Protein 8KET (pdb70)

Solvent-accessible surface area: 68985 Å² total; per-residue (Å²): 124,86,83,70,63,64,63,51,62,63,28,66,68,55,35,40,66,28,61,62,73,22,66,86,106,18,113,58,88,80,46,16,65,62,44,39,88,91,38,89,83,23,49,63,28,61,63,61,28,63,63,40,64,58,69,62,63,44,71,65,60,36,73,88,52,52,83,87,84,72,95,68,34,54,64,62,32,64,64,44,58,70,67,36,69,43,38,44,59,20,43,75,52,43,48,91,70,92,116,65,93,95,66,66,72,64,47,54,64,58,48,63,58,57,38,54,42,46,54,50,55,36,53,41,63,52,65,80,91,54,116,96,96,63,87,80,65,65,64,34,58,64,65,44,58,70,64,50,26,66,64,14,61,65,52,31,64,65,14,62,62,44,40,94,94,96,40,105,71,53,33,52,69,57,17,46,59,14,52,53,36,41,45,53,36,65,36,38,58,51,53,53,65,44,44,68,74,35,87,92,62,117,79,108,52,100,73,39,76,66,53,60,44,67,39,50,47,66,39,11,67,50,36,54,65,47,37,64,64,45,62,62,62,29,88,95,52,120,54,89,63,62,53,62,76,72,66,51,65,67,33,59,65,64,28,66,64,26,61,63,56,40,76,90,102,124,126,85,90,65,58,71,63,50,69,71,13,61,72,42,16,42,64,20,68,47,84,0,133,168,108,37,124,43,95,16,26,10,19,20,54,13,40,113,31,80,107,6,41,50,36,48,86,105,45,52,119,36,64,51,74,58,54,41,78,66,70,41,63,89,52,51,81,89,73,83,99,65,23,62,71,57,35,63,72,54,53,66,64,44,68,38,36,43,62,24,38,54,62,43,48,89,49,77,111,40,68,86,38,49,68,63,42,40,62,58,45,69,61,48,56,67,34,48,47,40,49,41,58,21,73,49,53,82,92,51,115,97,84,66,91,80,61,64,64,23,60,65,64,37,34,69,68,34,35,70,62,15,62,64,48,32,64,66,18,65,64,38,46,96,89,94,32,109,67,44,45,53,66,60,12,43,62,24,46,57,42,32,44,51,11,63,40,25,39,47,49,44,65,48,24,60,70,37,80,93,57,114,78,108,49,100,74,42,75,68,56,64,38,62,41,46,48,68,40,12,68,50,35,59,63,45,37,66,65,44,57,66,69,23,86,97,53,122,47,84,54,67,42,52,71,71,66,46,62,66,36,60,66,62,27,64,64,18,65,62,56,42,64,77,89,95,124,95,106,108,135,58,27,19,90,19,6,14,110,27,56,49,56,0,57,97,40,98,56,53,114,90,83,29,56,49,114,128,108,50,101,18,81,0,4,13,51,116,140,17,84,0,48,0,10,2,6,96,50,63,38,55,104,100,103,93,94,82,94,65,111,68,79,74,14,52,55,36,27,59,65,24,43,89,66,86,94,28,23,144,74,138,49,106,122,56,25,39,2,2,20,18,39,129,63,5,69,13,38,62,100,68,91,55,110,87,83,47,103,55,48,51,121,94,74,0,0,43,34,126,156,104,85,46,59,76,59,29,27,66,36,62,128,34,19,32,67,57,56,56,15,24,70,15,21,89,2,108,115,68,158,123,157,67,13,42,1,42,17,25,23,10,16,26,84,111,27,92,28,50,12,86,38,16,15,18,48,8,5,24,41,15,24,2,6,0,39,8,48,86,13,45,106,45,82,115,16,29,87,96,92,53,68,33,2,31,0,30,0,28,4,60,119,84,26,52,134,64,2,56,53,18,100,94,26,83,128,98,16,117,102,78,82,119,117,41,156,132,156,128,89,45,69,72,58,6,49,63,28,12,63,54,0,53,72,40,45,97,74,39,106,57,86,74,31,10,102,94,0,24,88,113,6,55,121,0,9,92,105,84,50,61,111,1,1,8,132,0,0,26,4,14,0,8,10,30,95,2,88,46,69,14,122,42,0,63,97,27,0,54,81,0,8,132,72,5,7,36,70,0,1,1,3,0,0,0,0,26,2,2,15,4,65,22,150,38,41,26,8,44,0,1,0,10,0,15,3,0,4,18,24,48,15,41,18,0,11,0,0,2,0,4,4,48,44,41,18,9,4,7,84,114,38,26,45,39,0,1,12,17,0,18,67,0,0,59,53,0,11,85,70,17,30,140,128,32,34,16,120,22,92,73,37,68,2,8,55,38,87,91,70,90,120,117,86,80,55,60,63,46,26,90,93,62,45,27,87,27,6,36,44,36,7,64,38,14,72,70,17,32,94,81,45,86,72,38,64,73,58,7,46,70,25,21,59,68,2,40,99,69,62,28,61,68,4,37,10,51,37,7,57,50,31,46,90,25,66,115,68,27,80,70,53,65,80,72,5,27,65,44,11,57,67,10,36,84,100,67,9,38,62,0,12,20,32,22,4,54,18,22,61,88,31,33,66,56,89,85,38,58,86,57,11,57,70,34,12,56,58,0,46,90,73,60,22,47,56,0,14,20,50,36,5,54,34,12,63,84,37,66,62,53,85,82,45,40,92,58,2,21,63,21,12,54,64,3,11,99,58,59,37,27,48,1,34,39,64,16,0,54,24,19,3,45,28,83,57,51,151,75,13,30,112,66,0,0,98,25,0,21,49,0,0,18,71,0,111,18,0,80,34,1,42,34,0,32,80,18,29,115,118,48,60,72,51,0,0,0,0,0,0,2,4,0,0,6,0,0,2,29,8,0,0,0,0,0,0,21,0,1,14,78,110,51,6,82,55,8,38,139,145,62,4,45,28,24,0,30,12,2,0,61,15,0,4,80,47,65,15,30,31,0,30,11,49,3,0,10,1,27,27,107,24,74,24,37,123,85,52,84,100,26,0,21,31,11,1,43,22,0,6,72,119,54,116,30,10,32,0,10,11,17,0,0,78,0,0,12,87,29,41,32,29,130,98,14,36,52,0,0,99,97,17,4,46,69,0,24,152,49,22,115,57,0,94,56,0,9,136,92,8,49,64,97,13,34,96,51,83,133,92,39,131,115,160,148

Organism: Homo sapiens (NCBI:txid9606)

B-factor: mean 23.19, std 9.63, range [0.01, 55.11]

Secondary structure (DSSP, 8-state):
-HHHHHHHHHHHHHHHHHHHHHHHH--SHHHHHHHHHH-HHHHHHHHHHHHHHHHHHHHHHHHHHSSS--SSHHHHHHHHHHHHHHHHHHHHHHHT----HHHHHHHHHHHHHHHHHHHHHHHHHHHHH-S---HHHHHHHHHHHHHHHHHHHHHHHHHHHHHHHT-SSHHHHHHHHHHHHHHHHHHHHHHHHHHHHHHTSSS--HHHHHHHHHHHHHHHHHHHHHHHHHHHHHHHSSS---S--HHHHHHHHHHHHHHHHHHHH-/-HHHHHHHHHHHHHHHHHHHHHHHHS-SSHHHHHHHTTSHHHHHHHHHHHHHHHHHHHHHHHHHH-SS--SSHHHHHHHHHHHHHHHHHHHHHHTT--S-HHHHHHHHHHHHHHHHHHHHHHHHHHHHH-S---HHHHHHHHHHHHHHHHHHHHHHHHHHHHHHHT-SSHHHHHHHHHHHHHHHHHHHHHHHHHHHHHHHSSS--THHHHHHHHHHHHHHHHHHHHHHHHHHHHHTSSS---TTSHHHHHHHHHHHHHHHHHHHHH-/-HHHHHHHHHHHHHHHHHHH---HHHHHHHHHHHHHHHHTT-HHHHHHHHHHHHHTSSS---HHHHHHHHHHHHHHT-HHHHHHHHHHHHHTSSS---HHHHHHHHHHHHHTT-SSHHHHHHHHHHHTSSS---HHHHHHHHHHHHHHHHHHSSSSS--------HHHHHHS---HHHHHHHHTT-HHHHHHHHHHHHT-BTTB---HHHHHHHHHHHHHHT-HHHHHHHHHHHHH--SSS---HHHHHHHHHHHHHHT-HHHHHHHHHHHHHTSSS---HHHHHHHHHHHHHHT-HHHHHHHHHHHHTTSSS---HHHHHHHHHHHHHTT-HHHHHHHHHHHHHTSSS---HHHHHHHHHHHHTTSTTTTHHHHHHHHHHTT-SHHHHHHHHHHHHHT-SHHHHHHHHHHHTT---SS-TTTHHHHHHHHHHHHHTTT-SHHHHHHHHHHHHTSSS---HHHHHHHHHHHHHTS--HHHHHHHHHHHHHTSSS---HHHHHHHHHHHHHH-GGGHHHHHHHHHHHHHHHHHHHHH-/--SSSSS---EEEE---SS----SSSSEEEEEEEEEEE-TTS-EEEEEEEE----S--S-----S--HHHHHHHHHHH--------SS-EEEEETTTEEEEE-B---SS----B--EEEEE----S--EEEETTEEEE-EEEEE---SEETTTTTEEPEEEEEEEE-TT--SEEEEEEESSTTEEEEEEEESGGGGSTTTS---PPPEEEEEEEPBTB-SS-HHHHHHHHHHHHHHTT-/---

GO terms:
  GO:0061630 ubiquitin protein ligase activity (F, IDA)
  GO:0036503 ERAD pathway (P, IDA)
  GO:0005783 endoplasmic reticulum (C, IDA)
  GO:0005790 smooth endoplasmic reticulum (C, IDA)
  GO:0036513 Derlin-1 retrotranslocation complex (C, IDA)
  GO:0016567 protein ubiquitination (P, IDA)
  GO:1902236 negative regulation of endoplasmic reticulum stress-induced intrinsic apoptotic signaling pathway (P, IDA)
  GO:0006511 ubiquitin-dependent protein catabolic process (P, IDA)
  GO:0070936 protein K48-linked ubiquitination (P, IDA)
  GO:0061630 ubiquitin protein ligase activity (F, TAS)
  GO:0044322 endoplasmic reticulum quality control compartment (C, TAS)
  GO:0036503 ERAD pathway (P, TAS)
  GO:0005783 endoplasmic reticulum (C, TAS)
  GO:0000836 Hrd1p ubiquitin ligase complex (C, TAS)
  GO:0016567 protein ubiquitination (P, TAS)
  GO:1902236 negative regulation of endoplasmic reticulum stress-induced intrinsic apoptotic signaling pathway (P, TAS)
  GO:0006511 ubiquitin-dependent protein catabolic process (P, TAS)
  GO:0050821 protein stabilization (P, IMP)
  GO:0030970 retrograde protein transport, ER to cytosol (P, IMP)
  GO:0051087 protein-folding chaperone binding (F, IPI)

Structure (mmCIF, N/CA/C/O backbone):
data_8KET
#
_entry.id   8KET
#
_cell.length_a   1.00
_cell.length_b   1.00
_cell.length_c   1.00
_cell.angle_alpha   90.00
_cell.angle_beta   90.00
_cell.angle_gamma   90.00
#
_symmetry.space_group_name_H-M   'P 1'
#
loop_
_entity.id
_entity.type
_entity.pdbx_description
1 polymer 'E3 ubiquitin-protein ligase synoviolin'
2 polymer 'Endoplasmic reticulum lectin 1'
3 polymer ANA
4 polymer 'Protein sel-1 homolog 1'
5 branched beta-D-mannopyranose-(1-3)-[alpha-D-mannopyranose-(1-6)]alpha-D-mannopyranose-(1-6)-[beta-D-mannopyranose-(1-4)]alpha-D-mannopyranose-(1-4)-2-acetamido-2-deoxy-beta-D-glucopyranose-(1-3)-2-acetamido-2-deoxy-beta-D-glucopyranose
6 non-polymer 2-acetamido-2-deoxy-beta-D-glucopyranose
#
loop_
_atom_site.group_PDB
_atom_site.id
_atom_site.type_symbol
_atom_site.label_atom_id
_atom_site.label_alt_id
_atom_site.label_comp_id
_atom_site.label_asym_id
_atom_site.label_entity_id
_atom_site.label_seq_id
_atom_site.pdbx_PDB_ins_code
_atom_site.Cartn_x
_atom_site.Cartn_y
_atom_site.Cartn_z
_atom_site.occupancy
_atom_site.B_iso_or_equiv
_atom_site.auth_seq_id
_atom_site.auth_comp_id
_atom_site.auth_asym_id
_atom_site.auth_atom_id
_atom_site.pdbx_PDB_model_num
ATOM 1 N N . MET A 1 1 ? 133.528 158.103 94.495 1.00 29.91 1 MET A N 1
ATOM 2 C CA . MET A 1 1 ? 133.088 159.333 95.145 1.00 31.50 1 MET A CA 1
ATOM 3 C C . MET A 1 1 ? 131.566 159.424 95.169 1.00 31.81 1 MET A C 1
ATOM 4 O O . MET A 1 1 ? 130.986 160.015 96.080 1.00 23.85 1 MET A O 1
ATOM 6 N N . PHE A 1 2 ? 130.927 158.842 94.150 1.00 33.85 2 PHE A N 1
ATOM 7 C CA . PHE A 1 2 ? 129.469 158.837 94.092 1.00 35.87 2 PHE A CA 1
ATOM 8 C C . PHE A 1 2 ? 128.872 157.975 95.199 1.00 35.23 2 PHE A C 1
ATOM 9 O O . PHE A 1 2 ? 127.842 158.333 95.783 1.00 25.81 2 PHE A O 1
ATOM 11 N N . ARG A 1 3 ? 129.501 156.833 95.492 1.00 36.39 3 ARG A N 1
ATOM 12 C CA . ARG A 1 3 ? 129.015 155.964 96.561 1.00 32.44 3 ARG A CA 1
ATOM 13 C C . ARG A 1 3 ? 129.138 156.637 97.922 1.00 30.84 3 ARG A C 1
ATOM 14 O O . ARG A 1 3 ? 128.237 156.524 98.762 1.00 25.29 3 ARG A O 1
ATOM 16 N N . THR A 1 4 ? 130.249 157.343 98.157 1.00 32.52 4 THR A N 1
ATOM 17 C CA . THR A 1 4 ? 130.424 158.063 99.415 1.00 37.94 4 THR A CA 1
ATOM 18 C C . THR A 1 4 ? 129.401 159.182 99.559 1.00 40.12 4 THR A C 1
ATOM 19 O O . THR A 1 4 ? 128.854 159.396 100.648 1.00 37.91 4 THR A O 1
ATOM 21 N N . ALA A 1 5 ? 129.126 159.904 98.468 1.00 37.79 5 ALA A N 1
ATOM 22 C CA . ALA A 1 5 ? 128.120 160.961 98.507 1.00 38.26 5 ALA A CA 1
ATOM 23 C C . ALA A 1 5 ? 126.727 160.394 98.756 1.00 36.02 5 ALA A C 1
ATOM 24 O O . ALA A 1 5 ? 125.937 160.979 99.508 1.00 28.59 5 ALA A O 1
ATOM 26 N N . VAL A 1 6 ? 126.411 159.251 98.140 1.00 36.15 6 VAL A N 1
ATOM 27 C CA . VAL A 1 6 ? 125.111 158.617 98.350 1.00 33.15 6 VAL A CA 1
ATOM 28 C C . VAL A 1 6 ? 124.972 158.140 99.791 1.00 32.33 6 VAL A C 1
ATOM 29 O O . VAL A 1 6 ? 123.908 158.286 100.408 1.00 31.29 6 VAL A O 1
ATOM 31 N N . MET A 1 7 ? 126.041 157.562 100.349 1.00 31.84 7 MET A N 1
ATOM 32 C CA . MET A 1 7 ? 126.010 157.119 101.740 1.00 34.92 7 MET A CA 1
ATOM 33 C C . MET A 1 7 ? 125.863 158.296 102.696 1.00 35.91 7 MET A C 1
ATOM 34 O O . MET A 1 7 ? 125.130 158.210 103.689 1.00 29.31 7 MET A O 1
ATOM 36 N N . MET A 1 8 ? 126.554 159.406 102.413 1.00 31.41 8 MET A N 1
ATOM 37 C CA . MET A 1 8 ? 126.423 160.598 103.245 1.00 32.88 8 MET A CA 1
ATOM 38 C C . MET A 1 8 ? 125.016 161.179 103.165 1.00 29.61 8 MET A C 1
ATOM 39 O O . MET A 1 8 ? 124.465 161.626 104.177 1.00 23.17 8 MET A O 1
ATOM 41 N N . ALA A 1 9 ? 124.419 161.177 101.969 1.00 32.26 9 ALA A N 1
ATOM 42 C CA . ALA A 1 9 ? 123.048 161.657 101.819 1.00 31.34 9 ALA A CA 1
ATOM 43 C C . ALA A 1 9 ? 122.062 160.766 102.567 1.00 31.53 9 ALA A C 1
ATOM 44 O O . ALA A 1 9 ? 121.120 161.263 103.195 1.00 30.17 9 ALA A O 1
ATOM 46 N N . ALA A 1 10 ? 122.264 159.445 102.510 1.00 31.76 10 ALA A N 1
ATOM 47 C CA . ALA A 1 10 ? 121.399 158.526 103.245 1.00 30.90 10 ALA A CA 1
ATOM 48 C C . ALA A 1 10 ? 121.539 158.716 104.752 1.00 33.75 10 ALA A C 1
ATOM 49 O O . ALA A 1 10 ? 120.542 158.684 105.484 1.00 28.90 10 ALA A O 1
ATOM 51 N N . SER A 1 11 ? 122.771 158.917 105.231 1.00 30.65 11 SER A N 1
ATOM 52 C CA . SER A 1 11 ? 122.987 159.169 106.652 1.00 33.96 11 SER A CA 1
ATOM 53 C C . SER A 1 11 ? 122.349 160.483 107.086 1.00 37.06 11 SER A C 1
ATOM 54 O O . SER A 1 11 ? 121.764 160.568 108.173 1.00 34.70 11 SER A O 1
ATOM 56 N N . LEU A 1 12 ? 122.449 161.519 106.247 1.00 31.12 12 LEU A N 1
ATOM 57 C CA . LEU A 1 12 ? 121.818 162.798 106.559 1.00 28.45 12 LEU A CA 1
ATOM 58 C C . LEU A 1 12 ? 120.299 162.676 106.585 1.00 25.80 12 LEU A C 1
ATOM 59 O O . LEU A 1 12 ? 119.638 163.274 107.440 1.00 25.91 12 LEU A O 1
ATOM 61 N N . ALA A 1 13 ? 119.730 161.905 105.654 1.00 23.12 13 ALA A N 1
ATOM 62 C CA . ALA A 1 13 ? 118.285 161.689 105.645 1.00 30.01 13 ALA A CA 1
ATOM 63 C C . ALA A 1 13 ? 117.830 160.923 106.882 1.00 33.24 13 ALA A C 1
ATOM 64 O O . ALA A 1 13 ? 116.790 161.244 107.472 1.00 30.39 13 ALA A O 1
ATOM 66 N N . LEU A 1 14 ? 118.597 159.906 107.290 1.00 30.12 14 LEU A N 1
ATOM 67 C CA . LEU A 1 14 ? 118.262 159.160 108.500 1.00 29.47 14 LEU A CA 1
ATOM 68 C C . LEU A 1 14 ? 118.361 160.041 109.741 1.00 31.32 14 LEU A C 1
ATOM 69 O O . LEU A 1 14 ? 117.510 159.963 110.637 1.00 25.60 14 LEU A O 1
ATOM 71 N N . THR A 1 15 ? 119.391 160.891 109.807 1.00 30.67 15 THR A N 1
ATOM 72 C CA . THR A 1 15 ? 119.532 161.807 110.934 1.00 29.67 15 THR A CA 1
ATOM 73 C C . THR A 1 15 ? 118.399 162.826 110.966 1.00 27.60 15 THR A C 1
ATOM 74 O O . THR A 1 15 ? 117.899 163.174 112.041 1.00 27.33 15 THR A O 1
ATOM 76 N N . GLY A 1 16 ? 117.977 163.311 109.796 1.00 26.47 16 GLY A N 1
ATOM 77 C CA . GLY A 1 16 ? 116.850 164.228 109.746 1.00 30.33 16 GLY A CA 1
ATOM 78 C C . GLY A 1 16 ? 115.545 163.575 110.160 1.00 31.80 16 GLY A C 1
ATOM 79 O O . GLY A 1 16 ? 114.721 164.193 110.840 1.00 30.52 16 GLY A O 1
ATOM 80 N N . ALA A 1 17 ? 115.340 162.317 109.759 1.00 31.31 17 ALA A N 1
ATOM 81 C CA . ALA A 1 17 ? 114.155 161.582 110.195 1.00 34.86 17 ALA A CA 1
ATOM 82 C C . ALA A 1 17 ? 114.168 161.357 111.702 1.00 35.25 17 ALA A C 1
ATOM 83 O O . ALA A 1 17 ? 113.128 161.471 112.364 1.00 31.19 17 ALA A O 1
ATOM 85 N N . VAL A 1 18 ? 115.341 161.047 112.263 1.00 29.49 18 VAL A N 1
ATOM 86 C CA . VAL A 1 18 ? 115.457 160.868 113.710 1.00 31.49 18 VAL A CA 1
ATOM 87 C C . VAL A 1 18 ? 115.198 162.182 114.437 1.00 29.74 18 VAL A C 1
ATOM 88 O O . VAL A 1 18 ? 114.559 162.207 115.496 1.00 27.09 18 VAL A O 1
ATOM 90 N N . VAL A 1 19 ? 115.684 163.294 113.879 1.00 27.78 19 VAL A N 1
ATOM 91 C CA . VAL A 1 19 ? 115.464 164.602 114.491 1.00 30.90 19 VAL A CA 1
ATOM 92 C C . VAL A 1 19 ? 113.989 164.983 114.435 1.00 35.65 19 VAL A C 1
ATOM 93 O O . VAL A 1 19 ? 113.454 16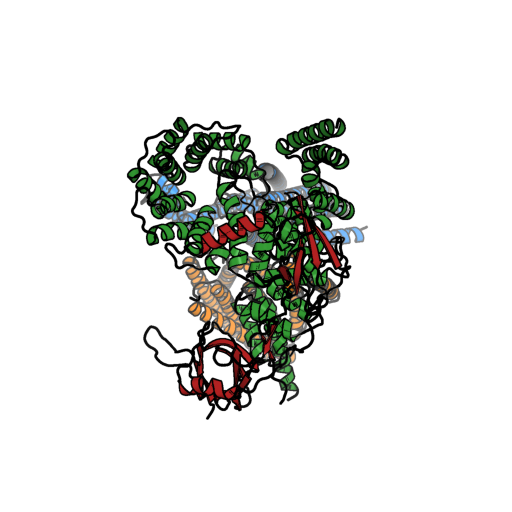5.574 115.379 1.00 31.16 19 VAL A O 1
ATOM 95 N N . ALA A 1 20 ? 113.314 164.665 113.327 1.00 35.97 20 ALA A N 1
ATOM 96 C CA . ALA A 1 20 ? 111.879 164.923 113.229 1.00 34.49 20 ALA A CA 1
ATOM 97 C C . ALA A 1 20 ? 111.092 164.064 114.214 1.00 32.81 20 ALA A C 1
ATOM 98 O O . ALA A 1 20 ? 110.130 164.538 114.832 1.00 29.19 20 ALA A O 1
ATOM 100 N N . HIS A 1 21 ? 111.486 162.797 114.370 1.00 25.15 21 HIS A N 1
ATOM 101 C CA . HIS A 1 21 ? 110.824 161.926 115.336 1.00 28.78 21 HIS A CA 1
ATOM 102 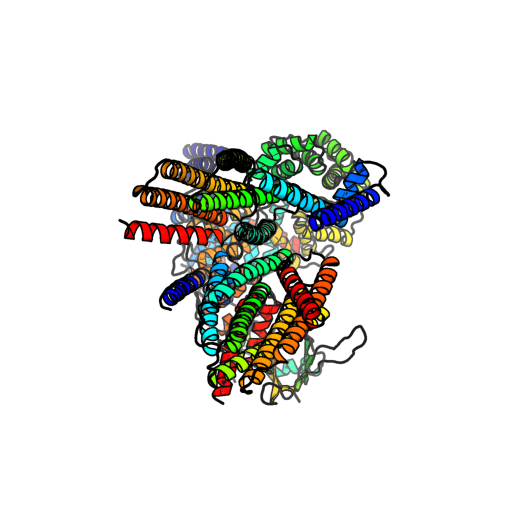C C . HIS A 1 21 ? 111.045 162.416 116.763 1.00 30.00 21 HIS A C 1
ATOM 103 O O . HIS A 1 21 ? 110.157 162.291 117.614 1.00 27.99 21 HIS A O 1
ATOM 105 N N . ALA A 1 22 ? 112.229 162.965 117.044 1.00 30.14 22 ALA A N 1
ATOM 106 C CA . ALA A 1 22 ? 112.482 163.553 118.356 1.00 31.86 22 ALA A CA 1
ATOM 107 C C . ALA A 1 22 ? 111.632 164.800 118.572 1.00 37.19 22 ALA A C 1
ATOM 108 O O . ALA A 1 22 ? 110.948 164.927 119.595 1.00 36.68 22 ALA A O 1
ATOM 110 N N . TYR A 1 23 ? 111.658 165.731 117.621 1.00 34.12 23 TYR A N 1
ATOM 111 C CA . TYR A 1 23 ? 110.831 166.935 117.698 1.00 32.00 23 TYR A CA 1
ATOM 112 C C . TYR A 1 23 ? 109.508 166.756 116.959 1.00 30.28 23 TYR A C 1
ATOM 113 O O . TYR A 1 23 ? 109.085 167.601 116.172 1.00 34.92 23 TYR A O 1
ATOM 115 N N . TYR A 1 24 ? 108.843 165.630 117.220 1.00 25.99 24 TYR A N 1
ATOM 116 C CA . TYR A 1 24 ? 107.457 165.426 116.828 1.00 30.03 24 TYR A CA 1
ATOM 117 C C . TYR A 1 24 ? 106.528 165.195 118.009 1.00 29.85 24 TYR A C 1
ATOM 118 O O . TYR A 1 24 ? 105.334 165.494 117.898 1.00 24.25 24 TYR A O 1
ATOM 120 N N . LEU A 1 25 ? 107.037 164.676 119.128 1.00 36.21 25 LEU A N 1
ATOM 121 C CA . LEU A 1 25 ? 106.270 164.546 120.357 1.00 34.61 25 LEU A CA 1
ATOM 122 C C . LEU A 1 25 ? 106.785 165.420 121.489 1.00 33.20 25 LEU A C 1
ATOM 123 O O . LEU A 1 25 ? 106.050 165.638 122.458 1.00 30.20 25 LEU A O 1
ATOM 125 N N . LYS A 1 26 ? 108.016 165.919 121.400 1.00 30.94 26 LYS A N 1
ATOM 126 C CA . LYS A 1 26 ? 108.584 166.842 122.379 1.00 36.25 26 LYS A CA 1
ATOM 127 C C . LYS A 1 26 ? 108.781 168.183 121.680 1.00 33.01 26 LYS A C 1
ATOM 128 O O . LYS A 1 26 ? 109.728 168.359 120.908 1.00 30.69 26 LYS A O 1
ATOM 130 N N . HIS A 1 27 ? 107.875 169.128 121.951 1.00 30.50 27 HIS A N 1
ATOM 131 C CA . HIS A 1 27 ? 107.923 170.421 121.277 1.00 30.35 27 HIS A CA 1
ATOM 132 C C . HIS A 1 27 ? 109.097 171.271 121.748 1.00 30.79 27 HIS A C 1
ATOM 133 O O . HIS A 1 27 ? 109.721 171.963 120.937 1.00 26.77 27 HIS A O 1
ATOM 135 N N . GLN A 1 28 ? 109.404 171.239 123.042 1.00 29.87 28 GLN A N 1
ATOM 136 C CA . GLN A 1 28 ? 110.493 172.043 123.577 1.00 29.51 28 GLN A CA 1
ATOM 137 C C . GLN A 1 28 ? 111.843 171.504 123.116 1.00 30.98 28 GLN A C 1
ATOM 138 O O . GLN A 1 28 ? 112.025 170.298 122.928 1.00 28.43 28 GLN A O 1
ATOM 140 N N . PHE A 1 29 ? 112.792 172.425 122.919 1.00 30.15 29 PHE A N 1
ATOM 141 C CA . PHE A 1 29 ? 114.136 172.033 122.504 1.00 33.28 29 PHE A CA 1
ATOM 142 C C . PHE A 1 29 ? 114.837 171.222 123.588 1.00 30.47 29 PHE A C 1
ATOM 143 O O . PHE A 1 29 ? 115.521 170.236 123.289 1.00 26.04 29 PHE A O 1
ATOM 145 N N . TYR A 1 30 ? 114.688 171.631 124.849 1.00 25.09 30 TYR A N 1
ATOM 146 C CA . TYR A 1 30 ? 115.236 170.849 125.956 1.00 28.52 30 TYR A CA 1
ATOM 147 C C . TYR A 1 30 ? 114.588 169.478 126.068 1.00 28.32 30 TYR A C 1
ATOM 148 O O . TYR A 1 30 ? 115.317 168.485 126.245 1.00 23.19 30 TYR A O 1
ATOM 150 N N . PRO A 1 31 ? 113.257 169.346 126.009 1.00 31.72 31 PRO A N 1
ATOM 151 C CA . PRO A 1 31 ? 112.658 168.000 126.006 1.00 31.10 31 PRO A CA 1
ATOM 152 C C . PRO A 1 31 ? 113.063 167.159 124.808 1.00 27.50 31 PRO A C 1
ATOM 153 O O . PRO A 1 31 ? 113.246 165.943 124.947 1.00 28.36 31 PRO A O 1
ATOM 155 N N . THR A 1 32 ? 113.226 167.778 123.635 1.00 24.86 32 THR A N 1
ATOM 156 C CA . THR A 1 32 ? 113.672 167.034 122.460 1.00 31.06 32 THR A CA 1
ATOM 157 C C . THR A 1 32 ? 115.103 166.539 122.631 1.00 30.24 32 THR A C 1
ATOM 158 O O . THR A 1 32 ? 115.422 165.403 122.260 1.00 29.39 32 THR A O 1
ATOM 160 N N . VAL A 1 33 ? 115.975 167.374 123.202 1.00 24.96 33 VAL A N 1
ATOM 161 C CA . VAL A 1 33 ? 117.357 166.966 123.442 1.00 23.41 33 VAL A CA 1
ATOM 162 C C . VAL A 1 33 ? 117.415 165.861 124.490 1.00 26.82 33 VAL A C 1
ATOM 163 O O . VAL A 1 33 ? 118.209 164.919 124.376 1.00 22.67 33 VAL A O 1
ATOM 165 N N . VAL A 1 34 ? 116.572 165.956 125.522 1.00 28.80 34 VAL A N 1
ATOM 166 C CA . VAL A 1 34 ? 116.526 164.920 126.553 1.00 26.17 34 VAL A CA 1
ATOM 167 C C . VAL A 1 34 ? 116.029 163.602 125.970 1.00 24.75 34 VAL A C 1
ATOM 168 O O . VAL A 1 34 ? 116.551 162.527 126.293 1.00 22.92 34 VAL A O 1
ATOM 170 N N . TYR A 1 35 ? 115.011 163.663 125.106 1.00 30.03 35 TYR A N 1
ATOM 171 C CA . TYR A 1 35 ? 114.503 162.455 124.461 1.00 30.24 35 TYR A CA 1
ATOM 172 C C . TYR A 1 35 ? 115.540 161.847 123.524 1.00 30.52 35 TYR A C 1
ATOM 173 O O . TYR A 1 35 ? 115.663 160.620 123.439 1.00 28.79 35 TYR A O 1
ATOM 175 N N . LEU A 1 36 ? 116.285 162.690 122.802 1.00 28.89 36 LEU A N 1
ATOM 176 C CA . LEU A 1 36 ? 117.340 162.190 121.925 1.00 27.92 36 LEU A CA 1
ATOM 177 C C . LEU A 1 36 ? 118.463 161.539 122.724 1.00 30.71 36 LEU A C 1
ATOM 178 O O . LEU A 1 36 ? 119.024 160.520 122.304 1.00 31.32 36 LEU A O 1
ATOM 180 N N . THR A 1 37 ? 118.810 162.118 123.876 1.00 28.91 37 THR A N 1
ATOM 181 C CA . THR A 1 37 ? 119.840 161.523 124.720 1.00 33.50 37 THR A CA 1
ATOM 182 C C . THR A 1 37 ? 119.353 160.242 125.388 1.00 33.71 37 THR A C 1
ATOM 183 O O . THR A 1 37 ? 120.161 159.353 125.680 1.00 33.58 37 THR A O 1
ATOM 185 N N . LYS A 1 38 ? 118.049 160.126 125.635 1.00 27.48 38 LYS A N 1
ATOM 186 C CA . LYS A 1 38 ? 117.495 158.965 126.318 1.00 24.31 38 LYS A CA 1
ATOM 187 C C . LYS A 1 38 ? 117.013 157.873 125.370 1.00 27.06 38 LYS A C 1
ATOM 188 O O . LYS A 1 38 ? 116.500 156.852 125.842 1.00 24.67 38 LYS A O 1
ATOM 190 N N . SER A 1 39 ? 117.158 158.053 124.060 1.00 28.55 39 SER A N 1
ATOM 191 C CA . SER A 1 39 ? 116.711 157.070 123.080 1.00 32.40 39 SER A CA 1
ATOM 192 C C . SER A 1 39 ? 117.919 156.339 122.507 1.00 33.66 39 SER A C 1
ATOM 193 O O . SER A 1 39 ? 118.856 156.974 122.011 1.00 30.18 39 SER A O 1
ATOM 195 N N . SER A 1 40 ? 117.898 155.008 122.592 1.00 28.07 40 SER A N 1
ATOM 196 C CA . SER A 1 40 ? 118.969 154.204 122.008 1.00 26.72 40 SER A CA 1
ATOM 197 C C . SER A 1 40 ? 119.025 154.320 120.491 1.00 30.25 40 SER A C 1
ATOM 198 O O . SER A 1 40 ? 120.134 154.455 119.944 1.00 27.71 40 SER A O 1
ATOM 200 N N . PRO A 1 41 ? 117.906 154.260 119.760 1.00 27.99 41 PRO A N 1
ATOM 201 C CA . PRO A 1 41 ? 117.994 154.357 118.291 1.00 27.08 41 PRO A CA 1
ATOM 202 C C . PRO A 1 41 ? 118.437 155.725 117.801 1.00 24.44 41 PRO A C 1
ATOM 203 O O . PRO A 1 41 ? 119.205 155.812 116.834 1.00 24.45 41 PRO A O 1
ATOM 205 N N . SER A 1 42 ? 117.975 156.799 118.447 1.00 17.89 42 SER A N 1
ATOM 206 C CA . SER A 1 42 ? 118.424 158.138 118.078 1.00 21.03 42 SER A CA 1
ATOM 207 C C . SER A 1 42 ? 119.910 158.317 118.360 1.00 26.85 42 SER A C 1
ATOM 208 O O . SER A 1 42 ? 120.631 158.931 117.564 1.00 28.12 42 SER A O 1
ATOM 210 N N . MET A 1 43 ? 120.388 157.778 119.486 1.00 27.98 43 MET A N 1
ATOM 211 C CA . MET A 1 43 ? 121.812 157.842 119.799 1.00 31.64 43 MET A CA 1
ATOM 212 C C . MET A 1 43 ? 122.637 157.042 118.797 1.00 29.71 43 MET A C 1
ATOM 213 O O . MET A 1 43 ? 123.723 157.473 118.393 1.00 24.84 43 MET A O 1
ATOM 215 N N . ALA A 1 44 ? 122.135 155.874 118.383 1.00 23.45 44 ALA A N 1
ATOM 216 C CA . ALA A 1 44 ? 122.836 155.075 117.382 1.00 24.67 44 ALA A CA 1
ATOM 217 C C . ALA A 1 44 ? 122.887 155.788 116.035 1.00 29.20 44 ALA A C 1
ATOM 218 O O . ALA A 1 44 ? 123.916 155.761 115.348 1.00 30.66 44 ALA A O 1
ATOM 220 N N . VAL A 1 45 ? 121.784 156.434 115.644 1.00 27.97 45 VAL A N 1
ATOM 221 C CA . VAL A 1 45 ? 121.755 157.181 114.388 1.00 27.82 45 VAL A CA 1
ATOM 222 C C . VAL A 1 45 ? 122.710 158.367 114.446 1.00 23.99 45 VAL A C 1
ATOM 223 O O . VAL A 1 45 ? 123.410 158.669 113.469 1.00 26.08 45 VAL A O 1
ATOM 225 N N . LEU A 1 46 ? 122.753 159.059 115.589 1.00 20.97 46 LEU A N 1
ATOM 226 C CA . LEU A 1 46 ? 123.680 160.175 115.755 1.00 26.17 46 LEU A CA 1
ATOM 227 C C . LEU A 1 46 ? 125.129 159.705 115.705 1.00 24.58 46 LEU A C 1
ATOM 228 O O . LEU A 1 46 ? 125.984 160.374 115.114 1.00 20.09 46 LEU A O 1
ATOM 230 N N . TYR A 1 47 ? 125.421 158.555 116.320 1.00 22.85 47 TYR A N 1
ATOM 231 C CA . TYR A 1 47 ? 126.772 158.003 116.270 1.00 27.55 47 TYR A CA 1
ATOM 232 C C . TYR A 1 47 ? 127.159 157.606 114.850 1.00 28.54 47 TYR A C 1
ATOM 233 O O . TYR A 1 47 ? 128.303 157.816 114.431 1.00 24.37 47 TYR A O 1
ATOM 235 N N . ILE A 1 48 ? 126.216 157.035 114.094 1.00 28.99 48 ILE A N 1
ATOM 236 C CA . ILE A 1 48 ? 126.489 156.663 112.706 1.00 26.23 48 ILE A CA 1
ATOM 237 C C . ILE A 1 48 ? 126.749 157.902 111.856 1.00 25.57 48 ILE A C 1
ATOM 238 O O . ILE A 1 48 ? 127.660 157.918 111.017 1.00 21.31 48 ILE A O 1
ATOM 240 N N . GLN A 1 49 ? 125.950 158.955 112.057 1.00 27.22 49 GLN A N 1
ATOM 241 C CA . GLN A 1 49 ? 126.155 160.199 111.319 1.00 27.32 49 GLN A CA 1
ATOM 242 C C . GLN A 1 49 ? 127.491 160.842 111.675 1.00 26.84 49 GLN A C 1
ATOM 243 O O . GLN A 1 49 ? 128.193 161.362 110.798 1.00 27.84 49 GLN A O 1
ATOM 245 N N . ALA A 1 50 ? 127.859 160.811 112.960 1.00 24.28 50 ALA A N 1
ATOM 246 C CA . ALA A 1 50 ? 129.150 161.345 113.382 1.00 26.43 50 ALA A CA 1
ATOM 247 C C . ALA A 1 50 ? 130.302 160.543 112.790 1.00 28.87 50 ALA A C 1
ATOM 248 O O . ALA A 1 50 ? 131.323 161.115 112.395 1.00 23.95 50 ALA A O 1
ATOM 250 N N . PHE A 1 51 ? 130.154 159.217 112.719 1.00 29.53 51 PHE A N 1
ATOM 251 C CA . PHE A 1 51 ? 131.186 158.381 112.111 1.00 31.54 51 PHE A CA 1
ATOM 252 C C . PHE A 1 51 ? 131.331 158.670 110.621 1.00 28.83 51 PHE A C 1
ATOM 253 O O . PHE A 1 51 ? 132.451 158.717 110.098 1.00 24.41 51 PHE A O 1
ATOM 255 N N . VAL A 1 52 ? 130.208 158.868 109.923 1.00 24.60 52 VAL A N 1
ATOM 256 C CA . VAL A 1 52 ? 130.260 159.194 108.497 1.00 27.85 52 VAL A CA 1
ATOM 257 C C . VAL A 1 52 ? 130.923 160.550 108.278 1.00 27.03 52 VAL A C 1
ATOM 258 O O . VAL A 1 52 ? 131.752 160.716 107.370 1.00 25.08 52 VAL A O 1
ATOM 260 N N . LEU A 1 53 ? 130.572 161.538 109.107 1.00 24.55 53 LEU A N 1
ATOM 261 C CA . LEU A 1 53 ? 131.185 162.859 108.996 1.00 28.76 53 LEU A CA 1
ATOM 262 C C . LEU A 1 53 ? 132.675 162.808 109.319 1.00 30.63 53 LEU A C 1
ATOM 263 O O . LEU A 1 53 ? 133.478 163.502 108.685 1.00 34.07 53 LEU A O 1
ATOM 265 N N . VAL A 1 54 ? 133.063 161.983 110.295 1.00 27.21 54 VAL A N 1
ATOM 266 C CA . VAL A 1 54 ? 134.472 161.846 110.648 1.00 30.29 54 VAL A CA 1
ATOM 267 C C . VAL A 1 54 ? 135.244 161.169 109.524 1.00 30.33 54 VAL A C 1
ATOM 268 O O . VAL A 1 54 ? 136.392 161.528 109.243 1.00 25.14 54 VAL A O 1
ATOM 270 N N . PHE A 1 55 ? 134.633 160.178 108.867 1.00 30.19 55 PHE A N 1
ATOM 271 C CA . PHE A 1 55 ? 135.277 159.538 107.723 1.00 29.03 55 PHE A CA 1
ATOM 272 C C . PHE A 1 55 ? 135.453 160.517 106.568 1.00 31.20 55 PHE A C 1
ATOM 273 O O . PHE A 1 55 ? 136.504 160.534 105.914 1.00 28.02 55 PHE A O 1
ATOM 275 N N . LEU A 1 56 ? 134.435 161.345 106.309 1.00 30.39 56 LEU A N 1
ATOM 276 C CA . LEU A 1 56 ? 134.551 162.360 105.263 1.00 29.69 56 LEU A CA 1
ATOM 277 C C . LEU A 1 56 ? 135.635 163.382 105.596 1.00 27.37 56 LEU A C 1
ATOM 278 O O . LEU A 1 56 ? 136.418 163.776 104.722 1.00 24.75 56 LEU A O 1
ATOM 280 N N . LEU A 1 57 ? 135.699 163.814 106.860 1.00 26.29 57 LEU A N 1
ATOM 281 C CA . LEU A 1 57 ? 136.723 164.769 107.276 1.00 28.39 57 LEU A CA 1
ATOM 282 C C . LEU A 1 57 ? 138.119 164.163 107.185 1.00 29.01 57 LEU A C 1
ATOM 283 O O . LEU A 1 57 ? 139.074 164.846 106.798 1.00 26.46 57 LEU A O 1
ATOM 285 N N . GLY A 1 58 ? 138.257 162.884 107.541 1.00 28.18 58 GLY A N 1
ATOM 286 C CA . GLY A 1 58 ? 139.544 162.222 107.412 1.00 30.42 58 GLY A CA 1
ATOM 287 C C . GLY A 1 58 ? 139.978 162.065 105.968 1.00 31.71 58 GLY A C 1
ATOM 288 O O . GLY A 1 58 ? 141.159 162.227 105.646 1.00 27.22 58 GLY A O 1
ATOM 289 N N . LYS A 1 59 ? 139.031 161.753 105.077 1.00 30.89 59 LYS A N 1
ATOM 290 C CA . LYS A 1 59 ? 139.345 161.689 103.652 1.00 30.63 59 LYS A CA 1
ATOM 291 C C . LYS A 1 59 ? 139.765 163.053 103.116 1.00 31.14 59 LYS A C 1
ATOM 292 O O . LYS A 1 59 ? 140.709 163.154 102.322 1.00 27.38 59 LYS A O 1
ATOM 294 N N . VAL A 1 60 ? 139.081 164.116 103.552 1.00 30.46 60 VAL A N 1
ATOM 295 C CA . VAL A 1 60 ? 139.436 165.468 103.123 1.00 28.19 60 VAL A CA 1
ATOM 296 C C . VAL A 1 60 ? 140.823 165.849 103.629 1.00 24.11 60 VAL A C 1
ATOM 297 O O . VAL A 1 60 ? 141.624 166.445 102.898 1.00 20.19 60 VAL A O 1
ATOM 299 N N . MET A 1 61 ? 141.127 165.514 104.887 1.00 24.32 61 MET A N 1
ATOM 300 C CA . MET A 1 61 ? 142.442 165.816 105.447 1.00 30.59 61 MET A CA 1
ATOM 301 C C . MET A 1 61 ? 143.542 165.027 104.746 1.00 29.48 61 MET A C 1
ATOM 302 O O . MET A 1 61 ? 144.640 165.549 104.517 1.00 24.06 61 MET A O 1
ATOM 304 N N . GLY A 1 62 ? 143.269 163.764 104.406 1.00 29.66 62 GLY A N 1
ATOM 305 C CA . GLY A 1 62 ? 144.245 162.977 103.671 1.00 31.89 62 GLY A CA 1
ATOM 306 C C . GLY A 1 62 ? 144.480 163.498 102.266 1.00 32.83 62 GLY A C 1
ATOM 307 O O . GLY A 1 62 ? 145.603 163.460 101.759 1.00 26.93 62 GLY A O 1
ATOM 308 N N . LYS A 1 63 ? 143.420 163.985 101.614 1.00 35.14 63 LYS A N 1
ATOM 309 C CA . LYS A 1 63 ? 143.579 164.588 100.295 1.00 34.69 63 LYS A CA 1
ATOM 310 C C . LYS A 1 63 ? 144.327 165.914 100.379 1.00 33.42 63 LYS A C 1
ATOM 311 O O . LYS A 1 63 ? 145.060 166.280 99.452 1.00 26.97 63 LYS A O 1
ATOM 313 N N . VAL A 1 64 ? 144.140 166.655 101.473 1.00 31.29 64 VAL A N 1
ATOM 314 C CA . VAL A 1 64 ? 144.853 167.917 101.648 1.00 30.17 64 VAL A CA 1
ATOM 315 C C . VAL A 1 64 ? 146.333 167.669 101.914 1.00 25.40 64 VAL A C 1
ATOM 316 O O . VAL A 1 64 ? 147.200 168.364 101.371 1.00 21.89 64 VAL A O 1
ATOM 318 N N . PHE A 1 65 ? 146.649 166.679 102.751 1.00 22.11 65 PHE A N 1
ATOM 319 C CA . PHE A 1 65 ? 148.040 166.426 103.114 1.00 27.94 65 PHE A CA 1
ATOM 320 C C . PHE A 1 65 ? 148.768 165.643 102.028 1.00 29.15 65 PHE A C 1
ATOM 321 O O . PHE A 1 65 ? 149.808 166.084 101.526 1.00 28.52 65 PHE A O 1
ATOM 323 N N . PHE A 1 66 ? 148.239 164.483 101.653 1.00 25.37 66 PHE A N 1
ATOM 324 C CA . PHE A 1 66 ? 148.836 163.644 100.623 1.00 29.77 66 PHE A CA 1
ATOM 325 C C . PHE A 1 66 ? 148.139 163.888 99.292 1.00 31.56 66 PHE A C 1
ATOM 326 O O . PHE A 1 66 ? 146.924 164.102 99.248 1.00 24.12 66 PHE A O 1
ATOM 328 N N . GLY A 1 67 ? 148.921 163.869 98.210 1.00 34.32 67 GLY A N 1
ATOM 329 C CA . GLY A 1 67 ? 148.357 164.133 96.894 1.00 28.52 67 GLY A CA 1
ATOM 330 C C . GLY A 1 67 ? 147.367 163.073 96.452 1.00 33.29 67 GLY A C 1
ATOM 331 O O . GLY A 1 67 ? 146.274 163.387 95.972 1.00 34.04 67 GLY A O 1
ATOM 332 N N . GLN A 1 68 ? 147.730 161.803 96.618 1.00 38.41 68 GLN A N 1
ATOM 333 C CA . GLN A 1 68 ? 146.868 160.701 96.215 1.00 36.78 68 GLN A CA 1
ATOM 334 C C . GLN A 1 68 ? 147.280 159.449 96.972 1.00 34.10 68 GLN A C 1
ATOM 335 O O . GLN A 1 68 ? 148.363 159.383 97.560 1.00 30.33 68 GLN A O 1
ATOM 337 N N . LEU A 1 69 ? 146.395 158.456 96.951 1.00 35.57 69 LEU A N 1
ATOM 338 C CA . LEU A 1 69 ? 146.694 157.171 97.566 1.00 36.95 69 LEU A CA 1
ATOM 339 C C . LEU A 1 69 ? 147.743 156.420 96.752 1.00 37.02 69 LEU A C 1
ATOM 340 O O . LEU A 1 69 ? 147.784 156.498 95.522 1.00 33.05 69 LEU A O 1
ATOM 342 N N . ARG A 1 70 ? 148.598 155.685 97.458 1.00 35.19 70 ARG A N 1
ATOM 343 C CA . ARG A 1 70 ? 149.683 154.937 96.837 1.00 34.87 70 ARG A CA 1
ATOM 344 C C . ARG A 1 70 ? 149.312 153.493 96.525 1.00 35.06 70 ARG A C 1
ATOM 345 O O . ARG A 1 70 ? 150.197 152.713 96.155 1.00 36.81 70 ARG A O 1
ATOM 347 N N . ALA A 1 71 ? 148.042 153.117 96.707 1.00 28.12 71 ALA A N 1
ATOM 348 C CA . ALA A 1 71 ? 147.447 151.803 96.454 1.00 25.36 71 ALA A CA 1
ATOM 349 C C . ALA A 1 71 ? 147.970 150.708 97.380 1.00 28.92 71 ALA A C 1
ATOM 350 O O . ALA A 1 71 ? 147.523 149.561 97.267 1.00 31.06 71 ALA A O 1
ATOM 352 N N . ALA A 1 72 ? 148.889 151.015 98.282 1.00 31.11 72 ALA A N 1
ATOM 353 C CA . ALA A 1 72 ? 149.349 150.107 99.326 1.00 31.26 72 ALA A CA 1
ATOM 354 C C . ALA A 1 72 ? 149.263 150.735 100.706 1.00 29.94 72 ALA A C 1
ATOM 355 O O . ALA A 1 72 ? 148.945 150.039 101.677 1.00 28.01 72 ALA A O 1
ATOM 357 N N . GLU A 1 73 ? 149.531 152.040 100.814 1.00 30.24 73 GLU A N 1
ATOM 358 C CA . GLU A 1 73 ? 149.320 152.744 102.073 1.00 31.98 73 GLU A CA 1
ATOM 359 C C . GLU A 1 73 ? 147.848 152.760 102.458 1.00 31.16 73 GLU A C 1
ATOM 360 O O . GLU A 1 73 ? 147.522 152.727 103.648 1.00 28.56 73 GLU A O 1
ATOM 362 N N . MET A 1 74 ? 146.950 152.800 101.469 1.00 26.15 74 MET A N 1
ATOM 363 C CA . MET A 1 74 ? 145.520 152.722 101.757 1.00 28.29 74 MET A CA 1
ATOM 364 C C . MET A 1 74 ? 145.147 151.373 102.361 1.00 31.02 74 MET A C 1
ATOM 365 O O . MET A 1 74 ? 144.373 151.309 103.322 1.00 28.05 74 MET A O 1
ATOM 367 N N . GLU A 1 75 ? 145.697 150.282 101.817 1.00 31.10 75 GLU A N 1
ATOM 368 C CA . GLU A 1 75 ? 145.432 148.958 102.375 1.00 32.43 75 GLU A CA 1
ATOM 369 C C . GLU A 1 75 ? 146.043 148.807 103.764 1.00 32.99 75 GLU A C 1
ATOM 370 O O . GLU A 1 75 ? 145.434 148.197 104.655 1.00 31.66 75 GLU A O 1
ATOM 372 N N . HIS A 1 76 ? 147.246 149.355 103.964 1.00 26.70 76 HIS A N 1
ATOM 373 C CA . HIS A 1 76 ? 147.869 149.323 105.285 1.00 21.17 76 HIS A CA 1
ATOM 374 C C . HIS A 1 76 ? 147.048 150.106 106.302 1.00 27.96 76 HIS A C 1
ATOM 375 O O . HIS A 1 76 ? 146.870 149.662 107.442 1.00 27.58 76 HIS A O 1
ATOM 377 N N . LEU A 1 77 ? 146.526 151.269 105.901 1.00 28.10 77 LEU A N 1
ATOM 378 C CA . LEU A 1 77 ? 145.680 152.060 106.789 1.00 26.99 77 LEU A CA 1
ATOM 379 C C . LEU A 1 77 ? 144.357 151.358 107.066 1.00 24.36 77 LEU A C 1
ATOM 380 O O . LEU A 1 77 ? 143.818 151.461 108.172 1.00 18.00 77 LEU A O 1
ATOM 382 N N . LEU A 1 78 ? 143.815 150.645 106.073 1.00 24.13 78 LEU A N 1
ATOM 383 C CA . LEU A 1 78 ? 142.591 149.879 106.291 1.00 30.90 78 LEU A CA 1
ATOM 384 C C . LEU A 1 78 ? 142.813 148.757 107.299 1.00 33.22 78 LEU A C 1
ATOM 385 O O . LEU A 1 78 ? 141.981 148.539 108.189 1.00 31.55 78 LEU A O 1
ATOM 387 N N . GLU A 1 79 ? 143.936 148.042 107.180 1.00 30.17 79 GLU A N 1
ATOM 388 C CA . GLU A 1 79 ? 144.258 146.998 108.151 1.00 27.48 79 GLU A CA 1
ATOM 389 C C . GLU A 1 79 ? 144.493 147.587 109.539 1.00 29.32 79 GLU A C 1
ATOM 390 O O . GLU A 1 79 ? 144.055 147.017 110.549 1.00 28.74 79 GLU A O 1
ATOM 392 N N . ARG A 1 80 ? 145.179 148.734 109.603 1.00 33.54 80 ARG A N 1
ATOM 393 C CA . ARG A 1 80 ? 145.423 149.395 110.881 1.00 35.45 80 ARG A CA 1
ATOM 394 C C . ARG A 1 80 ? 144.121 149.845 111.532 1.00 34.71 80 ARG A C 1
ATOM 395 O O . ARG A 1 80 ? 143.952 149.710 112.746 1.00 29.15 80 ARG A O 1
ATOM 397 N N . SER A 1 81 ? 143.186 150.374 110.738 1.00 33.08 81 SER A N 1
ATOM 398 C CA . SER A 1 81 ? 141.895 150.788 111.279 1.00 32.70 81 SER A CA 1
ATOM 399 C C . SER A 1 81 ? 141.066 149.589 111.722 1.00 30.70 81 SER A C 1
ATOM 400 O O . SER A 1 81 ? 140.364 149.658 112.739 1.00 28.48 81 SER A O 1
ATOM 402 N N . TRP A 1 82 ? 141.135 148.483 110.972 1.00 26.93 82 TRP A N 1
ATOM 403 C CA . TRP A 1 82 ? 140.420 147.271 111.361 1.00 30.00 82 TRP A CA 1
ATOM 404 C C . TRP A 1 82 ? 140.941 146.724 112.684 1.00 26.98 82 TRP A C 1
ATOM 405 O O . TRP A 1 82 ? 140.159 146.260 113.523 1.00 26.49 82 TRP A O 1
ATOM 407 N N . TYR A 1 83 ? 142.260 146.763 112.885 1.00 26.53 83 TYR A N 1
ATOM 408 C CA . TYR A 1 83 ? 142.815 146.358 114.174 1.00 32.58 83 TYR A CA 1
ATOM 409 C C . TYR A 1 83 ? 142.462 147.357 115.273 1.00 27.93 83 TYR A C 1
ATOM 410 O O . TYR A 1 83 ? 142.134 146.961 116.400 1.00 26.42 83 TYR A O 1
ATOM 412 N N . ALA A 1 84 ? 142.507 148.655 114.958 1.00 27.74 84 ALA A N 1
ATOM 413 C CA . ALA A 1 84 ? 142.367 149.687 115.979 1.00 32.26 84 ALA A CA 1
ATOM 414 C C . ALA A 1 84 ? 140.935 149.795 116.484 1.00 30.03 84 ALA A C 1
ATOM 415 O O . ALA A 1 84 ? 140.717 150.101 117.659 1.00 24.80 84 ALA A O 1
ATOM 417 N N . VAL A 1 85 ? 139.948 149.563 115.615 1.00 34.77 85 VAL A N 1
ATOM 418 C CA . VAL A 1 85 ? 138.552 149.609 116.047 1.00 34.99 85 VAL A CA 1
ATOM 419 C C . VAL A 1 85 ? 138.271 148.497 117.052 1.00 34.92 85 VAL A C 1
ATOM 420 O O . VAL A 1 85 ? 137.638 148.717 118.093 1.00 33.16 85 VAL A O 1
ATOM 422 N N . THR A 1 86 ? 138.757 147.287 116.758 1.00 29.01 86 THR A N 1
ATOM 423 C CA . THR A 1 86 ? 138.597 146.170 117.683 1.00 27.07 86 THR A CA 1
ATOM 424 C C . THR A 1 86 ? 139.363 146.410 118.979 1.00 30.07 86 THR A C 1
ATOM 425 O O . THR A 1 86 ? 138.871 146.083 120.066 1.00 24.65 86 THR A O 1
ATOM 427 N N . GLU A 1 87 ? 140.568 146.984 118.882 1.00 29.36 87 GLU A N 1
ATOM 428 C CA . GLU A 1 87 ? 141.345 147.285 120.082 1.00 29.21 87 GLU A CA 1
ATOM 429 C C . GLU A 1 87 ? 140.648 148.325 120.952 1.00 29.33 87 GLU A C 1
ATOM 430 O O . GLU A 1 87 ? 140.624 148.200 122.182 1.00 28.54 87 GLU A O 1
ATOM 432 N N . THR A 1 88 ? 140.067 149.354 120.329 1.00 27.81 88 THR A N 1
ATOM 433 C CA . THR A 1 88 ? 139.345 150.378 121.076 1.00 26.92 88 THR A CA 1
ATOM 434 C C . THR A 1 88 ? 138.087 149.813 121.721 1.00 31.27 88 THR A C 1
ATOM 435 O O . THR A 1 88 ? 137.759 150.165 122.860 1.00 32.49 88 THR A O 1
ATOM 437 N N . CYS A 1 89 ? 137.368 148.937 121.009 1.00 25.92 89 CYS A N 1
ATOM 438 C CA . CYS A 1 89 ? 136.191 148.300 121.593 1.00 26.36 89 CYS A CA 1
ATOM 439 C C . CYS A 1 89 ? 136.568 147.419 122.779 1.00 27.59 89 CYS A C 1
ATOM 440 O O . CYS A 1 89 ? 135.887 147.429 123.813 1.00 27.62 89 CYS A O 1
ATOM 442 N N . LEU A 1 90 ? 137.662 146.660 122.651 1.00 23.15 90 LEU A N 1
ATOM 443 C CA . LEU A 1 90 ? 138.117 145.813 123.749 1.00 26.74 90 LEU A CA 1
ATOM 444 C C . LEU A 1 90 ? 138.572 146.644 124.943 1.00 33.90 90 LEU A C 1
ATOM 445 O O . LEU A 1 90 ? 138.321 146.274 126.096 1.00 31.64 90 LEU A O 1
ATOM 447 N N . ALA A 1 91 ? 139.245 147.769 124.688 1.00 30.98 91 ALA A N 1
ATOM 448 C CA . ALA A 1 91 ? 139.676 148.642 125.776 1.00 27.46 91 ALA A CA 1
ATOM 449 C C . ALA A 1 91 ? 138.488 149.307 126.462 1.00 25.30 91 ALA A C 1
ATOM 450 O O . ALA A 1 91 ? 138.496 149.494 127.684 1.00 23.30 91 ALA A O 1
ATOM 452 N N . PHE A 1 92 ? 137.463 149.681 125.691 1.00 22.92 92 PHE A N 1
ATOM 453 C CA . PHE A 1 92 ? 136.279 150.299 126.279 1.00 26.15 92 PHE A CA 1
ATOM 454 C C . PHE A 1 92 ? 135.483 149.298 127.107 1.00 27.81 92 PHE A C 1
ATOM 455 O O . PHE A 1 92 ? 134.957 149.646 128.171 1.00 32.08 92 PHE A O 1
ATOM 457 N N . THR A 1 93 ? 135.380 148.052 126.637 1.00 26.70 93 THR A N 1
ATOM 458 C CA . THR A 1 93 ? 134.621 147.051 127.382 1.00 29.59 93 THR A CA 1
ATOM 459 C C . THR A 1 93 ? 135.387 146.563 128.608 1.00 31.96 93 THR A C 1
ATOM 460 O O . THR A 1 93 ? 134.788 146.321 129.663 1.00 30.32 93 THR A O 1
ATOM 462 N N . VAL A 1 94 ? 136.707 146.405 128.487 1.00 32.30 94 VAL A N 1
ATOM 463 C CA . VAL A 1 94 ? 137.502 145.828 129.568 1.00 34.78 94 VAL A CA 1
ATOM 464 C C . VAL A 1 94 ? 137.631 146.799 130.736 1.00 34.97 94 VAL A C 1
ATOM 465 O O . VAL A 1 94 ? 137.592 146.392 131.904 1.00 36.10 94 VAL A O 1
ATOM 467 N N . PHE A 1 95 ? 137.799 148.093 130.446 1.00 29.61 95 PHE A N 1
ATOM 468 C CA . PHE A 1 95 ? 138.090 149.067 131.495 1.00 30.86 95 PHE A CA 1
ATOM 469 C C . PHE A 1 95 ? 136.901 149.330 132.410 1.00 31.95 95 PHE A C 1
ATOM 470 O O . PHE A 1 95 ? 137.104 149.811 133.531 1.00 32.76 95 PHE A O 1
ATOM 472 N N . ARG A 1 96 ? 135.680 149.017 131.958 1.00 22.65 96 ARG A N 1
ATOM 473 C CA . ARG A 1 96 ? 134.444 149.217 132.725 1.00 25.83 96 ARG A CA 1
ATOM 474 C C . ARG A 1 96 ? 134.286 150.669 133.176 1.00 31.77 96 ARG A C 1
ATOM 475 O O . ARG A 1 96 ? 133.909 150.949 134.316 1.00 24.67 96 ARG A O 1
ATOM 477 N N . ASP A 1 97 ? 134.580 151.600 132.272 1.00 34.79 97 ASP A N 1
ATOM 478 C CA . ASP A 1 97 ? 134.469 153.025 132.547 1.00 26.63 97 ASP A CA 1
ATOM 479 C C . ASP A 1 97 ? 133.136 153.609 132.097 1.00 25.52 97 ASP A C 1
ATOM 480 O O . ASP A 1 97 ? 133.034 154.834 131.957 1.00 23.25 97 ASP A O 1
ATOM 482 N N . ASP A 1 98 ? 132.141 152.750 131.832 1.00 27.79 98 ASP A N 1
ATOM 483 C CA . ASP A 1 98 ? 130.766 153.082 131.451 1.00 27.37 98 ASP A CA 1
ATOM 484 C C . ASP A 1 98 ? 130.677 153.671 130.046 1.00 29.70 98 ASP A C 1
ATOM 485 O O . ASP A 1 98 ? 131.564 154.411 129.607 1.00 30.58 98 ASP A O 1
ATOM 487 N N . PHE A 1 99 ? 129.603 153.342 129.331 1.00 25.39 99 PHE A N 1
ATOM 488 C CA . PHE A 1 99 ? 129.413 153.807 127.961 1.00 27.21 99 PHE A CA 1
ATOM 489 C C . PHE A 1 99 ? 128.841 155.219 127.988 1.00 31.78 99 PHE A C 1
ATOM 490 O O . PHE A 1 99 ? 127.689 155.423 128.384 1.00 35.20 99 PHE A O 1
ATOM 492 N N . SER A 1 100 ? 129.643 156.191 127.569 1.00 31.02 100 SER A N 1
ATOM 493 C CA . SER A 1 100 ? 129.234 157.584 127.506 1.00 29.74 100 SER A CA 1
ATOM 494 C C . SER A 1 100 ? 129.732 158.192 126.204 1.00 32.91 100 SER A C 1
ATOM 495 O O . SER A 1 100 ? 130.713 157.711 125.626 1.00 32.98 100 SER A O 1
ATOM 497 N N . PRO A 1 101 ? 129.074 159.249 125.718 1.00 33.28 101 PRO A N 1
ATOM 498 C CA . PRO A 1 101 ? 129.533 159.897 124.481 1.00 27.78 101 PRO A CA 1
ATOM 499 C C . PRO A 1 101 ? 130.748 160.791 124.665 1.00 29.43 101 PRO A C 1
ATOM 500 O O . PRO A 1 101 ? 131.290 161.278 123.663 1.00 28.96 101 PRO A O 1
ATOM 502 N N . ARG A 1 102 ? 131.190 161.024 125.902 1.00 24.93 102 ARG A N 1
ATOM 503 C CA . ARG A 1 102 ? 132.336 161.890 126.148 1.00 26.14 102 ARG A CA 1
ATOM 504 C C . ARG A 1 102 ? 133.665 161.233 125.798 1.00 28.00 102 ARG A C 1
ATOM 505 O O . ARG A 1 102 ? 134.662 161.942 125.625 1.00 32.85 102 ARG A O 1
ATOM 507 N N . PHE A 1 103 ? 133.704 159.903 125.689 1.00 25.77 103 PHE A N 1
ATOM 508 C CA . PHE A 1 103 ? 134.936 159.192 125.376 1.00 27.09 103 PHE A CA 1
ATOM 509 C C . PHE A 1 103 ? 134.991 158.656 123.953 1.00 28.77 103 PHE A C 1
ATOM 510 O O . PHE A 1 103 ? 136.086 158.346 123.473 1.00 29.57 103 PHE A O 1
ATOM 512 N N . VAL A 1 104 ? 133.847 158.545 123.272 1.00 27.87 104 VAL A N 1
ATOM 513 C CA . VAL A 1 104 ? 133.835 158.040 121.901 1.00 31.09 104 VAL A CA 1
ATOM 514 C C . VAL A 1 104 ? 134.540 159.013 120.965 1.00 28.88 104 VAL A C 1
ATOM 515 O O . VAL A 1 104 ? 135.279 158.602 120.061 1.00 23.20 104 VAL A O 1
ATOM 517 N N . ALA A 1 105 ? 134.322 160.316 121.165 1.00 23.58 105 ALA A N 1
ATOM 518 C CA . ALA A 1 105 ? 134.999 161.321 120.350 1.00 26.82 105 ALA A CA 1
ATOM 519 C C . ALA A 1 105 ? 136.506 161.299 120.580 1.00 31.23 105 ALA A C 1
ATOM 520 O O . ALA A 1 105 ? 137.287 161.431 119.631 1.00 31.06 105 ALA A O 1
ATOM 522 N N . LEU A 1 106 ? 136.931 161.129 121.836 1.00 33.77 106 LEU A N 1
ATOM 523 C CA . LEU A 1 106 ? 138.358 161.043 122.135 1.00 30.48 106 LEU A CA 1
ATOM 524 C C . LEU A 1 106 ? 138.980 159.792 121.523 1.00 28.76 106 LEU A C 1
ATOM 525 O O . LEU A 1 106 ? 140.105 159.837 121.011 1.00 26.71 106 LEU A O 1
ATOM 527 N N . PHE A 1 107 ? 138.261 158.666 121.568 1.00 27.41 107 PHE A N 1
ATOM 528 C CA . PHE A 1 107 ? 138.757 157.441 120.947 1.00 30.26 107 PHE A CA 1
ATOM 529 C C . PHE A 1 107 ? 138.861 157.587 119.433 1.00 35.16 107 PHE A C 1
ATOM 530 O O . PHE A 1 107 ? 139.828 157.116 118.821 1.00 28.96 107 PHE A O 1
ATOM 532 N N . THR A 1 108 ? 137.873 158.240 118.813 1.00 29.87 108 THR A N 1
ATOM 533 C CA . THR A 1 108 ? 137.927 158.482 117.374 1.00 30.46 108 THR A CA 1
ATOM 534 C C . THR A 1 108 ? 139.080 159.410 117.010 1.00 30.21 108 THR A C 1
ATOM 535 O O . THR A 1 108 ? 139.748 159.211 115.989 1.00 21.86 108 THR A O 1
ATOM 537 N N . LEU A 1 109 ? 139.328 160.430 117.838 1.00 30.83 109 LEU A N 1
ATOM 538 C CA . LEU A 1 109 ? 140.456 161.326 117.603 1.00 31.17 109 LEU A CA 1
ATOM 539 C C . LEU A 1 109 ? 141.785 160.592 117.736 1.00 32.00 109 LEU A C 1
ATOM 540 O O . LEU A 1 109 ? 142.712 160.825 116.950 1.00 31.06 109 LEU A O 1
ATOM 542 N N . LEU A 1 110 ? 141.896 159.701 118.725 1.00 29.95 110 LEU A N 1
ATOM 543 C CA . LEU A 1 110 ? 143.114 158.910 118.883 1.00 31.93 110 LEU A CA 1
ATOM 544 C C . LEU A 1 110 ? 143.322 157.968 117.702 1.00 33.43 110 LEU A C 1
ATOM 545 O O . LEU A 1 110 ? 144.452 157.791 117.231 1.00 27.21 110 LEU A O 1
ATOM 547 N N . LEU A 1 111 ? 142.240 157.355 117.211 1.00 30.13 111 LEU A N 1
ATOM 548 C CA . LEU A 1 111 ? 142.340 156.485 116.042 1.00 32.32 111 LEU A CA 1
ATOM 549 C C . LEU A 1 111 ? 142.753 157.269 114.801 1.00 33.59 111 LEU A C 1
ATOM 550 O O . LEU A 1 111 ? 143.575 156.798 114.004 1.00 28.23 111 LEU A O 1
ATOM 552 N N . PHE A 1 112 ? 142.193 158.469 114.624 1.00 30.57 112 PHE A N 1
ATOM 553 C CA . PHE A 1 112 ? 142.575 159.315 113.498 1.00 30.10 112 PHE A CA 1
ATOM 554 C C . PHE A 1 112 ? 144.033 159.746 113.599 1.00 26.05 112 PHE A C 1
ATOM 555 O O . PHE A 1 112 ? 144.742 159.800 112.588 1.00 25.40 112 PHE A O 1
ATOM 557 N N . LEU A 1 113 ? 144.499 160.053 114.814 1.00 20.68 113 LEU A N 1
ATOM 558 C CA . LEU A 1 113 ? 145.899 160.421 115.007 1.00 29.50 113 LEU A CA 1
ATOM 559 C C . LEU A 1 113 ? 146.830 159.252 114.705 1.00 27.32 113 LEU A C 1
ATOM 560 O O . LEU A 1 113 ? 147.893 159.436 114.100 1.00 24.40 113 LEU A O 1
ATOM 562 N N . LYS A 1 114 ? 146.449 158.040 115.123 1.00 24.52 114 LYS A N 1
ATOM 563 C CA . LYS A 1 114 ? 147.257 156.861 114.820 1.00 29.81 114 LYS A CA 1
ATOM 564 C C . LYS A 1 114 ? 147.299 156.587 113.320 1.00 31.28 114 LYS A C 1
ATOM 565 O O . LYS A 1 114 ? 148.355 156.242 112.771 1.00 24.35 114 LYS A O 1
ATOM 567 N N . CYS A 1 115 ? 146.158 156.741 112.640 1.00 36.24 115 CYS A N 1
ATOM 568 C CA . CYS A 1 115 ? 146.125 156.567 111.191 1.00 32.06 115 CYS A CA 1
ATOM 569 C C . CYS A 1 115 ? 146.970 157.621 110.487 1.00 31.38 115 CYS A C 1
ATOM 570 O O . CYS A 1 115 ? 147.658 157.321 109.505 1.00 27.80 115 CYS A O 1
ATOM 572 N N . PHE A 1 116 ? 146.934 158.863 110.980 1.00 21.54 116 PHE A N 1
ATOM 573 C CA . PHE A 1 116 ? 147.758 159.923 110.406 1.00 24.11 116 PHE A CA 1
ATOM 574 C C . PHE A 1 116 ? 149.242 159.650 110.617 1.00 30.50 116 PHE A C 1
ATOM 575 O O . PHE A 1 116 ? 150.058 159.916 109.730 1.00 28.24 116 PHE A O 1
ATOM 577 N N . HIS A 1 117 ? 149.610 159.126 111.790 1.00 29.97 117 HIS A N 1
ATOM 578 C CA . HIS A 1 117 ? 151.006 158.776 112.045 1.00 32.13 117 HIS A CA 1
ATOM 579 C C . HIS A 1 117 ? 151.471 157.647 111.132 1.00 27.35 117 HIS A C 1
ATOM 580 O O . HIS A 1 117 ? 152.588 157.689 110.597 1.00 24.31 117 HIS A O 1
ATOM 582 N N . TRP A 1 118 ? 150.625 156.628 110.943 1.00 24.20 118 TRP A N 1
ATOM 583 C CA . TRP A 1 118 ? 150.965 155.539 110.030 1.00 28.52 118 TRP A CA 1
ATOM 584 C C . TRP A 1 118 ? 151.093 156.038 108.594 1.00 31.14 118 TRP A C 1
ATOM 585 O O . TRP A 1 118 ? 152.005 155.627 107.864 1.00 29.24 118 TRP A O 1
ATOM 587 N N . LEU A 1 119 ? 150.194 156.935 108.177 1.00 30.75 119 LEU A N 1
ATOM 588 C CA . LEU A 1 119 ? 150.264 157.496 106.832 1.00 32.40 119 LEU A CA 1
ATOM 589 C C . LEU A 1 119 ? 151.507 158.359 106.654 1.00 30.20 119 LEU A C 1
ATOM 590 O O . LEU A 1 119 ? 152.117 158.362 105.580 1.00 26.82 119 LEU A O 1
ATOM 592 N N . ALA A 1 120 ? 151.897 159.100 107.696 1.00 27.89 120 ALA A N 1
ATOM 593 C CA . ALA A 1 120 ? 153.111 159.907 107.625 1.00 30.91 120 ALA A CA 1
ATOM 594 C C . ALA A 1 120 ? 154.354 159.031 107.528 1.00 30.35 120 ALA A C 1
ATOM 595 O O . ALA A 1 120 ? 155.284 159.345 106.775 1.00 20.46 120 ALA A O 1
ATOM 597 N N . GLU A 1 121 ? 154.387 157.928 108.283 1.00 33.02 121 GLU A N 1
ATOM 598 C CA . GLU A 1 121 ? 155.504 156.992 108.178 1.00 33.37 121 GLU A CA 1
ATOM 599 C C . GLU A 1 121 ? 155.566 156.358 106.791 1.00 31.79 121 GLU A C 1
ATOM 600 O O . GLU A 1 121 ? 156.653 156.210 106.214 1.00 33.00 121 GLU A O 1
ATOM 602 N N . ASP A 1 122 ? 154.406 155.990 106.237 1.00 30.06 122 ASP A N 1
ATOM 603 C CA . ASP A 1 122 ? 154.367 155.427 104.890 1.00 34.30 122 ASP A CA 1
ATOM 604 C C . ASP A 1 122 ? 154.813 156.447 103.848 1.00 35.79 122 ASP A C 1
ATOM 605 O O . ASP A 1 122 ? 155.512 156.099 102.890 1.00 32.59 122 ASP A O 1
ATOM 607 N N . ARG A 1 123 ? 154.419 157.711 104.021 1.00 29.19 123 ARG A N 1
ATOM 608 C CA . ARG A 1 123 ? 154.835 158.762 103.097 1.00 27.96 123 ARG A CA 1
ATOM 609 C C . ARG A 1 123 ? 156.335 159.014 103.181 1.00 27.63 123 ARG A C 1
ATOM 610 O O . ARG A 1 123 ? 156.985 159.254 102.158 1.00 27.92 123 ARG A O 1
ATOM 612 N N . VAL A 1 124 ? 156.900 158.965 104.391 1.00 26.02 124 VAL A N 1
ATOM 613 C CA . VAL A 1 124 ? 158.345 159.123 104.550 1.00 28.89 124 VAL A CA 1
ATOM 614 C C . VAL A 1 124 ? 159.086 157.971 103.882 1.00 27.33 124 VAL A C 1
ATOM 615 O O . VAL A 1 124 ? 160.103 158.176 103.206 1.00 26.14 124 VAL A O 1
ATOM 617 N N . ASP A 1 125 ? 158.585 156.743 104.057 1.00 28.47 125 ASP A N 1
ATOM 618 C CA . ASP A 1 125 ? 159.201 155.587 103.407 1.00 32.20 125 ASP A CA 1
ATOM 619 C C . ASP A 1 125 ? 159.107 155.684 101.887 1.00 35.12 125 ASP A C 1
ATOM 620 O O . ASP A 1 125 ? 160.064 155.352 101.176 1.00 29.51 125 ASP A O 1
ATOM 622 N N . PHE A 1 126 ? 157.961 156.140 101.372 1.00 33.29 126 PHE A N 1
ATOM 623 C CA . PHE A 1 126 ? 157.795 156.287 99.929 1.00 30.76 126 PHE A CA 1
ATOM 624 C C . PHE A 1 126 ? 158.701 157.379 99.372 1.00 28.44 126 PHE A C 1
ATOM 625 O O . PHE A 1 126 ? 159.250 157.237 98.274 1.00 25.34 126 PHE A O 1
ATOM 627 N N . MET A 1 127 ? 158.859 158.482 100.111 1.00 25.31 127 MET A N 1
ATOM 628 C CA . MET A 1 127 ? 159.767 159.543 99.685 1.00 27.14 127 MET A CA 1
ATOM 629 C C . MET A 1 127 ? 161.213 159.067 99.698 1.00 30.18 127 MET A C 1
ATOM 630 O O . MET A 1 127 ? 162.009 159.450 98.832 1.00 27.67 127 MET A O 1
ATOM 632 N N . GLU A 1 128 ? 161.575 158.237 100.681 1.00 34.88 128 GLU A N 1
ATOM 633 C CA . GLU A 1 128 ? 162.905 157.638 100.686 1.00 31.91 128 GLU A CA 1
ATOM 634 C C . GLU A 1 128 ? 163.075 156.640 99.547 1.00 31.29 128 GLU A C 1
ATOM 635 O O . GLU A 1 128 ? 164.197 156.420 99.077 1.00 30.06 128 GLU A O 1
ATOM 637 N N . ARG A 1 129 ? 161.982 156.030 99.093 1.00 28.95 129 ARG A N 1
ATOM 638 C CA . ARG A 1 129 ? 162.024 155.054 98.011 1.00 33.29 129 ARG A CA 1
ATOM 639 C C . ARG A 1 129 ? 161.791 155.666 96.634 1.00 36.29 129 ARG A C 1
ATOM 640 O O . ARG A 1 129 ? 161.844 154.939 95.637 1.00 33.22 129 ARG A O 1
ATOM 642 N N . SER A 1 130 ? 161.536 156.972 96.547 1.00 34.75 130 SER A N 1
ATOM 643 C CA . SER A 1 130 ? 161.276 157.613 95.266 1.00 28.88 130 SER A CA 1
ATOM 644 C C . SER A 1 130 ? 162.361 158.629 94.951 1.00 29.13 130 SER A C 1
ATOM 645 O O . SER A 1 130 ? 162.816 159.343 95.855 1.00 27.10 130 SER A O 1
ATOM 647 N N . PRO A 1 131 ? 162.800 158.725 93.691 1.00 30.13 131 PRO A N 1
ATOM 648 C CA . PRO A 1 131 ? 163.830 159.719 93.352 1.00 31.53 131 PRO A CA 1
ATOM 649 C C . PRO A 1 131 ? 163.274 161.088 92.998 1.00 32.55 131 PRO A C 1
ATOM 650 O O . PRO A 1 131 ? 164.024 162.072 93.061 1.00 26.48 131 PRO A O 1
ATOM 652 N N . ASN A 1 132 ? 161.999 161.186 92.631 1.00 36.33 132 ASN A N 1
ATOM 653 C CA . ASN A 1 132 ? 161.378 162.455 92.275 1.00 33.58 132 ASN A CA 1
ATOM 654 C C . ASN A 1 132 ? 160.585 162.972 93.468 1.00 29.93 132 ASN A C 1
ATOM 655 O O . ASN A 1 132 ? 159.683 162.288 93.964 1.00 25.39 132 ASN A O 1
ATOM 657 N N . ILE A 1 133 ? 160.920 164.177 93.924 1.00 32.25 133 ILE A N 1
ATOM 658 C CA . ILE A 1 133 ? 160.275 164.789 95.078 1.00 36.81 133 ILE A CA 1
ATOM 659 C C . ILE A 1 133 ? 160.005 166.254 94.769 1.00 35.77 133 ILE A C 1
ATOM 660 O O . ILE A 1 133 ? 160.839 166.938 94.166 1.00 32.54 133 ILE A O 1
ATOM 662 N N . SER A 1 134 ? 158.836 166.733 95.182 1.00 31.99 134 SER A N 1
ATOM 663 C CA . SER A 1 134 ? 158.443 168.122 95.006 1.00 31.07 134 SER A CA 1
ATOM 664 C C . SER A 1 134 ? 158.501 168.851 96.342 1.00 33.85 134 SER A C 1
ATOM 665 O O . SER A 1 134 ? 158.324 168.250 97.406 1.00 30.90 134 SER A O 1
ATOM 667 N N . TRP A 1 135 ? 158.760 170.160 96.275 1.00 37.33 135 TRP A N 1
ATOM 668 C CA . TRP A 1 135 ? 158.854 170.962 97.492 1.00 34.22 135 TRP A CA 1
ATOM 669 C C . TRP A 1 135 ? 157.499 171.123 98.170 1.00 32.70 135 TRP A C 1
ATOM 670 O O . TRP A 1 135 ? 157.440 171.301 99.393 1.00 32.71 135 TRP A O 1
ATOM 672 N N . LEU A 1 136 ? 156.410 171.074 97.398 1.00 26.50 136 LEU A N 1
ATOM 673 C CA . LEU A 1 136 ? 155.075 171.175 97.981 1.00 30.30 136 LEU A CA 1
ATOM 674 C C . LEU A 1 136 ? 154.775 169.986 98.885 1.00 29.69 136 LEU A C 1
ATOM 675 O O . LEU A 1 136 ? 154.209 170.151 99.972 1.00 24.94 136 LEU A O 1
ATOM 677 N N . PHE A 1 137 ? 155.153 168.780 98.452 1.00 30.50 137 PHE A N 1
ATOM 678 C CA . PHE A 1 137 ? 154.946 167.592 99.274 1.00 33.38 137 PHE A CA 1
ATOM 679 C C . PHE A 1 137 ? 155.775 167.650 100.551 1.00 29.48 137 PHE A C 1
ATOM 680 O O . PHE A 1 137 ? 155.297 167.271 101.626 1.00 25.68 137 PHE A O 1
ATOM 682 N N . HIS A 1 138 ? 157.019 168.129 100.452 1.00 26.61 138 HIS A N 1
ATOM 683 C CA . HIS A 1 138 ? 157.867 168.257 101.635 1.00 27.94 138 HIS A CA 1
ATOM 684 C C . HIS A 1 138 ? 157.308 169.284 102.613 1.00 31.39 138 HIS A C 1
ATOM 685 O O . HIS A 1 138 ? 157.304 169.056 103.829 1.00 29.54 138 HIS A O 1
ATOM 687 N N . CYS A 1 139 ? 156.828 170.422 102.099 1.00 35.28 139 CYS A N 1
ATOM 688 C CA . CYS A 1 139 ? 156.240 171.441 102.965 1.00 36.67 139 CYS A CA 1
ATOM 689 C C . CYS A 1 139 ? 154.962 170.939 103.628 1.00 38.22 139 CYS A C 1
ATOM 690 O O . CYS A 1 139 ? 154.729 171.196 104.816 1.00 29.09 139 CYS A O 1
ATOM 692 N N . ARG A 1 140 ? 154.124 170.218 102.875 1.00 36.47 140 ARG A N 1
ATOM 693 C CA . ARG A 1 140 ? 152.904 169.657 103.446 1.00 34.09 140 ARG A CA 1
ATOM 694 C C . ARG A 1 140 ? 153.220 168.606 104.503 1.00 31.83 140 ARG A C 1
ATOM 695 O O . ARG A 1 140 ? 152.546 168.537 105.537 1.00 29.03 140 ARG A O 1
ATOM 697 N N . ILE A 1 141 ? 154.245 167.783 104.262 1.00 30.40 141 ILE A N 1
ATOM 698 C CA . ILE A 1 141 ? 154.650 166.776 105.239 1.00 32.89 141 ILE A CA 1
ATOM 699 C C . ILE A 1 141 ? 155.180 167.439 106.503 1.00 30.12 141 ILE A C 1
ATOM 700 O O . ILE A 1 141 ? 154.896 166.990 107.619 1.00 27.34 141 ILE A O 1
ATOM 702 N N . VAL A 1 142 ? 155.958 168.515 106.349 1.00 21.84 142 VAL A N 1
ATOM 703 C CA . VAL A 1 142 ? 156.487 169.233 107.507 1.00 27.83 142 VAL A CA 1
ATOM 704 C C . VAL A 1 142 ? 155.357 169.864 108.313 1.00 29.98 142 VAL A C 1
ATOM 705 O O . VAL A 1 142 ? 155.348 169.803 109.549 1.00 25.09 142 VAL A O 1
ATOM 707 N N . SER A 1 143 ? 154.386 170.476 107.626 1.00 30.64 143 SER A N 1
ATOM 708 C CA . SER A 1 143 ? 153.252 171.084 108.317 1.00 28.38 143 SER A CA 1
ATOM 709 C C . SER A 1 143 ? 152.406 170.036 109.033 1.00 30.72 143 SER A C 1
ATOM 710 O O . SER A 1 143 ? 151.977 170.248 110.174 1.00 24.31 143 SER A O 1
ATOM 712 N N . LEU A 1 144 ? 152.162 168.895 108.379 1.00 32.86 144 LEU A N 1
ATOM 713 C CA . LEU A 1 144 ? 151.386 167.826 109.000 1.00 30.20 144 LEU A CA 1
ATOM 714 C C . LEU A 1 144 ? 152.113 167.241 110.205 1.00 31.53 144 LEU A C 1
ATOM 715 O O . LEU A 1 144 ? 151.488 166.951 111.231 1.00 31.86 144 LEU A O 1
ATOM 717 N N . MET A 1 145 ? 153.434 167.063 110.099 1.00 30.21 145 MET A N 1
ATOM 718 C CA . MET A 1 145 ? 154.211 166.551 111.222 1.00 32.09 145 MET A CA 1
ATOM 719 C C . MET A 1 145 ? 154.209 167.528 112.390 1.00 28.73 145 MET A C 1
ATOM 720 O O . MET A 1 145 ? 154.089 167.116 113.549 1.00 26.94 145 MET A O 1
ATOM 722 N N . PHE A 1 146 ? 154.334 168.829 112.104 1.00 26.58 146 PHE A N 1
ATOM 723 C CA . PHE A 1 146 ? 154.295 169.830 113.167 1.00 31.32 146 PHE A CA 1
ATOM 724 C C . PHE A 1 146 ? 152.930 169.868 113.845 1.00 34.52 146 PHE A C 1
ATOM 725 O O . PHE A 1 146 ? 152.845 169.950 115.077 1.00 31.58 146 PHE A O 1
ATOM 727 N N . LEU A 1 147 ? 151.852 169.800 113.057 1.00 30.46 147 LEU A N 1
ATOM 728 C CA . LEU A 1 147 ? 150.508 169.798 113.630 1.00 27.22 147 LEU A CA 1
ATOM 729 C C . LEU A 1 147 ? 150.261 168.548 114.466 1.00 26.73 147 LEU A C 1
ATOM 730 O O . LEU A 1 147 ? 149.680 168.627 115.556 1.00 25.24 147 LEU A O 1
ATOM 732 N N . LEU A 1 148 ? 150.702 167.385 113.973 1.00 33.91 148 LEU A N 1
ATOM 733 C CA . LEU A 1 148 ? 150.536 166.144 114.722 1.00 37.53 148 LEU A CA 1
ATOM 734 C C . LEU A 1 148 ? 151.347 166.162 116.011 1.00 37.99 148 LEU A C 1
ATOM 735 O O . LEU A 1 148 ? 150.875 165.694 117.052 1.00 33.36 148 LEU A O 1
ATOM 737 N N . GLY A 1 149 ? 152.566 166.707 115.963 1.00 31.31 149 GLY A N 1
ATOM 738 C CA . GLY A 1 149 ? 153.369 166.812 117.170 1.00 28.82 149 GLY A CA 1
ATOM 739 C C . GLY A 1 149 ? 152.773 167.760 118.192 1.00 32.88 149 GLY A C 1
ATOM 740 O O . GLY A 1 149 ? 152.789 167.480 119.392 1.00 31.07 149 GLY A O 1
ATOM 741 N N . ILE A 1 150 ? 152.233 168.893 117.730 1.00 28.65 150 ILE A N 1
ATOM 742 C CA . ILE A 1 150 ? 151.591 169.840 118.638 1.00 28.04 150 ILE A CA 1
ATOM 743 C C . ILE A 1 150 ? 150.349 169.222 119.270 1.00 28.92 150 ILE A C 1
ATOM 744 O O . ILE A 1 150 ? 150.110 169.368 120.477 1.00 29.11 150 ILE A O 1
ATOM 746 N N . LEU A 1 151 ? 149.542 168.520 118.467 1.00 24.94 151 LEU A N 1
ATOM 747 C CA . LEU A 1 151 ? 148.350 167.863 118.996 1.00 24.02 151 LEU A CA 1
ATOM 748 C C . LEU A 1 151 ? 148.715 166.762 119.985 1.00 23.27 151 LEU A C 1
ATOM 749 O O . LEU A 1 151 ? 148.060 166.610 121.023 1.00 18.04 151 LEU A O 1
ATOM 751 N N . ASP A 1 152 ? 149.763 165.989 119.682 1.00 26.50 152 ASP A N 1
ATOM 752 C CA . ASP A 1 152 ? 150.209 164.939 120.591 1.00 34.91 152 ASP A CA 1
ATOM 753 C C . ASP A 1 152 ? 150.731 165.521 121.898 1.00 35.96 152 ASP A C 1
ATOM 754 O O . ASP A 1 152 ? 150.458 164.980 122.974 1.00 34.20 152 ASP A O 1
ATOM 756 N N . PHE A 1 153 ? 151.481 166.625 121.825 1.00 33.22 153 PHE A N 1
ATOM 757 C CA . PHE A 1 153 ? 151.982 167.268 123.036 1.00 32.14 153 PHE A CA 1
ATOM 758 C C . PHE A 1 153 ? 150.842 167.816 123.886 1.00 31.31 153 PHE A C 1
ATOM 759 O O . PHE A 1 153 ? 150.846 167.663 125.114 1.00 28.56 153 PHE A O 1
ATOM 761 N N . LEU A 1 154 ? 149.850 168.448 123.247 1.00 30.30 154 LEU A N 1
ATOM 762 C CA . LEU A 1 154 ? 148.704 168.971 123.987 1.00 30.56 154 LEU A CA 1
ATOM 763 C C . LEU A 1 154 ? 147.898 167.849 124.631 1.00 32.40 154 LEU A C 1
ATOM 764 O O . LEU A 1 154 ? 147.492 167.957 125.796 1.00 31.30 154 LEU A O 1
ATOM 766 N N . PHE A 1 155 ? 147.671 166.757 123.894 1.00 31.57 155 PHE A N 1
ATOM 767 C CA . PHE A 1 155 ? 146.924 165.628 124.440 1.00 34.06 155 PHE A CA 1
ATOM 768 C C . PHE A 1 155 ? 147.684 164.956 125.576 1.00 33.03 155 PHE A C 1
ATOM 769 O O . PHE A 1 155 ? 147.082 164.551 126.577 1.00 31.01 155 PHE A O 1
ATOM 771 N N . VAL A 1 156 ? 149.008 164.839 125.445 1.00 31.43 156 VAL A N 1
ATOM 772 C CA . VAL A 1 156 ? 149.818 164.228 126.493 1.00 33.59 156 VAL A CA 1
ATOM 773 C C . VAL A 1 156 ? 149.815 165.092 127.747 1.00 30.63 156 VAL A C 1
ATOM 774 O O . VAL A 1 156 ? 149.719 164.576 128.866 1.00 27.58 156 VAL A O 1
ATOM 776 N N . SER A 1 157 ? 149.923 166.415 127.584 1.00 28.98 157 SER A N 1
ATOM 777 C CA . SER A 1 157 ? 149.876 167.310 128.737 1.00 32.33 157 SER A CA 1
ATOM 778 C C . SER A 1 157 ? 148.514 167.264 129.421 1.00 27.18 157 SER A C 1
ATOM 779 O O . SER A 1 157 ? 148.432 167.238 130.656 1.00 28.06 157 SER A O 1
ATOM 781 N N . HIS A 1 158 ? 147.433 167.240 128.633 1.00 22.68 158 HIS A N 1
ATOM 782 C CA . HIS A 1 158 ? 146.093 167.159 129.209 1.00 28.47 158 HIS A CA 1
ATOM 783 C C . HIS A 1 158 ? 145.880 165.837 129.939 1.00 32.36 158 HIS A C 1
ATOM 784 O O . HIS A 1 158 ? 145.296 165.810 131.028 1.00 35.37 158 HIS A O 1
ATOM 786 N N . ALA A 1 159 ? 146.359 164.732 129.359 1.00 27.07 159 ALA A N 1
ATOM 787 C CA . ALA A 1 159 ? 146.219 163.430 130.003 1.00 25.45 159 ALA A CA 1
ATOM 788 C C . ALA A 1 159 ? 147.055 163.344 131.274 1.00 31.10 159 ALA A C 1
ATOM 789 O O . ALA A 1 159 ? 146.620 162.749 132.266 1.00 24.95 159 ALA A O 1
ATOM 791 N N . TYR A 1 160 ? 148.257 163.929 131.264 1.00 31.18 160 TYR A N 1
ATOM 792 C CA . TYR A 1 160 ? 149.086 163.948 132.465 1.00 27.91 160 TYR A CA 1
ATOM 793 C C . TYR A 1 160 ? 148.440 164.774 133.569 1.00 29.80 160 TYR A C 1
ATOM 794 O O . TYR A 1 160 ? 148.455 164.376 134.740 1.00 28.66 160 TYR A O 1
ATOM 796 N N . HIS A 1 161 ? 147.857 165.924 133.213 1.00 29.24 161 HIS A N 1
ATOM 797 C CA . HIS A 1 161 ? 147.152 166.736 134.200 1.00 29.72 161 HIS A CA 1
ATOM 798 C C . HIS A 1 161 ? 145.935 166.003 134.753 1.00 28.96 161 HIS A C 1
ATOM 799 O O . HIS A 1 161 ? 145.673 166.045 135.962 1.00 24.52 161 HIS A O 1
ATOM 801 N N . SER A 1 162 ? 145.188 165.314 133.884 1.00 30.52 162 SER A N 1
ATOM 802 C CA . SER A 1 162 ? 144.023 164.557 134.332 1.00 31.89 162 SER A CA 1
ATOM 803 C C . SER A 1 162 ? 144.424 163.403 135.243 1.00 33.42 162 SER A C 1
ATOM 804 O O . SER A 1 162 ? 143.735 163.114 136.227 1.00 34.29 162 SER A O 1
ATOM 806 N N . ILE A 1 163 ? 145.534 162.731 134.930 1.00 32.39 163 ILE A N 1
ATOM 807 C CA . ILE A 1 163 ? 146.001 161.627 135.763 1.00 33.97 163 ILE A CA 1
ATOM 808 C C . ILE A 1 163 ? 146.496 162.141 137.109 1.00 36.13 163 ILE A C 1
ATOM 809 O O . ILE A 1 163 ? 146.286 161.502 138.147 1.00 33.07 163 ILE A O 1
ATOM 811 N N . LEU A 1 164 ? 147.164 163.298 137.118 1.00 33.59 164 LEU A N 1
ATOM 812 C CA . LEU A 1 164 ? 147.676 163.840 138.372 1.00 33.23 164 LEU A CA 1
ATOM 813 C C . LEU A 1 164 ? 146.567 164.433 139.233 1.00 36.15 164 LEU A C 1
ATOM 814 O O . LEU A 1 164 ? 146.704 164.490 140.460 1.00 33.99 164 LEU A O 1
ATOM 816 N N . THR A 1 165 ? 145.469 164.878 138.620 1.00 29.07 165 THR A N 1
ATOM 817 C CA . THR A 1 165 ? 144.403 165.521 139.381 1.00 27.33 165 THR A CA 1
ATOM 818 C C . THR A 1 165 ? 143.304 164.554 139.809 1.00 26.93 165 THR A C 1
ATOM 819 O O . THR A 1 165 ? 142.773 164.679 140.918 1.00 29.83 165 THR A O 1
ATOM 821 N N . ARG A 1 166 ? 142.947 163.590 138.959 1.00 26.81 166 ARG A N 1
ATOM 822 C CA . ARG A 1 166 ? 141.820 162.700 139.219 1.00 31.56 166 ARG A CA 1
ATOM 823 C C . ARG A 1 166 ? 142.259 161.374 139.832 1.00 33.46 166 ARG A C 1
ATOM 824 O O . ARG A 1 166 ? 141.804 161.010 140.920 1.00 33.92 166 ARG A O 1
ATOM 826 N N . GLY A 1 167 ? 143.132 160.650 139.158 1.00 30.30 167 GLY A N 1
ATOM 827 C CA . GLY A 1 167 ? 143.578 159.359 139.646 1.00 30.31 167 GLY A CA 1
ATOM 828 C C . GLY A 1 167 ? 143.801 158.400 138.488 1.00 32.75 167 GLY A C 1
ATOM 829 O O . GLY A 1 167 ? 144.289 158.793 137.430 1.00 33.46 167 GLY A O 1
ATOM 830 N N . ALA A 1 168 ? 143.433 157.141 138.719 1.00 33.83 168 ALA A N 1
ATOM 831 C CA . ALA A 1 168 ? 143.645 156.078 137.747 1.00 35.92 168 ALA A CA 1
ATOM 832 C C . ALA A 1 168 ? 142.362 155.803 136.973 1.00 40.27 168 ALA A C 1
ATOM 833 O O . ALA A 1 168 ? 141.319 155.514 137.568 1.00 37.68 168 ALA A O 1
ATOM 835 N N . SER A 1 169 ? 142.449 155.890 135.650 1.00 42.70 169 SER A N 1
ATOM 836 C CA . SER A 1 169 ? 141.318 155.657 134.759 1.00 39.55 169 SER A CA 1
ATOM 837 C C . SER A 1 169 ? 141.871 155.309 133.381 1.00 38.05 169 SER A C 1
ATOM 838 O O . SER A 1 169 ? 143.057 154.997 133.232 1.00 36.23 169 SER A O 1
ATOM 840 N N . VAL A 1 170 ? 141.005 155.362 132.365 1.00 34.16 170 VAL A N 1
ATOM 841 C CA . VAL A 1 170 ? 141.439 155.173 130.984 1.00 33.19 170 VAL A CA 1
ATOM 842 C C . VAL A 1 170 ? 142.293 156.323 130.474 1.00 35.42 170 VAL A C 1
ATOM 843 O O . VAL A 1 170 ? 142.923 156.197 129.414 1.00 30.78 170 VAL A O 1
ATOM 845 N N . GLN A 1 171 ? 142.324 157.446 131.200 1.00 35.29 171 GLN A N 1
ATOM 846 C CA . GLN A 1 171 ? 143.186 158.561 130.825 1.00 30.72 171 GLN A CA 1
ATOM 847 C C . GLN A 1 171 ? 144.660 158.187 130.911 1.00 30.26 171 GLN A C 1
ATOM 848 O O . GLN A 1 171 ? 145.477 158.736 130.167 1.00 28.57 171 GLN A O 1
ATOM 850 N N . LEU A 1 172 ? 145.018 157.256 131.800 1.00 32.09 172 LEU A N 1
ATOM 851 C CA . LEU A 1 172 ? 146.395 156.770 131.848 1.00 37.19 172 LEU A CA 1
ATOM 852 C C . LEU A 1 172 ? 146.766 156.026 130.569 1.00 36.53 172 LEU A C 1
ATOM 853 O O . LEU A 1 172 ? 147.861 156.217 130.025 1.00 33.20 172 LEU A O 1
ATOM 855 N N . VAL A 1 173 ? 145.860 155.182 130.069 1.00 31.97 173 VAL A N 1
ATOM 856 C CA . VAL A 1 173 ? 146.109 154.473 128.817 1.00 34.29 173 VAL A CA 1
ATOM 857 C C . VAL A 1 173 ? 146.143 155.450 127.648 1.00 31.62 173 VAL A C 1
ATOM 858 O O . VAL A 1 173 ? 146.946 155.297 126.717 1.00 25.38 173 VAL A O 1
ATOM 860 N N . PHE A 1 174 ? 145.274 156.465 127.676 1.00 28.86 174 PHE A N 1
ATOM 861 C CA . PHE A 1 174 ? 145.293 157.491 126.636 1.00 31.93 174 PHE A CA 1
ATOM 862 C C . PHE A 1 174 ? 146.605 158.269 126.649 1.00 30.82 174 PHE A C 1
ATOM 863 O O . PHE A 1 174 ? 147.164 158.573 125.589 1.00 26.21 174 PHE A O 1
ATOM 865 N N . GLY A 1 175 ? 147.115 158.591 127.839 1.00 31.04 175 GLY A N 1
ATOM 866 C CA . GLY A 1 175 ? 148.396 159.271 127.935 1.00 30.74 175 GLY A CA 1
ATOM 867 C C . GLY A 1 175 ? 149.558 158.407 127.485 1.00 32.26 175 GLY A C 1
ATOM 868 O O . GLY A 1 175 ? 150.510 158.903 126.879 1.00 29.62 175 GLY A O 1
ATOM 869 N N . PHE A 1 176 ? 149.502 157.105 127.783 1.00 29.84 176 PHE A N 1
ATOM 870 C CA . PHE A 1 176 ? 150.533 156.191 127.298 1.00 27.79 176 PHE A CA 1
ATOM 871 C C . PHE A 1 176 ? 150.516 156.097 125.776 1.00 29.60 176 PHE A C 1
ATOM 872 O O . PHE A 1 176 ? 151.575 156.088 125.133 1.00 24.89 176 PHE A O 1
ATOM 874 N N . GLU A 1 177 ? 149.320 156.038 125.182 1.00 31.46 177 GLU A N 1
ATOM 875 C CA . GLU A 1 177 ? 149.209 156.029 123.726 1.00 29.59 177 GLU A CA 1
ATOM 876 C C . GLU A 1 177 ? 149.705 157.339 123.125 1.00 32.58 177 GLU A C 1
ATOM 877 O O . GLU A 1 177 ? 150.352 157.342 122.071 1.00 34.45 177 GLU A O 1
ATOM 879 N N . TYR A 1 178 ? 149.410 158.464 123.784 1.00 27.76 178 TYR A N 1
ATOM 880 C CA . TYR A 1 178 ? 149.897 159.758 123.314 1.00 27.84 178 TYR A CA 1
ATOM 881 C C . TYR A 1 178 ? 151.416 159.845 123.400 1.00 26.44 178 TYR A C 1
ATOM 882 O O . TYR A 1 178 ? 152.062 160.416 122.516 1.00 29.76 178 TYR A O 1
ATOM 884 N N . ALA A 1 179 ? 152.004 159.288 124.462 1.00 25.71 179 ALA A N 1
ATOM 885 C CA . ALA A 1 179 ? 153.459 159.267 124.585 1.00 30.27 179 ALA A CA 1
ATOM 886 C C . ALA A 1 179 ? 154.092 158.379 123.520 1.00 30.12 179 ALA A C 1
ATOM 887 O O . ALA A 1 179 ? 155.155 158.711 122.979 1.00 26.97 179 ALA A O 1
ATOM 889 N N . ILE A 1 180 ? 153.455 157.247 123.208 1.00 29.34 180 ILE A N 1
ATOM 890 C CA . ILE A 1 180 ? 153.942 156.385 122.132 1.00 33.00 180 ILE A CA 1
ATOM 891 C C . ILE A 1 180 ? 153.866 157.109 120.792 1.00 30.32 180 ILE A C 1
ATOM 892 O O . ILE A 1 180 ? 154.783 157.017 119.965 1.00 29.28 180 ILE A O 1
ATOM 894 N N . LEU A 1 181 ? 152.773 157.842 120.561 1.00 22.59 181 LEU A N 1
ATOM 895 C CA . LEU A 1 181 ? 152.637 158.621 119.333 1.00 24.93 181 LEU A CA 1
ATOM 896 C C . LEU A 1 181 ? 153.681 159.729 119.258 1.00 23.90 181 LEU A C 1
ATOM 897 O O . LEU A 1 181 ? 154.212 160.016 118.182 1.00 26.90 181 LEU A O 1
ATOM 899 N N . MET A 1 182 ? 153.984 160.365 120.393 1.00 25.39 182 MET A N 1
ATOM 900 C CA . MET A 1 182 ? 155.011 161.404 120.420 1.00 28.26 182 MET A CA 1
ATOM 901 C C . MET A 1 182 ? 156.395 160.828 120.144 1.00 28.92 182 MET A C 1
ATOM 902 O O . MET A 1 182 ? 157.203 161.451 119.445 1.00 28.75 182 MET A O 1
ATOM 904 N N . THR A 1 183 ? 156.688 159.645 120.691 1.00 26.88 183 THR A N 1
ATOM 905 C CA . THR A 1 183 ? 157.956 158.982 120.397 1.00 26.16 183 THR A CA 1
ATOM 906 C C . THR A 1 183 ? 158.053 158.610 118.921 1.00 26.19 183 THR A C 1
ATOM 907 O O . THR A 1 183 ? 159.111 158.774 118.298 1.00 22.14 183 THR A O 1
ATOM 909 N N . MET A 1 184 ? 156.952 158.115 118.346 1.00 26.39 184 MET A N 1
ATOM 910 C CA . MET A 1 184 ? 156.929 157.803 116.920 1.00 32.50 184 MET A CA 1
ATOM 911 C C . MET A 1 184 ? 157.112 159.058 116.075 1.00 28.71 184 MET A C 1
ATOM 912 O O . MET A 1 184 ? 157.791 159.027 115.044 1.00 24.21 184 MET A O 1
ATOM 914 N N . VAL A 1 185 ? 156.521 160.175 116.504 1.00 22.17 185 VAL A N 1
ATOM 915 C CA . VAL A 1 185 ? 156.657 161.431 115.772 1.00 23.05 185 VAL A CA 1
ATOM 916 C C . VAL A 1 185 ? 158.088 161.949 115.849 1.00 29.65 185 VAL A C 1
ATOM 917 O O . VAL A 1 185 ? 158.619 162.480 114.868 1.00 28.98 185 VAL A O 1
ATOM 919 N N . LEU A 1 186 ? 158.732 161.811 117.011 1.00 28.55 186 LEU A N 1
ATOM 920 C CA . LEU A 1 186 ? 160.130 162.217 117.139 1.00 24.29 186 LEU A CA 1
ATOM 921 C C . LEU A 1 186 ? 161.040 161.353 116.273 1.00 26.93 186 LEU A C 1
ATOM 922 O O . LEU A 1 186 ? 161.966 161.863 115.626 1.00 27.37 186 LEU A O 1
ATOM 924 N N . THR A 1 187 ? 160.786 160.040 116.245 1.00 28.33 187 THR A N 1
ATOM 925 C CA . THR A 1 187 ? 161.559 159.150 115.381 1.00 32.99 187 THR A CA 1
ATOM 926 C C . THR A 1 187 ? 161.345 159.485 113.909 1.00 33.15 187 THR A C 1
ATOM 927 O O . THR A 1 187 ? 162.293 159.462 113.115 1.00 27.28 187 THR A O 1
ATOM 929 N N . ILE A 1 188 ? 160.106 159.806 113.530 1.00 33.14 188 ILE A N 1
ATOM 930 C CA . ILE A 1 188 ? 159.811 160.175 112.149 1.00 33.04 188 ILE A CA 1
ATOM 931 C C . ILE A 1 188 ? 160.472 161.500 111.792 1.00 27.04 188 ILE A C 1
ATOM 932 O O . ILE A 1 188 ? 160.924 161.693 110.660 1.00 26.91 188 ILE A O 1
ATOM 934 N N . PHE A 1 189 ? 160.533 162.435 112.745 1.00 22.65 189 PHE A N 1
ATOM 935 C CA . PHE A 1 189 ? 161.216 163.703 112.505 1.00 28.75 189 PHE A CA 1
ATOM 936 C C . PHE A 1 189 ? 162.712 163.497 112.307 1.00 28.31 189 PHE A C 1
ATOM 937 O O . PHE A 1 189 ? 163.321 164.117 111.426 1.00 26.31 189 PHE A O 1
ATOM 939 N N . ILE A 1 190 ? 163.321 162.628 113.120 1.00 27.91 190 ILE A N 1
ATOM 940 C CA . ILE A 1 190 ? 164.739 162.314 112.953 1.00 29.30 190 ILE A CA 1
ATOM 941 C C . ILE A 1 190 ? 164.986 161.643 111.606 1.00 30.45 190 ILE A C 1
ATOM 942 O O . ILE A 1 190 ? 165.958 161.958 110.905 1.00 21.13 190 ILE A O 1
ATOM 944 N N . LYS A 1 191 ? 164.106 160.713 111.221 1.00 32.33 191 LYS A N 1
ATOM 945 C CA . LYS A 1 191 ? 164.242 160.035 109.935 1.00 34.92 191 LYS A CA 1
ATOM 946 C C . LYS A 1 191 ? 164.068 161.004 108.771 1.00 33.70 191 LYS A C 1
ATOM 947 O O . LYS A 1 191 ? 164.770 160.901 107.760 1.00 31.61 191 LYS A O 1
ATOM 949 N N . TYR A 1 192 ? 163.137 161.953 108.895 1.00 30.25 192 TYR A N 1
ATOM 950 C CA . TYR A 1 192 ? 162.930 162.943 107.843 1.00 28.91 192 TYR A CA 1
ATOM 951 C C . TYR A 1 192 ? 164.116 163.892 107.734 1.00 28.26 192 TYR A C 1
ATOM 952 O O . TYR A 1 192 ? 164.494 164.293 106.627 1.00 26.52 192 TYR A O 1
ATOM 954 N N . VAL A 1 193 ? 164.713 164.263 108.870 1.00 28.12 193 VAL A N 1
ATOM 955 C CA . VAL A 1 193 ? 165.916 165.092 108.846 1.00 29.33 193 VAL A CA 1
ATOM 956 C C . VAL A 1 193 ? 167.063 164.347 108.174 1.00 31.25 193 VAL A C 1
ATOM 957 O O . VAL A 1 193 ? 167.805 164.919 107.363 1.00 30.21 193 VAL A O 1
ATOM 959 N N . LEU A 1 194 ? 167.219 163.057 108.491 1.00 29.21 194 LEU A N 1
ATOM 960 C CA . LEU A 1 194 ? 168.260 162.253 107.856 1.00 33.77 194 LEU A CA 1
ATOM 961 C C . LEU A 1 194 ? 168.014 162.099 106.359 1.00 33.15 194 LEU A C 1
ATOM 962 O O . LEU A 1 194 ? 168.958 162.127 105.561 1.00 27.78 194 LEU A O 1
ATOM 964 N N . HIS A 1 195 ? 166.750 161.929 105.960 1.00 32.45 195 HIS A N 1
ATOM 965 C CA . HIS A 1 195 ? 166.420 161.806 104.543 1.00 30.73 195 HIS A CA 1
ATOM 966 C C . HIS A 1 195 ? 166.670 163.111 103.796 1.00 33.66 195 HIS A C 1
ATOM 967 O O . HIS A 1 195 ? 167.140 163.096 102.653 1.00 35.50 195 HIS A O 1
ATOM 969 N N . SER A 1 196 ? 166.352 164.248 104.422 1.00 29.30 196 SER A N 1
ATOM 970 C CA . SER A 1 196 ? 166.617 165.540 103.798 1.00 26.85 196 SER A CA 1
ATOM 971 C C . SER A 1 196 ? 168.114 165.804 103.692 1.00 25.48 196 SER A C 1
ATOM 972 O O . SER A 1 196 ? 168.575 166.426 102.729 1.00 25.18 196 SER A O 1
ATOM 974 N N . VAL A 1 197 ? 168.887 165.346 104.681 1.00 27.53 197 VAL A N 1
ATOM 975 C CA . VAL A 1 197 ? 170.340 165.483 104.610 1.00 34.17 197 VAL A CA 1
ATOM 976 C C . VAL A 1 197 ? 170.908 164.586 103.517 1.00 33.86 197 VAL A C 1
ATOM 977 O O . VAL A 1 197 ? 171.857 164.960 102.817 1.00 29.78 197 VAL A O 1
ATOM 979 N N . ASP A 1 198 ? 170.341 163.388 103.354 1.00 29.50 198 ASP A N 1
ATOM 980 C CA . ASP A 1 198 ? 170.851 162.457 102.352 1.00 30.07 198 ASP A CA 1
ATOM 981 C C . ASP A 1 198 ? 170.426 162.860 100.944 1.00 32.56 198 ASP A C 1
ATOM 982 O O . ASP A 1 198 ? 171.195 162.699 99.989 1.00 30.39 198 ASP A O 1
ATOM 984 N N . LEU A 1 199 ? 169.207 163.383 100.793 1.00 29.94 199 LEU A N 1
ATOM 985 C CA . LEU A 1 199 ? 168.719 163.764 99.472 1.00 30.86 199 LEU A CA 1
ATOM 986 C C . LEU A 1 199 ? 169.354 165.053 98.965 1.00 32.58 199 LEU A C 1
ATOM 987 O O . LEU A 1 199 ? 169.275 165.335 97.764 1.00 33.62 199 LEU A O 1
ATOM 989 N N . GLN A 1 200 ? 169.974 165.841 99.847 1.00 29.99 200 GLN A N 1
ATOM 990 C CA . GLN A 1 200 ? 170.634 167.068 99.418 1.00 29.79 200 GLN A CA 1
ATOM 991 C C . GLN A 1 200 ? 171.906 166.796 98.625 1.00 31.36 200 GLN A C 1
ATOM 992 O O . GLN A 1 200 ? 172.310 167.640 97.819 1.00 35.06 200 GLN A O 1
ATOM 994 N N . SER A 1 201 ? 172.540 165.646 98.833 1.00 30.00 201 SER A N 1
ATOM 995 C CA . SER A 1 201 ? 173.760 165.281 98.129 1.00 33.63 201 SER A CA 1
ATOM 996 C C . SER A 1 201 ? 173.447 164.265 97.038 1.00 31.26 201 SER A C 1
ATOM 997 O O . SER A 1 201 ? 172.670 163.330 97.249 1.00 26.92 201 SER A O 1
ATOM 999 N N . GLU A 1 202 ? 174.056 164.456 95.871 1.00 31.63 202 GLU A N 1
ATOM 1000 C CA . GLU A 1 202 ? 173.853 163.563 94.729 1.00 33.82 202 GLU A CA 1
ATOM 1001 C C . GLU A 1 202 ? 174.821 162.384 94.755 1.00 33.95 202 GLU A C 1
ATOM 1002 O O . GLU A 1 202 ? 175.521 162.103 93.783 1.00 31.08 202 GLU A O 1
ATOM 1004 N N . ASN A 1 203 ? 174.857 161.679 95.882 1.00 38.36 203 ASN A N 1
ATOM 1005 C CA . ASN A 1 203 ? 175.714 160.515 96.055 1.00 35.21 203 ASN A CA 1
ATOM 1006 C C . ASN A 1 203 ? 175.159 159.681 97.199 1.00 35.16 203 ASN A C 1
ATOM 1007 O O . ASN A 1 203 ? 174.392 160.190 98.026 1.00 33.68 203 ASN A O 1
ATOM 1009 N N . PRO A 1 204 ? 175.520 158.400 97.273 1.00 34.16 204 PRO A N 1
ATOM 1010 C CA . PRO A 1 204 ? 175.040 157.567 98.384 1.00 34.30 204 PRO A CA 1
ATOM 1011 C C . PRO A 1 204 ? 175.765 157.915 99.676 1.00 33.25 204 PRO A C 1
ATOM 1012 O O . PRO A 1 204 ? 176.992 158.041 99.703 1.00 32.32 204 PRO A O 1
ATOM 1014 N N . TRP A 1 205 ? 174.996 158.071 100.750 1.00 29.74 205 TRP A N 1
ATOM 1015 C CA . TRP A 1 205 ? 175.544 158.390 102.064 1.00 29.83 205 TRP A CA 1
ATOM 1016 C C . TRP A 1 205 ? 175.842 157.086 102.796 1.00 28.84 205 TRP A C 1
ATOM 1017 O O . TRP A 1 205 ? 174.925 156.326 103.125 1.00 27.84 205 TRP A O 1
ATOM 1019 N N . ASP A 1 206 ? 177.128 156.825 103.045 1.00 31.49 206 ASP A N 1
ATOM 1020 C CA . ASP A 1 206 ? 177.518 155.597 103.731 1.00 32.73 206 ASP A CA 1
ATOM 1021 C C . ASP A 1 206 ? 177.103 155.621 105.197 1.00 32.75 206 ASP A C 1
ATOM 1022 O O . ASP A 1 206 ? 176.770 154.578 105.771 1.00 31.76 206 ASP A O 1
ATOM 1024 N N . ASN A 1 207 ? 177.114 156.799 105.818 1.00 25.94 207 ASN A N 1
ATOM 1025 C CA . ASN A 1 207 ? 176.740 156.936 107.220 1.00 26.19 207 ASN A CA 1
ATOM 1026 C C . ASN A 1 207 ? 175.235 157.039 107.428 1.00 30.07 207 ASN A C 1
ATOM 1027 O O . ASN A 1 207 ? 174.793 157.115 108.580 1.00 30.47 207 ASN A O 1
ATOM 1029 N N . LYS A 1 208 ? 174.447 157.061 106.349 1.00 30.76 208 LYS A N 1
ATOM 1030 C CA . LYS A 1 208 ? 172.994 157.096 106.490 1.00 30.89 208 LYS A CA 1
ATOM 1031 C C . LYS A 1 208 ? 172.469 155.812 107.119 1.00 31.54 208 LYS A C 1
ATOM 1032 O O . LYS A 1 208 ? 171.540 155.847 107.935 1.00 25.68 208 LYS A O 1
ATOM 1034 N N . ALA A 1 209 ? 173.049 154.667 106.746 1.00 33.30 209 ALA A N 1
ATOM 1035 C CA . ALA A 1 209 ? 172.636 153.395 107.331 1.00 34.78 209 ALA A CA 1
ATOM 1036 C C . ALA A 1 209 ? 172.965 153.333 108.818 1.00 32.20 209 ALA A C 1
ATOM 1037 O O . ALA A 1 209 ? 172.156 152.850 109.618 1.00 25.92 209 ALA A O 1
ATOM 1039 N N . VAL A 1 210 ? 174.144 153.826 109.207 1.00 33.20 210 VAL A N 1
ATOM 1040 C CA . VAL A 1 210 ? 174.538 153.809 110.614 1.00 33.66 210 VAL A CA 1
ATOM 1041 C C . VAL A 1 210 ? 173.658 154.745 111.435 1.00 29.45 210 VAL A C 1
ATOM 1042 O O . VAL A 1 210 ? 173.240 154.406 112.551 1.00 27.72 210 VAL A O 1
ATOM 1044 N N . TYR A 1 211 ? 173.369 155.936 110.903 1.00 27.96 211 TYR A N 1
ATOM 1045 C CA . TYR A 1 211 ? 172.493 156.873 111.601 1.00 30.76 211 TYR A CA 1
ATOM 1046 C C . TYR A 1 211 ? 171.077 156.323 111.721 1.00 32.63 211 TYR A C 1
ATOM 1047 O O . TYR A 1 211 ? 170.429 156.478 112.764 1.00 31.16 211 TYR A O 1
ATOM 1049 N N . MET A 1 212 ? 170.582 155.674 110.662 1.00 30.79 212 MET A N 1
ATOM 1050 C CA . MET A 1 212 ? 169.260 155.058 110.713 1.00 33.45 212 MET A CA 1
ATOM 1051 C C . MET A 1 212 ? 169.220 153.919 111.725 1.00 35.36 212 MET A C 1
ATOM 1052 O O . MET A 1 212 ? 168.226 153.754 112.440 1.00 32.40 212 MET A O 1
ATOM 1054 N N . LEU A 1 213 ? 170.293 153.126 111.800 1.00 36.09 213 LEU A N 1
ATOM 1055 C CA . LEU A 1 213 ? 170.361 152.051 112.785 1.00 35.03 213 LEU A CA 1
ATOM 1056 C C . LEU A 1 213 ? 170.386 152.600 114.207 1.00 28.09 213 LEU A C 1
ATOM 1057 O O . LEU A 1 213 ? 169.734 152.050 115.101 1.00 24.74 213 LEU A O 1
ATOM 1059 N N . TYR A 1 214 ? 171.134 153.684 114.434 1.00 20.01 214 TYR A N 1
ATOM 1060 C CA . TYR A 1 214 ? 171.170 154.299 115.759 1.00 27.87 214 TYR A CA 1
ATOM 1061 C C . TYR A 1 214 ? 169.811 154.872 116.144 1.00 31.60 214 TYR A C 1
ATOM 1062 O O . TYR A 1 214 ? 169.366 154.724 117.291 1.00 28.53 214 TYR A O 1
ATOM 1064 N N . THR A 1 215 ? 169.133 155.525 115.194 1.00 31.18 215 THR A N 1
ATOM 1065 C CA . THR A 1 215 ? 167.801 156.060 115.461 1.00 31.26 215 THR A CA 1
ATOM 1066 C C . THR A 1 215 ? 166.800 154.944 115.737 1.00 30.44 215 THR A C 1
ATOM 1067 O O . THR A 1 215 ? 165.953 155.068 116.630 1.00 24.86 215 THR A O 1
ATOM 1069 N N . GLU A 1 216 ? 166.887 153.843 114.984 1.00 27.48 216 GLU A N 1
ATOM 1070 C CA . GLU A 1 216 ? 166.004 152.705 115.214 1.00 30.55 216 GLU A CA 1
ATOM 1071 C C . GLU A 1 216 ? 166.267 152.064 116.570 1.00 32.37 216 GLU A C 1
ATOM 1072 O O . GLU A 1 216 ? 165.329 151.650 117.257 1.00 30.03 216 GLU A O 1
ATOM 1074 N N . LEU A 1 217 ? 167.539 151.973 116.971 1.00 28.62 217 LEU A N 1
ATOM 1075 C CA . LEU A 1 217 ? 167.870 151.423 118.282 1.00 30.25 217 LEU A CA 1
ATOM 1076 C C . LEU A 1 217 ? 167.342 152.308 119.406 1.00 31.47 217 LEU A C 1
ATOM 1077 O O . LEU A 1 217 ? 166.805 151.804 120.401 1.00 28.69 217 LEU A O 1
ATOM 1079 N N . PHE A 1 218 ? 167.481 153.630 119.262 1.00 24.30 218 PHE A N 1
ATOM 1080 C CA . PHE A 1 218 ? 166.954 154.545 120.272 1.00 27.31 218 PHE A CA 1
ATOM 1081 C C . PHE A 1 218 ? 165.432 154.471 120.348 1.00 25.26 218 PHE A C 1
ATOM 1082 O O . PHE A 1 218 ? 164.856 154.469 121.445 1.00 26.29 218 PHE A O 1
ATOM 1084 N N . THR A 1 219 ? 164.767 154.398 119.190 1.00 24.36 219 THR A N 1
ATOM 1085 C CA . THR A 1 219 ? 163.312 154.279 119.166 1.00 32.26 219 THR A CA 1
ATOM 1086 C C . THR A 1 219 ? 162.853 152.964 119.782 1.00 33.20 219 THR A C 1
ATOM 1087 O O . THR A 1 219 ? 161.852 152.928 120.506 1.00 25.20 219 THR A O 1
ATOM 1089 N N . GLY A 1 220 ? 163.574 151.874 119.507 1.00 31.06 220 GLY A N 1
ATOM 1090 C CA . GLY A 1 220 ? 163.229 150.596 120.105 1.00 28.57 220 GLY A CA 1
ATOM 1091 C C . GLY A 1 220 ? 163.430 150.578 121.607 1.00 25.69 220 GLY A C 1
ATOM 1092 O O . GLY A 1 220 ? 162.627 149.998 122.339 1.00 23.71 220 GLY A O 1
ATOM 1093 N N . PHE A 1 221 ? 164.503 151.215 122.087 1.00 24.73 221 PHE A N 1
ATOM 1094 C CA . PHE A 1 221 ? 164.720 151.319 123.527 1.00 28.02 221 PHE A CA 1
ATOM 1095 C C . PHE A 1 221 ? 163.622 152.139 124.196 1.00 31.18 221 PHE A C 1
ATOM 1096 O O . PHE A 1 221 ? 163.120 151.764 125.265 1.00 29.04 221 PHE A O 1
ATOM 1098 N N . ILE A 1 222 ? 163.228 153.255 123.574 1.00 29.98 222 ILE A N 1
ATOM 1099 C CA . ILE A 1 222 ? 162.161 154.086 124.128 1.00 26.56 222 ILE A CA 1
ATOM 1100 C C . ILE A 1 222 ? 160.836 153.331 124.130 1.00 27.90 222 ILE A C 1
ATOM 1101 O O . ILE A 1 222 ? 160.067 153.399 125.098 1.00 22.28 222 ILE A O 1
ATOM 1103 N N . LYS A 1 223 ? 160.552 152.596 123.050 1.00 28.60 223 LYS A N 1
ATOM 1104 C CA . LYS A 1 223 ? 159.319 151.821 122.972 1.00 32.07 223 LYS A CA 1
ATOM 1105 C C . LYS A 1 223 ? 159.306 150.690 123.992 1.00 31.59 223 LYS A C 1
ATOM 1106 O O . LYS A 1 223 ? 158.262 150.397 124.583 1.00 31.25 223 LYS A O 1
ATOM 1108 N N . VAL A 1 224 ? 160.455 150.043 124.209 1.00 29.83 224 VAL A N 1
ATOM 1109 C CA . VAL A 1 224 ? 160.542 148.978 125.205 1.00 30.85 224 VAL A CA 1
ATOM 1110 C C . VAL A 1 224 ? 160.329 149.537 126.605 1.00 30.98 224 VAL A C 1
ATOM 1111 O O . VAL A 1 224 ? 159.637 148.929 127.431 1.00 31.10 224 VAL A O 1
ATOM 1113 N N . LEU A 1 225 ? 160.919 150.703 126.894 1.00 30.07 225 LEU A N 1
ATOM 1114 C CA . LEU A 1 225 ? 160.715 151.335 128.195 1.00 33.54 225 LEU A CA 1
ATOM 1115 C C . LEU A 1 225 ? 159.255 151.725 128.403 1.00 32.34 225 LEU A C 1
ATOM 1116 O O . LEU A 1 225 ? 158.697 151.511 129.487 1.00 29.06 225 LEU A O 1
ATOM 1118 N N . LEU A 1 226 ? 158.619 152.286 127.369 1.00 31.92 226 LEU A N 1
ATOM 1119 C CA . LEU A 1 226 ? 157.212 152.664 127.473 1.00 31.45 226 LEU A CA 1
ATOM 1120 C C . LEU A 1 226 ? 156.316 151.443 127.651 1.00 32.39 226 LEU A C 1
ATOM 1121 O O . LEU A 1 226 ? 155.366 151.472 128.442 1.00 33.92 226 LEU A O 1
ATOM 1123 N N . TYR A 1 227 ? 156.605 150.359 126.923 1.00 25.29 227 TYR A N 1
ATOM 1124 C CA . TYR A 1 227 ? 155.822 149.135 127.056 1.00 24.92 227 TYR A CA 1
ATOM 1125 C C . TYR A 1 227 ? 155.991 148.513 128.436 1.00 28.09 227 TYR A C 1
ATOM 1126 O O . TYR A 1 227 ? 155.018 148.023 129.021 1.00 28.21 227 TYR A O 1
ATOM 1128 N N . MET A 1 228 ? 157.216 148.522 128.971 1.00 26.04 228 MET A N 1
ATOM 1129 C CA . MET A 1 228 ? 157.444 148.000 130.315 1.00 25.74 228 MET A CA 1
ATOM 1130 C C . MET A 1 228 ? 156.724 148.839 131.363 1.00 26.22 228 MET A C 1
ATOM 1131 O O . MET A 1 228 ? 156.142 148.295 132.309 1.00 28.29 228 MET A O 1
ATOM 1133 N N . ALA A 1 229 ? 156.746 150.168 131.206 1.00 22.76 229 ALA A N 1
ATOM 1134 C CA . ALA A 1 229 ? 156.034 151.037 132.138 1.00 27.69 229 ALA A CA 1
ATOM 1135 C C . ALA A 1 229 ? 154.527 150.815 132.067 1.00 25.70 229 ALA A C 1
ATOM 1136 O O . ALA A 1 229 ? 153.849 150.779 133.101 1.00 22.51 229 ALA A O 1
ATOM 1138 N N . PHE A 1 230 ? 153.987 150.654 130.855 1.00 26.85 230 PHE A N 1
ATOM 1139 C CA . PHE A 1 230 ? 152.556 150.403 130.701 1.00 28.02 230 PHE A CA 1
ATOM 1140 C C . PHE A 1 230 ? 152.163 149.050 131.283 1.00 31.76 230 PHE A C 1
ATOM 1141 O O . PHE A 1 230 ? 151.108 148.923 131.917 1.00 31.17 230 PHE A O 1
ATOM 1143 N N . MET A 1 231 ? 152.999 148.028 131.080 1.00 30.43 231 MET A N 1
ATOM 1144 C CA . MET A 1 231 ? 152.725 146.713 131.651 1.00 29.96 231 MET A CA 1
ATOM 1145 C C . MET A 1 231 ? 152.784 146.746 133.173 1.00 32.68 231 MET A C 1
ATOM 1146 O O . MET A 1 231 ? 151.965 146.109 133.845 1.00 27.91 231 MET A O 1
ATOM 1148 N N . THR A 1 232 ? 153.745 147.487 133.735 1.00 28.33 232 THR A N 1
ATOM 1149 C CA . THR A 1 232 ? 153.821 147.628 135.186 1.00 31.14 232 THR A CA 1
ATOM 1150 C C . THR A 1 232 ? 152.612 148.377 135.734 1.00 29.60 232 THR A C 1
ATOM 1151 O O . THR A 1 232 ? 152.090 148.030 136.801 1.00 29.10 232 THR A O 1
ATOM 1153 N N . ILE A 1 233 ? 152.153 149.406 135.016 1.00 26.11 233 ILE A N 1
ATOM 1154 C CA . ILE A 1 233 ? 150.969 150.150 135.441 1.00 29.94 233 ILE A CA 1
ATOM 1155 C C . ILE A 1 233 ? 149.730 149.265 135.384 1.00 30.48 233 ILE A C 1
ATOM 1156 O O . ILE A 1 233 ? 148.856 149.339 136.256 1.00 34.27 233 ILE A O 1
ATOM 1158 N N . MET A 1 234 ? 149.633 148.415 134.359 1.00 32.75 234 MET A N 1
ATOM 1159 C CA . MET A 1 234 ? 148.503 147.496 134.260 1.00 39.18 234 MET A CA 1
ATOM 1160 C C . MET A 1 234 ? 148.555 146.430 135.349 1.00 35.81 234 MET A C 1
ATOM 1161 O O . MET A 1 234 ? 147.514 146.010 135.867 1.00 32.65 234 MET A O 1
ATOM 1163 N N . ILE A 1 235 ? 149.760 145.973 135.701 1.00 26.27 235 ILE A N 1
ATOM 1164 C CA . ILE A 1 235 ? 149.903 144.975 136.759 1.00 29.49 235 ILE A CA 1
ATOM 1165 C C . ILE A 1 235 ? 149.543 145.575 138.112 1.00 31.49 235 ILE A C 1
ATOM 1166 O O . ILE A 1 235 ? 148.898 144.925 138.945 1.00 26.51 235 ILE A O 1
ATOM 1168 N N . LYS A 1 236 ? 149.951 146.819 138.355 1.00 27.75 236 LYS A N 1
ATOM 1169 C CA . LYS A 1 236 ? 149.574 147.522 139.575 1.00 26.53 236 LYS A CA 1
ATOM 1170 C C . LYS A 1 236 ? 148.129 148.003 139.555 1.00 27.90 236 LYS A C 1
ATOM 1171 O O . LYS A 1 236 ? 147.611 148.400 140.604 1.00 32.49 236 LYS A O 1
ATOM 1173 N N . VAL A 1 237 ? 147.472 147.978 138.396 1.00 27.31 237 VAL A N 1
ATOM 1174 C CA . VAL A 1 237 ? 146.076 148.383 138.281 1.00 27.26 237 VAL A CA 1
ATOM 1175 C C . VAL A 1 237 ? 145.183 147.211 138.664 1.00 29.66 237 VAL A C 1
ATOM 1176 O O . VAL A 1 237 ? 145.610 146.052 138.627 1.00 31.06 237 VAL A O 1
ATOM 1178 N N . HIS A 1 238 ? 143.938 147.509 139.040 1.00 28.70 238 HIS A N 1
ATOM 1179 C CA . HIS A 1 238 ? 143.028 146.460 139.490 1.00 29.91 238 HIS A CA 1
ATOM 1180 C C . HIS A 1 238 ? 142.509 145.625 138.325 1.00 30.23 238 HIS A C 1
ATOM 1181 O O . HIS A 1 238 ? 142.251 144.426 138.483 1.00 24.28 238 HIS A O 1
ATOM 1183 N N . THR A 1 239 ? 142.349 146.233 137.155 1.00 33.01 239 THR A N 1
ATOM 1184 C CA . THR A 1 239 ? 141.748 145.573 136.006 1.00 29.49 239 THR A CA 1
ATOM 1185 C C . THR A 1 239 ? 142.803 144.839 135.182 1.00 30.00 239 THR A C 1
ATOM 1186 O O . THR A 1 239 ? 144.002 145.115 135.263 1.00 31.37 239 THR A O 1
ATOM 1188 N N . PHE A 1 240 ? 142.333 143.883 134.383 1.00 30.47 240 PHE A N 1
ATOM 1189 C CA . PHE A 1 240 ? 143.217 143.142 133.500 1.00 32.41 240 PHE A CA 1
ATOM 1190 C C . PHE A 1 240 ? 143.675 144.031 132.344 1.00 31.63 240 PHE A C 1
ATOM 1191 O O . PHE A 1 240 ? 142.931 144.905 131.891 1.00 28.12 240 PHE A O 1
ATOM 1193 N N . PRO A 1 241 ? 144.913 143.839 131.863 1.00 29.03 241 PRO A N 1
ATOM 1194 C CA . PRO A 1 241 ? 145.432 144.708 130.795 1.00 32.87 241 PRO A CA 1
ATOM 1195 C C . PRO A 1 241 ? 144.695 144.576 129.470 1.00 36.56 241 PRO A C 1
ATOM 1196 O O . PRO A 1 241 ? 144.112 145.556 128.994 1.00 34.82 241 PRO A O 1
ATOM 1198 N N . LEU A 1 242 ? 144.676 143.360 128.909 1.00 28.12 242 LEU A N 1
ATOM 1199 C CA . LEU A 1 242 ? 144.141 143.068 127.579 1.00 23.78 242 LEU A CA 1
ATOM 1200 C C . LEU A 1 242 ? 144.647 144.061 126.536 1.00 23.13 242 LEU A C 1
ATOM 1201 O O . LEU A 1 242 ? 145.851 144.117 126.258 1.00 23.50 242 LEU A O 1
ATOM 1203 N N . PHE A 1 243 ? 143.721 144.827 125.951 1.00 20.51 243 PHE A N 1
ATOM 1204 C CA . PHE A 1 243 ? 144.001 146.033 125.159 1.00 25.85 243 PHE A CA 1
ATOM 1205 C C . PHE A 1 243 ? 144.790 145.665 123.907 1.00 33.12 243 PHE A C 1
ATOM 1206 O O . PHE A 1 243 ? 144.281 144.879 123.089 1.00 30.39 243 PHE A O 1
ATOM 1208 N N . ALA A 1 244 ? 146.002 146.187 123.709 1.00 32.94 244 ALA A N 1
ATOM 1209 C CA . ALA A 1 244 ? 146.683 146.064 122.424 1.00 27.54 244 ALA A CA 1
ATOM 1210 C C . ALA A 1 244 ? 147.383 144.718 122.277 1.00 25.22 244 ALA A C 1
ATOM 1211 O O . ALA A 1 244 ? 147.124 143.977 121.321 1.00 24.69 244 ALA A O 1
ATOM 1213 N N . ILE A 1 245 ? 148.307 144.412 123.196 1.00 26.35 245 ILE A N 1
ATOM 1214 C CA . ILE A 1 245 ? 149.088 143.172 123.252 1.00 26.27 245 ILE A CA 1
ATOM 1215 C C . ILE A 1 245 ? 149.970 142.990 122.017 1.00 23.93 245 ILE A C 1
ATOM 1216 O O . ILE A 1 245 ? 151.193 142.861 122.139 1.00 22.08 245 ILE A O 1
ATOM 1218 N N . ARG A 1 246 ? 149.355 142.948 120.832 1.00 26.93 246 ARG A N 1
ATOM 1219 C CA . ARG A 1 246 ? 150.110 142.763 119.595 1.00 26.97 246 ARG A CA 1
ATOM 1220 C C . ARG A 1 246 ? 151.131 143.863 119.331 1.00 24.37 246 ARG A C 1
ATOM 1221 O O . ARG A 1 246 ? 152.233 143.539 118.854 1.00 21.92 246 ARG A O 1
ATOM 1223 N N . PRO A 1 247 ? 150.838 145.146 119.571 1.00 23.04 247 PRO A N 1
ATOM 1224 C CA . PRO A 1 247 ? 151.850 146.189 119.321 1.00 22.61 247 PRO A CA 1
ATOM 1225 C C . PRO A 1 247 ? 153.093 146.065 120.188 1.00 24.12 247 PRO A C 1
ATOM 1226 O O . PRO A 1 247 ? 154.167 146.524 119.778 1.00 18.37 247 PRO A O 1
ATOM 1228 N N . MET A 1 248 ? 152.978 145.473 121.380 1.00 27.81 248 MET A N 1
ATOM 1229 C CA . MET A 1 248 ? 154.152 145.263 122.222 1.00 28.20 248 MET A CA 1
ATOM 1230 C C . MET A 1 248 ? 155.104 144.246 121.603 1.00 28.47 248 MET A C 1
ATOM 1231 O O . MET A 1 248 ? 156.328 144.410 121.668 1.00 20.65 248 MET A O 1
ATOM 1233 N N . TYR A 1 249 ? 154.558 143.182 121.009 1.00 25.71 249 TYR A N 1
ATOM 1234 C CA . TYR A 1 249 ? 155.399 142.165 120.384 1.00 23.68 249 TYR A CA 1
ATOM 1235 C C . TYR A 1 249 ? 156.073 142.698 119.125 1.00 27.45 249 TYR A C 1
ATOM 1236 O O . TYR A 1 249 ? 157.214 142.331 118.822 1.00 26.03 249 TYR A O 1
ATOM 1238 N N . LEU A 1 250 ? 155.375 143.554 118.373 1.00 27.50 250 LEU A N 1
ATOM 1239 C CA . LEU A 1 250 ? 155.958 144.131 117.164 1.00 30.61 250 LEU A CA 1
ATOM 1240 C C . LEU A 1 250 ? 157.119 145.060 117.498 1.00 27.19 250 LEU A C 1
ATOM 1241 O O . LEU A 1 250 ? 158.126 145.090 116.781 1.00 18.67 250 LEU A O 1
ATOM 1243 N N . ALA A 1 251 ? 156.989 145.837 118.576 1.00 28.38 251 ALA A N 1
ATOM 1244 C CA . ALA A 1 251 ? 158.092 146.685 119.016 1.00 30.17 251 ALA A CA 1
ATOM 1245 C C . ALA A 1 251 ? 159.259 145.852 119.532 1.00 27.07 251 ALA A C 1
ATOM 1246 O O . ALA A 1 251 ? 160.424 146.196 119.300 1.00 23.55 251 ALA A O 1
ATOM 1248 N N . MET A 1 252 ? 158.964 144.760 120.242 1.00 30.79 252 MET A N 1
ATOM 1249 C CA . MET A 1 252 ? 160.024 143.900 120.760 1.00 36.04 252 MET A CA 1
ATOM 1250 C C . MET A 1 252 ? 160.732 143.150 119.639 1.00 32.59 252 MET A C 1
ATOM 1251 O O . MET A 1 252 ? 161.955 142.967 119.685 1.00 25.79 252 MET A O 1
ATOM 1253 N N . ARG A 1 253 ? 159.981 142.696 118.631 1.00 29.89 253 ARG A N 1
ATOM 1254 C CA . ARG A 1 253 ? 160.589 141.984 117.511 1.00 30.81 253 ARG A CA 1
ATOM 1255 C C . ARG A 1 253 ? 161.472 142.907 116.680 1.00 30.67 253 ARG A C 1
ATOM 1256 O O . ARG A 1 253 ? 162.539 142.499 116.208 1.00 23.76 253 ARG A O 1
ATOM 1258 N N . GLN A 1 254 ? 161.036 144.154 116.483 1.00 29.87 254 GLN A N 1
ATOM 1259 C CA . GLN A 1 254 ? 161.844 145.113 115.736 1.00 30.35 254 GLN A CA 1
ATOM 1260 C C . GLN A 1 254 ? 163.093 145.513 116.514 1.00 28.53 254 GLN A C 1
ATOM 1261 O O . GLN A 1 254 ? 164.171 145.665 115.928 1.00 22.47 254 GLN A O 1
ATOM 1263 N N . PHE A 1 255 ? 162.965 145.693 117.831 1.00 26.37 255 PHE A N 1
ATOM 1264 C CA . PHE A 1 255 ? 164.112 146.091 118.643 1.00 27.87 255 PHE A CA 1
ATOM 1265 C C . PHE A 1 255 ? 165.135 144.966 118.754 1.00 28.92 255 PHE A C 1
ATOM 1266 O O . PHE A 1 255 ? 166.345 145.220 118.754 1.00 25.93 255 PHE A O 1
ATOM 1268 N N . LYS A 1 256 ? 164.669 143.719 118.863 1.00 23.06 256 LYS A N 1
ATOM 1269 C CA . LYS A 1 256 ? 165.590 142.589 118.946 1.00 26.59 256 LYS A CA 1
ATOM 1270 C C . LYS A 1 256 ? 166.315 142.367 117.624 1.00 27.54 256 LYS A C 1
ATOM 1271 O O . LYS A 1 256 ? 167.507 142.037 117.611 1.00 21.27 256 LYS A O 1
ATOM 1273 N N . LYS A 1 257 ? 165.609 142.532 116.503 1.00 28.29 257 LYS A N 1
ATOM 1274 C CA . LYS A 1 257 ? 166.240 142.364 115.197 1.00 30.24 257 LYS A CA 1
ATOM 1275 C C . LYS A 1 257 ? 167.221 143.492 114.904 1.00 31.09 257 LYS A C 1
ATOM 1276 O O . LYS A 1 257 ? 168.286 143.258 114.321 1.00 25.86 257 LYS A O 1
ATOM 1278 N N . ALA A 1 258 ? 166.874 144.724 115.290 1.00 32.27 258 ALA A N 1
ATOM 1279 C CA . ALA A 1 258 ? 167.763 145.857 115.051 1.00 28.94 258 ALA A CA 1
ATOM 1280 C C . ALA A 1 258 ? 169.028 145.759 115.894 1.00 29.01 258 ALA A C 1
ATOM 1281 O O . ALA A 1 258 ? 170.119 146.112 115.432 1.00 28.64 258 ALA A O 1
ATOM 1283 N N . VAL A 1 259 ? 168.900 145.292 117.139 1.00 26.04 259 VAL A N 1
ATOM 1284 C CA . VAL A 1 259 ? 170.071 145.116 117.995 1.00 29.99 259 VAL A CA 1
ATOM 1285 C C . VAL A 1 259 ? 170.958 144.000 117.460 1.00 30.62 259 VAL A C 1
ATOM 1286 O O . VAL A 1 259 ? 172.191 144.080 117.525 1.00 24.29 259 VAL A O 1
ATOM 1288 N N . THR A 1 260 ? 170.346 142.937 116.932 1.00 30.12 260 THR A N 1
ATOM 1289 C CA . THR A 1 260 ? 171.122 141.875 116.298 1.00 35.94 260 THR A CA 1
ATOM 1290 C C . THR A 1 260 ? 171.754 142.358 114.999 1.00 31.18 260 THR A C 1
ATOM 1291 O O . THR A 1 260 ? 172.880 141.970 114.665 1.00 23.37 260 THR A O 1
ATOM 1293 N N . ASP A 1 261 ? 171.036 143.196 114.245 1.00 26.15 261 ASP A N 1
ATOM 1294 C CA . ASP A 1 261 ? 171.598 143.763 113.023 1.00 28.43 261 ASP A CA 1
ATOM 1295 C C . ASP A 1 261 ? 172.733 144.732 113.333 1.00 31.39 261 ASP A C 1
ATOM 1296 O O . ASP A 1 261 ? 173.743 144.764 112.620 1.00 28.43 261 ASP A O 1
ATOM 1298 N N . ALA A 1 262 ? 172.577 145.540 114.386 1.00 27.43 262 ALA A N 1
ATOM 1299 C CA . ALA A 1 262 ? 173.633 146.473 114.772 1.00 26.08 262 ALA A CA 1
ATOM 1300 C C . ALA A 1 262 ? 174.865 145.735 115.279 1.00 31.83 262 ALA A C 1
ATOM 1301 O O . ALA A 1 262 ? 175.999 146.152 115.015 1.00 32.06 262 ALA A O 1
ATOM 1303 N N . ILE A 1 263 ? 174.662 144.643 116.021 1.00 30.04 263 ILE A N 1
ATOM 1304 C CA . ILE A 1 263 ? 175.787 143.835 116.483 1.00 29.91 263 ILE A CA 1
ATOM 1305 C C . ILE A 1 263 ? 176.463 143.143 115.307 1.00 26.17 263 ILE A C 1
ATOM 1306 O O . ILE A 1 263 ? 177.692 142.996 115.275 1.00 23.61 263 ILE A O 1
ATOM 1308 N N . MET A 1 264 ? 175.673 142.698 114.326 1.00 25.07 264 MET A N 1
ATOM 1309 C CA . MET A 1 264 ? 176.248 142.101 113.125 1.00 29.58 264 MET A CA 1
ATOM 1310 C C . MET A 1 264 ? 176.970 143.144 112.282 1.00 29.17 264 MET A C 1
ATOM 1311 O O . MET A 1 264 ? 178.007 142.853 111.674 1.00 29.20 264 MET A O 1
ATOM 1313 N N . SER A 1 265 ? 176.427 144.364 112.221 1.00 20.93 265 SER A N 1
ATOM 1314 C CA . SER A 1 265 ? 177.088 145.435 111.481 1.00 26.48 265 SER A CA 1
ATOM 1315 C C . SER A 1 265 ? 178.389 145.853 112.155 1.00 30.28 265 SER A C 1
ATOM 1316 O O . SER A 1 265 ? 179.395 146.102 111.480 1.00 32.30 265 SER A O 1
ATOM 1319 N N . ARG A 1 266 ? 178.390 145.934 113.482 1.00 22.37 266 ARG A N 1
ATOM 1320 C CA . ARG A 1 266 ? 179.582 146.328 114.223 1.00 23.64 266 ARG A CA 1
ATOM 1321 C C . ARG A 1 266 ? 180.541 145.152 114.383 1.00 27.18 266 ARG A C 1
ATOM 1322 O O . ARG A 1 266 ? 181.731 145.267 114.093 1.00 29.47 266 ARG A O 1
ATOM 1324 N N . MET B 1 1 ? 161.362 123.221 118.112 1.00 19.22 1 MET B N 1
ATOM 1325 C CA . MET B 1 1 ? 160.816 122.300 119.103 1.00 17.72 1 MET B CA 1
ATOM 1326 C C . MET B 1 1 ? 161.517 122.467 120.447 1.00 24.67 1 MET B C 1
ATOM 1327 O O . MET B 1 1 ? 160.887 122.367 121.501 1.00 15.99 1 MET B O 1
ATOM 1329 N N . PHE B 1 2 ? 162.829 122.713 120.400 1.00 33.61 2 PHE B N 1
ATOM 1330 C CA . PHE B 1 2 ? 163.585 122.943 121.628 1.00 28.42 2 PHE B CA 1
ATOM 1331 C C . PHE B 1 2 ? 163.182 124.258 122.283 1.00 26.11 2 PHE B C 1
ATOM 1332 O O . PHE B 1 2 ? 163.198 124.378 123.514 1.00 28.41 2 PHE B O 1
ATOM 1334 N N . ARG B 1 3 ? 162.827 125.261 121.475 1.00 22.47 3 ARG B N 1
ATOM 1335 C CA . ARG B 1 3 ? 162.344 126.521 122.028 1.00 24.16 3 ARG B CA 1
ATOM 1336 C C . ARG B 1 3 ? 160.979 126.355 122.683 1.00 26.76 3 ARG B C 1
ATOM 1337 O O . ARG B 1 3 ? 160.631 127.116 123.594 1.00 25.75 3 ARG B O 1
ATOM 1339 N N . THR B 1 4 ? 160.190 125.380 122.228 1.00 23.32 4 THR B N 1
ATOM 1340 C CA . THR B 1 4 ? 158.940 125.061 122.911 1.00 28.88 4 THR B CA 1
ATOM 1341 C C . THR B 1 4 ? 159.195 124.229 124.163 1.00 31.82 4 THR B C 1
ATOM 1342 O O . THR B 1 4 ? 158.407 124.273 125.115 1.00 26.47 4 THR B O 1
ATOM 1344 N N . ALA B 1 5 ? 160.283 123.451 124.169 1.00 31.08 5 ALA B N 1
ATOM 1345 C CA . ALA B 1 5 ? 160.625 122.652 125.342 1.00 25.71 5 ALA B CA 1
ATOM 1346 C C . ALA B 1 5 ? 160.990 123.535 126.528 1.00 24.42 5 ALA B C 1
ATOM 1347 O O . ALA B 1 5 ? 160.616 123.240 127.669 1.00 27.39 5 ALA B O 1
ATOM 1349 N N . VAL B 1 6 ? 161.724 124.623 126.278 1.00 21.22 6 VAL B N 1
ATOM 1350 C CA . VAL B 1 6 ? 162.057 125.551 127.354 1.00 18.69 6 VAL B CA 1
ATOM 1351 C C . VAL B 1 6 ? 160.826 126.330 127.794 1.00 24.32 6 VAL B C 1
ATOM 1352 O O . VAL B 1 6 ? 160.787 126.864 128.908 1.00 31.64 6 VAL B O 1
ATOM 1354 N N . MET B 1 7 ? 159.808 126.417 126.936 1.00 23.37 7 MET B N 1
ATOM 1355 C CA . MET B 1 7 ? 158.550 127.029 127.348 1.00 25.83 7 MET B CA 1
ATOM 1356 C C . MET B 1 7 ? 157.734 126.079 128.215 1.00 24.57 7 MET B C 1
ATOM 1357 O O . MET B 1 7 ? 157.027 126.518 129.129 1.00 25.13 7 MET B O 1
ATOM 1359 N N . MET B 1 8 ? 157.811 124.774 127.938 1.00 22.31 8 MET B N 1
ATOM 1360 C CA . MET B 1 8 ? 157.012 123.806 128.686 1.00 21.22 8 MET B CA 1
ATOM 1361 C C . MET B 1 8 ? 157.592 123.545 130.072 1.00 21.85 8 MET B C 1
ATOM 1362 O O . MET B 1 8 ? 156.849 123.491 131.059 1.00 23.70 8 MET B O 1
ATOM 1364 N N . ALA B 1 9 ? 158.913 123.370 130.165 1.00 21.33 9 ALA B N 1
ATOM 1365 C CA . ALA B 1 9 ? 159.527 123.035 131.447 1.00 12.27 9 ALA B CA 1
ATOM 1366 C C . ALA B 1 9 ? 159.509 124.223 132.400 1.00 10.85 9 ALA B C 1
ATOM 1367 O O . ALA B 1 9 ? 159.338 124.052 133.612 1.00 19.34 9 ALA B O 1
ATOM 1369 N N . ALA B 1 10 ? 159.686 125.437 131.873 1.00 12.80 10 ALA B N 1
ATOM 1370 C CA . ALA B 1 10 ? 159.617 126.621 132.723 1.00 14.90 10 ALA B CA 1
ATOM 1371 C C . ALA B 1 10 ? 158.184 126.940 133.122 1.00 21.15 10 ALA B C 1
ATOM 1372 O O . ALA B 1 10 ? 157.961 127.693 134.077 1.00 23.98 10 ALA B O 1
ATOM 1374 N N . SER B 1 11 ? 157.203 126.392 132.402 1.00 22.17 11 SER B N 1
ATOM 1375 C CA . SER B 1 11 ? 155.813 126.553 132.810 1.00 17.07 11 SER B CA 1
ATOM 1376 C C . SER B 1 11 ? 155.435 125.533 133.876 1.00 19.60 11 SER B C 1
ATOM 1377 O O . SER B 1 11 ? 154.781 125.878 134.867 1.00 21.38 11 SER B O 1
ATOM 1379 N N . LEU B 1 12 ? 155.859 124.276 133.704 1.00 21.94 12 LEU B N 1
ATOM 1380 C CA . LEU B 1 12 ? 155.542 123.233 134.675 1.00 18.54 12 LEU B CA 1
ATOM 1381 C C . LEU B 1 12 ? 156.256 123.439 136.004 1.00 11.74 12 LEU B C 1
ATOM 1382 O O . LEU B 1 12 ? 155.860 122.835 137.005 1.00 8.99 12 LEU B O 1
ATOM 1384 N N . ALA B 1 13 ? 157.292 124.274 136.037 1.00 8.08 13 ALA B N 1
ATOM 1385 C CA . ALA B 1 13 ? 157.909 124.696 137.284 1.00 12.19 13 ALA B CA 1
ATOM 1386 C C . ALA B 1 13 ? 157.261 125.948 137.855 1.00 16.05 13 ALA B C 1
ATOM 1387 O O . ALA B 1 13 ? 157.658 126.399 138.934 1.00 19.53 13 ALA B O 1
ATOM 1389 N N . LEU B 1 14 ? 156.287 126.523 137.153 1.00 16.40 14 LEU B N 1
ATOM 1390 C CA . LEU B 1 14 ? 155.469 127.610 137.674 1.00 20.55 14 LEU B CA 1
ATOM 1391 C C . LEU B 1 14 ? 154.109 127.130 138.160 1.00 26.31 14 LEU B C 1
ATOM 1392 O O . LEU B 1 14 ? 153.568 127.687 139.120 1.00 19.80 14 LEU B O 1
ATOM 1394 N N . THR B 1 15 ? 153.541 126.110 137.509 1.00 26.07 15 THR B N 1
ATOM 1395 C CA . THR B 1 15 ? 152.336 125.473 138.030 1.00 10.19 15 THR B CA 1
ATOM 1396 C C . THR B 1 15 ? 152.633 124.719 139.318 1.00 11.07 15 THR B C 1
ATOM 1397 O O . THR B 1 15 ? 151.863 124.794 140.282 1.00 24.08 15 THR B O 1
ATOM 1399 N N . GLY B 1 16 ? 153.750 123.993 139.357 1.00 11.41 16 GLY B N 1
ATOM 1400 C CA . GLY B 1 16 ? 154.157 123.302 140.566 1.00 18.20 16 GLY B CA 1
ATOM 1401 C C . GLY B 1 16 ? 154.728 124.202 141.640 1.00 10.80 16 GLY B C 1
ATOM 1402 O O . GLY B 1 16 ? 154.997 123.721 142.745 1.00 10.50 16 GLY B O 1
ATOM 1403 N N . ALA B 1 17 ? 154.925 125.486 141.343 1.00 5.37 17 ALA B N 1
ATOM 1404 C CA . ALA B 1 17 ? 155.338 126.449 142.353 1.00 14.42 17 ALA B CA 1
ATOM 1405 C C . ALA B 1 17 ? 154.166 127.204 142.955 1.00 22.95 17 ALA B C 1
ATOM 1406 O O . ALA B 1 17 ? 154.358 127.957 143.917 1.00 20.61 17 ALA B O 1
ATOM 1408 N N . VAL B 1 18 ? 152.968 127.034 142.401 1.00 18.55 18 VAL B N 1
ATOM 1409 C CA . VAL B 1 18 ? 151.769 127.640 142.968 1.00 12.24 18 VAL B CA 1
ATOM 1410 C C . VAL B 1 18 ? 150.861 126.589 143.602 1.00 15.92 18 VAL B C 1
ATOM 1411 O O . VAL B 1 18 ? 150.071 126.907 144.492 1.00 25.20 18 VAL B O 1
ATOM 1415 N N . VAL B 1 19 ? 150.931 125.337 143.143 1.00 6.15 19 VAL B N 1
ATOM 1416 C CA . VAL B 1 19 ? 150.272 124.249 143.859 1.00 3.93 19 VAL B CA 1
ATOM 1417 C C . VAL B 1 19 ? 150.992 123.975 145.174 1.00 10.92 19 VAL B C 1
ATOM 1418 O O . VAL B 1 19 ? 150.369 123.884 146.238 1.00 22.24 19 VAL B O 1
ATOM 1422 N N . ALA B 1 20 ? 152.323 123.862 145.122 1.00 7.66 20 ALA B N 1
ATOM 1423 C CA . ALA B 1 20 ? 153.100 123.594 146.327 1.00 7.55 20 ALA B CA 1
ATOM 1424 C C . ALA B 1 20 ? 153.149 124.791 147.266 1.00 6.69 20 ALA B C 1
ATOM 1425 O O . ALA B 1 20 ? 153.504 124.626 148.436 1.00 11.48 20 ALA B O 1
ATOM 1427 N N . HIS B 1 21 ? 152.810 125.987 146.784 1.00 4.97 21 HIS B N 1
ATOM 1428 C CA . HIS B 1 21 ? 152.597 127.103 147.696 1.00 9.10 21 HIS B CA 1
ATOM 1429 C C . HIS B 1 21 ? 151.301 126.930 148.472 1.00 14.23 21 HIS B C 1
ATOM 1430 O O . HIS B 1 21 ? 151.231 127.261 149.661 1.00 27.91 21 HIS B O 1
ATOM 1437 N N . ALA B 1 22 ? 150.261 126.420 147.813 1.00 5.10 22 ALA B N 1
ATOM 1438 C CA . ALA B 1 22 ? 148.976 126.255 148.477 1.00 1.45 22 ALA B CA 1
ATOM 1439 C C . ALA B 1 22 ? 148.960 125.055 149.412 1.00 11.70 22 ALA B C 1
ATOM 1440 O O . ALA B 1 22 ? 148.189 125.048 150.377 1.00 29.85 22 ALA B O 1
ATOM 1442 N N . TYR B 1 23 ? 149.782 124.034 149.160 1.00 6.21 23 TYR B N 1
ATOM 1443 C CA . TYR B 1 23 ? 149.930 122.960 150.144 1.00 0.74 23 TYR B CA 1
ATOM 1444 C C . TYR B 1 23 ? 151.048 123.315 151.146 1.00 7.92 23 TYR B C 1
ATOM 1445 O O . TYR B 1 23 ? 151.862 122.504 151.581 1.00 15.73 23 TYR B O 1
ATOM 1454 N N . TYR B 1 24 ? 151.051 124.579 151.574 1.00 3.71 24 TYR B N 1
ATOM 1455 C CA . TYR B 1 24 ? 151.832 125.071 152.701 1.00 7.58 24 TYR B CA 1
ATOM 1456 C C . TYR B 1 24 ? 150.974 125.881 153.655 1.00 18.06 24 TYR B C 1
ATOM 1457 O O . TYR B 1 24 ? 151.282 125.930 154.850 1.00 22.88 24 TYR B O 1
ATOM 1466 N N . LEU B 1 25 ? 149.911 126.515 153.162 1.00 12.30 25 LEU B N 1
ATOM 1467 C CA . LEU B 1 25 ? 148.948 127.239 153.975 1.00 17.25 25 LEU B CA 1
ATOM 1468 C C . LEU B 1 25 ? 147.770 126.373 154.390 1.00 31.52 25 LEU B C 1
ATOM 1469 O O . LEU B 1 25 ? 147.289 126.495 155.521 1.00 41.89 25 LEU B O 1
ATOM 1474 N N . LYS B 1 26 ? 147.303 125.504 153.494 1.00 3.64 26 LYS B N 1
ATOM 1475 C CA . LYS B 1 26 ? 146.183 124.598 153.738 1.00 0.00 26 LYS B CA 1
ATOM 1476 C C . LYS B 1 26 ? 146.662 123.201 153.352 1.00 0.00 26 LYS B C 1
ATOM 1477 O O . LYS B 1 26 ? 146.766 122.884 152.165 1.00 6.50 26 LYS B O 1
ATOM 1483 N N . HIS B 1 27 ? 146.941 122.367 154.349 1.00 0.00 27 HIS B N 1
ATOM 1484 C CA . HIS B 1 27 ? 147.753 121.170 154.164 1.00 0.00 27 HIS B CA 1
ATOM 1485 C C . HIS B 1 27 ? 146.973 119.952 153.678 1.00 0.00 27 HIS B C 1
ATOM 1486 O O . HIS B 1 27 ? 147.524 118.846 153.709 1.00 0.00 27 HIS B O 1
ATOM 1493 N N . GLN B 1 28 ? 145.730 120.102 153.236 1.00 0.00 28 GLN B N 1
ATOM 1494 C CA . GLN B 1 28 ? 144.914 118.964 152.839 1.00 0.00 28 GLN B CA 1
ATOM 1495 C C . GLN B 1 28 ? 144.485 119.108 151.385 1.00 6.97 28 GLN B C 1
ATOM 1496 O O . GLN B 1 28 ? 144.948 119.990 150.664 1.00 11.08 28 GLN B O 1
ATOM 1502 N N . PHE B 1 29 ? 143.607 118.206 150.944 1.00 11.71 29 PHE B N 1
ATOM 1503 C CA . PHE B 1 29 ? 143.102 118.273 149.576 1.00 0.00 29 PHE B CA 1
ATOM 1504 C C . PHE B 1 29 ? 142.084 119.398 149.428 1.00 4.08 29 PHE B C 1
ATOM 1505 O O . PHE B 1 29 ? 142.269 120.315 148.622 1.00 16.48 29 PHE B O 1
ATOM 1513 N N . TYR B 1 30 ? 140.990 119.326 150.188 1.00 7.16 30 TYR B N 1
ATOM 1514 C CA . TYR B 1 30 ? 139.888 120.274 150.016 1.00 0.00 30 TYR B CA 1
ATOM 1515 C C . TYR B 1 30 ? 140.269 121.729 150.287 1.00 0.00 30 TYR B C 1
ATOM 1516 O O . TYR B 1 30 ? 139.937 122.583 149.449 1.00 3.18 30 TYR B O 1
ATOM 1525 N N . PRO B 1 31 ? 140.932 122.100 151.396 1.00 0.00 31 PRO B N 1
ATOM 1526 C CA . PRO B 1 31 ? 141.237 123.528 151.584 1.00 0.00 31 PRO B CA 1
ATOM 1527 C C . PRO B 1 31 ? 142.332 124.049 150.669 1.00 0.00 31 PRO B C 1
ATOM 1528 O O . PRO B 1 31 ? 142.533 125.267 150.610 1.00 16.00 31 PRO B O 1
ATOM 1532 N N . THR B 1 32 ? 143.048 123.173 149.963 1.00 0.00 32 THR B N 1
ATOM 1533 C CA . THR B 1 32 ? 144.030 123.612 148.975 1.00 0.00 32 THR B CA 1
ATOM 1534 C C . THR B 1 32 ? 143.364 123.961 147.651 1.00 3.88 32 THR B C 1
ATOM 1535 O O . THR B 1 32 ? 143.563 125.055 147.113 1.00 2.26 32 THR B O 1
ATOM 1539 N N . VAL B 1 33 ? 142.577 123.027 147.108 1.00 7.62 33 VAL B N 1
ATOM 1540 C CA . VAL B 1 33 ? 141.946 123.223 145.806 1.00 0.00 33 VAL B CA 1
ATOM 1541 C C . VAL B 1 33 ? 140.936 124.361 145.865 1.00 0.46 33 VAL B C 1
ATOM 1542 O O . VAL B 1 33 ? 140.775 125.118 144.901 1.00 15.20 33 VAL B O 1
ATOM 1546 N N . VAL B 1 34 ? 140.249 124.507 146.999 1.00 8.64 34 VAL B N 1
ATOM 1547 C CA . VAL B 1 34 ? 139.362 125.652 147.189 1.00 7.65 34 VAL B CA 1
ATOM 1548 C C . VAL B 1 34 ? 140.164 126.948 147.197 1.00 6.21 34 VAL B C 1
ATOM 1549 O O . VAL B 1 34 ? 139.746 127.957 146.616 1.00 9.66 34 VAL B O 1
ATOM 1553 N N . TYR B 1 35 ? 141.345 126.931 147.820 1.00 7.91 35 TYR B N 1
ATOM 1554 C CA . TYR B 1 35 ? 142.192 128.120 147.840 1.00 7.90 35 TYR B CA 1
ATOM 1555 C C . TYR B 1 35 ? 142.730 128.444 146.451 1.00 11.69 35 TYR B C 1
ATOM 1556 O O . TYR B 1 35 ? 142.817 129.619 146.074 1.00 11.87 35 TYR B O 1
ATOM 1565 N N . LEU B 1 36 ? 143.099 127.416 145.680 1.00 10.59 36 LEU B N 1
ATOM 1566 C CA . LEU B 1 36 ? 143.672 127.639 144.355 1.00 4.26 36 LEU B CA 1
ATOM 1567 C C . LEU B 1 36 ? 142.668 128.275 143.402 1.00 13.02 36 LEU B C 1
ATOM 1568 O O . LEU B 1 36 ? 143.031 129.137 142.594 1.00 19.37 36 LEU B O 1
ATOM 1573 N N . THR B 1 37 ? 141.403 127.869 143.479 1.00 7.93 37 THR B N 1
ATOM 1574 C CA . THR B 1 37 ? 140.386 128.383 142.570 1.00 9.05 37 THR B CA 1
ATOM 1575 C C . THR B 1 37 ? 139.747 129.683 143.045 1.00 15.91 37 THR B C 1
ATOM 1576 O O . THR B 1 37 ? 138.833 130.178 142.378 1.00 14.71 37 THR B O 1
ATOM 1580 N N . LYS B 1 38 ? 140.188 130.247 144.167 1.00 12.63 38 LYS B N 1
ATOM 1581 C CA . LYS B 1 38 ? 139.685 131.537 144.628 1.00 10.67 38 LYS B CA 1
ATOM 1582 C C . LYS B 1 38 ? 140.683 132.670 144.470 1.00 24.37 38 LYS B C 1
ATOM 1583 O O . LYS B 1 38 ? 140.303 133.757 144.029 1.00 33.80 38 LYS B O 1
ATOM 1589 N N . SER B 1 39 ? 141.951 132.454 144.811 1.00 29.12 39 SER B N 1
ATOM 1590 C CA . SER B 1 39 ? 142.954 133.505 144.693 1.00 34.18 39 SER B CA 1
ATOM 1591 C C . SER B 1 39 ? 143.377 133.633 143.234 1.00 31.19 39 SER B C 1
ATOM 1592 O O . SER B 1 39 ? 143.729 132.637 142.594 1.00 24.24 39 SER B O 1
ATOM 1595 N N . SER B 1 40 ? 143.345 134.860 142.715 1.00 24.32 40 SER B N 1
ATOM 1596 C CA . SER B 1 40 ? 143.507 135.067 141.276 1.00 22.69 40 SER B CA 1
ATOM 1597 C C . SER B 1 40 ? 144.951 134.953 140.787 1.00 16.04 40 SER B C 1
ATOM 1598 O O . SER B 1 40 ? 145.145 134.502 139.645 1.00 15.71 40 SER B O 1
ATOM 1601 N N . PRO B 1 41 ? 145.989 135.371 141.534 1.00 15.25 41 PRO B N 1
ATOM 1602 C CA . PRO B 1 41 ? 147.355 135.006 141.112 1.00 17.24 41 PRO B CA 1
ATOM 1603 C C . PRO B 1 41 ? 147.586 133.508 141.000 1.00 17.21 41 PRO B C 1
ATOM 1604 O O . PRO B 1 41 ? 148.359 133.076 140.136 1.00 22.40 41 PRO B O 1
ATOM 1608 N N . SER B 1 42 ? 146.948 132.700 141.850 1.00 24.89 42 SER B N 1
ATOM 1609 C CA . SER B 1 42 ? 147.082 131.254 141.718 1.00 24.73 42 SER B CA 1
ATOM 1610 C C . SER B 1 42 ? 146.244 130.716 140.568 1.00 20.44 42 SER B C 1
ATOM 1611 O O . SER B 1 42 ? 146.627 129.728 139.932 1.00 11.57 42 SER B O 1
ATOM 1614 N N . MET B 1 43 ? 145.100 131.344 140.291 1.00 24.18 43 MET B N 1
ATOM 1615 C CA 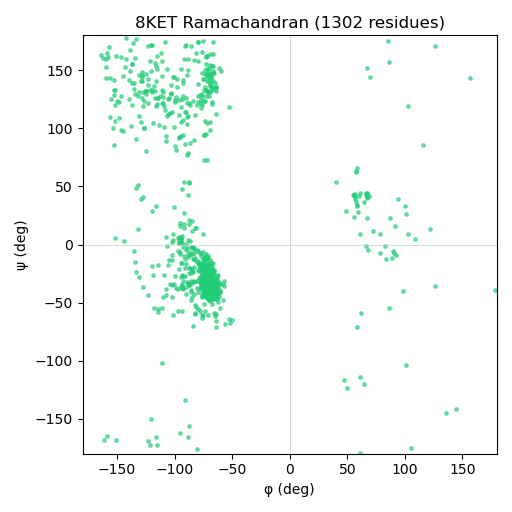. MET B 1 43 ? 144.257 130.892 139.191 1.00 22.35 43 MET B CA 1
ATOM 1616 C C . MET B 1 43 ? 144.801 131.350 137.844 1.00 29.00 43 MET B C 1
ATOM 1617 O O . MET B 1 43 ? 144.432 130.791 136.806 1.00 27.46 43 MET B O 1
ATOM 1622 N N . ALA B 1 44 ? 145.669 132.365 137.840 1.00 24.44 44 ALA B N 1
ATOM 1623 C CA . ALA B 1 44 ? 146.254 132.837 136.590 1.00 15.84 44 ALA B CA 1
ATOM 1624 C C . ALA B 1 44 ? 147.253 131.830 136.033 1.00 13.09 44 ALA B C 1
ATOM 1625 O O . ALA B 1 44 ? 147.267 131.555 134.828 1.00 19.27 44 ALA B O 1
ATOM 1627 N N . VAL B 1 45 ? 148.099 131.271 136.903 1.00 7.76 45 VAL B N 1
ATOM 1628 C CA . VAL B 1 45 ? 149.133 130.337 136.461 1.00 5.25 45 VAL B CA 1
ATOM 1629 C C . VAL B 1 45 ? 148.504 129.053 135.931 1.00 16.44 45 VAL B C 1
ATOM 1630 O O . VAL B 1 45 ? 148.971 128.479 134.938 1.00 23.36 45 VAL B O 1
ATOM 1634 N N . LEU B 1 46 ? 147.424 128.595 136.569 1.00 24.04 46 LEU B N 1
ATOM 1635 C CA . LEU B 1 46 ? 146.743 127.389 136.107 1.00 19.51 46 LEU B CA 1
ATOM 1636 C C . LEU B 1 46 ? 146.086 127.613 134.749 1.00 16.66 46 LEU B C 1
ATOM 1637 O O . LEU B 1 46 ? 145.941 126.675 133.957 1.00 17.79 46 LEU B O 1
ATOM 1642 N N . TYR B 1 47 ? 145.673 128.851 134.467 1.00 12.02 47 TYR B N 1
ATOM 1643 C CA . TYR B 1 47 ? 145.198 129.180 133.126 1.00 14.94 47 TYR B CA 1
ATOM 1644 C C . TYR B 1 47 ? 146.351 129.236 132.133 1.00 20.51 47 TYR B C 1
ATOM 1645 O O . TYR B 1 47 ? 146.190 128.869 130.963 1.00 23.55 47 TYR B O 1
ATOM 1654 N N . ILE B 1 48 ? 147.518 129.712 132.578 1.00 21.50 48 ILE B N 1
ATOM 1655 C CA . ILE B 1 48 ? 148.709 129.706 131.731 1.00 18.34 48 ILE B CA 1
ATOM 1656 C C . ILE B 1 48 ? 149.111 128.274 131.397 1.00 17.16 48 ILE B C 1
ATOM 1657 O O . ILE B 1 48 ? 149.442 127.952 130.250 1.00 17.55 48 ILE B O 1
ATOM 1662 N N . GLN B 1 49 ? 149.068 127.387 132.395 1.00 20.26 49 GLN B N 1
ATOM 1663 C CA . GLN B 1 49 ? 149.422 125.992 132.159 1.00 19.12 49 GLN B CA 1
ATOM 1664 C C . GLN B 1 49 ? 148.389 125.282 131.296 1.00 20.15 49 GLN B C 1
ATOM 1665 O O . GLN B 1 49 ? 148.704 124.271 130.660 1.00 23.43 49 GLN B O 1
ATOM 1671 N N . ALA B 1 50 ? 147.153 125.783 131.267 1.00 20.13 50 ALA B N 1
ATOM 1672 C CA . ALA B 1 50 ? 146.144 125.202 130.388 1.00 22.97 50 ALA B CA 1
ATOM 1673 C C . ALA B 1 50 ? 146.461 125.493 128.927 1.00 22.36 50 ALA B C 1
ATOM 1674 O O . ALA B 1 50 ? 146.366 124.608 128.069 1.00 12.56 50 ALA B O 1
ATOM 1676 N N . PHE B 1 51 ? 146.844 126.735 128.627 1.00 22.96 51 PHE B N 1
ATOM 1677 C CA . PHE B 1 51 ? 147.126 127.116 127.246 1.00 18.23 51 PHE B CA 1
ATOM 1678 C C . PHE B 1 51 ? 148.476 126.576 126.791 1.00 16.75 51 PHE B C 1
ATOM 1679 O O . PHE B 1 51 ? 148.653 126.223 125.620 1.00 16.28 51 PHE B O 1
ATOM 1687 N N . VAL B 1 52 ? 149.447 126.510 127.707 1.00 22.41 52 VAL B N 1
ATOM 1688 C CA . VAL B 1 52 ? 150.745 125.923 127.379 1.00 21.17 52 VAL B CA 1
ATOM 1689 C C . VAL B 1 52 ? 150.622 124.422 127.163 1.00 20.55 52 VAL B C 1
ATOM 1690 O O . VAL B 1 52 ? 151.458 123.811 126.486 1.00 16.59 52 VAL B O 1
ATOM 1692 N N . LEU B 1 53 ? 149.590 123.803 127.732 1.00 19.30 53 LEU B N 1
ATOM 1693 C CA . LEU B 1 53 ? 149.257 122.420 127.428 1.00 16.62 53 LEU B CA 1
ATOM 1694 C C . LEU B 1 53 ? 148.202 122.302 126.338 1.00 30.81 53 LEU B C 1
ATOM 1695 O O . LEU B 1 53 ? 147.750 121.188 126.054 1.00 34.51 53 LEU B O 1
ATOM 1697 N N . VAL B 1 54 ? 147.792 123.417 125.742 1.00 25.76 54 VAL B N 1
ATOM 1698 C CA . VAL B 1 54 ? 146.887 123.393 124.597 1.00 19.83 54 VAL B CA 1
ATOM 1699 C C . VAL B 1 54 ? 147.644 123.622 123.296 1.00 15.21 54 VAL B C 1
ATOM 1700 O O . VAL B 1 54 ? 147.419 122.923 122.305 1.00 8.90 54 VAL B O 1
ATOM 1702 N N . PHE B 1 55 ? 148.542 124.612 123.283 1.00 17.05 55 PHE B N 1
ATOM 1703 C CA . PHE B 1 55 ? 149.395 124.831 122.118 1.00 15.26 55 PHE B CA 1
ATOM 1704 C C . PHE B 1 55 ? 150.327 123.649 121.891 1.00 25.46 55 PHE B C 1
ATOM 1705 O O . PHE B 1 55 ? 150.566 123.249 120.745 1.00 25.24 55 PHE B O 1
ATOM 1707 N N . LEU B 1 56 ? 150.870 123.083 122.972 1.00 29.69 56 LEU B N 1
ATOM 1708 C CA . LEU B 1 56 ? 151.650 121.855 122.855 1.00 20.08 56 LEU B CA 1
ATOM 1709 C C . LEU B 1 56 ? 150.774 120.694 122.403 1.00 21.88 56 LEU B C 1
ATOM 1710 O O . LEU B 1 56 ? 151.214 119.842 121.623 1.00 31.96 56 LEU B O 1
ATOM 1712 N N . LEU B 1 57 ? 149.533 120.638 122.894 1.00 12.29 57 LEU B N 1
ATOM 1713 C CA . LEU B 1 57 ? 148.575 119.670 122.368 1.00 16.62 57 LEU B CA 1
ATOM 1714 C C . LEU B 1 57 ? 148.211 119.993 120.925 1.00 24.04 57 LEU B C 1
ATOM 1715 O O . LEU B 1 57 ? 148.047 119.086 120.100 1.00 20.16 57 LEU B O 1
ATOM 1717 N N . GLY B 1 58 ? 148.068 121.282 120.607 1.00 25.04 58 GLY B N 1
ATOM 1718 C CA . GLY B 1 58 ? 147.797 121.672 119.233 1.00 25.32 58 GLY B CA 1
ATOM 1719 C C . GLY B 1 58 ? 148.954 121.370 118.301 1.00 23.15 58 GLY B C 1
ATOM 1720 O O . GLY B 1 58 ? 148.750 121.030 117.133 1.00 23.58 58 GLY B O 1
ATOM 1721 N N . LYS B 1 59 ? 150.186 121.495 118.802 1.00 16.22 59 LYS B N 1
ATOM 1722 C CA . LYS B 1 59 ? 151.352 121.136 118.001 1.00 19.58 59 LYS B CA 1
ATOM 1723 C C . LYS B 1 59 ? 151.435 119.632 117.774 1.00 20.20 59 LYS B C 1
ATOM 1724 O O . LYS B 1 59 ? 152.079 119.184 116.818 1.00 23.50 59 LYS B O 1
ATOM 1726 N N . VAL B 1 60 ? 150.799 118.841 118.636 1.00 15.85 60 VAL B N 1
ATOM 1727 C CA . VAL B 1 60 ? 150.767 117.396 118.444 1.00 17.34 60 VAL B CA 1
ATOM 1728 C C . VAL B 1 60 ? 149.635 117.006 117.504 1.00 24.01 60 VAL B C 1
ATOM 1729 O O . VAL B 1 60 ? 149.818 116.195 116.589 1.00 24.99 60 VAL B O 1
ATOM 1731 N N . MET B 1 61 ? 148.445 117.576 117.716 1.00 24.44 61 MET B N 1
ATOM 1732 C CA . MET B 1 61 ? 147.303 117.273 116.860 1.00 24.13 61 MET B CA 1
ATOM 1733 C C . MET B 1 61 ? 147.452 117.861 115.463 1.00 27.12 61 MET B C 1
ATOM 1734 O O . MET B 1 61 ? 146.770 117.407 114.538 1.00 26.66 61 MET B O 1
ATOM 1736 N N . GLY B 1 62 ? 148.321 118.861 115.290 1.00 27.52 62 GLY B N 1
ATOM 1737 C CA . GLY B 1 62 ? 148.624 119.362 113.963 1.00 26.76 62 GLY B CA 1
ATOM 1738 C C . GLY B 1 62 ? 149.627 118.526 113.200 1.00 23.32 62 GLY B C 1
ATOM 1739 O O . GLY B 1 62 ? 149.894 118.815 112.030 1.00 20.18 62 GLY B O 1
ATOM 1740 N N . LYS B 1 63 ? 150.195 117.502 113.840 1.00 24.89 63 LYS B N 1
ATOM 1741 C CA . LYS B 1 63 ? 151.143 116.622 113.165 1.00 25.82 63 LYS B CA 1
ATOM 1742 C C . LYS B 1 63 ? 150.450 115.404 112.568 1.00 25.72 63 LYS B C 1
ATOM 1743 O O . LYS B 1 63 ? 150.900 114.867 111.549 1.00 26.15 63 LYS B O 1
ATOM 1745 N N . VAL B 1 64 ? 149.371 114.940 113.200 1.00 25.30 64 VAL B N 1
ATOM 1746 C CA . VAL B 1 64 ? 148.637 113.791 112.678 1.00 28.21 64 VAL B CA 1
ATOM 1747 C C . VAL B 1 64 ? 147.884 114.168 111.407 1.00 29.43 64 VAL B C 1
ATOM 1748 O O . VAL B 1 64 ? 147.885 113.423 110.421 1.00 29.28 64 VAL B O 1
ATOM 1750 N N . PHE B 1 65 ? 147.221 115.326 111.416 1.00 23.88 65 PHE B N 1
ATOM 1751 C CA . PHE B 1 65 ? 146.426 115.734 110.261 1.00 24.06 65 PHE B CA 1
ATOM 1752 C C . PHE B 1 65 ? 147.314 116.161 109.098 1.00 21.65 65 PHE B C 1
ATOM 1753 O O . PHE B 1 65 ? 147.080 115.767 107.949 1.00 20.72 65 PHE B O 1
ATOM 1755 N N . PHE B 1 66 ? 148.338 116.966 109.373 1.00 22.35 66 PHE B N 1
ATOM 1756 C CA . PHE B 1 66 ? 149.229 117.482 108.345 1.00 29.10 66 PHE B CA 1
ATOM 1757 C C . PHE B 1 66 ? 150.672 117.196 108.730 1.00 23.39 66 PHE B C 1
ATOM 1758 O O . PHE B 1 66 ? 151.026 117.232 109.911 1.00 20.95 66 PHE B O 1
ATOM 1760 N N . GLY B 1 67 ? 151.501 116.898 107.726 1.00 21.81 67 GLY B N 1
ATOM 1761 C CA . GLY B 1 67 ? 152.903 116.620 107.997 1.00 20.62 67 GLY B CA 1
ATOM 1762 C C . GLY B 1 67 ? 153.655 117.835 108.505 1.00 24.05 67 GLY B C 1
ATOM 1763 O O . GLY B 1 67 ? 154.406 117.753 109.480 1.00 26.27 67 GLY B O 1
ATOM 1764 N N . GLN B 1 68 ? 153.452 118.981 107.859 1.00 27.77 68 GLN B N 1
ATOM 1765 C CA . GLN B 1 68 ? 154.108 120.227 108.236 1.00 24.31 68 GLN B CA 1
ATOM 1766 C C . GLN B 1 68 ? 153.372 121.378 107.566 1.00 25.14 68 GLN B C 1
ATOM 1767 O O . GLN B 1 68 ? 152.603 121.184 106.621 1.00 26.70 68 GLN B O 1
ATOM 1769 N N . LEU B 1 69 ? 153.617 122.584 108.071 1.00 24.67 69 LEU B N 1
ATOM 1770 C CA . LEU B 1 69 ? 153.089 123.782 107.436 1.00 27.94 69 LEU B CA 1
ATOM 1771 C C . LEU B 1 69 ? 153.829 124.060 106.131 1.00 28.00 69 LEU B C 1
ATOM 1772 O O . LEU B 1 69 ? 155.001 123.711 105.968 1.00 28.64 69 LEU B O 1
ATOM 1774 N N . ARG B 1 70 ? 153.129 124.698 105.192 1.00 29.52 70 ARG B N 1
ATOM 1775 C CA . ARG B 1 70 ? 153.666 124.977 103.866 1.00 31.40 70 ARG B CA 1
ATOM 1776 C C . ARG B 1 70 ? 154.149 126.417 103.723 1.00 33.87 70 ARG B C 1
ATOM 1777 O O . ARG B 1 70 ? 154.029 127.003 102.640 1.00 37.82 70 ARG B O 1
ATOM 1779 N N . ALA B 1 71 ? 154.652 127.007 104.815 1.00 31.18 71 ALA B N 1
ATOM 1780 C CA . ALA B 1 71 ? 155.242 128.347 104.868 1.00 30.62 71 ALA B CA 1
ATOM 1781 C C . ALA B 1 71 ? 154.269 129.461 104.487 1.00 35.49 71 ALA B C 1
ATOM 1782 O O . ALA B 1 71 ? 154.676 130.618 104.333 1.00 37.82 71 ALA B O 1
ATOM 1784 N N . ALA B 1 72 ? 152.987 129.131 104.335 1.00 32.08 72 ALA B N 1
ATOM 1785 C CA . ALA B 1 72 ? 151.944 130.119 104.095 1.00 30.77 72 ALA B CA 1
ATOM 1786 C C . ALA B 1 72 ? 150.710 129.918 104.956 1.00 31.59 72 ALA B C 1
ATOM 1787 O O . ALA B 1 72 ? 149.970 130.886 105.171 1.00 28.90 72 ALA B O 1
ATOM 1789 N N . GLU B 1 73 ? 150.455 128.702 105.446 1.00 33.95 73 GLU B N 1
ATOM 1790 C CA . GLU B 1 73 ? 149.365 128.497 106.392 1.00 32.05 73 GLU B CA 1
ATOM 1791 C C . GLU B 1 73 ? 149.671 129.160 107.727 1.00 29.38 73 GLU B C 1
ATOM 1792 O O . GLU B 1 73 ? 148.769 129.689 108.385 1.00 27.69 73 GLU B O 1
ATOM 1794 N N . MET B 1 74 ? 150.941 129.136 108.145 1.00 24.22 74 MET B N 1
ATOM 1795 C CA . MET B 1 74 ? 151.333 129.787 109.391 1.00 29.33 74 MET B CA 1
ATOM 1796 C C . MET B 1 74 ? 151.147 131.298 109.309 1.00 34.21 74 MET B C 1
ATOM 1797 O O . MET B 1 74 ? 150.730 131.934 110.284 1.00 34.62 74 MET B O 1
ATOM 1799 N N . GLU B 1 75 ? 151.462 131.890 108.155 1.00 30.65 75 GLU B N 1
ATOM 1800 C CA . GLU B 1 75 ? 151.204 133.313 107.962 1.00 30.24 75 GLU B CA 1
ATOM 1801 C C . GLU B 1 75 ? 149.709 133.594 107.877 1.00 30.14 75 GLU B C 1
ATOM 1802 O O . GLU B 1 75 ? 149.235 134.629 108.360 1.00 29.60 75 GLU B O 1
ATOM 1804 N N . HIS B 1 76 ? 148.950 132.684 107.261 1.00 26.11 76 HIS B N 1
ATOM 1805 C CA . HIS B 1 76 ? 147.511 132.885 107.131 1.00 26.93 76 HIS B CA 1
ATOM 1806 C C . HIS B 1 76 ? 146.794 132.662 108.458 1.00 27.20 76 HIS B C 1
ATOM 1807 O O . HIS B 1 76 ? 145.851 133.392 108.788 1.00 25.09 76 HIS B O 1
ATOM 1809 N N . LEU B 1 77 ? 147.215 131.652 109.225 1.00 24.97 77 LEU B N 1
ATOM 1810 C CA . LEU B 1 77 ? 146.569 131.374 110.505 1.00 28.46 77 LEU B CA 1
ATOM 1811 C C . LEU B 1 77 ? 146.838 132.481 111.516 1.00 36.86 77 LEU B C 1
ATOM 1812 O O . LEU B 1 77 ? 145.933 132.882 112.257 1.00 36.44 77 LEU B O 1
ATOM 1814 N N . LEU B 1 78 ? 148.075 132.986 111.559 1.00 27.54 78 LEU B N 1
ATOM 1815 C CA . LEU B 1 78 ? 148.435 134.012 112.535 1.00 25.52 78 LEU B CA 1
ATOM 1816 C C . LEU B 1 78 ? 147.689 135.315 112.275 1.00 28.40 78 LEU B C 1
ATOM 1817 O O . LEU B 1 78 ? 147.336 136.034 113.218 1.00 25.85 78 LEU B O 1
ATOM 1819 N N . GLU B 1 79 ? 147.457 135.645 111.002 1.00 29.90 79 GLU B N 1
ATOM 1820 C CA . GLU B 1 79 ? 146.638 136.809 110.677 1.00 31.43 79 GLU B CA 1
ATOM 1821 C C . GLU B 1 79 ? 145.199 136.613 111.136 1.00 28.42 79 GLU B C 1
ATOM 1822 O O . GLU B 1 79 ? 144.575 137.540 111.666 1.00 30.00 79 GLU B O 1
ATOM 1824 N N . ARG B 1 80 ? 144.654 135.410 110.940 1.00 28.51 80 ARG B N 1
ATOM 1825 C CA . ARG B 1 80 ? 143.300 135.126 111.401 1.00 32.45 80 ARG B CA 1
ATOM 1826 C C . ARG B 1 80 ? 143.247 134.922 112.910 1.00 27.60 80 ARG B C 1
ATOM 1827 O O . ARG B 1 80 ? 142.199 135.149 113.524 1.00 20.16 80 ARG B O 1
ATOM 1829 N N . SER B 1 81 ? 144.355 134.485 113.518 1.00 23.04 81 SER B N 1
ATOM 1830 C CA . SER B 1 81 ? 144.380 134.284 114.964 1.00 29.01 81 SER B CA 1
ATOM 1831 C C . SER B 1 81 ? 144.253 135.606 115.710 1.00 33.64 81 SER B C 1
ATOM 1832 O O . SER B 1 81 ? 143.627 135.666 116.775 1.00 33.04 81 SER B O 1
ATOM 1834 N N . TRP B 1 82 ? 144.855 136.672 115.173 1.00 26.17 82 TRP B N 1
ATOM 1835 C CA . TRP B 1 82 ? 144.745 137.985 115.801 1.00 24.04 82 TRP B CA 1
ATOM 1836 C C . TRP B 1 82 ? 143.307 138.487 115.782 1.00 28.69 82 TRP B C 1
ATOM 1837 O O . TRP B 1 82 ? 142.833 139.076 116.762 1.00 30.31 82 TRP B O 1
ATOM 1839 N N . TYR B 1 83 ? 142.598 138.269 114.672 1.00 30.20 83 TYR B N 1
ATOM 1840 C CA . TYR B 1 83 ? 141.190 138.646 114.606 1.00 32.67 83 TYR B CA 1
ATOM 1841 C C . TYR B 1 83 ? 140.335 137.753 115.498 1.00 24.98 83 TYR B C 1
ATOM 1842 O O . TYR B 1 83 ? 139.391 138.230 116.140 1.00 23.23 83 TYR B O 1
ATOM 1844 N N . ALA B 1 84 ? 140.646 136.455 115.546 1.00 25.53 84 ALA B N 1
ATOM 1845 C CA . ALA B 1 84 ? 139.842 135.527 116.334 1.00 32.56 84 ALA B CA 1
ATOM 1846 C C . ALA B 1 84 ? 140.043 135.740 117.830 1.00 28.38 84 ALA B C 1
ATOM 1847 O O . ALA B 1 84 ? 139.090 135.626 118.609 1.00 27.54 84 ALA B O 1
ATOM 1849 N N . VAL B 1 85 ? 141.275 136.037 118.252 1.00 22.48 85 VAL B N 1
ATOM 1850 C CA . VAL B 1 85 ? 141.535 136.280 119.668 1.00 28.69 85 VAL B CA 1
ATOM 1851 C C . VAL B 1 85 ? 140.886 137.583 120.116 1.00 30.37 85 VAL B C 1
ATOM 1852 O O . VAL B 1 85 ? 140.387 137.688 121.243 1.00 30.89 85 VAL B O 1
ATOM 1854 N N . THR B 1 86 ? 140.897 138.600 119.251 1.00 25.62 86 THR B N 1
ATOM 1855 C CA . THR B 1 86 ? 140.232 139.858 119.575 1.00 28.75 86 THR B CA 1
ATOM 1856 C C . THR B 1 86 ? 138.719 139.687 119.626 1.00 28.62 86 THR B C 1
ATOM 1857 O O . THR B 1 86 ? 138.047 140.284 120.476 1.00 21.49 86 THR B O 1
ATOM 1859 N N . GLU B 1 87 ? 138.164 138.880 118.718 1.00 34.08 87 GLU B N 1
ATOM 1860 C CA . GLU B 1 87 ? 136.718 138.681 118.685 1.00 35.35 87 GLU B CA 1
ATOM 1861 C C . GLU B 1 87 ? 136.241 137.835 119.860 1.00 31.81 87 GLU B C 1
ATOM 1862 O O . GLU B 1 87 ? 135.163 138.086 120.410 1.00 27.49 87 GLU B O 1
ATOM 1864 N N . THR B 1 88 ? 137.022 136.822 120.246 1.00 31.28 88 THR B N 1
ATOM 1865 C CA . THR B 1 88 ? 136.620 135.948 121.346 1.00 32.38 88 THR B CA 1
ATOM 1866 C C . THR B 1 88 ? 136.606 136.696 122.674 1.00 29.08 88 THR B C 1
ATOM 1867 O O . THR B 1 88 ? 135.721 136.475 123.509 1.00 27.27 88 THR B O 1
ATOM 1869 N N . CYS B 1 89 ? 137.581 137.582 122.888 1.00 26.02 89 CYS B N 1
ATOM 1870 C CA . CYS B 1 89 ? 137.582 138.393 124.101 1.00 32.34 89 CYS B CA 1
ATOM 1871 C C . CYS B 1 89 ? 136.516 139.479 124.050 1.00 31.56 89 CYS B C 1
ATOM 1872 O O . CYS B 1 89 ? 136.072 139.958 125.099 1.00 25.63 89 CYS B O 1
ATOM 1874 N N . LEU B 1 90 ? 136.103 139.884 122.846 1.00 31.63 90 LEU B N 1
ATOM 1875 C CA . LEU B 1 90 ? 135.079 140.916 122.723 1.00 34.60 90 LEU B CA 1
ATOM 1876 C C . LEU B 1 90 ? 133.707 140.392 123.129 1.00 35.03 90 LEU B C 1
ATOM 1877 O O . LEU B 1 90 ? 132.961 141.077 123.839 1.00 30.35 90 LEU B O 1
ATOM 1879 N N . ALA B 1 91 ? 133.356 139.182 122.693 1.00 25.30 91 ALA B N 1
ATOM 1880 C CA . ALA B 1 91 ? 132.039 138.630 122.981 1.00 24.05 91 ALA B CA 1
ATOM 1881 C C . ALA B 1 91 ? 131.906 138.114 124.407 1.00 31.06 91 ALA B C 1
ATOM 1882 O O . ALA B 1 91 ? 130.780 137.981 124.898 1.00 35.61 91 ALA B O 1
ATOM 1884 N N . PHE B 1 92 ? 133.019 137.821 125.081 1.00 29.10 92 PHE B N 1
ATOM 1885 C CA . PHE B 1 92 ? 132.952 137.257 126.426 1.00 29.48 92 PHE B CA 1
ATOM 1886 C C . PHE B 1 92 ? 132.566 138.315 127.456 1.00 29.44 92 PHE B C 1
ATOM 1887 O O . PHE B 1 92 ? 131.638 138.117 128.248 1.00 22.31 92 PHE B O 1
ATOM 1889 N N . THR B 1 93 ? 133.274 139.446 127.460 1.00 32.31 93 THR B N 1
ATOM 1890 C CA . THR B 1 93 ? 132.998 140.488 128.444 1.00 33.83 93 THR B CA 1
ATOM 1891 C C . THR B 1 93 ? 131.717 141.250 128.124 1.00 31.00 93 THR B C 1
ATOM 1892 O O . THR B 1 93 ? 131.050 141.743 129.041 1.00 28.86 93 THR B O 1
ATOM 1894 N N . VAL B 1 94 ? 131.366 141.367 126.841 1.00 28.95 94 VAL B N 1
ATOM 1895 C CA . VAL B 1 94 ? 130.154 142.086 126.461 1.00 33.31 94 VAL B CA 1
ATOM 1896 C C . VAL B 1 94 ? 128.912 141.317 126.896 1.00 35.34 94 VAL B C 1
ATOM 1897 O O . VAL B 1 94 ? 127.909 141.914 127.307 1.00 35.39 94 VAL B O 1
ATOM 1899 N N . PHE B 1 95 ? 128.955 139.986 126.813 1.00 26.59 95 PHE B N 1
ATOM 1900 C CA . PHE B 1 95 ? 127.814 139.163 127.201 1.00 26.72 95 PHE B CA 1
ATOM 1901 C C . PHE B 1 95 ? 127.611 139.098 128.709 1.00 29.95 95 PHE B C 1
ATOM 1902 O O . PHE B 1 95 ? 126.580 138.574 129.147 1.00 29.10 95 PHE B O 1
ATOM 1904 N N . ARG B 1 96 ? 128.568 139.602 129.498 1.00 28.21 96 ARG B N 1
ATOM 1905 C CA . ARG B 1 96 ? 128.493 139.655 130.962 1.00 26.34 96 ARG B CA 1
ATOM 1906 C C . ARG B 1 96 ? 128.316 138.272 131.582 1.00 26.06 96 ARG B C 1
ATOM 1907 O O . ARG B 1 96 ? 127.649 138.119 132.609 1.00 29.17 96 ARG B O 1
ATOM 1909 N N . ASP B 1 97 ? 128.911 137.255 130.966 1.00 29.10 97 ASP B N 1
ATOM 1910 C CA . ASP B 1 97 ? 128.878 135.897 131.491 1.00 28.01 97 ASP B CA 1
ATOM 1911 C C . ASP B 1 97 ? 129.986 135.630 132.500 1.00 31.74 97 ASP B C 1
ATOM 1912 O O . ASP B 1 97 ? 130.055 134.515 133.030 1.00 35.18 97 ASP B O 1
ATOM 1914 N N . ASP B 1 98 ? 130.858 136.619 132.742 1.00 31.46 98 ASP B N 1
ATOM 1915 C CA . ASP B 1 98 ? 131.969 136.596 133.697 1.00 29.27 98 ASP B CA 1
ATOM 1916 C C . ASP B 1 98 ? 133.072 135.618 133.300 1.00 30.26 98 ASP B C 1
ATOM 1917 O O . ASP B 1 98 ? 132.824 134.617 132.621 1.00 33.16 98 ASP B O 1
ATOM 1919 N N . PHE B 1 99 ? 134.302 135.914 133.710 1.00 31.93 99 PHE B N 1
ATOM 1920 C CA . PHE B 1 99 ? 135.443 135.047 133.426 1.00 37.07 99 PHE B CA 1
ATOM 1921 C C . PHE B 1 99 ? 135.340 133.808 134.305 1.00 35.29 99 PHE B C 1
ATOM 1922 O O . PHE B 1 99 ? 135.771 133.810 135.460 1.00 30.70 99 PHE B O 1
ATOM 1924 N N . SER B 1 100 ? 134.768 132.744 133.758 1.00 33.80 100 SER B N 1
ATOM 1925 C CA . SER B 1 100 ? 134.499 131.514 134.480 1.00 31.60 100 SER B CA 1
ATOM 1926 C C . SER B 1 100 ? 135.204 130.341 133.814 1.00 27.28 100 SER B C 1
ATOM 1927 O O . SER B 1 100 ? 135.563 130.410 132.632 1.00 20.74 100 SER B O 1
ATOM 1929 N N . PRO B 1 101 ? 135.445 129.257 134.556 1.00 29.28 101 PRO B N 1
ATOM 1930 C CA . PRO B 1 101 ? 136.039 128.061 133.934 1.00 26.20 101 PRO B CA 1
ATOM 1931 C C . PRO B 1 101 ? 135.163 127.435 132.862 1.00 31.93 101 PRO B C 1
ATOM 1932 O O . PRO B 1 101 ? 135.689 126.817 131.927 1.00 30.58 101 PRO B O 1
ATOM 1934 N N . ARG B 1 102 ? 133.839 127.570 132.971 1.00 31.15 102 ARG B N 1
ATOM 1935 C CA . ARG B 1 102 ? 132.952 127.010 131.958 1.00 27.11 102 ARG B CA 1
ATOM 1936 C C . ARG B 1 102 ? 132.934 127.855 130.691 1.00 22.06 102 ARG B C 1
ATOM 1937 O O . ARG B 1 102 ? 132.748 127.318 129.593 1.00 20.56 102 ARG B O 1
ATOM 1939 N N . PHE B 1 103 ? 133.124 129.169 130.817 1.00 26.35 103 PHE B N 1
ATOM 1940 C CA . PHE B 1 103 ? 133.037 130.069 129.673 1.00 32.17 103 PHE B CA 1
ATOM 1941 C C . PHE B 1 103 ? 134.352 130.182 128.911 1.00 28.80 103 PHE B C 1
ATOM 1942 O O . PHE B 1 103 ? 134.345 130.252 127.677 1.00 21.66 103 PHE B O 1
ATOM 1944 N N . VAL B 1 104 ? 135.481 130.211 129.623 1.00 30.30 104 VAL B N 1
ATOM 1945 C CA . VAL B 1 104 ? 136.775 130.364 128.964 1.00 30.77 104 VAL B CA 1
ATOM 1946 C C . VAL B 1 104 ? 137.139 129.104 128.189 1.00 22.23 104 VAL B C 1
ATOM 1947 O O . VAL B 1 104 ? 137.664 129.178 127.071 1.00 20.94 104 VAL B O 1
ATOM 1949 N N . ALA B 1 105 ? 136.883 127.930 128.774 1.00 18.21 105 ALA B N 1
ATOM 1950 C CA . ALA B 1 105 ? 137.228 126.675 128.113 1.00 24.37 105 ALA B CA 1
ATOM 1951 C C . ALA B 1 105 ? 136.374 126.444 126.872 1.00 31.58 105 ALA B C 1
ATOM 1952 O O . ALA B 1 105 ? 136.868 125.939 125.856 1.00 29.64 105 ALA B O 1
ATOM 1954 N N . LEU B 1 106 ? 135.087 126.792 126.941 1.00 31.55 106 LEU B N 1
ATOM 1955 C CA . LEU B 1 106 ? 134.207 126.625 125.788 1.00 26.29 106 LEU B CA 1
ATOM 1956 C C . LEU B 1 106 ? 134.598 127.559 124.650 1.00 26.53 106 LEU B C 1
ATOM 1957 O O . LEU B 1 106 ? 134.557 127.171 123.476 1.00 20.58 106 LEU B O 1
ATOM 1959 N N . PHE B 1 107 ? 134.973 128.798 124.977 1.00 28.76 107 PHE B N 1
ATOM 1960 C CA . PHE B 1 107 ? 135.341 129.761 123.943 1.00 26.81 107 PHE B CA 1
ATOM 1961 C C . PHE B 1 107 ? 136.668 129.395 123.288 1.00 29.33 107 PHE B C 1
ATOM 1962 O O . PHE B 1 107 ? 136.815 129.507 122.065 1.00 28.01 107 PHE B O 1
ATOM 1964 N N . THR B 1 108 ? 137.647 128.960 124.086 1.00 30.46 108 THR B N 1
ATOM 1965 C CA . THR B 1 108 ? 138.944 128.589 123.529 1.00 25.57 108 THR B CA 1
ATOM 1966 C C . THR B 1 108 ? 138.870 127.286 122.744 1.00 24.16 108 THR B C 1
ATOM 1967 O O . THR B 1 108 ? 139.691 127.059 121.848 1.00 24.03 108 THR B O 1
ATOM 1969 N N . LEU B 1 109 ? 137.906 126.420 123.067 1.00 18.55 109 LEU B N 1
ATOM 1970 C CA . LEU B 1 109 ? 137.723 125.196 122.294 1.00 23.74 109 LEU B CA 1
ATOM 1971 C C . LEU B 1 109 ? 137.209 125.493 120.892 1.00 26.76 109 LEU B C 1
ATOM 1972 O O . LEU B 1 109 ? 137.466 124.722 119.961 1.00 27.26 109 LEU B O 1
ATOM 1974 N N . LEU B 1 110 ? 136.471 126.595 120.726 1.00 26.25 110 LEU B N 1
ATOM 1975 C CA . LEU B 1 110 ? 136.036 127.003 119.395 1.00 26.25 110 LEU B CA 1
ATOM 1976 C C . LEU B 1 110 ? 137.220 127.424 118.534 1.00 28.50 110 LEU B C 1
ATOM 1977 O O . LEU B 1 110 ? 137.289 127.079 117.349 1.00 29.35 110 LEU B O 1
ATOM 1979 N N . LEU B 1 111 ? 138.166 128.168 119.116 1.00 21.17 111 LEU B N 1
ATOM 1980 C CA . LEU B 1 111 ? 139.335 128.607 118.361 1.00 20.08 111 LEU B CA 1
ATOM 1981 C C . LEU B 1 111 ? 140.284 127.453 118.068 1.00 22.41 111 LEU B C 1
ATOM 1982 O O . LEU B 1 111 ? 141.050 127.516 117.099 1.00 28.86 111 LEU B O 1
ATOM 1984 N N . PHE B 1 112 ? 140.263 126.405 118.896 1.00 18.97 112 PHE B N 1
ATOM 1985 C CA . PHE B 1 112 ? 141.058 125.216 118.605 1.00 21.93 112 PHE B CA 1
ATOM 1986 C C . PHE B 1 112 ? 140.559 124.521 117.345 1.00 21.86 112 PHE B C 1
ATOM 1987 O O . PHE B 1 112 ? 141.358 124.064 116.520 1.00 23.65 112 PHE B O 1
ATOM 1989 N N . LEU B 1 113 ? 139.239 124.425 117.185 1.00 22.19 113 LEU B N 1
ATOM 1990 C CA . LEU B 1 113 ? 138.670 123.856 115.970 1.00 29.94 113 LEU B CA 1
ATOM 1991 C C . LEU B 1 113 ? 138.712 124.835 114.805 1.00 28.47 113 LEU B C 1
ATOM 1992 O O . LEU B 1 113 ? 138.846 124.409 113.652 1.00 30.75 113 LEU B O 1
ATOM 1994 N N . LYS B 1 114 ? 138.590 126.138 115.079 1.00 16.29 114 LYS B N 1
ATOM 1995 C CA . LYS B 1 114 ? 138.591 127.128 114.005 1.00 17.61 114 LYS B CA 1
ATOM 1996 C C . LYS B 1 114 ? 139.950 127.211 113.323 1.00 26.90 114 LYS B C 1
ATOM 1997 O O . LYS B 1 114 ? 140.029 127.349 112.097 1.00 31.51 114 LYS B O 1
ATOM 1999 N N . CYS B 1 115 ? 141.033 127.134 114.100 1.00 31.00 115 CYS B N 1
ATOM 2000 C CA . CYS B 1 115 ? 142.368 127.158 113.509 1.00 24.96 115 CYS B CA 1
ATOM 2001 C C . CYS B 1 115 ? 142.666 125.859 112.774 1.00 19.49 115 CYS B C 1
ATOM 2002 O O . CYS B 1 115 ? 143.356 125.863 111.748 1.00 24.40 115 CYS B O 1
ATOM 2004 N N . PHE B 1 116 ? 142.160 124.736 113.288 1.00 10.00 116 PHE B N 1
ATOM 2005 C CA . PHE B 1 116 ? 142.338 123.462 112.599 1.00 23.17 116 PHE B CA 1
ATOM 2006 C C . PHE B 1 116 ? 141.502 123.403 111.326 1.00 28.65 116 PHE B C 1
ATOM 2007 O O . PHE B 1 116 ? 141.917 122.795 110.332 1.00 29.24 116 PHE B O 1
ATOM 2009 N N . HIS B 1 117 ? 140.319 124.023 111.337 1.00 26.06 117 HIS B N 1
ATOM 2010 C CA . HIS B 1 117 ? 139.502 124.072 110.128 1.00 25.68 117 HIS B CA 1
ATOM 2011 C C . HIS B 1 117 ? 140.075 125.056 109.116 1.00 27.23 117 HIS B C 1
ATOM 2012 O O . HIS B 1 117 ? 139.919 124.869 107.904 1.00 36.12 117 HIS B O 1
ATOM 2014 N N . TRP B 1 118 ? 140.733 126.115 109.593 1.00 17.82 118 TRP B N 1
ATOM 2015 C CA . TRP B 1 118 ? 141.332 127.086 108.682 1.00 13.37 118 TRP B CA 1
ATOM 2016 C C . TRP B 1 118 ? 142.595 126.532 108.035 1.00 15.84 118 TRP B C 1
ATOM 2017 O O . TRP B 1 118 ? 142.901 126.856 106.882 1.00 17.91 118 TRP B O 1
ATOM 2019 N N . LEU B 1 119 ? 143.346 125.703 108.764 1.00 14.46 119 LEU B N 1
ATOM 2020 C CA . LEU B 1 119 ? 144.562 125.120 108.209 1.00 20.70 119 LEU B CA 1
ATOM 2021 C C . LEU B 1 119 ? 144.254 124.109 107.113 1.00 16.33 119 LEU B C 1
ATOM 2022 O O . LEU B 1 119 ? 145.022 123.985 106.153 1.00 24.13 119 LEU B O 1
ATOM 2024 N N . ALA B 1 120 ? 143.145 123.377 107.238 1.00 12.85 120 ALA B N 1
ATOM 2025 C CA . ALA B 1 120 ? 142.774 122.417 106.206 1.00 20.27 120 ALA B CA 1
ATOM 2026 C C . ALA B 1 120 ? 142.269 123.111 104.948 1.00 19.67 120 ALA B C 1
ATOM 2027 O O . ALA B 1 120 ? 142.430 122.578 103.844 1.00 22.49 120 ALA B O 1
ATOM 2029 N N . GLU B 1 121 ? 141.647 124.285 105.096 1.00 16.14 121 GLU B N 1
ATOM 2030 C CA . GLU B 1 121 ? 141.165 125.028 103.935 1.00 20.93 121 GLU B CA 1
ATOM 2031 C C . GLU B 1 121 ? 142.320 125.497 103.061 1.00 24.11 121 GLU B C 1
ATOM 2032 O O . GLU B 1 121 ? 142.229 125.459 101.828 1.00 22.89 121 GLU B O 1
ATOM 2034 N N . ASP B 1 122 ? 143.411 125.951 103.682 1.00 23.39 122 ASP B N 1
ATOM 2035 C CA . ASP B 1 122 ? 144.605 126.295 102.916 1.00 21.56 122 ASP B CA 1
ATOM 2036 C C . ASP B 1 122 ? 145.230 125.053 102.295 1.00 22.24 122 ASP B C 1
ATOM 2037 O O . ASP B 1 122 ? 145.806 125.117 101.203 1.00 16.79 122 ASP B O 1
ATOM 2039 N N . ARG B 1 123 ? 145.130 123.912 102.981 1.00 22.44 123 ARG B N 1
ATOM 2040 C CA . ARG B 1 123 ? 145.559 122.651 102.387 1.00 15.78 123 ARG B CA 1
ATOM 2041 C C . ARG B 1 123 ? 144.617 122.224 101.268 1.00 21.67 123 ARG B C 1
ATOM 2042 O O . ARG B 1 123 ? 145.049 121.608 100.287 1.00 22.23 123 ARG B O 1
ATOM 2044 N N . VAL B 1 124 ? 143.324 122.533 101.406 1.00 25.47 124 VAL B N 1
ATOM 2045 C CA . VAL B 1 124 ? 142.358 122.219 100.355 1.00 24.80 124 VAL B CA 1
ATOM 2046 C C . VAL B 1 124 ? 142.638 123.048 99.108 1.00 27.76 124 VAL B C 1
ATOM 2047 O O . VAL B 1 124 ? 142.558 122.546 97.980 1.00 27.05 124 VAL B O 1
ATOM 2049 N N . ASP B 1 125 ? 142.955 124.333 99.290 1.00 25.71 125 ASP B N 1
ATOM 2050 C CA . ASP B 1 125 ? 143.334 125.168 98.155 1.00 29.63 125 ASP B CA 1
ATOM 2051 C C . ASP B 1 125 ? 144.671 124.726 97.571 1.00 33.88 125 ASP B C 1
ATOM 2052 O O . ASP B 1 125 ? 144.888 124.814 96.357 1.00 36.48 125 ASP B O 1
ATOM 2054 N N . PHE B 1 126 ? 145.582 124.250 98.423 1.00 24.91 126 PHE B N 1
ATOM 2055 C CA . PHE B 1 126 ? 146.854 123.736 97.928 1.00 24.25 126 PHE B CA 1
ATOM 2056 C C . PHE B 1 126 ? 146.705 122.341 97.338 1.00 20.70 126 PHE B C 1
ATOM 2057 O O . PHE B 1 126 ? 147.591 121.884 96.608 1.00 26.58 126 PHE B O 1
ATOM 2059 N N . MET B 1 127 ? 145.605 121.648 97.652 1.00 16.77 127 MET B N 1
ATOM 2060 C CA . MET B 1 127 ? 145.373 120.322 97.085 1.00 28.29 127 MET B CA 1
ATOM 2061 C C . MET B 1 127 ? 145.155 120.396 95.579 1.00 31.66 127 MET B C 1
ATOM 2062 O O . MET B 1 127 ? 145.621 119.527 94.833 1.00 28.20 127 MET B O 1
ATOM 2064 N N . GLU B 1 128 ? 144.444 121.426 95.115 1.00 30.79 128 GLU B N 1
ATOM 2065 C CA . GLU B 1 128 ? 144.237 121.593 93.681 1.00 32.68 128 GLU B CA 1
ATOM 2066 C C . GLU B 1 128 ? 145.511 122.041 92.977 1.00 30.74 128 GLU B C 1
ATOM 2067 O O . GLU B 1 128 ? 145.705 121.732 91.795 1.00 30.77 128 GLU B O 1
ATOM 2069 N N . ARG B 1 129 ? 146.385 122.763 93.676 1.00 26.68 129 ARG B N 1
ATOM 2070 C CA . ARG B 1 129 ? 147.631 123.242 93.095 1.00 28.31 129 ARG B CA 1
ATOM 2071 C C . ARG B 1 129 ? 148.779 122.249 93.230 1.00 32.61 129 ARG B C 1
ATOM 2072 O O . ARG B 1 129 ? 149.842 122.475 92.643 1.00 33.86 129 ARG B O 1
ATOM 2074 N N . SER B 1 130 ? 148.596 121.163 93.982 1.00 33.27 130 SER B N 1
ATOM 2075 C CA . SER B 1 130 ? 149.629 120.148 94.119 1.00 30.45 130 SER B CA 1
ATOM 2076 C C . SER B 1 130 ? 149.276 118.956 93.246 1.00 31.47 130 SER B C 1
ATOM 2077 O O . SER B 1 130 ? 148.267 118.284 93.512 1.00 28.02 130 SER B O 1
ATOM 2079 N N . PRO B 1 131 ? 150.053 118.652 92.206 1.00 34.61 131 PRO B N 1
ATOM 2080 C CA . PRO B 1 131 ? 149.722 117.500 91.358 1.00 33.43 131 PRO B CA 1
ATOM 2081 C C . PRO B 1 131 ? 150.082 116.177 92.015 1.00 30.21 131 PRO B C 1
ATOM 2082 O O . PRO B 1 131 ? 149.503 115.136 91.689 1.00 31.78 131 PRO B O 1
ATOM 2084 N N . ASN B 1 132 ? 151.036 116.207 92.942 1.00 30.94 132 ASN B N 1
ATOM 2085 C CA . ASN B 1 132 ? 151.491 115.003 93.635 1.00 31.42 132 ASN B CA 1
ATOM 2086 C C . ASN B 1 132 ? 150.695 114.859 94.926 1.00 34.43 132 ASN B C 1
ATOM 2087 O O . ASN B 1 132 ? 150.908 115.600 95.888 1.00 30.14 132 ASN B O 1
ATOM 2089 N N . ILE B 1 133 ? 149.773 113.900 94.947 1.00 37.09 133 ILE B N 1
ATOM 2090 C CA . ILE B 1 133 ? 148.954 113.609 96.118 1.00 33.99 133 ILE B CA 1
ATOM 2091 C C . ILE B 1 133 ? 149.089 112.125 96.427 1.00 33.13 133 ILE B C 1
ATOM 2092 O O . ILE B 1 133 ? 148.812 111.279 95.568 1.00 25.93 133 ILE B O 1
ATOM 2094 N N . SER B 1 134 ? 149.509 111.812 97.648 1.00 30.17 134 SER B N 1
ATOM 2095 C CA . SER B 1 134 ? 149.688 110.433 98.074 1.00 27.52 134 SER B CA 1
ATOM 2096 C C . SER B 1 134 ? 148.400 109.885 98.684 1.00 27.58 134 SER B C 1
ATOM 2097 O O . SER B 1 134 ? 147.424 110.607 98.903 1.00 29.70 134 SER B O 1
ATOM 2099 N N . TRP B 1 135 ? 148.406 108.577 98.951 1.00 24.83 135 TRP B N 1
ATOM 2100 C CA . TRP B 1 135 ? 147.244 107.941 99.564 1.00 26.95 135 TRP B CA 1
ATOM 2101 C C . TRP B 1 135 ? 147.103 108.336 101.029 1.00 27.32 135 TRP B C 1
ATOM 2102 O O . TRP B 1 135 ? 145.983 108.456 101.539 1.00 23.91 135 TRP B O 1
ATOM 2104 N N . LEU B 1 136 ? 148.227 108.534 101.722 1.00 23.16 136 LEU B N 1
ATOM 2105 C CA . LEU B 1 136 ? 148.176 108.883 103.138 1.00 25.52 136 LEU B CA 1
ATOM 2106 C C . LEU B 1 136 ? 147.663 110.303 103.345 1.00 27.24 136 LEU B C 1
ATOM 2107 O O . LEU B 1 136 ? 146.962 110.580 104.326 1.00 28.23 136 LEU B O 1
ATOM 2109 N N . PHE B 1 137 ? 148.010 111.219 102.437 1.00 24.29 137 PHE B N 1
ATOM 2110 C CA . PHE B 1 137 ? 147.550 112.599 102.563 1.00 27.78 137 PHE B CA 1
ATOM 2111 C C . PHE B 1 137 ? 146.050 112.706 102.318 1.00 27.27 137 PHE B C 1
ATOM 2112 O O . PHE B 1 137 ? 145.374 113.550 102.920 1.00 23.52 137 PHE B O 1
ATOM 2114 N N . HIS B 1 138 ? 145.513 111.867 101.428 1.00 24.74 138 HIS B N 1
ATOM 2115 C CA . HIS B 1 138 ? 144.074 111.863 101.185 1.00 25.52 138 HIS B CA 1
ATOM 2116 C C . HIS B 1 138 ? 143.309 111.330 102.390 1.00 26.79 138 HIS B C 1
ATOM 2117 O O . HIS B 1 138 ? 142.222 111.823 102.713 1.00 27.03 138 HIS B O 1
ATOM 2119 N N . CYS B 1 139 ? 143.856 110.310 103.059 1.00 21.47 139 CYS B N 1
ATOM 2120 C CA . CYS B 1 139 ? 143.187 109.736 104.223 1.00 27.30 139 CYS B CA 1
ATOM 2121 C C . CYS B 1 139 ? 143.168 110.711 105.395 1.00 27.63 139 CYS B C 1
ATOM 2122 O O . CYS B 1 139 ? 142.167 110.808 106.115 1.00 23.76 139 CYS B O 1
ATOM 2124 N N . ARG B 1 140 ? 144.273 111.431 105.610 1.00 28.80 140 ARG B N 1
ATOM 2125 C CA . ARG B 1 140 ? 144.336 112.393 106.707 1.00 28.52 140 ARG B CA 1
ATOM 2126 C C . ARG B 1 140 ? 143.390 113.564 106.473 1.00 28.17 140 ARG B C 1
ATOM 2127 O O . ARG B 1 140 ? 142.766 114.064 107.416 1.00 30.91 140 ARG B O 1
ATOM 2129 N N . ILE B 1 141 ? 143.282 114.022 105.223 1.00 22.78 141 ILE B N 1
ATOM 2130 C CA . ILE B 1 141 ? 142.347 115.096 104.897 1.00 29.69 141 ILE B CA 1
ATOM 2131 C C . ILE B 1 141 ? 140.910 114.628 105.089 1.00 32.19 141 ILE B C 1
ATOM 2132 O O . ILE B 1 141 ? 140.038 115.401 105.505 1.00 34.06 141 ILE B O 1
ATOM 2134 N N . VAL B 1 142 ? 140.639 113.359 104.777 1.00 22.75 142 VAL B N 1
ATOM 2135 C CA . VAL B 1 142 ? 139.317 112.793 105.026 1.00 27.50 142 VAL B CA 1
ATOM 2136 C C . VAL B 1 142 ? 139.067 112.652 106.523 1.00 27.53 142 VAL B C 1
ATOM 2137 O O . VAL B 1 142 ? 137.937 112.828 106.996 1.00 24.07 142 VAL B O 1
ATOM 2139 N N . SER B 1 143 ? 140.110 112.317 107.287 1.00 27.14 143 SER B N 1
ATOM 2140 C CA . SER B 1 143 ? 139.950 112.105 108.723 1.00 30.39 143 SER B CA 1
ATOM 2141 C C . SER B 1 143 ? 139.641 113.407 109.453 1.00 29.13 143 SER B C 1
ATOM 2142 O O . SER B 1 143 ? 138.851 113.420 110.405 1.00 28.66 143 SER B O 1
ATOM 2144 N N . LEU B 1 144 ? 140.264 114.511 109.030 1.00 21.62 144 LEU B N 1
ATOM 2145 C CA . LEU B 1 144 ? 140.050 115.789 109.704 1.00 25.72 144 LEU B CA 1
ATOM 2146 C C . LEU B 1 144 ? 138.641 116.319 109.466 1.00 28.96 144 LEU B C 1
ATOM 2147 O O . LEU B 1 144 ? 138.042 116.927 110.360 1.00 22.46 144 LEU B O 1
ATOM 2149 N N . MET B 1 145 ? 138.098 116.104 108.264 1.00 29.22 145 MET B N 1
ATOM 2150 C CA . MET B 1 145 ? 136.760 116.597 107.954 1.00 28.63 145 MET B CA 1
ATOM 2151 C C . MET B 1 145 ? 135.689 115.826 108.717 1.00 30.28 145 MET B C 1
ATOM 2152 O O . MET B 1 145 ? 134.657 116.395 109.092 1.00 29.76 145 MET B O 1
ATOM 2154 N N . PHE B 1 146 ? 135.910 114.527 108.943 1.00 34.11 146 PHE B N 1
ATOM 2155 C CA . PHE B 1 146 ? 134.927 113.719 109.659 1.00 31.17 146 PHE B CA 1
ATOM 2156 C C . PHE B 1 146 ? 134.833 114.127 111.125 1.00 31.90 146 PHE B C 1
ATOM 2157 O O . PHE B 1 146 ? 133.733 114.208 111.685 1.00 25.39 146 PHE B O 1
ATOM 2159 N N . LEU B 1 147 ? 135.977 114.380 111.765 1.00 28.83 147 LEU B N 1
ATOM 2160 C CA . LEU B 1 147 ? 135.964 114.834 113.152 1.00 26.61 147 LEU B CA 1
ATOM 2161 C C . LEU B 1 147 ? 135.410 116.248 113.264 1.00 25.78 147 LEU B C 1
ATOM 2162 O O . LEU B 1 147 ? 134.744 116.585 114.251 1.00 24.15 147 LEU B O 1
ATOM 2164 N N . LEU B 1 148 ? 135.685 117.093 112.268 1.00 24.72 148 LEU B N 1
ATOM 2165 C CA . LEU B 1 148 ? 135.139 118.446 112.269 1.00 30.25 148 LEU B CA 1
ATOM 2166 C C . LEU B 1 148 ? 133.632 118.435 112.049 1.00 29.02 148 LEU B C 1
ATOM 2167 O O . LEU B 1 148 ? 132.907 119.228 112.660 1.00 28.21 148 LEU B O 1
ATOM 2169 N N . GLY B 1 149 ? 133.146 117.551 111.176 1.00 26.17 149 GLY B N 1
ATOM 2170 C CA . GLY B 1 149 ? 131.716 117.490 110.912 1.00 26.09 149 GLY B CA 1
ATOM 2171 C C . GLY B 1 149 ? 130.911 116.992 112.098 1.00 29.16 149 GLY B C 1
ATOM 2172 O O . GLY B 1 149 ? 129.822 117.501 112.376 1.00 29.63 149 GLY B O 1
ATOM 2173 N N . ILE B 1 150 ? 131.428 115.984 112.806 1.00 27.66 150 ILE B N 1
ATOM 2174 C CA . ILE B 1 150 ? 130.708 115.429 113.949 1.00 28.93 150 ILE B CA 1
ATOM 2175 C C . ILE B 1 150 ? 130.686 116.420 115.106 1.00 30.28 150 ILE B C 1
ATOM 2176 O O . ILE B 1 150 ? 129.651 116.609 115.758 1.00 27.50 150 ILE B O 1
ATOM 2178 N N . LEU B 1 151 ? 131.823 117.063 115.383 1.00 25.50 151 LEU B N 1
ATOM 2179 C CA . LEU B 1 151 ? 131.901 117.986 116.512 1.00 23.38 151 LEU B CA 1
ATOM 2180 C C . LEU B 1 151 ? 131.101 119.256 116.252 1.00 21.87 151 LEU B C 1
ATOM 2181 O O . LEU B 1 151 ? 130.608 119.891 117.192 1.00 22.91 151 LEU B O 1
ATOM 2183 N N . ASP B 1 152 ? 130.973 119.651 114.983 1.00 21.37 152 ASP B N 1
ATOM 2184 C CA . ASP B 1 152 ? 130.193 120.841 114.656 1.00 27.67 152 ASP B CA 1
ATOM 2185 C C . ASP B 1 152 ? 128.705 120.606 114.885 1.00 28.55 152 ASP B C 1
ATOM 2186 O O . ASP B 1 152 ? 128.008 121.475 115.422 1.00 23.13 152 ASP B O 1
ATOM 2188 N N . PHE B 1 153 ? 128.199 119.439 114.478 1.00 25.52 153 PHE B N 1
ATOM 2189 C CA . PHE B 1 153 ? 126.789 119.130 114.691 1.00 26.60 153 PHE B CA 1
ATOM 2190 C C . PHE B 1 153 ? 126.495 118.864 116.162 1.00 27.70 153 PHE B C 1
ATOM 2191 O O . PHE B 1 153 ? 125.415 119.208 116.656 1.00 26.25 153 PHE B O 1
ATOM 2193 N N . LEU B 1 154 ? 127.439 118.238 116.871 1.00 24.30 154 LEU B N 1
ATOM 2194 C CA . LEU B 1 154 ? 127.252 117.974 118.295 1.00 22.25 154 LEU B CA 1
ATOM 2195 C C . LEU B 1 154 ? 127.198 119.268 119.096 1.00 24.16 154 LEU B C 1
ATOM 2196 O O . LEU B 1 154 ? 126.389 119.401 120.022 1.00 18.36 154 LEU B O 1
ATOM 2198 N N . PHE B 1 155 ? 128.055 120.234 118.756 1.00 28.42 155 PHE B N 1
ATOM 2199 C CA . PHE B 1 155 ? 128.027 121.517 119.448 1.00 28.65 155 PHE B CA 1
ATOM 2200 C C . PHE B 1 155 ? 126.826 122.356 119.028 1.00 27.99 155 PHE B C 1
ATOM 2201 O O . PHE B 1 155 ? 126.359 123.197 119.805 1.00 26.02 155 PHE B O 1
ATOM 2203 N N . VAL B 1 156 ? 126.322 122.151 117.809 1.00 25.25 156 VAL B N 1
ATOM 2204 C CA . VAL B 1 156 ? 125.152 122.895 117.352 1.00 30.58 156 VAL B CA 1
ATOM 2205 C C . VAL B 1 156 ? 123.899 122.425 118.083 1.00 33.18 156 VAL B C 1
ATOM 2206 O O . VAL B 1 156 ? 123.080 123.237 118.529 1.00 25.39 156 VAL B O 1
ATOM 2208 N N . SER B 1 157 ? 123.733 121.107 118.217 1.00 28.18 157 SER B N 1
ATOM 2209 C CA . SER B 1 157 ? 122.513 120.568 118.812 1.00 24.25 157 SER B CA 1
ATOM 2210 C C . SER B 1 157 ? 122.487 120.771 120.322 1.00 24.58 157 SER B C 1
ATOM 2211 O O . SER B 1 157 ? 121.426 121.043 120.896 1.00 23.61 157 SER B O 1
ATOM 2213 N N . HIS B 1 158 ? 123.639 120.623 120.983 1.00 25.33 158 HIS B N 1
ATOM 2214 C CA . HIS B 1 158 ? 123.698 120.808 122.430 1.00 29.92 158 HIS B CA 1
ATOM 2215 C C . HIS B 1 158 ? 123.410 122.254 122.816 1.00 32.51 158 HIS B C 1
ATOM 2216 O O . HIS B 1 158 ? 122.713 122.513 123.805 1.00 32.31 158 HIS B O 1
ATOM 2218 N N . ALA B 1 159 ? 123.944 123.209 122.051 1.00 22.69 159 ALA B N 1
ATOM 2219 C CA . ALA B 1 159 ? 123.650 124.615 122.308 1.00 27.74 159 ALA B CA 1
ATOM 2220 C C . ALA B 1 159 ? 122.201 124.947 121.971 1.00 32.52 159 ALA B C 1
ATOM 2221 O O . ALA B 1 159 ? 121.564 125.746 122.669 1.00 28.52 159 ALA B O 1
ATOM 2223 N N . TYR B 1 160 ? 121.667 124.353 120.899 1.00 31.13 160 TYR B N 1
ATOM 2224 C CA . TYR B 1 160 ? 120.267 124.573 120.549 1.00 32.07 160 TYR B CA 1
ATOM 2225 C C . TYR B 1 160 ? 119.337 123.956 121.587 1.00 30.73 160 TYR B C 1
ATOM 2226 O O . TYR B 1 160 ? 118.257 124.493 121.861 1.00 30.89 160 TYR B O 1
ATOM 2228 N N . HIS B 1 161 ? 119.735 122.822 122.168 1.00 23.82 161 HIS B N 1
ATOM 2229 C CA . HIS B 1 161 ? 118.974 122.255 123.275 1.00 28.13 161 HIS B CA 1
ATOM 2230 C C . HIS B 1 161 ? 119.099 123.121 124.523 1.00 32.25 161 HIS B C 1
ATOM 2231 O O . HIS B 1 161 ? 118.172 123.183 125.338 1.00 29.93 161 HIS B O 1
ATOM 2233 N N . SER B 1 162 ? 120.242 123.793 124.688 1.00 23.19 162 SER B N 1
ATOM 2234 C CA . SER B 1 162 ? 120.411 124.704 125.815 1.00 27.46 162 SER B CA 1
ATOM 2235 C C . SER B 1 162 ? 119.573 125.965 125.648 1.00 33.97 162 SER B C 1
ATOM 2236 O O . SER B 1 162 ? 119.237 126.619 126.642 1.00 33.84 162 SER B O 1
ATOM 2238 N N . ILE B 1 163 ? 119.241 126.328 124.406 1.00 31.12 163 ILE B N 1
ATOM 2239 C CA . ILE B 1 163 ? 118.366 127.473 124.170 1.00 28.77 163 ILE B CA 1
ATOM 2240 C C . ILE B 1 163 ? 116.960 127.181 124.678 1.00 25.69 163 ILE B C 1
ATOM 2241 O O . ILE B 1 163 ? 116.314 128.038 125.292 1.00 29.34 163 ILE B O 1
ATOM 2243 N N . LEU B 1 164 ? 116.461 125.969 124.425 1.00 19.49 164 LEU B N 1
ATOM 2244 C CA . LEU B 1 164 ? 115.150 125.592 124.941 1.00 25.69 164 LEU B CA 1
ATOM 2245 C C . LEU B 1 164 ? 115.196 125.309 126.437 1.00 28.62 164 LEU B C 1
ATOM 2246 O O . LEU B 1 164 ? 114.177 125.447 127.123 1.00 28.38 164 LEU B O 1
ATOM 2248 N N . THR B 1 165 ? 116.359 124.908 126.957 1.00 28.40 165 THR B N 1
ATOM 2249 C CA . THR B 1 165 ? 116.463 124.583 128.376 1.00 34.62 165 THR B CA 1
ATOM 2250 C C . THR B 1 165 ? 116.452 125.838 129.241 1.00 28.67 165 THR B C 1
ATOM 2251 O O . THR B 1 165 ? 115.771 125.880 130.272 1.00 27.63 165 THR B O 1
ATOM 2253 N N . ARG B 1 166 ? 117.197 126.869 128.843 1.00 26.35 166 ARG B N 1
ATOM 2254 C CA . ARG B 1 166 ? 117.327 128.085 129.638 1.00 37.88 166 ARG B CA 1
ATOM 2255 C C . ARG B 1 166 ? 116.721 129.300 128.946 1.00 38.11 166 ARG B C 1
ATOM 2256 O O . ARG B 1 166 ? 115.860 129.972 129.519 1.00 35.27 166 ARG B O 1
ATOM 2258 N N . GLY B 1 167 ? 117.149 129.601 127.723 1.00 29.06 167 GLY B N 1
ATOM 2259 C CA . GLY B 1 167 ? 116.667 130.777 127.027 1.00 28.24 167 GLY B CA 1
ATOM 2260 C C . GLY B 1 167 ? 117.771 131.551 126.337 1.00 25.24 167 GLY B C 1
ATOM 2261 O O . GLY B 1 167 ? 118.733 130.961 125.837 1.00 22.19 167 GLY B O 1
ATOM 2262 N N . ALA B 1 168 ? 117.644 132.876 126.304 1.00 32.21 168 ALA B N 1
ATOM 2263 C CA . ALA B 1 168 ? 118.649 133.726 125.678 1.00 37.49 168 ALA B CA 1
ATOM 2264 C C . ALA B 1 168 ? 119.853 133.857 126.603 1.00 38.30 168 ALA B C 1
ATOM 2265 O O . ALA B 1 168 ? 119.736 134.389 127.712 1.00 31.98 168 ALA B O 1
ATOM 2267 N N . SER B 1 169 ? 121.005 133.376 126.148 1.00 42.09 169 SER B N 1
ATOM 2268 C CA . SER B 1 169 ? 122.225 133.403 126.944 1.00 42.27 169 SER B CA 1
ATOM 2269 C C . SER B 1 169 ? 123.418 133.484 125.997 1.00 39.41 169 SER B C 1
ATOM 2270 O O . SER B 1 169 ? 123.267 133.734 124.798 1.00 34.73 169 SER B O 1
ATOM 2272 N N . VAL B 1 170 ? 124.617 133.270 126.546 1.00 34.77 170 VAL B N 1
ATOM 2273 C CA . VAL B 1 170 ? 125.829 133.351 125.739 1.00 30.98 170 VAL B CA 1
ATOM 2274 C C . VAL B 1 170 ? 126.027 132.083 124.917 1.00 32.76 170 VAL B C 1
ATOM 2275 O O . VAL B 1 170 ? 126.819 132.072 123.966 1.00 32.82 170 VAL B O 1
ATOM 2277 N N . GLN B 1 171 ? 125.328 130.999 125.265 1.00 33.55 171 GLN B N 1
ATOM 2278 C CA . GLN B 1 171 ? 125.487 129.748 124.529 1.00 35.30 171 GLN B CA 1
ATOM 2279 C C . GLN B 1 171 ? 124.879 129.831 123.135 1.00 35.48 171 GLN B C 1
ATOM 2280 O O . GLN B 1 171 ? 125.273 129.073 122.241 1.00 24.24 171 GLN B O 1
ATOM 2282 N N . LEU B 1 172 ? 123.912 130.731 122.934 1.00 41.29 172 LEU B N 1
ATOM 2283 C CA . LEU B 1 172 ? 123.338 130.917 121.605 1.00 35.64 172 LEU B CA 1
ATOM 2284 C C . LEU B 1 172 ? 124.344 131.553 120.653 1.00 28.87 172 LEU B C 1
ATOM 2285 O O . LEU B 1 172 ? 124.372 131.228 119.460 1.00 28.19 172 LEU B O 1
ATOM 2287 N N . VAL B 1 173 ? 125.170 132.470 121.162 1.00 25.54 173 VAL 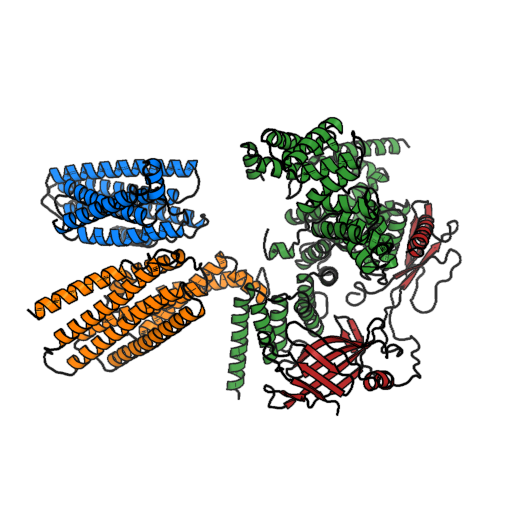B N 1
ATOM 2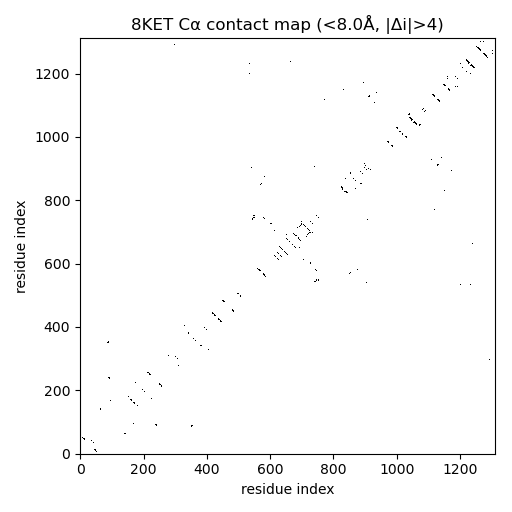288 C CA . VAL B 1 173 ? 126.173 133.120 120.324 1.00 32.29 173 VAL B CA 1
ATOM 2289 C C . VAL B 1 173 ? 127.268 132.135 119.933 1.00 32.41 173 VAL B C 1
ATOM 2290 O O . VAL B 1 173 ? 127.708 132.103 118.777 1.00 30.30 173 VAL B O 1
ATOM 2292 N N . PHE B 1 174 ? 127.733 131.324 120.888 1.00 30.81 174 PHE B N 1
ATOM 2293 C CA . PHE B 1 174 ? 128.762 130.333 120.586 1.00 27.38 174 PHE B CA 1
ATOM 2294 C C . PHE B 1 174 ? 128.219 129.228 119.689 1.00 29.59 174 PHE B C 1
ATOM 2295 O O . PHE B 1 174 ? 128.939 128.707 118.829 1.00 28.04 174 PHE B O 1
ATOM 2297 N N . GLY B 1 175 ? 126.955 128.847 119.887 1.00 29.27 175 GLY B N 1
ATOM 2298 C CA . GLY B 1 175 ? 126.343 127.861 119.011 1.00 27.59 175 GLY B CA 1
ATOM 2299 C C . GLY B 1 175 ? 126.164 128.371 117.594 1.00 22.56 175 GLY B C 1
ATOM 2300 O O . GLY B 1 175 ? 126.271 127.607 116.631 1.00 20.42 175 GLY B O 1
ATOM 2301 N N . PHE B 1 176 ? 125.875 129.667 117.449 1.00 26.07 176 PHE B N 1
ATOM 2302 C CA . PHE B 1 176 ? 125.745 130.259 116.121 1.00 27.40 176 PHE B CA 1
ATOM 2303 C C . PHE B 1 176 ? 127.076 130.255 115.379 1.00 30.34 176 PHE B C 1
ATOM 2304 O O . PHE B 1 176 ? 127.117 130.034 114.163 1.00 34.34 176 PHE B O 1
ATOM 2306 N N . GLU B 1 177 ? 128.175 130.509 116.095 1.00 27.38 177 GLU B N 1
ATOM 2307 C CA . GLU B 1 177 ? 129.491 130.504 115.463 1.00 26.12 177 GLU B CA 1
ATOM 2308 C C . GLU B 1 177 ? 129.896 129.098 115.038 1.00 23.05 177 GLU B C 1
ATOM 2309 O O . GLU B 1 177 ? 130.549 128.918 114.003 1.00 15.90 177 GLU B O 1
ATOM 2311 N N . TYR B 1 178 ? 129.527 128.090 115.832 1.00 20.20 178 TYR B N 1
ATOM 2312 C CA . TYR B 1 178 ? 129.826 126.709 115.465 1.00 20.69 178 TYR B CA 1
ATOM 2313 C C . TYR B 1 178 ? 129.027 126.280 114.241 1.00 24.90 178 TYR B C 1
ATOM 2314 O O . TYR B 1 178 ? 129.500 125.473 113.432 1.00 28.82 178 TYR B O 1
ATOM 2316 N N . ALA B 1 179 ? 127.806 126.804 114.095 1.00 26.78 179 ALA B N 1
ATOM 2317 C CA . ALA B 1 179 ? 127.007 126.515 112.908 1.00 23.85 179 ALA B CA 1
ATOM 2318 C C . ALA B 1 179 ? 127.634 127.123 111.660 1.00 23.54 179 ALA B C 1
ATOM 2319 O O . ALA B 1 179 ? 127.555 126.543 110.571 1.00 13.66 179 ALA B O 1
ATOM 2321 N N . ILE B 1 180 ? 128.246 128.301 111.797 1.00 26.15 180 ILE B N 1
ATOM 2322 C CA . ILE B 1 180 ? 128.958 128.904 110.673 1.00 27.24 180 ILE B CA 1
ATOM 2323 C C . ILE B 1 180 ? 130.199 128.089 110.334 1.00 29.75 180 ILE B C 1
ATOM 2324 O O . ILE B 1 180 ? 130.552 127.925 109.160 1.00 25.96 180 ILE B O 1
ATOM 2326 N N . LEU B 1 181 ? 130.881 127.567 111.357 1.00 25.76 181 LEU B N 1
ATOM 2327 C CA . LEU B 1 181 ? 132.016 126.683 111.115 1.00 24.53 181 LEU B CA 1
ATOM 2328 C C . LEU B 1 181 ? 131.563 125.305 110.647 1.00 19.18 181 LEU B C 1
ATOM 2329 O O . LEU B 1 181 ? 132.356 124.564 110.055 1.00 16.47 181 LEU B O 1
ATOM 2331 N N . MET B 1 182 ? 130.306 124.941 110.919 1.00 17.61 182 MET B N 1
ATOM 2332 C CA . MET B 1 182 ? 129.777 123.667 110.440 1.00 22.26 182 MET B CA 1
ATOM 2333 C C . MET B 1 182 ? 129.691 123.642 108.920 1.00 28.37 182 MET B C 1
ATOM 2334 O O . MET B 1 182 ? 130.074 122.652 108.285 1.00 25.10 182 MET B O 1
ATOM 2336 N N . THR B 1 183 ? 129.192 124.724 108.317 1.00 32.99 183 THR B N 1
ATOM 2337 C CA . THR B 1 183 ? 129.148 124.801 106.861 1.00 29.83 183 THR B CA 1
ATOM 2338 C C . THR B 1 183 ? 130.534 125.029 106.273 1.00 27.63 183 THR B C 1
ATOM 2339 O O . THR B 1 183 ? 130.763 124.722 105.098 1.00 22.53 183 THR B O 1
ATOM 2341 N N . MET B 1 184 ? 131.460 125.575 107.066 1.00 25.54 184 MET B N 1
ATOM 2342 C CA . MET B 1 184 ? 132.836 125.730 106.606 1.00 28.64 184 MET B CA 1
ATOM 2343 C C . MET B 1 184 ? 133.501 124.375 106.397 1.00 24.83 184 MET B C 1
ATOM 2344 O O . MET B 1 184 ? 134.262 124.190 105.441 1.00 27.53 184 MET B O 1
ATOM 2346 N N . VAL B 1 185 ? 133.230 123.420 107.290 1.00 19.96 185 VAL B N 1
ATOM 2347 C CA . VAL B 1 185 ? 133.763 122.070 107.127 1.00 22.55 185 VAL B CA 1
ATOM 2348 C C . VAL B 1 185 ? 133.120 121.384 105.929 1.00 29.20 185 VAL B C 1
ATOM 2349 O O . VAL B 1 185 ? 133.789 120.670 105.172 1.00 29.69 185 VAL B O 1
ATOM 2351 N N . LEU B 1 186 ? 131.809 121.575 105.751 1.00 36.35 186 LEU B N 1
ATOM 2352 C CA . LEU B 1 186 ? 131.116 120.981 104.611 1.00 40.65 186 LEU B CA 1
ATOM 2353 C C . LEU B 1 186 ? 131.603 121.574 103.294 1.00 36.50 186 LEU B C 1
ATOM 2354 O O . LEU B 1 186 ? 131.754 120.854 102.301 1.00 27.15 186 LEU B O 1
ATOM 2356 N N . THR B 1 187 ? 131.843 122.888 103.265 1.00 25.42 187 THR B N 1
ATOM 2357 C CA . THR B 1 187 ? 132.404 123.515 102.071 1.00 27.73 187 THR B CA 1
ATOM 2358 C C . THR B 1 187 ? 133.828 123.036 101.817 1.00 30.91 187 THR B C 1
ATOM 2359 O O . THR B 1 187 ? 134.232 122.851 100.663 1.00 31.98 187 THR B O 1
ATOM 2361 N N . ILE B 1 188 ? 134.607 122.849 102.886 1.00 30.55 188 ILE B N 1
ATOM 2362 C CA . ILE B 1 188 ? 135.953 122.298 102.746 1.00 29.44 188 ILE B CA 1
ATOM 2363 C C . ILE B 1 188 ? 135.891 120.859 102.251 1.00 28.26 188 ILE B C 1
ATOM 2364 O O . ILE B 1 188 ? 136.695 120.441 101.410 1.00 30.62 188 ILE B O 1
ATOM 2366 N N . PHE B 1 189 ? 134.943 120.076 102.774 1.00 26.08 189 PHE B N 1
ATOM 2367 C CA . PHE B 1 189 ? 134.767 118.707 102.300 1.00 27.96 189 PHE B CA 1
ATOM 2368 C C . PHE B 1 189 ? 134.253 118.683 100.866 1.00 31.39 189 PHE B C 1
ATOM 2369 O O . PHE B 1 189 ? 134.587 117.775 100.095 1.00 28.29 189 PHE B O 1
ATOM 2371 N N . ILE B 1 190 ? 133.426 119.664 100.495 1.00 29.91 190 ILE B N 1
ATOM 2372 C CA . ILE B 1 190 ? 132.956 119.766 99.115 1.00 29.68 190 ILE B CA 1
ATOM 2373 C C . ILE B 1 190 ? 134.113 120.092 98.181 1.00 27.27 190 ILE B C 1
ATOM 2374 O O . ILE B 1 190 ? 134.226 119.525 97.087 1.00 27.46 190 ILE B O 1
ATOM 2376 N N . LYS B 1 191 ? 134.984 121.018 98.592 1.00 27.81 191 LYS B N 1
ATOM 2377 C CA . LYS B 1 191 ? 136.153 121.350 97.784 1.00 30.43 191 LYS B CA 1
ATOM 2378 C C . LYS B 1 191 ? 137.130 120.183 97.724 1.00 27.84 191 LYS B C 1
ATOM 2379 O O . LYS B 1 191 ? 137.776 119.957 96.694 1.00 20.49 191 LYS B O 1
ATOM 2381 N N . TYR B 1 192 ? 137.260 119.438 98.825 1.00 25.08 192 TYR B N 1
ATOM 2382 C CA . TYR B 1 192 ? 138.106 118.249 98.819 1.00 24.78 192 TYR B CA 1
ATOM 2383 C C . TYR B 1 192 ? 137.528 117.166 97.916 1.00 30.79 192 TYR B C 1
ATOM 2384 O O . TYR B 1 192 ? 138.273 116.460 97.227 1.00 30.60 192 TYR B O 1
ATOM 2386 N N . VAL B 1 193 ? 136.202 117.016 97.913 1.00 33.12 193 VAL B N 1
ATOM 2387 C CA . VAL B 1 193 ? 135.564 116.040 97.033 1.00 31.13 193 VAL B CA 1
ATOM 2388 C C . VAL B 1 193 ? 135.646 116.493 95.580 1.00 29.60 193 VAL B C 1
ATOM 2389 O O . VAL B 1 193 ? 135.854 115.677 94.673 1.00 26.67 193 VAL B O 1
ATOM 2391 N N . LEU B 1 194 ? 135.464 117.794 95.332 1.00 30.05 194 LEU B N 1
ATOM 2392 C CA . LEU B 1 194 ? 135.528 118.309 93.967 1.00 28.77 194 LEU B CA 1
ATOM 2393 C C . LEU B 1 194 ? 136.939 118.213 93.401 1.00 24.87 194 LEU B C 1
ATOM 2394 O O . LEU B 1 194 ? 137.121 117.891 92.221 1.00 28.04 194 LEU B O 1
ATOM 2396 N N . HIS B 1 195 ? 137.951 118.500 94.224 1.00 22.40 195 HIS B N 1
ATOM 2397 C CA . HIS B 1 195 ? 139.331 118.404 93.758 1.00 32.23 195 HIS B CA 1
ATOM 2398 C C . HIS B 1 195 ? 139.742 116.953 93.540 1.00 32.64 195 HIS B C 1
ATOM 2399 O O . HIS B 1 195 ? 140.477 116.648 92.593 1.00 23.87 195 HIS B O 1
ATOM 2401 N N . SER B 1 196 ? 139.281 116.045 94.406 1.00 30.68 196 SER B N 1
ATOM 2402 C CA . SER B 1 196 ? 139.606 114.631 94.244 1.00 26.97 196 SER B CA 1
ATOM 2403 C C . SER B 1 196 ? 138.916 114.044 93.020 1.00 29.23 196 SER B C 1
ATOM 2404 O O . SER B 1 196 ? 139.451 113.135 92.374 1.00 32.73 196 SER B O 1
ATOM 2406 N N . VAL B 1 197 ? 137.718 114.538 92.698 1.00 23.91 197 VAL B N 1
ATOM 2407 C CA . VAL B 1 197 ? 137.052 114.135 91.462 1.00 25.92 197 VAL B CA 1
ATOM 2408 C C . VAL B 1 197 ? 137.843 114.616 90.253 1.00 24.32 197 VAL B C 1
ATOM 2409 O O . VAL B 1 197 ? 138.002 113.889 89.265 1.00 18.40 197 VAL B O 1
ATOM 2411 N N . ASP B 1 198 ? 138.348 115.851 90.310 1.00 27.69 198 ASP B N 1
ATOM 2412 C CA . ASP B 1 198 ? 139.188 116.358 89.231 1.00 36.29 198 ASP B CA 1
ATOM 2413 C C . ASP B 1 198 ? 140.573 115.723 89.250 1.00 35.26 198 ASP B C 1
ATOM 2414 O O . ASP B 1 198 ? 141.244 115.677 88.213 1.00 39.28 198 ASP B O 1
ATOM 2416 N N . LEU B 1 199 ? 141.023 115.247 90.415 1.00 28.66 199 LEU B N 1
ATOM 2417 C CA . LEU B 1 199 ? 142.325 114.591 90.496 1.00 30.07 199 LEU B CA 1
ATOM 2418 C C . LEU B 1 199 ? 142.323 113.258 89.759 1.00 28.89 199 LEU B C 1
ATOM 2419 O O . LEU B 1 199 ? 143.310 112.902 89.104 1.00 27.42 199 LEU B O 1
ATOM 2421 N N . GLN B 1 200 ? 141.228 112.501 89.867 1.00 25.75 200 GLN B N 1
ATOM 2422 C CA . GLN B 1 200 ? 141.154 111.200 89.209 1.00 27.31 200 GLN B CA 1
ATOM 2423 C C . GLN B 1 200 ? 141.109 111.342 87.692 1.00 29.20 200 GLN B C 1
ATOM 2424 O O . GLN B 1 200 ? 141.738 110.559 86.971 1.00 28.62 200 GLN B O 1
ATOM 2426 N N . SER B 1 201 ? 140.373 112.331 87.191 1.00 29.60 201 SER B N 1
ATOM 2427 C CA . SER B 1 201 ? 140.275 112.549 85.755 1.00 31.25 201 SER B CA 1
ATOM 2428 C C . SER B 1 201 ? 141.546 113.209 85.236 1.00 29.05 201 SER B C 1
ATOM 2429 O O . SER B 1 201 ? 141.996 114.223 85.779 1.00 21.03 201 SER B O 1
ATOM 2431 N N . GLU B 1 202 ? 142.122 112.633 84.185 1.00 30.52 202 GLU B N 1
ATOM 2432 C CA . GLU B 1 202 ? 143.320 113.188 83.555 1.00 27.83 202 GLU B CA 1
ATOM 2433 C C . GLU B 1 202 ? 142.960 114.132 82.412 1.00 28.97 202 GLU B C 1
ATOM 2434 O O . GLU B 1 202 ? 143.434 113.992 81.285 1.00 26.70 202 GLU B O 1
ATOM 2436 N N . ASN B 1 203 ? 142.112 115.112 82.709 1.00 31.07 203 ASN B N 1
ATOM 2437 C CA . ASN B 1 203 ? 141.662 116.088 81.728 1.00 31.53 203 ASN B CA 1
ATOM 2438 C C . ASN B 1 203 ? 141.179 117.323 82.471 1.00 31.51 203 ASN B C 1
ATOM 2439 O O . ASN B 1 203 ? 140.904 117.257 83.675 1.00 28.40 203 ASN B O 1
ATOM 2441 N N . PRO B 1 204 ? 141.075 118.463 81.789 1.00 30.18 204 PRO B N 1
ATOM 2442 C CA . PRO B 1 204 ? 140.579 119.674 82.457 1.00 32.35 204 PRO B CA 1
ATOM 2443 C C . PRO B 1 204 ? 139.088 119.564 82.745 1.00 34.84 204 PRO B C 1
ATOM 2444 O O . PRO B 1 204 ? 138.295 119.212 81.869 1.00 31.70 204 PRO B O 1
ATOM 2446 N N . TRP B 1 205 ? 138.713 119.868 83.986 1.00 35.34 205 TRP B N 1
ATOM 2447 C CA . TRP B 1 205 ? 137.321 119.791 84.422 1.00 31.34 205 TRP B CA 1
ATOM 2448 C C . TRP B 1 205 ? 136.658 121.135 84.146 1.00 31.18 205 TRP B C 1
ATOM 2449 O O . TRP B 1 205 ? 136.880 122.111 84.866 1.00 32.07 205 TRP B O 1
ATOM 2451 N N . ASP B 1 206 ? 135.843 121.185 83.089 1.00 30.37 206 ASP B N 1
ATOM 2452 C CA . ASP B 1 206 ? 135.147 122.421 82.745 1.00 38.68 206 ASP B CA 1
ATOM 2453 C C . ASP B 1 206 ? 134.067 122.763 83.762 1.00 39.73 206 ASP B C 1
ATOM 2454 O O . ASP B 1 206 ? 133.790 123.945 83.997 1.00 40.89 206 ASP B O 1
ATOM 2456 N N . ASN B 1 207 ? 133.447 121.752 84.372 1.00 33.46 207 ASN B N 1
ATOM 2457 C CA . ASN B 1 207 ? 132.402 121.979 85.361 1.00 35.20 207 ASN B CA 1
ATOM 2458 C C . ASN B 1 207 ? 132.949 122.244 86.757 1.00 32.72 207 ASN B C 1
ATOM 2459 O O . ASN B 1 207 ? 132.158 122.476 87.677 1.00 30.55 207 ASN B O 1
ATOM 2461 N N . LYS B 1 208 ? 134.273 122.198 86.937 1.00 21.75 208 LYS B N 1
ATOM 2462 C CA . LYS B 1 208 ? 134.858 122.482 88.245 1.00 27.39 208 LYS B CA 1
ATOM 2463 C C . LYS B 1 208 ? 134.635 123.934 88.650 1.00 26.86 208 LYS B C 1
ATOM 2464 O O . LYS B 1 208 ? 134.364 124.224 89.821 1.00 30.20 208 LYS B O 1
ATOM 2466 N N . ALA B 1 209 ? 134.756 124.861 87.695 1.00 26.21 209 ALA B N 1
ATOM 2467 C CA . ALA B 1 209 ? 134.540 126.273 87.997 1.00 29.53 209 ALA B CA 1
ATOM 2468 C C . ALA B 1 209 ? 133.080 126.552 88.334 1.00 29.50 209 ALA B C 1
ATOM 2469 O O . ALA B 1 209 ? 132.784 127.383 89.200 1.00 26.48 209 ALA B O 1
ATOM 2471 N N . VAL B 1 210 ? 132.154 125.873 87.652 1.00 30.92 210 VAL B N 1
ATOM 2472 C CA . VAL B 1 210 ? 130.733 126.063 87.930 1.00 31.35 210 VAL B CA 1
ATOM 2473 C C . VAL B 1 210 ? 130.373 125.492 89.296 1.00 31.54 210 VAL B C 1
ATOM 2474 O O . VAL B 1 210 ? 129.581 126.081 90.042 1.00 27.45 210 VAL B O 1
ATOM 2476 N N . TYR B 1 211 ? 130.939 124.332 89.639 1.00 31.17 211 TYR B N 1
ATOM 2477 C CA . TYR B 1 211 ? 130.667 123.730 90.941 1.00 32.17 211 TYR B CA 1
ATOM 2478 C C . TYR B 1 211 ? 131.296 124.539 92.069 1.00 29.29 211 TYR B C 1
ATOM 2479 O O . TYR B 1 211 ? 130.710 124.664 93.151 1.00 22.78 211 TYR B O 1
ATOM 2481 N N . MET B 1 212 ? 132.495 125.084 91.841 1.00 23.08 212 MET B N 1
ATOM 2482 C CA . MET B 1 212 ? 133.146 125.901 92.861 1.00 23.79 212 MET B CA 1
ATOM 2483 C C . MET B 1 212 ? 132.409 127.218 93.071 1.00 29.27 212 MET B C 1
ATOM 2484 O O . MET B 1 212 ? 132.280 127.690 94.207 1.00 35.18 212 MET B O 1
ATOM 2486 N N . LEU B 1 213 ? 131.932 127.833 91.985 1.00 32.35 213 LEU B N 1
ATOM 2487 C CA . LEU B 1 213 ? 131.191 129.085 92.103 1.00 35.52 213 LEU B CA 1
ATOM 2488 C C . LEU B 1 213 ? 129.852 128.873 92.799 1.00 32.07 213 LEU B C 1
ATOM 2489 O O . LEU B 1 213 ? 129.415 129.717 93.592 1.00 26.76 213 LEU B O 1
ATOM 2491 N N . TYR B 1 214 ? 129.183 127.754 92.511 1.00 32.71 214 TYR B N 1
ATOM 2492 C CA . TYR B 1 214 ? 127.913 127.462 93.167 1.00 36.90 214 TYR B CA 1
ATOM 2493 C C . TYR B 1 214 ? 128.107 127.093 94.632 1.00 38.01 214 TYR B C 1
ATOM 2494 O O . TYR B 1 214 ? 127.213 127.333 95.452 1.00 30.85 214 TYR B O 1
ATOM 2496 N N . THR B 1 215 ? 129.254 126.501 94.976 1.00 34.40 215 THR B N 1
ATOM 2497 C CA . THR B 1 215 ? 129.530 126.160 96.368 1.00 32.21 215 THR B CA 1
ATOM 2498 C C . THR B 1 215 ? 129.704 127.415 97.216 1.00 28.21 215 THR B C 1
ATOM 2499 O O . THR B 1 215 ? 129.187 127.499 98.336 1.00 24.40 215 THR B O 1
ATOM 2501 N N . GLU B 1 216 ? 130.438 128.402 96.695 1.00 24.61 216 GLU B N 1
ATOM 2502 C CA . GLU B 1 216 ? 130.607 129.660 97.415 1.00 23.14 216 GLU B CA 1
ATOM 2503 C C . GLU B 1 216 ? 129.309 130.455 97.469 1.00 31.27 216 GLU B C 1
ATOM 2504 O O . GLU B 1 216 ? 129.060 131.164 98.450 1.00 27.78 216 GLU B O 1
ATOM 2506 N N . LEU B 1 217 ? 128.483 130.359 96.423 1.00 37.55 217 LEU B N 1
ATOM 2507 C CA . LEU B 1 217 ? 127.173 131.004 96.448 1.00 41.07 217 LEU B CA 1
ATOM 2508 C C . LEU B 1 217 ? 126.275 130.379 97.507 1.00 41.07 217 LEU B C 1
ATOM 2509 O O . LEU B 1 217 ? 125.511 131.083 98.180 1.00 33.14 217 LEU B O 1
ATOM 2511 N N . PHE B 1 218 ? 126.342 129.054 97.659 1.00 33.19 218 PHE B N 1
ATOM 2512 C CA . PHE B 1 218 ? 125.618 128.391 98.739 1.00 34.45 218 PHE B CA 1
ATOM 2513 C C . PHE B 1 218 ? 126.169 128.797 100.101 1.00 34.30 218 PHE B C 1
ATOM 2514 O O . PHE B 1 218 ? 125.406 128.974 101.058 1.00 29.63 218 PHE B O 1
ATOM 2516 N N . THR B 1 219 ? 127.492 128.941 100.207 1.00 31.06 219 THR B N 1
ATOM 2517 C CA . THR B 1 219 ? 128.097 129.362 101.467 1.00 30.24 219 THR B CA 1
ATOM 2518 C C . THR B 1 219 ? 127.780 130.820 101.777 1.00 30.32 219 THR B C 1
ATOM 2519 O O . THR B 1 219 ? 127.603 131.186 102.945 1.00 34.62 219 THR B O 1
ATOM 2521 N N . GLY B 1 220 ? 127.719 131.667 100.746 1.00 24.71 220 GLY B N 1
ATOM 2522 C CA . GLY B 1 220 ? 127.449 133.080 100.971 1.00 29.10 220 GLY B CA 1
ATOM 2523 C C . GLY B 1 220 ? 126.049 133.344 101.493 1.00 31.80 220 GLY B C 1
ATOM 2524 O O . GLY B 1 220 ? 125.859 134.152 102.404 1.00 22.88 220 GLY B O 1
ATOM 2525 N N . PHE B 1 221 ? 125.049 132.670 100.918 1.00 33.64 221 PHE B N 1
ATOM 2526 C CA . PHE B 1 221 ? 123.674 132.861 101.370 1.00 35.47 221 PHE B CA 1
ATOM 2527 C C . PHE B 1 221 ? 123.452 132.249 102.748 1.00 34.98 221 PHE B C 1
ATOM 2528 O O . PHE B 1 221 ? 122.674 132.780 103.550 1.00 29.62 221 PHE B O 1
ATOM 2530 N N . ILE B 1 222 ? 124.115 131.126 103.034 1.00 29.09 222 ILE B N 1
ATOM 2531 C CA . ILE B 1 222 ? 123.992 130.499 104.346 1.00 27.82 222 ILE B CA 1
ATOM 2532 C C . ILE B 1 222 ? 124.645 131.363 105.418 1.00 28.68 222 ILE B C 1
ATOM 2533 O O . ILE B 1 222 ? 124.121 131.497 106.531 1.00 30.25 222 ILE B O 1
ATOM 2535 N N . LYS B 1 223 ? 125.803 131.952 105.107 1.00 23.68 223 LYS B N 1
ATOM 2536 C CA . LYS B 1 223 ? 126.471 132.832 106.061 1.00 27.76 223 LYS B CA 1
ATOM 2537 C C . LYS B 1 223 ? 125.677 134.114 106.280 1.00 28.88 223 LYS B C 1
ATOM 2538 O O . LYS B 1 223 ? 125.634 134.642 107.398 1.00 24.58 223 LYS B O 1
ATOM 2540 N N . VAL B 1 224 ? 125.055 134.638 105.220 1.00 32.00 224 VAL B N 1
ATOM 2541 C CA . VAL B 1 224 ? 124.256 135.855 105.345 1.00 38.20 224 VAL B CA 1
ATOM 2542 C C . VAL B 1 224 ? 123.011 135.596 106.183 1.00 37.85 224 VAL B C 1
ATOM 2543 O O . VAL B 1 224 ? 122.620 136.426 107.012 1.00 32.74 224 VAL B O 1
ATOM 2545 N N . LEU B 1 225 ? 122.362 134.447 105.972 1.00 30.61 225 LEU B N 1
ATOM 2546 C CA . LEU B 1 225 ? 121.172 134.111 106.748 1.00 32.71 225 LEU B CA 1
ATOM 2547 C C . LEU B 1 225 ? 121.516 133.857 108.211 1.00 31.87 225 LEU B C 1
ATOM 2548 O O . LEU B 1 225 ? 120.757 134.238 109.110 1.00 30.46 225 LEU B O 1
ATOM 2550 N N . LEU B 1 226 ? 122.656 133.211 108.468 1.00 25.94 226 LEU B N 1
ATOM 2551 C CA . LEU B 1 226 ? 123.072 132.948 109.841 1.00 23.79 226 LEU B CA 1
ATOM 2552 C C . LEU B 1 226 ? 123.523 134.211 110.563 1.00 27.44 226 LEU B C 1
ATOM 2553 O O . LEU B 1 226 ? 123.536 134.230 111.798 1.00 27.34 226 LEU B O 1
ATOM 2555 N N . TYR B 1 227 ? 123.896 135.258 109.827 1.00 23.47 227 TYR B N 1
ATOM 2556 C CA . TYR B 1 227 ? 124.315 136.515 110.435 1.00 26.75 227 TYR B CA 1
ATOM 2557 C C . TYR B 1 227 ? 123.166 137.509 110.558 1.00 29.00 227 TYR B C 1
ATOM 2558 O O . TYR B 1 227 ? 123.105 138.262 111.536 1.00 26.65 227 TYR B O 1
ATOM 2560 N N . MET B 1 228 ? 122.262 137.535 109.573 1.00 30.84 228 MET B N 1
ATOM 2561 C CA . MET B 1 228 ? 121.113 138.432 109.644 1.00 33.32 228 MET B CA 1
ATOM 2562 C C . MET B 1 228 ? 120.165 138.030 110.767 1.00 29.12 228 MET B C 1
ATOM 2563 O O . MET B 1 228 ? 119.623 138.891 111.470 1.00 25.35 228 MET B O 1
ATOM 2565 N N . ALA B 1 229 ? 119.947 136.725 110.945 1.00 28.13 229 ALA B N 1
ATOM 2566 C CA . ALA B 1 229 ? 119.117 136.259 112.051 1.00 29.19 229 ALA B CA 1
ATOM 2567 C C . ALA B 1 229 ? 119.808 136.479 113.390 1.00 25.43 229 ALA B C 1
ATOM 2568 O O . ALA B 1 229 ? 119.147 136.762 114.396 1.00 21.60 229 ALA B O 1
ATOM 2570 N N . PHE B 1 230 ? 121.136 136.343 113.424 1.00 25.84 230 PHE B N 1
ATOM 2571 C CA . PHE B 1 230 ? 121.881 136.606 114.651 1.00 29.92 230 PHE B CA 1
ATOM 2572 C C . PHE B 1 230 ? 121.847 138.086 115.012 1.00 27.87 230 PHE B C 1
ATOM 2573 O O . PHE B 1 230 ? 121.739 138.442 116.191 1.00 27.50 230 PHE B O 1
ATOM 2575 N N . MET B 1 231 ? 121.953 138.962 114.009 1.00 25.11 231 MET B N 1
ATOM 2576 C CA . MET B 1 231 ? 121.887 140.397 114.266 1.00 29.94 231 MET B CA 1
ATOM 2577 C C . MET B 1 231 ? 120.496 140.814 114.726 1.00 29.18 231 MET B C 1
ATOM 2578 O O . MET B 1 231 ? 120.355 141.688 115.590 1.00 25.62 231 MET B O 1
ATOM 2580 N N . THR B 1 232 ? 119.454 140.205 114.154 1.00 30.01 232 THR B N 1
ATOM 2581 C CA . THR B 1 232 ? 118.090 140.518 114.573 1.00 31.71 232 THR B CA 1
ATOM 2582 C C . THR B 1 232 ? 117.805 139.985 115.972 1.00 28.54 232 THR B C 1
ATOM 2583 O O . THR B 1 232 ? 117.071 140.612 116.744 1.00 29.18 232 THR B O 1
ATOM 2585 N N . ILE B 1 233 ? 118.369 138.823 116.311 1.00 23.96 233 ILE B N 1
ATOM 2586 C CA . ILE B 1 233 ? 118.184 138.267 117.649 1.00 25.70 233 ILE B CA 1
ATOM 2587 C C . ILE B 1 233 ? 118.921 139.107 118.683 1.00 24.15 233 ILE B C 1
ATOM 2588 O O . ILE B 1 233 ? 118.416 139.345 119.787 1.00 26.43 233 ILE B O 1
ATOM 2590 N N . MET B 1 234 ? 120.127 139.568 118.345 1.00 24.32 234 MET B N 1
ATOM 2591 C CA . MET B 1 234 ? 120.887 140.397 119.273 1.00 25.05 234 MET B CA 1
ATOM 2592 C C . MET B 1 234 ? 120.339 141.816 119.343 1.00 28.97 234 MET B C 1
ATOM 2593 O O . MET B 1 234 ? 120.633 142.545 120.297 1.00 27.99 234 MET B O 1
ATOM 2595 N N . ILE B 1 235 ? 119.558 142.230 118.341 1.00 30.49 235 ILE B N 1
ATOM 2596 C CA . ILE B 1 235 ? 118.914 143.541 118.388 1.00 31.57 235 ILE B CA 1
ATOM 2597 C C . ILE B 1 235 ? 117.859 143.575 119.487 1.00 32.18 235 ILE B C 1
ATOM 2598 O O . ILE B 1 235 ? 117.738 144.561 120.224 1.00 24.03 235 ILE B O 1
ATOM 2600 N N . LYS B 1 236 ? 117.079 142.499 119.613 1.00 30.24 236 LYS B N 1
ATOM 2601 C CA . LYS B 1 236 ? 116.059 142.378 120.647 1.00 28.14 236 LYS B CA 1
ATOM 2602 C C . LYS B 1 236 ? 116.582 141.696 121.906 1.00 26.13 236 LYS B C 1
ATOM 2603 O O . LYS B 1 236 ? 115.804 141.070 122.638 1.00 25.58 236 LYS B O 1
ATOM 2605 N N . VAL B 1 237 ? 117.878 141.801 122.176 1.00 26.85 237 VAL B N 1
ATOM 2606 C CA . VAL B 1 237 ? 118.492 141.167 123.332 1.00 28.83 237 VAL B CA 1
ATOM 2607 C C . VAL B 1 237 ? 118.858 142.243 124.349 1.00 30.97 237 VAL B C 1
ATOM 2608 O O . VAL B 1 237 ? 118.710 143.441 124.105 1.00 27.06 237 VAL B O 1
ATOM 2610 N N . HIS B 1 238 ? 119.326 141.795 125.517 1.00 34.23 238 HIS B N 1
ATOM 2611 C CA . HIS B 1 238 ? 119.700 142.726 126.578 1.00 32.86 238 HIS B CA 1
ATOM 2612 C C . HIS B 1 238 ? 120.923 143.550 126.191 1.00 33.85 238 HIS B C 1
ATOM 2613 O O . HIS B 1 238 ? 121.012 144.736 126.529 1.00 28.15 238 HIS B O 1
ATOM 2615 N N . THR B 1 239 ? 121.872 142.943 125.487 1.00 36.02 239 THR B N 1
ATOM 2616 C CA . THR B 1 239 ? 123.096 143.612 125.074 1.00 33.13 239 THR B CA 1
ATOM 2617 C C . THR B 1 239 ? 123.122 143.790 123.561 1.00 30.21 239 THR B C 1
ATOM 2618 O O . THR B 1 239 ? 122.352 143.173 122.820 1.00 28.23 239 THR B O 1
ATOM 2620 N N . PHE B 1 240 ? 124.028 144.655 123.109 1.00 29.06 240 PHE B N 1
ATOM 2621 C CA . PHE B 1 240 ? 124.217 144.881 121.688 1.00 23.12 240 PHE B CA 1
ATOM 2622 C C . PHE B 1 240 ? 124.924 143.687 121.052 1.00 20.97 240 PHE B C 1
ATOM 2623 O O . PHE B 1 240 ? 125.531 142.871 121.750 1.00 21.65 240 PHE B O 1
ATOM 2625 N N . PRO B 1 241 ? 124.832 143.548 119.720 1.00 26.37 241 PRO B N 1
ATOM 2626 C CA . PRO B 1 241 ? 125.505 142.424 119.053 1.00 30.67 241 PRO B CA 1
ATOM 2627 C C . PRO B 1 241 ? 127.020 142.477 119.177 1.00 29.56 241 PRO B C 1
ATOM 2628 O O . PRO B 1 241 ? 127.619 141.574 119.771 1.00 23.92 241 PRO B O 1
ATOM 2630 N N . LEU B 1 242 ? 127.623 143.562 118.673 1.00 34.24 242 LEU B N 1
ATOM 2631 C CA . LEU B 1 242 ? 129.075 143.828 118.694 1.00 27.14 242 LEU B CA 1
ATOM 2632 C C . LEU B 1 242 ? 129.807 142.593 118.165 1.00 25.23 242 LEU B C 1
ATOM 2633 O O . LEU B 1 242 ? 129.534 142.179 117.030 1.00 27.29 242 LEU B O 1
ATOM 2635 N N . PHE B 1 243 ? 130.732 142.006 118.932 1.00 27.77 243 PHE B N 1
ATOM 2636 C CA . PHE B 1 243 ? 131.319 140.690 118.691 1.00 31.51 243 PHE B CA 1
ATOM 2637 C C . PHE B 1 243 ? 132.061 140.586 117.363 1.00 31.26 243 PHE B C 1
ATOM 2638 O O . PHE B 1 243 ? 133.093 141.238 117.170 1.00 26.64 243 PHE B O 1
ATOM 2640 N N . ALA B 1 244 ? 131.544 139.755 116.454 1.00 25.27 244 ALA B N 1
ATOM 2641 C CA . ALA B 1 244 ? 132.228 139.419 115.210 1.00 24.78 244 ALA B CA 1
ATOM 2642 C C . ALA B 1 244 ? 132.413 140.624 114.296 1.00 24.62 244 ALA B C 1
ATOM 2643 O O . ALA B 1 244 ? 133.550 141.034 114.036 1.00 19.39 244 ALA B O 1
ATOM 2645 N N . ILE B 1 245 ? 131.302 141.179 113.798 1.00 25.93 245 ILE B N 1
ATOM 2646 C CA . ILE B 1 245 ? 131.263 142.373 112.951 1.00 26.76 245 ILE B CA 1
ATOM 2647 C C . ILE B 1 245 ? 132.079 142.177 111.676 1.00 29.84 245 ILE B C 1
ATOM 2648 O O . ILE B 1 245 ? 131.520 142.088 110.577 1.00 26.85 245 ILE B O 1
ATOM 2650 N N . ARG B 1 246 ? 133.406 142.134 111.820 1.00 24.77 246 ARG B N 1
ATOM 2651 C CA . ARG B 1 246 ? 134.285 141.930 110.671 1.00 26.99 246 ARG B CA 1
ATOM 2652 C C . ARG B 1 246 ? 134.058 140.600 109.965 1.00 29.32 246 ARG B C 1
ATOM 2653 O O . ARG B 1 246 ? 134.124 140.575 108.723 1.00 22.83 246 ARG B O 1
ATOM 2655 N N . PRO B 1 247 ? 133.840 139.480 110.663 1.00 26.37 247 PRO B N 1
ATOM 2656 C CA . PRO B 1 247 ? 133.576 138.213 109.957 1.00 20.89 247 PRO B CA 1
ATOM 2657 C C . PRO B 1 247 ? 132.328 138.243 109.092 1.00 25.05 247 PRO B C 1
ATOM 2658 O O . PRO B 1 247 ? 132.292 137.576 108.050 1.00 23.67 247 PRO B O 1
ATOM 2660 N N . MET B 1 248 ? 131.299 138.992 109.495 1.00 32.83 248 MET B N 1
ATOM 2661 C CA . MET B 1 248 ? 130.127 139.153 108.640 1.00 35.55 248 MET B CA 1
ATOM 2662 C C . MET B 1 248 ? 130.447 140.015 107.425 1.00 38.44 248 MET B C 1
ATOM 2663 O O . MET B 1 248 ? 129.933 139.766 106.328 1.00 31.61 248 MET B O 1
ATOM 2665 N N . TYR B 1 249 ? 131.289 141.037 107.603 1.00 32.61 249 TYR B N 1
ATOM 2666 C CA . TYR B 1 249 ? 131.681 141.881 106.479 1.00 30.99 249 TYR B CA 1
ATOM 2667 C C . TYR B 1 249 ? 132.597 141.132 105.520 1.00 27.06 249 TYR B C 1
ATOM 2668 O O . TYR B 1 249 ? 132.527 141.329 104.301 1.00 15.73 249 TYR B O 1
ATOM 2670 N N . LEU B 1 250 ? 133.477 140.280 106.054 1.00 27.66 250 LEU B N 1
ATOM 2671 C CA . LEU B 1 250 ? 134.333 139.463 105.200 1.00 30.23 250 LEU B CA 1
ATOM 2672 C C . LEU B 1 250 ? 133.515 138.443 104.418 1.00 31.95 250 LEU B C 1
ATOM 2673 O O . LEU B 1 250 ? 133.809 138.164 103.249 1.00 28.64 250 LEU B O 1
ATOM 2675 N N . ALA B 1 251 ? 132.492 137.866 105.053 1.00 31.86 251 ALA B N 1
ATOM 2676 C CA . ALA B 1 251 ? 131.603 136.948 104.350 1.00 29.17 251 ALA B CA 1
ATOM 2677 C C . ALA B 1 251 ? 130.777 137.674 103.295 1.00 27.14 251 ALA B C 1
ATOM 2678 O O . ALA B 1 251 ? 130.543 137.138 102.206 1.00 22.68 251 ALA B O 1
ATOM 2680 N N . MET B 1 252 ? 130.321 138.891 103.604 1.00 25.43 252 MET B N 1
ATOM 2681 C CA . MET B 1 252 ? 129.528 139.656 102.646 1.00 30.42 252 MET B CA 1
ATOM 2682 C C . MET B 1 252 ? 130.371 140.107 101.459 1.00 32.40 252 MET B C 1
ATOM 2683 O O . MET B 1 252 ? 129.891 140.124 100.320 1.00 30.41 252 MET B O 1
ATOM 2685 N N . ARG B 1 253 ? 131.626 140.491 101.710 1.00 31.75 253 ARG B N 1
ATOM 2686 C CA . ARG B 1 253 ? 132.515 140.884 100.620 1.00 29.46 253 ARG B CA 1
ATOM 2687 C C . ARG B 1 253 ? 132.843 139.699 99.720 1.00 27.76 253 ARG B C 1
ATOM 2688 O O . ARG B 1 253 ? 132.931 139.845 98.495 1.00 22.59 253 ARG B O 1
ATOM 2690 N N . GLN B 1 254 ? 133.040 138.519 100.312 1.00 23.21 254 GLN B N 1
ATOM 2691 C CA . GLN B 1 254 ? 133.269 137.318 99.515 1.00 21.20 254 GLN B CA 1
ATOM 2692 C C . GLN B 1 254 ? 132.008 136.902 98.767 1.00 27.98 254 GLN B C 1
ATOM 2693 O O . GLN B 1 254 ? 132.085 136.415 97.633 1.00 26.61 254 GLN B O 1
ATOM 2695 N N . PHE B 1 255 ? 130.840 137.076 99.393 1.00 30.56 255 PHE B N 1
ATOM 2696 C CA . PHE B 1 255 ? 129.584 136.740 98.729 1.00 33.54 255 PHE B CA 1
ATOM 2697 C C . PHE B 1 255 ? 129.303 137.682 97.565 1.00 32.50 255 PHE B C 1
ATOM 2698 O O . PHE B 1 255 ? 128.786 137.257 96.525 1.00 32.14 255 PHE B O 1
ATOM 2700 N N . LYS B 1 256 ? 129.623 138.969 97.728 1.00 24.12 256 LYS B N 1
ATOM 2701 C CA . LYS B 1 256 ? 129.430 139.928 96.644 1.00 21.82 256 LYS B CA 1
ATOM 2702 C C . LYS B 1 256 ? 130.359 139.632 95.473 1.00 23.14 256 LYS B C 1
ATOM 2703 O O . LYS B 1 256 ? 129.968 139.774 94.309 1.00 22.40 256 LYS B O 1
ATOM 2705 N N . LYS B 1 257 ? 131.600 139.232 95.765 1.00 25.91 257 LYS B N 1
ATOM 2706 C CA . LYS B 1 257 ? 132.518 138.831 94.704 1.00 27.87 257 LYS B CA 1
ATOM 2707 C C . LYS B 1 257 ? 132.054 137.545 94.032 1.00 28.39 257 LYS B C 1
ATOM 2708 O O . LYS B 1 257 ? 132.188 137.389 92.813 1.00 27.59 257 LYS B O 1
ATOM 2710 N N . ALA B 1 258 ? 131.513 136.608 94.815 1.00 23.28 258 ALA B N 1
ATOM 2711 C CA . ALA B 1 258 ? 131.005 135.364 94.243 1.00 27.10 258 ALA B CA 1
ATOM 2712 C C . ALA B 1 258 ? 129.746 135.606 93.419 1.00 28.03 258 ALA B C 1
ATOM 2713 O O . ALA B 1 258 ? 129.521 134.936 92.404 1.00 27.51 258 ALA B O 1
ATOM 2715 N N . VAL B 1 259 ? 128.907 136.553 93.846 1.00 28.29 259 VAL B N 1
ATOM 2716 C CA . VAL B 1 259 ? 127.697 136.873 93.092 1.00 30.58 259 VAL B CA 1
ATOM 2717 C C . VAL B 1 259 ? 128.050 137.563 91.781 1.00 29.68 259 VAL B C 1
ATOM 2718 O O . VAL B 1 259 ? 127.437 137.302 90.739 1.00 27.99 259 VAL B O 1
ATOM 2720 N N . THR B 1 260 ? 129.037 138.462 91.814 1.00 30.33 260 THR B N 1
ATOM 2721 C CA . THR B 1 260 ? 129.446 139.159 90.598 1.00 32.74 260 THR B CA 1
ATOM 2722 C C . THR B 1 260 ? 130.168 138.220 89.639 1.00 31.72 260 THR B C 1
ATOM 2723 O O . THR B 1 260 ? 130.066 138.373 88.416 1.00 30.20 260 THR B O 1
ATOM 2725 N N . ASP B 1 261 ? 130.914 137.251 90.176 1.00 24.73 261 ASP B N 1
ATOM 2726 C CA . ASP B 1 261 ? 131.590 136.276 89.325 1.00 26.98 261 ASP B CA 1
ATOM 2727 C C . ASP B 1 261 ? 130.590 135.365 88.624 1.00 29.98 261 ASP B C 1
ATOM 2728 O O . ASP B 1 261 ? 130.781 135.004 87.456 1.00 25.53 261 ASP B O 1
ATOM 2730 N N . ALA B 1 262 ? 129.522 134.976 89.324 1.00 29.98 262 ALA B N 1
ATOM 2731 C CA . ALA B 1 262 ? 128.497 134.138 88.710 1.00 28.63 262 ALA B CA 1
ATOM 2732 C C . ALA B 1 262 ? 127.712 134.907 87.656 1.00 28.00 262 ALA B C 1
ATOM 2733 O O . ALA B 1 262 ? 127.293 134.335 86.643 1.00 28.53 262 ALA B O 1
ATOM 2735 N N . ILE B 1 263 ? 127.494 136.205 87.882 1.00 23.94 263 ILE B N 1
ATOM 2736 C CA . ILE B 1 263 ? 126.799 137.029 86.897 1.00 27.32 263 ILE B CA 1
ATOM 2737 C C . ILE B 1 263 ? 127.663 137.222 85.658 1.00 31.96 263 ILE B C 1
ATOM 2738 O O . ILE B 1 263 ? 127.162 137.230 84.527 1.00 32.96 263 ILE B O 1
ATOM 2740 N N . MET B 1 264 ? 128.973 137.397 85.853 1.00 26.10 264 MET B N 1
ATOM 2741 C CA . MET B 1 264 ? 129.883 137.530 84.718 1.00 25.02 264 MET B CA 1
ATOM 2742 C C . MET B 1 264 ? 129.989 136.226 83.938 1.00 32.64 264 MET B C 1
ATOM 2743 O O . MET B 1 264 ? 130.066 136.236 82.704 1.00 27.58 264 MET B O 1
ATOM 2745 N N . SER B 1 265 ? 130.008 135.091 84.643 1.00 29.14 265 SER B N 1
ATOM 2746 C CA . SER B 1 265 ? 130.074 133.797 83.971 1.00 27.80 265 SER B CA 1
ATOM 2747 C C . SER B 1 265 ? 128.786 133.495 83.214 1.00 28.37 265 SER B C 1
ATOM 2748 O O . SER B 1 265 ? 128.826 132.934 82.112 1.00 27.30 265 SER B O 1
ATOM 2750 N N . ARG B 1 266 ? 127.636 133.851 83.792 1.00 25.05 266 ARG B N 1
ATOM 2751 C CA . ARG B 1 266 ? 126.360 133.596 83.128 1.00 26.57 266 ARG B CA 1
ATOM 2752 C C . ARG B 1 266 ? 126.180 134.488 81.905 1.00 30.95 266 ARG B C 1
ATOM 2753 O O . ARG B 1 266 ? 125.635 134.051 80.886 1.00 29.95 266 ARG B O 1
ATOM 2755 N N . ARG B 1 267 ? 126.629 135.737 81.987 1.00 32.31 267 ARG B N 1
ATOM 2756 C CA . ARG B 1 267 ? 126.502 136.669 80.873 1.00 34.70 267 ARG B CA 1
ATOM 2757 C C . ARG B 1 267 ? 127.708 136.581 79.944 1.00 35.69 267 ARG B C 1
ATOM 2758 O O . ARG B 1 267 ? 127.564 136.346 78.744 1.00 39.92 267 ARG B O 1
ATOM 2760 N N . ALA C 2 33 ? 146.304 113.069 183.144 1.00 32.81 33 ALA F N 1
ATOM 2761 C CA . ALA C 2 33 ? 146.203 112.279 181.923 1.00 30.01 33 ALA F CA 1
ATOM 2762 C C . ALA C 2 33 ? 145.427 113.034 180.850 1.00 29.19 33 ALA F C 1
ATOM 2763 O O . ALA C 2 33 ? 144.575 113.868 181.153 1.00 28.06 33 ALA F O 1
ATOM 2765 N N . LEU C 2 34 ? 145.735 112.734 179.593 1.00 32.43 34 LEU F N 1
ATOM 2766 C CA . LEU C 2 34 ? 145.144 113.420 178.449 1.00 24.57 34 LEU F CA 1
ATOM 2767 C C . LEU C 2 34 ? 143.725 112.971 178.086 1.00 23.22 34 LEU F C 1
ATOM 2768 O O . LEU C 2 34 ? 142.826 113.821 178.052 1.00 30.33 34 LEU F O 1
ATOM 2773 N N . PRO C 2 35 ? 143.449 111.663 177.796 1.00 29.48 35 PRO F N 1
ATOM 2774 C CA . PRO C 2 35 ? 142.179 111.350 177.120 1.00 30.24 35 PRO F CA 1
ATOM 2775 C C . PRO C 2 35 ? 140.948 111.383 178.018 1.00 33.86 35 PRO F C 1
ATOM 2776 O O . PRO C 2 35 ? 139.879 111.812 177.573 1.00 35.44 35 PRO F O 1
ATOM 2780 N N . GLN C 2 36 ? 141.069 110.942 179.267 1.00 36.92 36 GLN F N 1
ATOM 2781 C CA . GLN C 2 36 ? 139.930 110.892 180.178 1.00 32.80 36 GLN F CA 1
ATOM 2782 C C . GLN C 2 36 ? 139.862 112.067 181.137 1.00 26.31 36 GLN F C 1
ATOM 2783 O O . GLN C 2 36 ? 138.766 112.545 181.438 1.00 20.81 36 GLN F O 1
ATOM 2789 N N . LEU C 2 37 ? 141.002 112.553 181.627 1.00 33.53 37 LEU F N 1
ATOM 2790 C CA . LEU C 2 37 ? 141.029 113.646 182.588 1.00 31.92 37 LEU F CA 1
ATOM 2791 C C . LEU C 2 37 ? 141.036 115.018 181.921 1.00 21.93 37 LEU F C 1
ATOM 2792 O O . LEU C 2 37 ? 141.401 116.005 182.571 1.00 17.33 37 LEU F O 1
ATOM 2797 N N . SER C 2 38 ? 140.663 115.100 180.641 1.00 9.26 38 SER F N 1
ATOM 2798 C CA . SER C 2 38 ? 140.680 116.370 179.924 1.00 10.11 38 SER F CA 1
ATOM 2799 C C . SER C 2 38 ? 139.685 117.361 180.520 1.00 16.75 38 SER F C 1
ATOM 2800 O O . SER C 2 38 ? 140.090 118.338 181.160 1.00 29.92 38 SER F O 1
ATOM 2803 N N . ASP C 2 39 ? 138.385 117.113 180.330 1.00 13.85 39 ASP F N 1
ATOM 2804 C CA . ASP C 2 39 ? 137.344 117.634 181.223 1.00 0.00 39 ASP F CA 1
ATOM 2805 C C . ASP C 2 39 ? 136.141 116.684 181.182 1.00 4.53 39 ASP F C 1
ATOM 2806 O O . ASP C 2 39 ? 135.160 116.911 180.476 1.00 10.74 39 ASP F O 1
ATOM 2811 N N . ASP C 2 40 ? 136.206 115.652 182.015 1.00 5.67 40 ASP F N 1
ATOM 2812 C CA . ASP C 2 40 ? 135.108 114.714 182.186 1.00 14.23 40 ASP F CA 1
ATOM 2813 C C . ASP C 2 40 ? 134.977 114.236 183.622 1.00 17.44 40 ASP F C 1
ATOM 2814 O O . ASP C 2 40 ? 134.122 113.388 183.895 1.00 25.11 40 ASP F O 1
ATOM 2819 N N . ILE C 2 41 ? 135.792 114.745 184.540 1.00 8.84 41 ILE F N 1
ATOM 2820 C CA . ILE C 2 41 ? 135.889 114.214 185.895 1.00 5.35 41 ILE F CA 1
ATOM 2821 C C . ILE C 2 41 ? 135.201 115.205 186.830 1.00 6.98 41 ILE F C 1
ATOM 2822 O O . ILE C 2 41 ? 135.724 116.312 187.031 1.00 21.87 41 ILE F O 1
ATOM 2827 N N . PRO C 2 42 ? 134.055 114.865 187.407 1.00 0.00 42 PRO F N 1
ATOM 2828 C CA . PRO C 2 42 ? 133.328 115.841 188.219 1.00 16.36 42 PRO F CA 1
ATOM 2829 C C . PRO C 2 42 ? 133.915 115.977 189.613 1.00 27.32 42 PRO F C 1
ATOM 2830 O O . PRO C 2 42 ? 134.285 114.995 190.261 1.00 24.52 42 PRO F O 1
ATOM 2834 N N . PHE C 2 43 ? 133.990 117.223 190.072 1.00 15.20 43 PHE F N 1
ATOM 2835 C CA . PHE C 2 43 ? 134.451 117.536 191.414 1.00 3.76 43 PHE F CA 1
ATOM 2836 C C . PHE C 2 43 ? 133.333 118.263 192.146 1.00 12.14 43 PHE F C 1
ATOM 2837 O O . PHE C 2 43 ? 132.536 118.978 191.532 1.00 7.58 43 PHE F O 1
ATOM 2845 N N . ARG C 2 44 ? 133.273 118.073 193.462 1.00 17.22 44 ARG F N 1
ATOM 2846 C CA . ARG C 2 44 ? 132.249 118.718 194.274 1.00 14.25 44 ARG F CA 1
ATOM 2847 C C . ARG C 2 44 ? 132.892 119.303 195.519 1.00 10.81 44 ARG F C 1
ATOM 2848 O O . ARG C 2 44 ? 133.627 118.607 196.224 1.00 14.21 44 ARG F O 1
ATOM 2856 N N . VAL C 2 45 ? 132.617 120.572 195.789 1.00 8.05 45 VAL F N 1
ATOM 2857 C CA . VAL C 2 45 ? 133.131 121.234 196.982 1.00 15.60 45 VAL F CA 1
ATOM 2858 C C . VAL C 2 45 ? 132.108 121.067 198.097 1.00 23.54 45 VAL F C 1
ATOM 2859 O O . VAL C 2 45 ? 130.997 121.603 198.017 1.00 31.17 45 VAL F O 1
ATOM 2863 N N . ASN C 2 46 ? 132.482 120.326 199.136 1.00 25.84 46 ASN F N 1
ATOM 2864 C CA . ASN C 2 46 ? 131.607 120.063 200.268 1.00 26.95 46 ASN F CA 1
ATOM 2865 C C . ASN C 2 46 ? 132.218 120.656 201.528 1.00 20.35 46 ASN F C 1
ATOM 2866 O O . ASN C 2 46 ? 133.432 120.856 201.613 1.00 21.41 46 ASN F O 1
ATOM 2871 N N . TRP C 2 47 ? 131.362 120.932 202.512 1.00 14.89 47 TRP F N 1
ATOM 2872 C CA . TRP C 2 47 ? 131.764 121.584 203.757 1.00 26.40 47 TRP F CA 1
ATOM 2873 C C . TRP C 2 47 ? 131.337 120.707 204.926 1.00 28.14 47 TRP F C 1
ATOM 2874 O O . TRP C 2 47 ? 130.296 120.956 205.554 1.00 29.80 47 TRP F O 1
ATOM 2885 N N . PRO C 2 48 ? 132.108 119.666 205.253 1.00 29.33 48 PRO F N 1
ATOM 2886 C CA . PRO C 2 48 ? 131.748 118.818 206.398 1.00 28.38 48 PRO F CA 1
ATOM 2887 C C . PRO C 2 48 ? 132.104 119.424 207.746 1.00 28.38 48 PRO F C 1
ATOM 2888 O O . PRO C 2 48 ? 131.512 119.022 208.756 1.00 32.92 48 PRO F O 1
ATOM 2892 N N . GLY C 2 49 ? 133.034 120.366 207.797 1.00 28.28 49 GLY F N 1
ATOM 2893 C CA . GLY C 2 49 ? 133.341 121.087 209.010 1.00 32.43 49 GLY F CA 1
ATOM 2894 C C . GLY C 2 49 ? 134.645 120.659 209.653 1.00 33.37 49 GLY F C 1
ATOM 2895 O O . GLY C 2 49 ? 135.413 119.855 209.117 1.00 26.33 49 GLY F O 1
ATOM 2896 N N . THR C 2 50 ? 134.900 121.235 210.831 1.00 31.28 50 THR F N 1
ATOM 2897 C CA . THR C 2 50 ? 136.122 120.941 211.575 1.00 29.27 50 THR F CA 1
ATOM 2898 C C . THR C 2 50 ? 136.139 119.496 212.058 1.00 32.86 50 THR F C 1
ATOM 2899 O O . THR C 2 50 ? 137.168 118.814 211.984 1.00 34.35 50 THR F O 1
ATOM 2901 N N . GLU C 2 51 ? 135.007 119.013 212.562 1.00 28.36 51 GLU F N 1
ATOM 2902 C CA . GLU C 2 51 ? 134.892 117.638 213.041 1.00 28.05 51 GLU F CA 1
ATOM 2903 C C . GLU C 2 51 ? 134.426 116.772 211.878 1.00 25.67 51 GLU F C 1
ATOM 2904 O O . GLU C 2 51 ? 133.228 116.541 211.699 1.00 24.19 51 GLU F O 1
ATOM 2906 N N . PHE C 2 52 ? 135.378 116.292 211.081 1.00 26.04 52 PHE F N 1
ATOM 2907 C CA . PHE C 2 52 ? 135.074 115.465 209.925 1.00 32.10 52 PHE F CA 1
ATOM 2908 C C . PHE C 2 52 ? 136.146 114.398 209.768 1.00 32.08 52 PHE F C 1
ATOM 2909 O O . PHE C 2 52 ? 137.296 114.584 210.176 1.00 32.06 52 PHE F O 1
ATOM 2911 N N . SER C 2 53 ? 135.756 113.276 209.169 1.00 34.08 53 SER F N 1
ATOM 2912 C CA . SER C 2 53 ? 136.657 112.166 208.897 1.00 35.31 53 SER F CA 1
ATOM 2913 C C . SER C 2 53 ? 136.708 111.923 207.396 1.00 37.84 53 SER F C 1
ATOM 2914 O O . SER C 2 53 ? 135.664 111.878 206.736 1.00 40.88 53 SER F O 1
ATOM 2916 N N . LEU C 2 54 ? 137.916 111.781 206.864 1.00 32.35 54 LEU F N 1
ATOM 2917 C CA . LEU C 2 54 ? 138.078 111.519 205.439 1.00 30.70 54 LEU F CA 1
ATOM 2918 C C . LEU C 2 54 ? 137.578 110.116 205.111 1.00 32.30 54 LEU F C 1
ATOM 2919 O O . LEU C 2 54 ? 137.811 109.184 205.890 1.00 36.36 54 LEU F O 1
ATOM 2921 N N . PRO C 2 55 ? 136.876 109.929 203.993 1.00 25.82 55 PRO F N 1
ATOM 2922 C CA . PRO C 2 55 ? 136.389 108.587 203.650 1.00 27.02 55 PRO F CA 1
ATOM 2923 C C . PRO C 2 55 ? 137.534 107.654 203.284 1.00 29.84 55 PRO F C 1
ATOM 2924 O O . PRO C 2 55 ? 138.512 108.056 202.652 1.00 23.04 55 PRO F O 1
ATOM 2926 N N . THR C 2 56 ? 137.399 106.393 203.690 1.00 33.43 56 THR F N 1
ATOM 2927 C CA . THR C 2 56 ? 138.415 105.378 203.448 1.00 29.71 56 THR F CA 1
ATOM 2928 C C . THR C 2 56 ? 138.064 104.443 202.298 1.00 29.62 56 THR F C 1
ATOM 2929 O O . THR C 2 56 ? 138.831 103.518 202.015 1.00 32.26 56 THR F O 1
ATOM 2931 N N . THR C 2 57 ? 136.932 104.659 201.633 1.00 30.29 57 THR F N 1
ATOM 2932 C CA . THR C 2 57 ? 136.500 103.819 200.526 1.00 33.28 57 THR F CA 1
ATOM 2933 C C . THR C 2 57 ? 136.118 104.697 199.345 1.00 39.71 57 THR F C 1
ATOM 2934 O O . THR C 2 57 ? 135.593 105.800 199.524 1.00 41.51 57 THR F O 1
ATOM 2936 N N . GLY C 2 58 ? 136.383 104.202 198.139 1.00 31.90 58 GLY F N 1
ATOM 2937 C CA . GLY C 2 58 ? 136.102 104.960 196.936 1.00 30.86 58 GLY F CA 1
ATOM 2938 C C . GLY C 2 58 ? 137.339 105.616 196.359 1.00 31.33 58 GLY F C 1
ATOM 2939 O O . GLY C 2 58 ? 138.166 104.952 195.728 1.00 22.96 58 GLY F O 1
ATOM 2940 N N . VAL C 2 59 ? 137.475 106.920 196.569 1.00 34.92 59 VAL F N 1
ATOM 2941 C CA . VAL C 2 59 ? 138.630 107.660 196.084 1.00 35.88 59 VAL F CA 1
ATOM 2942 C C . VAL C 2 59 ? 139.700 107.683 197.168 1.00 32.71 59 VAL F C 1
ATOM 2943 O O . VAL C 2 59 ? 139.430 107.468 198.353 1.00 29.75 59 VAL F O 1
ATOM 2945 N N . LEU C 2 60 ? 140.935 107.945 196.755 1.00 29.15 60 LEU F N 1
ATOM 2946 C CA . LEU C 2 60 ? 142.072 107.997 197.662 1.00 29.48 60 LEU F CA 1
ATOM 2947 C C . LEU C 2 60 ? 142.369 109.440 198.044 1.00 32.59 60 LEU F C 1
ATOM 2948 O O . LEU C 2 60 ? 142.373 110.332 197.191 1.00 35.02 60 LEU F O 1
ATOM 2950 N N . TYR C 2 61 ? 142.615 109.662 199.333 1.00 30.96 61 TYR F N 1
ATOM 2951 C CA . TYR C 2 61 ? 142.906 110.987 199.858 1.00 29.27 61 TYR F CA 1
ATOM 2952 C C . TYR C 2 61 ? 144.248 110.976 200.575 1.00 32.04 61 TYR F C 1
ATOM 2953 O O . TYR C 2 61 ? 144.601 110.007 201.253 1.00 33.36 61 TYR F O 1
ATOM 2962 N N . LYS C 2 62 ? 144.994 112.067 200.418 1.00 29.96 62 LYS F N 1
ATOM 2963 C CA . LYS C 2 62 ? 146.282 112.236 201.073 1.00 29.27 62 LYS F CA 1
ATOM 2964 C C . LYS C 2 62 ? 146.261 113.513 201.901 1.00 35.25 62 LYS F C 1
ATOM 2965 O O . LYS C 2 62 ? 145.751 114.547 201.460 1.00 33.25 62 LYS F O 1
ATOM 2971 N N . GLU C 2 63 ? 146.816 113.428 203.112 1.00 42.78 63 GLU F N 1
ATOM 2972 C CA . GLU C 2 63 ? 146.863 114.580 204.006 1.00 40.98 63 GLU F CA 1
ATOM 2973 C C . GLU C 2 63 ? 147.764 115.695 203.490 1.00 31.74 63 GLU F C 1
ATOM 2974 O O . GLU C 2 63 ? 147.581 116.851 203.885 1.00 22.95 63 GLU F O 1
ATOM 2980 N N . ASP C 2 64 ? 148.723 115.379 202.621 1.00 34.93 64 ASP F N 1
ATOM 2981 C CA . ASP C 2 64 ? 149.614 116.383 202.055 1.00 37.46 64 ASP F CA 1
ATOM 2982 C C . ASP C 2 64 ? 149.047 117.050 200.810 1.00 35.47 64 ASP F C 1
ATOM 2983 O O . ASP C 2 64 ? 149.658 117.998 200.303 1.00 36.53 64 ASP F O 1
ATOM 2988 N N . ASN C 2 65 ? 147.907 116.581 200.303 1.00 29.72 65 ASN F N 1
ATOM 2989 C CA . ASN C 2 65 ? 147.232 117.216 199.172 1.00 24.40 65 ASN F CA 1
ATOM 2990 C C . ASN C 2 65 ? 146.188 118.162 199.748 1.00 27.95 65 ASN F C 1
ATOM 2991 O O . ASN C 2 65 ? 145.056 117.773 200.035 1.00 26.24 65 ASN F O 1
ATOM 2996 N N . TYR C 2 66 ? 146.575 119.424 199.920 1.00 30.86 66 TYR F N 1
ATOM 2997 C CA . TYR C 2 66 ? 145.752 120.374 200.651 1.00 27.56 66 TYR F CA 1
ATOM 2998 C C . TYR C 2 66 ? 146.134 121.802 200.285 1.00 27.36 66 TYR F C 1
ATOM 2999 O O . TYR C 2 66 ? 147.265 122.084 199.884 1.00 23.38 66 TYR F O 1
ATOM 3008 N N . VAL C 2 67 ? 145.157 122.700 200.415 1.00 24.19 67 VAL F N 1
ATOM 3009 C CA . VAL C 2 67 ? 145.370 124.133 200.252 1.00 25.61 67 VAL F CA 1
ATOM 3010 C C . VAL C 2 67 ? 144.665 124.870 201.385 1.00 24.57 67 VAL F C 1
ATOM 3011 O O . VAL C 2 67 ? 143.551 124.507 201.781 1.00 24.46 67 VAL F O 1
ATOM 3015 N N . ILE C 2 68 ? 145.316 125.894 201.928 1.00 18.90 68 ILE F N 1
ATOM 3016 C CA . ILE C 2 68 ? 144.705 126.735 202.951 1.00 23.95 68 ILE F CA 1
ATOM 3017 C C . ILE C 2 68 ? 144.052 127.915 202.248 1.00 33.49 68 ILE F C 1
ATOM 3018 O O . ILE C 2 68 ? 144.699 128.615 201.461 1.00 33.58 68 ILE F O 1
ATOM 3023 N N . MET C 2 69 ? 142.777 128.146 202.533 1.00 20.10 69 MET F N 1
ATOM 3024 C CA . MET C 2 69 ? 142.031 129.188 201.854 1.00 18.75 69 MET F CA 1
ATOM 3025 C C . MET C 2 69 ? 141.326 130.094 202.849 1.00 14.38 69 MET F C 1
ATOM 3026 O O . MET C 2 69 ? 140.798 129.643 203.870 1.00 18.50 69 MET F O 1
ATOM 3031 N N . THR C 2 70 ? 141.327 131.384 202.527 1.00 9.06 70 THR F N 1
ATOM 3032 C CA . THR C 2 70 ? 140.782 132.431 203.378 1.00 20.38 70 THR F CA 1
ATOM 3033 C C . THR C 2 70 ? 139.771 133.242 202.583 1.00 15.94 70 THR F C 1
ATOM 3034 O O . THR C 2 70 ? 140.051 133.655 201.453 1.00 7.45 70 THR F O 1
ATOM 3038 N N . THR C 2 71 ? 138.601 133.467 203.171 1.00 15.44 71 THR F N 1
ATOM 3039 C CA . THR C 2 71 ? 137.580 134.275 202.528 1.00 13.52 71 THR F CA 1
ATOM 3040 C C . THR C 2 71 ? 137.881 135.759 202.709 1.00 16.14 71 THR F C 1
ATOM 3041 O O . THR C 2 71 ? 138.813 136.153 203.416 1.00 23.87 71 THR F O 1
ATOM 3045 N N . ALA C 2 72 ? 137.070 136.589 202.051 1.00 23.31 72 ALA F N 1
ATOM 3046 C CA . ALA C 2 72 ? 137.179 138.032 202.228 1.00 25.23 72 ALA F CA 1
ATOM 3047 C C . ALA C 2 72 ? 136.761 138.471 203.624 1.00 26.45 72 ALA F C 1
ATOM 3048 O O . ALA C 2 72 ? 137.220 139.516 204.096 1.00 34.21 72 ALA F O 1
ATOM 3050 N N . HIS C 2 73 ? 135.901 137.701 204.290 1.00 24.46 73 HIS F N 1
ATOM 3051 C CA . HIS C 2 73 ? 135.457 137.993 205.646 1.00 25.43 73 HIS F CA 1
ATOM 3052 C C . HIS C 2 73 ? 136.386 137.409 206.706 1.00 25.25 73 HIS F C 1
ATOM 3053 O O . HIS C 2 73 ? 135.958 137.225 207.851 1.00 19.49 73 HIS F O 1
ATOM 3060 N N . LYS C 2 74 ? 137.638 137.110 206.338 1.00 28.07 74 LYS F N 1
ATOM 3061 C CA . LYS C 2 74 ? 138.659 136.554 207.230 1.00 27.78 74 LYS F CA 1
ATOM 3062 C C . LYS C 2 74 ? 138.219 135.246 207.881 1.00 25.61 74 LYS F C 1
ATOM 3063 O O . LYS C 2 74 ? 138.462 135.022 209.069 1.00 25.75 74 LYS F O 1
ATOM 3069 N N . GLU C 2 75 ? 137.570 134.376 207.113 1.00 27.60 75 GLU F N 1
ATOM 3070 C CA . GLU C 2 75 ? 137.167 133.059 207.580 1.00 25.21 75 GLU F CA 1
ATOM 3071 C C . GLU C 2 75 ? 138.084 132.020 206.948 1.00 24.06 75 GLU F C 1
ATOM 3072 O O . GLU C 2 75 ? 138.038 131.802 205.733 1.00 23.86 75 GLU F O 1
ATOM 3078 N N . LYS C 2 76 ? 138.908 131.380 207.773 1.00 23.60 76 LYS F N 1
ATOM 3079 C CA . LYS C 2 76 ? 139.987 130.521 207.306 1.00 19.03 76 LYS F CA 1
ATOM 3080 C C . LYS C 2 76 ? 139.477 129.096 207.153 1.00 21.68 76 LYS F C 1
ATOM 3081 O O . LYS C 2 76 ? 138.906 128.533 208.093 1.00 24.95 76 LYS F O 1
ATOM 3087 N N . TYR C 2 77 ? 139.675 128.520 205.968 1.00 24.99 77 TYR F N 1
ATOM 3088 C CA . TYR C 2 77 ? 139.203 127.178 205.664 1.00 18.72 77 TYR F CA 1
ATOM 3089 C C . TYR C 2 77 ? 140.339 126.338 205.098 1.00 19.37 77 TYR F C 1
ATOM 3090 O O . TYR C 2 77 ? 141.244 126.841 204.428 1.00 29.53 77 TYR F O 1
ATOM 3099 N N . LYS C 2 78 ? 140.273 125.040 205.377 1.00 19.41 78 LYS F N 1
ATOM 3100 C CA . LYS C 2 78 ? 141.238 124.066 204.888 1.00 33.25 78 LYS F CA 1
ATOM 3101 C C . LYS C 2 78 ? 140.525 123.097 203.958 1.00 32.32 78 LYS F C 1
ATOM 3102 O O . LYS C 2 78 ? 139.571 122.428 204.368 1.00 27.27 78 LYS F O 1
ATOM 3108 N N . CYS C 2 79 ? 140.987 123.019 202.713 1.00 27.35 79 CYS F N 1
ATOM 3109 C CA . CYS C 2 79 ? 140.368 122.175 201.695 1.00 25.24 79 CYS F CA 1
ATOM 3110 C C . CYS C 2 79 ? 141.302 121.009 201.398 1.00 25.59 79 CYS F C 1
ATOM 3111 O O . CYS C 2 79 ? 142.434 121.213 200.947 1.00 23.65 79 CYS F O 1
ATOM 3114 N N . ILE C 2 80 ? 140.824 119.793 201.643 1.00 24.86 80 ILE F N 1
ATOM 3115 C CA . ILE C 2 80 ? 141.603 118.584 201.402 1.00 26.78 80 ILE F CA 1
ATOM 3116 C C . ILE C 2 80 ? 141.240 118.071 200.014 1.00 18.89 80 ILE F C 1
ATOM 3117 O O . ILE C 2 80 ? 140.086 117.727 199.750 1.00 17.48 80 ILE F O 1
ATOM 3122 N N . LEU C 2 81 ? 142.224 118.019 199.131 1.00 20.92 81 LEU F N 1
ATOM 3123 C CA . LEU C 2 81 ? 141.968 117.718 197.728 1.00 21.53 81 LEU F CA 1
ATOM 3124 C C . LEU C 2 81 ? 142.031 116.217 197.476 1.00 20.45 81 LEU F C 1
ATOM 3125 O O . LEU C 2 81 ? 142.827 115.523 198.122 1.00 31.28 81 LEU F O 1
ATOM 3130 N N . PRO C 2 82 ? 141.231 115.675 196.561 1.00 14.35 82 PRO F N 1
ATOM 3131 C CA . PRO C 2 82 ? 141.251 114.232 196.321 1.00 14.49 82 PRO F CA 1
ATOM 3132 C C . PRO C 2 82 ? 142.197 113.835 195.200 1.00 24.02 82 PRO F C 1
ATOM 3133 O O . PRO C 2 82 ? 142.316 114.510 194.175 1.00 26.48 82 PRO F O 1
ATOM 3137 N N . LEU C 2 83 ? 142.873 112.710 195.409 1.00 31.16 83 LEU F N 1
ATOM 3138 C CA . LEU C 2 83 ? 143.617 112.102 194.321 1.00 30.89 83 LEU F CA 1
ATOM 3139 C C . LEU C 2 83 ? 142.647 111.385 193.386 1.00 30.55 83 LEU F C 1
ATOM 3140 O O . LEU C 2 83 ? 141.862 110.527 193.798 1.00 35.03 83 LEU F O 1
ATOM 3145 N N . VAL C 2 84 ? 142.703 111.755 192.111 1.00 20.44 84 VAL F N 1
ATOM 3146 C CA . VAL C 2 84 ? 141.759 111.273 191.109 1.00 21.64 84 VAL F CA 1
ATOM 3147 C C . VAL C 2 84 ? 142.108 109.821 190.790 1.00 22.72 84 VAL F C 1
ATOM 3148 O O . VAL C 2 84 ? 143.125 109.521 190.159 1.00 26.85 84 VAL F O 1
ATOM 3152 N N . THR C 2 85 ? 141.278 108.899 191.277 1.00 18.30 85 THR F N 1
ATOM 3153 C CA . THR C 2 85 ? 141.408 107.507 190.871 1.00 22.56 85 THR F CA 1
ATOM 3154 C C . THR C 2 85 ? 140.355 107.173 189.823 1.00 24.27 85 THR F C 1
ATOM 3155 O O . THR C 2 85 ? 140.697 106.832 188.686 1.00 20.81 85 THR F O 1
ATOM 3157 N N . SER C 2 86 ? 139.076 107.305 190.200 1.00 28.37 86 SER F N 1
ATOM 3158 C CA . SER C 2 86 ? 137.910 107.147 189.329 1.00 27.97 86 SER F CA 1
ATOM 3159 C C . SER C 2 86 ? 137.928 105.879 188.480 1.00 33.07 86 SER F C 1
ATOM 3160 O O . SER C 2 86 ? 137.350 105.855 187.389 1.00 31.74 86 SER F O 1
ATOM 3162 N N . GLY C 2 87 ? 138.579 104.821 188.964 1.00 31.15 87 GLY F N 1
ATOM 3163 C CA . GLY C 2 87 ? 138.862 103.655 188.160 1.00 30.89 87 GLY F CA 1
ATOM 3164 C C . GLY C 2 87 ? 138.158 102.402 188.647 1.00 30.39 87 GLY F C 1
ATOM 3165 O O . GLY C 2 87 ? 137.302 102.430 189.535 1.00 17.55 87 GLY F O 1
ATOM 3166 N N . ASP C 2 88 ? 138.527 101.281 188.016 1.00 39.73 88 ASP F N 1
ATOM 3167 C CA . ASP C 2 88 ? 138.048 99.932 188.313 1.00 37.73 88 ASP F CA 1
ATOM 3168 C C . ASP C 2 88 ? 136.540 99.781 188.128 1.00 31.52 88 ASP F C 1
ATOM 3169 O O . ASP C 2 88 ? 135.849 100.723 187.726 1.00 30.99 88 ASP F O 1
ATOM 3171 N N . GLU C 2 89 ? 136.029 98.584 188.395 1.00 24.58 89 GLU F N 1
ATOM 3172 C CA . GLU C 2 89 ? 134.609 98.280 188.281 1.00 26.39 89 GLU F CA 1
ATOM 3173 C C . GLU C 2 89 ? 134.106 97.612 189.551 1.00 33.01 89 GLU F C 1
ATOM 3174 O O . GLU C 2 89 ? 133.293 96.684 189.511 1.00 29.53 89 GLU F O 1
ATOM 3176 N N . GLU C 2 90 ? 134.586 98.078 190.700 1.00 36.13 90 GLU F N 1
ATOM 3177 C CA . GLU C 2 90 ? 134.195 97.522 191.996 1.00 31.03 90 GLU F CA 1
ATOM 3178 C C . GLU C 2 90 ? 132.934 98.191 192.536 1.00 33.45 90 GLU F C 1
ATOM 3179 O O . GLU C 2 90 ? 132.899 98.693 193.658 1.00 34.60 90 GLU F O 1
ATOM 3181 N N . GLU C 2 91 ? 131.880 98.199 191.723 1.00 32.60 91 GLU F N 1
ATOM 3182 C CA . GLU C 2 91 ? 130.596 98.767 192.108 1.00 27.32 91 GLU F CA 1
ATOM 3183 C C . GLU C 2 91 ? 129.624 97.723 192.638 1.00 31.88 91 GLU F C 1
ATOM 3184 O O . GLU C 2 91 ? 128.458 98.058 192.880 1.00 34.45 91 GLU F O 1
ATOM 3186 N N . GLU C 2 92 ? 130.080 96.478 192.815 1.00 28.97 92 GLU F N 1
ATOM 3187 C CA . GLU C 2 92 ? 129.267 95.356 193.294 1.00 25.17 92 GLU F CA 1
ATOM 3188 C C . GLU C 2 92 ? 128.050 95.133 192.393 1.00 27.61 92 GLU F C 1
ATOM 3189 O O . GLU C 2 92 ? 126.897 95.285 192.802 1.00 23.21 92 GLU F O 1
ATOM 3191 N N . LYS C 2 93 ? 128.336 94.780 191.141 1.00 31.18 93 LYS F N 1
ATOM 3192 C CA . LYS C 2 93 ? 127.293 94.554 190.146 1.00 28.78 93 LYS F CA 1
ATOM 3193 C C . LYS C 2 93 ? 126.518 93.290 190.494 1.00 25.48 93 LYS F C 1
ATOM 3194 O O . LYS C 2 93 ? 127.014 92.174 190.308 1.00 25.42 93 LYS F O 1
ATOM 3196 N N . ASP C 2 94 ? 125.299 93.463 191.001 1.00 24.88 94 ASP F N 1
ATOM 3197 C CA . ASP C 2 94 ? 124.420 92.352 191.364 1.00 30.34 94 ASP F CA 1
ATOM 3198 C C . ASP C 2 94 ? 123.087 92.568 190.655 1.00 33.93 94 ASP F C 1
ATOM 3199 O O . ASP C 2 94 ? 122.260 93.367 191.104 1.00 37.38 94 ASP F O 1
ATOM 3201 N N . TYR C 2 95 ? 122.882 91.857 189.548 1.00 29.38 95 TYR F N 1
ATOM 3202 C CA . TYR C 2 95 ? 121.677 91.987 188.735 1.00 32.27 95 TYR F CA 1
ATOM 3203 C C . TYR C 2 95 ? 120.958 90.645 188.711 1.00 31.40 95 TYR F C 1
ATOM 3204 O O . TYR C 2 95 ? 121.385 89.718 188.014 1.00 30.87 95 TYR F O 1
ATOM 3206 N N . LYS C 2 96 ? 119.868 90.545 189.470 1.00 24.74 96 LYS F N 1
ATOM 3207 C CA . LYS C 2 96 ? 119.025 89.358 189.485 1.00 25.79 96 LYS F CA 1
ATOM 3208 C C . LYS C 2 96 ? 117.765 89.532 188.648 1.00 26.28 96 LYS F C 1
ATOM 3209 O O . LYS C 2 96 ? 116.874 88.677 188.701 1.00 28.15 96 LYS F O 1
ATOM 3211 N N . GLY C 2 97 ? 117.671 90.614 187.877 1.00 24.66 97 GLY F N 1
ATOM 3212 C CA . GLY C 2 97 ? 116.494 90.882 187.090 1.00 23.15 97 GLY F CA 1
ATOM 3213 C C . GLY C 2 97 ? 116.471 90.093 185.801 1.00 27.88 97 GLY F C 1
ATOM 3214 O O . GLY C 2 97 ? 117.339 89.256 185.519 1.00 28.82 97 GLY F O 1
ATOM 3215 N N . PRO C 2 98 ? 115.451 90.359 184.989 1.00 32.97 98 PRO F N 1
ATOM 3216 C CA . PRO C 2 98 ? 115.296 89.624 183.729 1.00 38.03 98 PRO F CA 1
ATOM 3217 C C . PRO C 2 98 ? 116.290 90.095 182.678 1.00 40.20 98 PRO F C 1
ATOM 3218 O O . PRO C 2 98 ? 117.050 91.047 182.867 1.00 36.66 98 PRO F O 1
ATOM 3220 N N . ASN C 2 99 ? 116.270 89.397 181.545 1.00 27.75 99 ASN F N 1
ATOM 3221 C CA . ASN C 2 99 ? 117.165 89.706 180.444 1.00 23.97 99 ASN F CA 1
ATOM 3222 C C . ASN C 2 99 ? 116.755 91.011 179.766 1.00 29.55 99 ASN F C 1
ATOM 3223 O O . ASN C 2 99 ? 115.633 91.492 179.947 1.00 24.99 99 ASN F O 1
ATOM 3225 N N . PRO C 2 100 ? 117.667 91.616 178.998 1.00 31.69 100 PRO F N 1
ATOM 3226 C CA . PRO C 2 100 ? 117.326 92.869 178.301 1.00 27.64 100 PRO F CA 1
ATOM 3227 C C . PRO C 2 100 ? 116.207 92.722 177.283 1.00 29.75 100 PRO F C 1
ATOM 3228 O O . PRO C 2 100 ? 115.508 93.704 177.000 1.00 25.46 100 PRO F O 1
ATOM 3230 N N . ARG C 2 101 ? 116.016 91.527 176.719 1.00 26.86 101 ARG F N 1
ATOM 3231 C CA . ARG C 2 101 ? 114.928 91.314 175.773 1.00 18.75 101 ARG F CA 1
ATOM 3232 C C . ARG C 2 101 ? 113.568 91.250 176.457 1.00 26.40 101 ARG F C 1
ATOM 3233 O O . ARG C 2 101 ? 112.544 91.404 175.783 1.00 29.79 101 ARG F O 1
ATOM 3235 N N . GLU C 2 102 ? 113.535 91.017 177.771 1.00 30.90 102 GLU F N 1
ATOM 3236 C CA . GLU C 2 102 ? 112.260 90.944 178.480 1.00 28.56 102 GLU F CA 1
ATOM 3237 C C . GLU C 2 102 ? 111.603 92.315 178.588 1.00 26.63 102 GLU F C 1
ATOM 3238 O O . GLU C 2 102 ? 110.374 92.427 178.506 1.00 25.09 102 GLU F O 1
ATOM 3240 N N . LEU C 2 103 ? 112.403 93.367 178.781 1.00 22.49 103 LEU F N 1
ATOM 3241 C CA . LEU C 2 103 ? 111.847 94.714 178.867 1.00 25.05 103 LEU F CA 1
ATOM 3242 C C . LEU C 2 103 ? 111.341 95.192 177.512 1.00 29.36 103 LEU F C 1
ATOM 3243 O O . LEU C 2 103 ? 110.332 95.903 177.435 1.00 25.85 103 LEU F O 1
ATOM 3245 N N . LEU C 2 104 ? 112.027 94.813 176.431 1.00 32.15 104 LEU F N 1
ATOM 3246 C CA . LEU C 2 104 ? 111.619 95.217 175.091 1.00 26.72 104 LEU F CA 1
ATOM 3247 C C . LEU C 2 104 ? 110.390 94.467 174.593 1.00 25.11 104 LEU F C 1
ATOM 3248 O O . LEU C 2 104 ? 109.846 94.841 173.548 1.00 29.13 104 LEU F O 1
ATOM 3250 N N . GLU C 2 105 ? 109.960 93.416 175.295 1.00 18.94 105 GLU F N 1
ATOM 3251 C CA . GLU C 2 105 ? 108.729 92.721 174.925 1.00 27.04 105 GLU F CA 1
ATOM 3252 C C . GLU C 2 105 ? 107.508 93.625 175.010 1.00 30.92 105 GLU F C 1
ATOM 3253 O O . GLU C 2 105 ? 106.666 93.578 174.096 1.00 30.56 105 GLU F O 1
ATOM 3255 N N . PRO C 2 106 ? 107.330 94.432 176.060 1.00 29.30 106 PRO F N 1
ATOM 3256 C CA . PRO C 2 106 ? 106.209 95.388 176.065 1.00 26.17 106 PRO F CA 1
ATOM 3257 C C . PRO C 2 106 ? 106.295 96.431 174.965 1.00 22.83 106 PRO F C 1
ATOM 3258 O O . PRO C 2 106 ? 105.254 96.900 174.487 1.00 20.81 106 PRO F O 1
ATOM 3260 N N . LEU C 2 107 ? 107.507 96.820 174.558 1.00 24.66 107 LEU F N 1
ATOM 3261 C CA . LEU C 2 107 ? 107.654 97.772 173.461 1.00 27.23 107 LEU F CA 1
ATOM 3262 C C . LEU C 2 107 ? 107.204 97.167 172.137 1.00 29.46 107 LEU F C 1
ATOM 3263 O O . LEU C 2 107 ? 106.546 97.838 171.334 1.00 32.04 107 LEU F O 1
ATOM 3265 N N . PHE C 2 108 ? 107.555 95.902 171.890 1.00 22.36 108 PHE F N 1
ATOM 3266 C CA . PHE C 2 108 ? 107.163 95.256 170.642 1.00 21.66 108 PHE F CA 1
ATOM 3267 C C . PHE C 2 108 ? 105.675 94.927 170.628 1.00 25.64 108 PHE F C 1
ATOM 3268 O O . PHE C 2 108 ? 105.017 95.044 169.588 1.00 25.56 108 PHE F O 1
ATOM 3270 N N . LYS C 2 109 ? 105.126 94.510 171.772 1.00 23.05 109 LYS F N 1
ATOM 3271 C CA . LYS C 2 109 ? 103.718 94.138 171.834 1.00 22.49 109 LYS F CA 1
ATOM 3272 C C . LYS C 2 109 ? 102.789 95.344 171.783 1.00 23.86 109 LYS F C 1
ATOM 3273 O O . LYS C 2 109 ? 101.615 95.189 171.432 1.00 25.25 109 LYS F O 1
ATOM 3275 N N . GLN C 2 110 ? 103.282 96.536 172.129 1.00 21.93 110 GLN F N 1
ATOM 3276 C CA . GLN C 2 110 ? 102.436 97.724 172.090 1.00 21.87 110 GLN F CA 1
ATOM 3277 C C . GLN C 2 110 ? 102.147 98.163 170.660 1.00 24.26 110 GLN F C 1
ATOM 3278 O O . GLN C 2 110 ? 101.073 98.717 170.393 1.00 23.91 110 GLN F O 1
ATOM 3280 N N . SER C 2 111 ? 103.097 97.938 169.745 1.00 28.09 111 SER F N 1
ATOM 3281 C CA . SER C 2 111 ? 102.974 98.265 168.319 1.00 31.83 111 SER F CA 1
ATOM 3282 C C . SER C 2 111 ? 102.719 99.753 168.083 1.00 36.91 111 SER F C 1
ATOM 3283 O O . SER C 2 111 ? 102.101 100.138 167.088 1.00 36.66 111 SER F O 1
ATOM 3286 N N . SER C 2 112 ? 103.193 100.600 168.995 1.00 37.26 112 SER F N 1
ATOM 3287 C CA . SER C 2 112 ? 103.169 102.052 168.823 1.00 33.69 112 SER F CA 1
ATOM 3288 C C . SER C 2 112 ? 104.611 102.465 168.554 1.00 30.25 112 SER F C 1
ATOM 3289 O O . SER C 2 112 ? 105.370 102.781 169.470 1.00 40.60 112 SER F O 1
ATOM 3292 N N . CYS C 2 113 ? 104.986 102.462 167.280 1.00 27.17 113 CYS F N 1
ATOM 3293 C CA . CYS C 2 113 ? 106.391 102.524 166.910 1.00 35.92 113 CYS F CA 1
ATOM 3294 C C . CYS C 2 113 ? 106.728 103.812 166.166 1.00 29.33 113 CYS F C 1
ATOM 3295 O O . CYS C 2 113 ? 105.886 104.391 165.473 1.00 31.29 113 CYS F O 1
ATOM 3298 N N . SER C 2 114 ? 107.975 104.249 166.316 1.00 22.74 114 SER F N 1
ATOM 3299 C CA . SER C 2 114 ? 108.392 105.616 166.043 1.00 31.39 114 SER F CA 1
ATOM 3300 C C . SER C 2 114 ? 108.650 105.866 164.561 1.00 30.78 114 SER F C 1
ATOM 3301 O O . SER C 2 114 ? 108.785 104.943 163.754 1.00 29.47 114 SER F O 1
ATOM 3304 N N . TYR C 2 115 ? 108.722 107.153 164.219 1.00 30.58 115 TYR F N 1
ATOM 3305 C CA . TYR C 2 115 ? 109.028 107.629 162.878 1.00 24.22 115 TYR F CA 1
ATOM 3306 C C . TYR C 2 115 ? 110.279 108.492 162.951 1.00 29.38 115 TYR F C 1
ATOM 3307 O O . TYR C 2 115 ? 110.768 108.805 164.039 1.00 37.12 115 TYR F O 1
ATOM 3316 N N . ARG C 2 116 ? 110.798 108.875 161.784 1.00 33.26 116 ARG F N 1
ATOM 3317 C CA . ARG C 2 116 ? 111.921 109.805 161.707 1.00 29.83 116 ARG F CA 1
ATOM 3318 C C . ARG C 2 116 ? 111.844 110.543 160.380 1.00 30.74 116 ARG F C 1
ATOM 3319 O O . ARG C 2 116 ? 111.631 109.918 159.337 1.00 33.30 116 ARG F O 1
ATOM 3327 N N . ILE C 2 117 ? 111.998 111.867 160.418 1.00 31.44 117 ILE F N 1
ATOM 3328 C CA . ILE C 2 117 ? 111.877 112.713 159.235 1.00 28.21 117 ILE F CA 1
ATOM 3329 C C . ILE C 2 117 ? 113.196 113.445 159.006 1.00 34.52 117 ILE F C 1
ATOM 3330 O O . ILE C 2 117 ? 113.755 114.045 159.933 1.00 39.94 117 ILE F O 1
ATOM 3335 N N . GLU C 2 118 ? 113.684 113.401 157.768 1.00 33.18 118 GLU F N 1
ATOM 3336 C CA . GLU C 2 118 ? 114.980 113.906 157.323 1.00 34.73 118 GLU F CA 1
ATOM 3337 C C . GLU C 2 118 ? 114.778 115.033 156.319 1.00 36.43 118 GLU F C 1
ATOM 3338 O O . GLU C 2 118 ? 113.692 115.610 156.203 1.00 34.59 118 GLU F O 1
ATOM 3344 N N . SER C 2 119 ? 115.872 115.369 155.627 1.00 35.97 119 SER F N 1
ATOM 3345 C CA . SER C 2 119 ? 115.799 116.249 154.465 1.00 38.87 119 SER F CA 1
ATOM 3346 C C . SER C 2 119 ? 114.775 115.754 153.447 1.00 31.60 119 SER F C 1
ATOM 3347 O O . SER C 2 119 ? 113.778 116.436 153.186 1.00 28.37 119 SER F O 1
ATOM 3350 N N . TYR C 2 120 ? 114.999 114.579 152.850 1.00 25.73 120 TYR F N 1
ATOM 3351 C CA . TYR C 2 120 ? 114.110 114.120 151.786 1.00 33.76 120 TYR F CA 1
ATOM 3352 C C . TYR C 2 120 ? 113.484 112.760 152.090 1.00 36.87 120 TYR F C 1
ATOM 3353 O O . TYR C 2 120 ? 112.267 112.613 151.944 1.00 37.90 120 TYR F O 1
ATOM 3362 N N . TRP C 2 121 ? 114.277 111.832 152.599 1.00 29.34 121 TRP F N 1
ATOM 3363 C CA . TRP C 2 121 ? 113.747 110.536 152.974 1.00 28.90 121 TRP F CA 1
ATOM 3364 C C . TRP C 2 121 ? 113.173 110.512 154.388 1.00 30.75 121 TRP F C 1
ATOM 3365 O O . TRP C 2 121 ? 113.328 111.479 155.126 1.00 32.89 121 TRP F O 1
ATOM 3376 N N . THR C 2 122 ? 112.498 109.437 154.761 1.00 21.92 122 THR F N 1
ATOM 3377 C CA . THR C 2 122 ? 111.914 109.233 156.094 1.00 22.56 122 THR F CA 1
ATOM 3378 C C . THR C 2 122 ? 112.026 107.752 156.458 1.00 28.40 122 THR F C 1
ATOM 3379 O O . THR C 2 122 ? 111.179 106.958 156.042 1.00 30.18 122 THR F O 1
ATOM 3383 N N . TYR C 2 123 ? 113.045 107.364 157.231 1.00 31.29 123 TYR F N 1
ATOM 3384 C CA . TYR C 2 123 ? 113.044 106.003 157.758 1.00 30.14 123 TYR F CA 1
ATOM 3385 C C . TYR C 2 123 ? 112.047 105.862 158.900 1.00 25.06 123 TYR F C 1
ATOM 3386 O O . TYR C 2 123 ? 111.868 106.764 159.723 1.00 21.48 123 TYR F O 1
ATOM 3395 N N . GLU C 2 124 ? 111.395 104.704 158.936 1.00 25.92 124 GLU F N 1
ATOM 3396 C CA . GLU C 2 124 ? 110.455 104.341 159.988 1.00 24.08 124 GLU F CA 1
ATOM 3397 C C . GLU C 2 124 ? 110.810 102.952 160.489 1.00 27.14 124 GLU F C 1
ATOM 3398 O O . GLU C 2 124 ? 110.618 101.966 159.771 1.00 31.13 124 GLU F O 1
ATOM 3404 N N . VAL C 2 125 ? 111.312 102.871 161.715 1.00 25.78 125 VAL F N 1
ATOM 3405 C CA . VAL C 2 125 ? 111.619 101.595 162.346 1.00 26.83 125 VAL F CA 1
ATOM 3406 C C . VAL C 2 125 ? 110.388 101.199 163.149 1.00 31.46 125 VAL F C 1
ATOM 3407 O O . VAL C 2 125 ? 109.697 102.057 163.715 1.00 32.89 125 VAL F O 1
ATOM 3411 N N . CYS C 2 126 ? 110.040 99.920 163.106 1.00 27.01 126 CYS F N 1
ATOM 3412 C CA . CYS C 2 126 ? 108.948 99.449 163.937 1.00 27.73 126 CYS F CA 1
ATOM 3413 C C . CYS C 2 126 ? 109.432 98.286 164.792 1.00 30.87 126 CYS F C 1
ATOM 3414 O O . CYS C 2 126 ? 110.024 97.323 164.295 1.00 31.81 126 CYS F O 1
ATOM 3417 N N . HIS C 2 127 ? 109.174 98.388 166.092 1.00 26.98 127 HIS F N 1
ATOM 3418 C CA . HIS C 2 127 ? 109.906 97.620 167.093 1.00 27.89 127 HIS F CA 1
ATOM 3419 C C . HIS C 2 127 ? 109.511 96.149 167.028 1.00 32.11 127 HIS F C 1
ATOM 3420 O O . HIS C 2 127 ? 108.433 95.762 167.492 1.00 32.31 127 HIS F O 1
ATOM 3427 N N . GLY C 2 128 ? 110.392 95.329 166.454 1.00 30.65 128 GLY F N 1
ATOM 3428 C CA . GLY C 2 128 ? 110.241 93.891 166.453 1.00 27.66 128 GLY F CA 1
ATOM 3429 C C . GLY C 2 128 ? 109.533 93.290 165.258 1.00 30.71 128 GLY F C 1
ATOM 3430 O O . GLY C 2 128 ? 109.527 92.059 165.126 1.00 26.90 128 GLY F O 1
ATOM 3431 N N . LYS C 2 129 ? 108.937 94.099 164.382 1.00 31.41 129 LYS F N 1
ATOM 3432 C CA . LYS C 2 129 ? 108.171 93.574 163.257 1.00 28.66 129 LYS F CA 1
ATOM 3433 C C . LYS C 2 129 ? 108.790 93.906 161.906 1.00 31.03 129 LYS F C 1
ATOM 3434 O O . LYS C 2 129 ? 109.113 92.998 161.135 1.00 26.23 129 LYS F O 1
ATOM 3440 N N . HIS C 2 130 ? 108.978 95.187 161.599 1.00 28.83 130 HIS F N 1
ATOM 3441 C CA . HIS C 2 130 ? 109.453 95.612 160.287 1.00 22.73 130 HIS F CA 1
ATOM 3442 C C . HIS C 2 130 ? 110.216 96.916 160.456 1.00 21.43 130 HIS F C 1
ATOM 3443 O O . HIS C 2 130 ? 110.093 97.594 161.477 1.00 19.74 130 HIS F O 1
ATOM 3450 N N . ILE C 2 131 ? 111.019 97.250 159.451 1.00 22.08 131 ILE F N 1
ATOM 3451 C CA . ILE C 2 131 ? 111.646 98.564 159.347 1.00 27.58 131 ILE F CA 1
ATOM 3452 C C . ILE C 2 131 ? 111.400 99.061 157.928 1.00 29.89 131 ILE F C 1
ATOM 3453 O O . ILE C 2 131 ? 111.623 98.321 156.962 1.00 36.98 131 ILE F O 1
ATOM 3458 N N . ARG C 2 132 ? 110.924 100.298 157.800 1.00 17.55 132 ARG F N 1
ATOM 3459 C CA . ARG C 2 132 ? 110.525 100.851 156.513 1.00 14.51 132 ARG F CA 1
ATOM 3460 C C . ARG C 2 132 ? 111.193 102.197 156.276 1.00 11.99 132 ARG F C 1
ATOM 3461 O O . ARG C 2 132 ? 111.402 102.973 157.212 1.00 16.84 132 ARG F O 1
ATOM 3469 N N . GLN C 2 133 ? 111.508 102.472 155.017 1.00 21.02 133 GLN F N 1
ATOM 3470 C CA . GLN C 2 133 ? 112.074 103.758 154.646 1.00 22.48 133 GLN F CA 1
ATOM 3471 C C . GLN C 2 133 ? 111.315 104.157 153.405 1.00 27.66 133 GLN F C 1
ATOM 3472 O O . GLN C 2 133 ? 111.124 103.337 152.515 1.00 32.03 133 GLN F O 1
ATOM 3478 N N . TYR C 2 134 ? 110.851 105.398 153.333 1.00 23.35 134 TYR F N 1
ATOM 3479 C CA . TYR C 2 134 ? 110.025 105.832 152.217 1.00 24.62 134 TYR F CA 1
ATOM 3480 C C . TYR C 2 134 ? 109.996 107.349 152.143 1.00 29.83 134 TYR F C 1
ATOM 3481 O O . TYR C 2 134 ? 110.300 108.035 153.121 1.00 34.30 134 TYR F O 1
ATOM 3490 N N . HIS C 2 135 ? 109.626 107.861 150.973 1.00 32.13 135 HIS F N 1
ATOM 3491 C CA . HIS C 2 135 ? 109.186 109.242 150.805 1.00 29.77 135 HIS F CA 1
ATOM 3492 C C . HIS C 2 135 ? 108.018 109.192 149.827 1.00 33.46 135 HIS F C 1
ATOM 3493 O O . HIS C 2 135 ? 108.139 108.646 148.728 1.00 34.73 135 HIS F O 1
ATOM 3500 N N . GLU C 2 136 ? 106.882 109.749 150.238 1.00 32.94 136 GLU F N 1
ATOM 3501 C CA . GLU C 2 136 ? 105.680 109.699 149.417 1.00 32.27 136 GLU F CA 1
ATOM 3502 C C . GLU C 2 136 ? 105.815 110.642 148.229 1.00 33.28 136 GLU F C 1
ATOM 3503 O O . GLU C 2 136 ? 106.129 111.824 148.395 1.00 32.16 136 GLU F O 1
ATOM 3509 N N . GLU C 2 137 ? 105.577 110.120 147.026 1.00 30.07 137 GLU F N 1
ATOM 3510 C CA . GLU C 2 137 ? 105.665 110.915 145.807 1.00 32.74 137 GLU F CA 1
ATOM 3511 C C . GLU C 2 137 ? 104.477 111.865 145.761 1.00 30.55 137 GLU F C 1
ATOM 3512 O O . GLU C 2 137 ? 103.334 111.445 145.973 1.00 26.95 137 GLU F O 1
ATOM 3518 N N . LYS C 2 138 ? 104.745 113.136 145.479 1.00 30.11 138 LYS F N 1
ATOM 3519 C CA . LYS C 2 138 ? 103.710 114.156 145.457 1.00 32.22 138 LYS F CA 1
ATOM 3520 C C . LYS C 2 138 ? 103.895 115.068 144.254 1.00 32.76 138 LYS F C 1
ATOM 3521 O O . LYS C 2 138 ? 104.934 115.719 144.107 1.00 32.75 138 LYS F O 1
ATOM 3523 N N . GLU C 2 139 ? 102.876 115.106 143.399 1.00 29.73 139 GLU F N 1
ATOM 3524 C CA . GLU C 2 139 ? 102.784 116.090 142.329 1.00 27.00 139 GLU F CA 1
ATOM 3525 C C . GLU C 2 139 ? 102.077 117.323 142.870 1.00 29.73 139 GLU F C 1
ATOM 3526 O O . GLU C 2 139 ? 101.940 117.474 144.089 1.00 30.59 139 GLU F O 1
ATOM 3528 N N . THR C 2 140 ? 101.626 118.215 141.988 1.00 34.23 140 THR F N 1
ATOM 3529 C CA . THR C 2 140 ? 100.880 119.402 142.413 1.00 34.17 140 THR F CA 1
ATOM 3530 C C . THR C 2 140 ? 99.483 118.977 142.876 1.00 32.39 140 THR F C 1
ATOM 3531 O O . THR C 2 140 ? 98.467 119.200 142.216 1.00 28.30 140 THR F O 1
ATOM 3533 N N . GLY C 2 141 ? 99.455 118.351 144.052 1.00 28.61 141 GLY F N 1
ATOM 3534 C CA . GLY C 2 141 ? 98.221 117.823 144.610 1.00 28.85 141 GLY F CA 1
ATOM 3535 C C . GLY C 2 141 ? 97.632 116.663 143.840 1.00 32.44 141 GLY F C 1
ATOM 3536 O O . GLY C 2 141 ? 96.429 116.405 143.951 1.00 32.39 141 GLY F O 1
ATOM 3537 N N . GLN C 2 142 ? 98.446 115.948 143.062 1.00 32.97 142 GLN F N 1
ATOM 3538 C CA . GLN C 2 142 ? 97.919 114.904 142.191 1.00 34.93 142 GLN F CA 1
ATOM 3539 C C . GLN C 2 142 ? 98.450 113.515 142.533 1.00 34.74 142 GLN F C 1
ATOM 3540 O O . GLN C 2 142 ? 97.665 112.586 142.752 1.00 31.14 142 GLN F O 1
ATOM 3542 N N . LYS C 2 143 ? 99.771 113.359 142.578 1.00 35.14 143 LYS F N 1
ATOM 3543 C CA . LYS C 2 143 ? 100.363 112.037 142.740 1.00 33.28 143 LYS F CA 1
ATOM 3544 C C . LYS C 2 143 ? 100.206 111.534 144.172 1.00 31.66 143 LYS F C 1
ATOM 3545 O O . LYS C 2 143 ? 100.302 112.295 145.139 1.00 27.58 143 LYS F O 1
ATOM 3547 N N . ILE C 2 144 ? 99.965 110.229 144.297 1.00 34.84 144 ILE F N 1
ATOM 3548 C CA . ILE C 2 144 ? 99.749 109.601 145.596 1.00 38.19 144 ILE F CA 1
ATOM 3549 C C . ILE C 2 144 ? 100.607 108.349 145.722 1.00 34.26 144 ILE F C 1
ATOM 3550 O O . ILE C 2 144 ? 100.402 107.533 146.627 1.00 30.75 144 ILE F O 1
ATOM 3552 N N . ASN C 2 145 ? 101.571 108.185 144.819 1.00 36.31 145 ASN F N 1
ATOM 3553 C CA . ASN C 2 145 ? 102.444 107.020 144.873 1.00 35.10 145 ASN F CA 1
ATOM 3554 C C . ASN C 2 145 ? 103.527 107.214 145.930 1.00 38.38 145 ASN F C 1
ATOM 3555 O O . ASN C 2 145 ? 103.653 108.282 146.536 1.00 36.11 145 ASN F O 1
ATOM 3557 N N . ILE C 2 146 ? 104.315 106.165 146.152 1.00 33.46 146 ILE F N 1
ATOM 3558 C CA . ILE C 2 146 ? 105.297 106.130 147.232 1.00 33.80 146 ILE F CA 1
ATOM 3559 C C . ILE C 2 146 ? 106.574 105.478 146.723 1.00 34.35 146 ILE F C 1
ATOM 3560 O O . ILE C 2 146 ? 106.520 104.515 145.947 1.00 34.33 146 ILE F O 1
ATOM 3562 N N . HIS C 2 147 ? 107.719 106.002 147.158 1.00 29.82 147 HIS F N 1
ATOM 3563 C CA . HIS C 2 147 ? 108.990 105.293 147.018 1.00 28.73 147 HIS F CA 1
ATOM 3564 C C . HIS C 2 147 ? 109.011 104.170 148.044 1.00 32.82 147 HIS F C 1
ATOM 3565 O O . HIS C 2 147 ? 109.398 104.373 149.197 1.00 24.36 147 HIS F O 1
ATOM 3572 N N . GLU C 2 148 ? 108.597 102.977 147.634 1.00 37.37 148 GLU F N 1
ATOM 3573 C CA . GLU C 2 148 ? 108.492 101.844 148.540 1.00 32.66 148 GLU F CA 1
ATOM 3574 C C . GLU C 2 148 ? 109.826 101.118 148.635 1.00 32.33 148 GLU F C 1
ATOM 3575 O O . GLU C 2 148 ? 110.340 100.606 147.637 1.00 25.06 148 GLU F O 1
ATOM 3581 N N . TYR C 2 149 ? 110.368 101.066 149.851 1.00 30.28 149 TYR F N 1
ATOM 3582 C CA . TYR C 2 149 ? 111.652 100.436 150.135 1.00 27.48 149 TYR F CA 1
ATOM 3583 C C . TYR C 2 149 ? 111.651 99.845 151.538 1.00 20.83 149 TYR F C 1
ATOM 3584 O O . TYR C 2 149 ? 111.647 100.583 152.526 1.00 24.05 149 TYR F O 1
ATOM 3593 N N . TYR C 2 150 ? 111.633 98.519 151.639 1.00 17.82 150 TYR F N 1
ATOM 3594 C CA . TYR C 2 150 ? 111.743 97.877 152.940 1.00 18.34 150 TYR F CA 1
ATOM 3595 C C . TYR C 2 150 ? 113.163 97.995 153.472 1.00 22.70 150 TYR F C 1
ATOM 3596 O O . TYR C 2 150 ? 114.107 98.278 152.730 1.00 26.11 150 TYR F O 1
ATOM 3605 N N . LEU C 2 151 ? 113.311 97.782 154.778 1.00 21.51 151 LEU F N 1
ATOM 3606 C CA . LEU C 2 151 ? 114.624 97.718 155.397 1.00 19.77 151 LEU F CA 1
ATOM 3607 C C . LEU C 2 151 ? 114.906 96.387 156.072 1.00 23.58 151 LEU F C 1
ATOM 3608 O O . LEU C 2 151 ? 116.074 96.077 156.328 1.00 27.69 151 LEU F O 1
ATOM 3613 N N . GLY C 2 152 ? 113.878 95.604 156.373 1.00 23.98 152 GLY F N 1
ATOM 3614 C CA . GLY C 2 152 ? 114.074 94.316 157.000 1.00 27.12 152 GLY F CA 1
ATOM 3615 C C . GLY C 2 152 ? 112.848 93.862 157.758 1.00 32.05 152 GLY F C 1
ATOM 3616 O O . GLY C 2 152 ? 112.149 94.677 158.369 1.00 33.59 152 GLY F O 1
ATOM 3617 N N . ASN C 2 153 ? 112.572 92.563 157.723 1.00 24.20 153 ASN F N 1
ATOM 3618 C CA . ASN C 2 153 ? 111.451 91.990 158.450 1.00 23.88 153 ASN F CA 1
ATOM 3619 C C . ASN C 2 153 ? 111.976 91.009 159.488 1.00 27.34 153 ASN F C 1
ATOM 3620 O O . ASN C 2 153 ? 112.768 90.117 159.168 1.00 27.37 153 ASN F O 1
ATOM 3625 N N . MET C 2 154 ? 111.568 91.206 160.738 1.00 26.07 154 MET F N 1
ATOM 3626 C CA . MET C 2 154 ? 111.841 90.265 161.819 1.00 27.06 154 MET F CA 1
ATOM 3627 C C . MET C 2 154 ? 110.680 89.277 161.827 1.00 29.51 154 MET F C 1
ATOM 3628 O O . MET C 2 154 ? 109.774 89.351 162.658 1.00 28.34 154 MET F O 1
ATOM 3630 N N . LEU C 2 155 ? 110.714 88.346 160.876 1.00 30.89 155 LEU F N 1
ATOM 3631 C CA . LEU C 2 155 ? 109.599 87.443 160.640 1.00 28.44 155 LEU F CA 1
ATOM 3632 C C . LEU C 2 155 ? 109.457 86.442 161.785 1.00 29.90 155 LEU F C 1
ATOM 3633 O O . LEU C 2 155 ? 110.318 86.323 162.663 1.00 28.20 155 LEU F O 1
ATOM 3635 N N . SER C 2 173 ? 128.743 85.020 175.332 1.00 27.62 173 SER F N 1
ATOM 3636 C CA . SER C 2 173 ? 128.753 86.480 175.241 1.00 27.82 173 SER F CA 1
ATOM 3637 C C . SER C 2 173 ? 128.521 87.034 176.643 1.00 30.09 173 SER F C 1
ATOM 3638 O O . SER C 2 173 ? 127.385 87.327 177.026 1.00 26.71 173 SER F O 1
ATOM 3640 N N . ASN C 2 174 ? 129.603 87.175 177.408 1.00 31.04 174 ASN F N 1
ATOM 3641 C CA . ASN C 2 174 ? 129.540 87.757 178.741 1.00 32.00 174 ASN F CA 1
ATOM 3642 C C . ASN C 2 174 ? 129.858 89.245 178.755 1.00 34.53 174 ASN F C 1
ATOM 3643 O O . ASN C 2 174 ? 129.715 89.883 179.803 1.00 32.81 174 ASN F O 1
ATOM 3645 N N . GLU C 2 175 ? 130.279 89.810 177.626 1.00 35.43 175 GLU F N 1
ATOM 3646 C CA . GLU C 2 175 ? 130.608 91.225 177.519 1.00 26.02 175 GLU F CA 1
ATOM 3647 C C . GLU C 2 175 ? 129.548 91.910 176.668 1.00 21.50 175 GLU F C 1
ATOM 3648 O O . GLU C 2 175 ? 129.331 91.529 175.513 1.00 22.74 175 GLU F O 1
ATOM 3650 N N . ILE C 2 176 ? 128.895 92.913 177.238 1.00 24.53 176 ILE F N 1
ATOM 3651 C CA . ILE C 2 176 ? 127.856 93.648 176.510 1.00 29.94 176 ILE F CA 1
ATOM 3652 C C . ILE C 2 176 ? 128.519 94.600 175.520 1.00 29.98 176 ILE F C 1
ATOM 3653 O O . ILE C 2 176 ? 129.408 95.376 175.915 1.00 31.19 176 ILE F O 1
ATOM 3658 N N . PRO C 2 177 ? 128.150 94.564 174.238 1.00 22.23 177 PRO F N 1
ATOM 3659 C CA . PRO C 2 177 ? 128.780 95.461 173.262 1.00 20.42 177 PRO F CA 1
ATOM 3660 C C . PRO C 2 177 ? 128.437 96.919 173.529 1.00 21.62 177 PRO F C 1
ATOM 3661 O O . PRO C 2 177 ? 127.351 97.250 174.010 1.00 20.82 177 PRO F O 1
ATOM 3665 N N . THR C 2 178 ? 129.387 97.795 173.207 1.00 28.44 178 THR F N 1
ATOM 3666 C CA . THR C 2 178 ? 129.250 99.227 173.423 1.00 26.45 178 THR F CA 1
ATOM 3667 C C . THR C 2 178 ? 129.484 99.961 172.111 1.00 26.57 178 THR F C 1
ATOM 3668 O O . THR C 2 178 ? 130.287 99.534 171.277 1.00 31.42 178 THR F O 1
ATOM 3672 N N . LYS C 2 179 ? 128.773 101.071 171.937 1.00 21.51 179 LYS F N 1
ATOM 3673 C CA . LYS C 2 179 ? 128.866 101.886 170.735 1.00 21.37 179 LYS F CA 1
ATOM 3674 C C . LYS C 2 179 ? 129.284 103.300 171.111 1.00 23.60 179 LYS F C 1
ATOM 3675 O O . LYS C 2 179 ? 128.730 103.895 172.040 1.00 29.36 179 LYS F O 1
ATOM 3681 N N . ASN C 2 180 ? 130.267 103.832 170.387 1.00 19.39 180 ASN F N 1
ATOM 3682 C CA . ASN C 2 180 ? 130.766 105.183 170.633 1.00 18.18 180 ASN F CA 1
ATOM 3683 C C . ASN C 2 180 ? 129.739 106.180 170.113 1.00 17.61 180 ASN F C 1
ATOM 3684 O O . ASN C 2 180 ? 129.733 106.526 168.930 1.00 18.11 180 ASN F O 1
ATOM 3686 N N . ILE C 2 181 ? 128.862 106.641 170.998 1.00 25.80 181 ILE F N 1
ATOM 3687 C CA . ILE C 2 181 ? 127.837 107.615 170.643 1.00 23.27 181 ILE F CA 1
ATOM 3688 C C . ILE C 2 181 ? 128.426 109.006 170.843 1.00 25.67 181 ILE F C 1
ATOM 3689 O O . ILE C 2 181 ? 128.652 109.433 171.979 1.00 26.64 181 ILE F O 1
ATOM 3691 N N . GLU C 2 182 ? 128.678 109.705 169.730 1.00 22.15 182 GLU F N 1
ATOM 3692 C CA . GLU C 2 182 ? 129.225 111.067 169.716 1.00 30.71 182 GLU F CA 1
ATOM 3693 C C . GLU C 2 182 ? 130.574 111.157 170.430 1.00 25.40 182 GLU F C 1
ATOM 3694 O O . GLU C 2 182 ? 130.894 112.176 171.048 1.00 22.71 182 GLU F O 1
ATOM 3696 N N . GLY C 2 183 ? 131.377 110.097 170.349 1.00 15.51 183 GLY F N 1
ATOM 3697 C CA . GLY C 2 183 ? 132.680 110.067 170.975 1.00 15.37 183 GLY F CA 1
ATOM 3698 C C . GLY C 2 183 ? 132.705 109.536 172.393 1.00 24.05 183 GLY F C 1
ATOM 3699 O O . GLY C 2 183 ? 133.797 109.346 172.944 1.00 23.66 183 GLY F O 1
ATOM 3700 N N . GLN C 2 184 ? 131.548 109.290 172.999 1.00 29.58 184 GLN F N 1
ATOM 3701 C CA . GLN C 2 184 ? 131.456 108.753 174.351 1.00 30.39 184 GLN F CA 1
ATOM 3702 C C . GLN C 2 184 ? 130.944 107.320 174.287 1.00 29.17 184 GLN F C 1
ATOM 3703 O O . GLN C 2 184 ? 129.947 107.044 173.613 1.00 25.94 184 GLN F O 1
ATOM 3705 N N . MET C 2 185 ? 131.631 106.416 174.982 1.00 32.19 185 MET F N 1
ATOM 3706 C CA . MET C 2 185 ? 131.245 105.012 174.975 1.00 32.89 185 MET F CA 1
ATOM 3707 C C . MET C 2 185 ? 129.926 104.811 175.710 1.00 38.55 185 MET F C 1
ATOM 3708 O O . MET C 2 185 ? 129.687 105.401 176.768 1.00 42.65 185 MET F O 1
ATOM 3713 N N . THR C 2 186 ? 129.065 103.966 175.139 1.00 26.85 186 THR F N 1
ATOM 3714 C CA . THR C 2 186 ? 127.715 103.752 175.634 1.00 25.19 186 THR F CA 1
ATOM 3715 C C . THR C 2 186 ? 127.281 102.347 175.244 1.00 21.79 186 THR F C 1
ATOM 3716 O O . THR C 2 186 ? 127.393 101.983 174.064 1.00 21.53 186 THR F O 1
ATOM 3720 N N . PRO C 2 187 ? 126.795 101.540 176.187 1.00 20.95 187 PRO F N 1
ATOM 3721 C CA . PRO C 2 187 ? 126.394 100.172 175.846 1.00 20.68 187 PRO F CA 1
ATOM 3722 C C . PRO C 2 187 ? 125.056 100.133 175.124 1.00 26.62 187 PRO F C 1
ATOM 3723 O O . PRO C 2 187 ? 124.292 101.101 175.105 1.00 27.42 187 PRO F O 1
ATOM 3727 N N . TYR C 2 188 ? 124.782 98.979 174.520 1.00 29.99 188 TYR F N 1
ATOM 3728 C CA . TYR C 2 188 ? 123.590 98.802 173.703 1.00 24.73 188 TYR F CA 1
ATOM 3729 C C . TYR C 2 188 ? 123.239 97.323 173.635 1.00 26.70 188 TYR F C 1
ATOM 3730 O O . TYR C 2 188 ? 124.014 96.461 174.057 1.00 31.78 188 TYR F O 1
ATOM 3739 N N . TYR C 2 189 ? 122.053 97.046 173.098 1.00 27.53 189 TYR F N 1
ATOM 3740 C CA . TYR C 2 189 ? 121.599 95.686 172.835 1.00 31.46 189 TYR F CA 1
ATOM 3741 C C . TYR C 2 189 ? 121.261 95.558 171.356 1.00 30.60 189 TYR F C 1
ATOM 3742 O O . TYR C 2 189 ? 120.409 96.313 170.855 1.00 28.26 189 TYR F O 1
ATOM 3751 N N . PRO C 2 190 ? 121.887 94.640 170.619 1.00 32.41 190 PRO F N 1
ATOM 3752 C CA . PRO C 2 190 ? 121.607 94.532 169.182 1.00 32.22 190 PRO F CA 1
ATOM 3753 C C . PRO C 2 190 ? 120.545 93.496 168.839 1.00 33.93 190 PRO F C 1
ATOM 3754 O O . PRO C 2 190 ? 120.375 92.500 169.549 1.00 29.49 190 PRO F O 1
ATOM 3758 N N . VAL C 2 191 ? 119.821 93.732 167.748 1.00 36.61 191 VAL F N 1
ATOM 3759 C CA . VAL C 2 191 ? 118.924 92.743 167.159 1.00 33.11 191 VAL F CA 1
ATOM 3760 C C . VAL C 2 191 ? 118.927 92.946 165.648 1.00 34.25 191 VAL F C 1
ATOM 3761 O O . VAL C 2 191 ? 118.743 94.068 165.164 1.00 34.16 191 VAL F O 1
ATOM 3765 N N . GLY C 2 192 ? 119.168 91.870 164.907 1.00 31.10 192 GLY F N 1
ATOM 3766 C CA . GLY C 2 192 ? 119.325 91.940 163.463 1.00 28.06 192 GLY F CA 1
ATOM 3767 C C . GLY C 2 192 ? 118.059 91.525 162.733 1.00 31.48 192 GLY F C 1
ATOM 3768 O O . GLY C 2 192 ? 117.341 90.626 163.171 1.00 34.27 192 GLY F O 1
ATOM 3769 N N . MET C 2 193 ? 117.800 92.192 161.611 1.00 33.67 193 MET F N 1
ATOM 3770 C CA . MET C 2 193 ? 116.650 91.877 160.775 1.00 33.52 193 MET F CA 1
ATOM 3771 C C . MET C 2 193 ? 117.010 92.165 159.328 1.00 30.41 193 MET F C 1
ATOM 3772 O O . MET C 2 193 ? 117.385 93.293 158.993 1.00 28.61 193 MET F O 1
ATOM 3774 N N . GLY C 2 194 ? 116.898 91.151 158.480 1.00 24.78 194 GLY F N 1
ATOM 3775 C CA . GLY C 2 194 ? 117.222 91.277 157.072 1.00 26.69 194 GLY F CA 1
ATOM 3776 C C . GLY C 2 194 ? 116.017 90.954 156.210 1.00 31.26 194 GLY F C 1
ATOM 3777 O O . GLY C 2 194 ? 114.867 91.154 156.605 1.00 29.45 194 GLY F O 1
ATOM 3778 N N . ASN C 2 195 ? 116.310 90.436 155.012 1.00 27.91 195 ASN F N 1
ATOM 3779 C CA . ASN C 2 195 ? 115.304 90.017 154.029 1.00 22.50 195 ASN F CA 1
ATOM 3780 C C . ASN C 2 195 ? 114.350 91.154 153.663 1.00 30.01 195 ASN F C 1
ATOM 3781 O O . ASN C 2 195 ? 113.136 90.965 153.566 1.00 30.49 195 ASN F O 1
ATOM 3783 N N . GLY C 2 196 ? 114.903 92.343 153.452 1.00 25.96 196 GLY F N 1
ATOM 3784 C CA . GLY C 2 196 ? 114.138 93.492 153.015 1.00 19.62 196 GLY F CA 1
ATOM 3785 C C . GLY C 2 196 ? 114.027 93.558 151.506 1.00 23.34 196 GLY F C 1
ATOM 3786 O O . GLY C 2 196 ? 114.125 92.550 150.803 1.00 24.19 196 GLY F O 1
ATOM 3787 N N . THR C 2 197 ? 113.793 94.770 151.009 1.00 18.85 197 THR F N 1
ATOM 3788 C CA . THR C 2 197 ? 113.809 94.997 149.572 1.00 20.74 197 THR F CA 1
ATOM 3789 C C . THR C 2 197 ? 115.215 94.741 149.034 1.00 22.49 197 THR F C 1
ATOM 3790 O O . THR C 2 197 ? 116.198 95.178 149.645 1.00 23.78 197 THR F O 1
ATOM 3792 N N . PRO C 2 198 ? 115.352 94.027 147.914 1.00 28.20 198 PRO F N 1
ATOM 3793 C CA . PRO C 2 198 ? 116.685 93.586 147.484 1.00 24.42 198 PRO F CA 1
ATOM 3794 C C . PRO C 2 198 ? 117.554 94.745 147.018 1.00 24.80 198 PRO F C 1
ATOM 3795 O O . PRO C 2 198 ? 117.076 95.720 146.436 1.00 30.60 198 PRO F O 1
ATOM 3799 N N . CYS C 2 199 ? 118.851 94.620 147.285 1.00 20.18 199 CYS F N 1
ATOM 3800 C CA . CYS C 2 199 ? 119.827 95.655 146.975 1.00 17.38 199 CYS F CA 1
ATOM 3801 C C . CYS C 2 199 ? 120.252 95.510 145.520 1.00 21.77 199 CYS F C 1
ATOM 3802 O O . CYS C 2 199 ? 120.717 94.442 145.108 1.00 31.47 199 CYS F O 1
ATOM 3805 N N . SER C 2 200 ? 120.088 96.584 144.746 1.00 15.12 200 SER F N 1
ATOM 3806 C CA . SER C 2 200 ? 120.425 96.528 143.327 1.00 16.61 200 SER F CA 1
ATOM 3807 C C . SER C 2 200 ? 121.933 96.532 143.113 1.00 18.28 200 SER F C 1
ATOM 3808 O O . SER C 2 200 ? 122.429 95.945 142.144 1.00 17.36 200 SER F O 1
ATOM 3811 N N . LEU C 2 201 ? 122.679 97.187 144.004 1.00 18.31 201 LEU F N 1
ATOM 3812 C CA . LEU C 2 201 ? 124.117 97.369 143.847 1.00 5.92 201 LEU F CA 1
ATOM 3813 C C . LEU C 2 201 ? 124.936 96.301 144.563 1.00 14.56 201 LEU F C 1
ATOM 3814 O O . LEU C 2 201 ? 126.170 96.399 144.602 1.00 20.56 201 LEU F O 1
ATOM 3819 N N . LYS C 2 202 ? 124.293 95.284 145.135 1.00 21.43 202 LYS F N 1
ATOM 3820 C CA . LYS C 2 202 ? 125.027 94.283 145.899 1.00 22.86 202 LYS F CA 1
ATOM 3821 C C . LYS C 2 202 ? 124.602 92.881 145.468 1.00 24.56 202 LYS F C 1
ATOM 3822 O O . LYS C 2 202 ? 124.211 92.059 146.303 1.00 28.10 202 LYS F O 1
ATOM 3828 N N . GLN C 2 203 ? 124.620 92.626 144.154 1.00 23.50 203 GLN F N 1
ATOM 3829 C CA . GLN C 2 203 ? 124.450 91.279 143.592 1.00 27.65 203 GLN F CA 1
ATOM 3830 C C . GLN C 2 203 ? 123.088 90.684 143.954 1.00 21.16 203 GLN F C 1
ATOM 3831 O O . GLN C 2 203 ? 122.983 89.516 144.336 1.00 22.74 203 GLN F O 1
ATOM 3837 N N . ASN C 2 204 ? 122.041 91.511 143.822 1.00 17.29 204 ASN F N 1
ATOM 3838 C CA . ASN C 2 204 ? 120.650 91.248 144.206 1.00 27.03 204 ASN F CA 1
ATOM 3839 C C . ASN C 2 204 ? 120.517 90.501 145.534 1.00 27.73 204 ASN F C 1
ATOM 3840 O O . ASN C 2 204 ? 119.841 89.471 145.620 1.00 31.71 204 ASN F O 1
ATOM 3845 N N . ARG C 2 205 ? 121.145 91.038 146.578 1.00 28.99 205 ARG F N 1
ATOM 3846 C CA . ARG C 2 205 ? 121.115 90.472 147.921 1.00 34.78 205 ARG F CA 1
ATOM 3847 C C . ARG C 2 205 ? 120.114 91.269 148.751 1.00 34.98 205 ARG F C 1
ATOM 3848 O O . ARG C 2 205 ? 119.977 92.482 148.545 1.00 32.53 205 ARG F O 1
ATOM 3856 N N . PRO C 2 206 ? 119.377 90.636 149.666 1.00 27.99 206 PRO F N 1
ATOM 3857 C CA . PRO C 2 206 ? 118.397 91.380 150.467 1.00 28.87 206 PRO F CA 1
ATOM 3858 C C . PRO C 2 206 ? 119.037 92.380 151.419 1.00 25.75 206 PRO F C 1
ATOM 3859 O O . PRO C 2 206 ? 120.180 92.221 151.855 1.00 19.35 206 PRO F O 1
ATOM 3863 N N . ARG C 2 207 ? 118.272 93.423 151.737 1.00 25.14 207 ARG F N 1
ATOM 3864 C CA . ARG C 2 207 ? 118.736 94.492 152.609 1.00 22.41 207 ARG F CA 1
ATOM 3865 C C . ARG C 2 207 ? 118.647 94.054 154.065 1.00 29.76 207 ARG F C 1
ATOM 3866 O O . ARG C 2 207 ? 117.596 93.592 154.521 1.00 28.99 207 ARG F O 1
ATOM 3874 N N . SER C 2 208 ? 119.750 94.199 154.793 1.00 31.18 208 SER F N 1
ATOM 3875 C CA . SER C 2 208 ? 119.827 93.806 156.192 1.00 25.96 208 SER F CA 1
ATOM 3876 C C . SER C 2 208 ? 119.951 95.037 157.080 1.00 22.44 208 SER F C 1
ATOM 3877 O O . SER C 2 208 ? 120.581 96.032 156.709 1.00 24.21 208 SER F O 1
ATOM 3880 N N . SER C 2 209 ? 119.343 94.959 158.261 1.00 21.08 209 SER F N 1
ATOM 3881 C CA . SER C 2 209 ? 119.331 96.071 159.199 1.00 25.07 209 SER F CA 1
ATOM 3882 C C . SER C 2 209 ? 119.583 95.552 160.607 1.00 19.15 209 SER F C 1
ATOM 3883 O O . SER C 2 209 ? 119.322 94.389 160.922 1.00 23.02 209 SER F O 1
ATOM 3886 N N . THR C 2 210 ? 120.103 96.439 161.452 1.00 20.25 210 THR F N 1
ATOM 3887 C CA . THR C 2 210 ? 120.332 96.158 162.862 1.00 25.32 210 THR F CA 1
ATOM 3888 C C . THR C 2 210 ? 119.703 97.269 163.686 1.00 31.43 210 THR F C 1
ATOM 3889 O O . THR C 2 210 ? 119.762 98.440 163.299 1.00 28.46 210 THR F O 1
ATOM 3893 N N . VAL C 2 211 ? 119.096 96.905 164.812 1.00 29.27 211 VAL F N 1
ATOM 3894 C CA . VAL C 2 211 ? 118.388 97.847 165.672 1.00 21.06 211 VAL F CA 1
ATOM 3895 C C . VAL C 2 211 ? 119.160 97.951 166.981 1.00 29.32 211 VAL F C 1
ATOM 3896 O O . VAL C 2 211 ? 119.479 96.929 167.602 1.00 27.14 211 VAL F O 1
ATOM 3900 N N . MET C 2 212 ? 119.479 99.177 167.387 1.00 33.47 212 MET F N 1
ATOM 3901 C CA . MET C 2 212 ? 120.268 99.435 168.585 1.00 29.03 212 MET F CA 1
ATOM 3902 C C . MET C 2 212 ? 119.418 100.167 169.615 1.00 29.59 212 MET F C 1
ATOM 3903 O O . MET C 2 212 ? 118.837 101.215 169.312 1.00 28.01 212 MET F O 1
ATOM 3908 N N . TYR C 2 213 ? 119.352 99.621 170.827 1.00 34.64 213 TYR F N 1
ATOM 3909 C CA . TYR C 2 213 ? 118.658 100.251 171.945 1.00 29.22 213 TYR F CA 1
ATOM 3910 C C . TYR C 2 213 ? 119.686 100.845 172.897 1.00 32.25 213 TYR F C 1
ATOM 3911 O O . TYR C 2 213 ? 120.598 100.144 173.347 1.00 41.86 213 TYR F O 1
ATOM 3920 N N . ILE C 2 214 ? 119.536 102.131 173.204 1.00 18.56 214 ILE F N 1
ATOM 3921 C CA . ILE C 2 214 ? 120.398 102.835 174.147 1.00 22.51 214 ILE F CA 1
ATOM 3922 C C . ILE C 2 214 ? 119.510 103.519 175.177 1.00 32.23 214 ILE F C 1
ATOM 3923 O O . ILE C 2 214 ? 118.534 104.189 174.816 1.00 32.05 214 ILE F O 1
ATOM 3928 N N . CYS C 2 215 ? 119.835 103.334 176.457 1.00 36.19 215 CYS F N 1
ATOM 3929 C CA . CYS C 2 215 ? 119.017 103.879 177.534 1.00 31.75 215 CYS F CA 1
ATOM 3930 C C . CYS C 2 215 ? 119.072 105.401 177.554 1.00 31.50 215 CYS F C 1
ATOM 3931 O O . CYS C 2 215 ? 120.143 106.002 177.424 1.00 34.29 215 CYS F O 1
ATOM 3934 N N . HIS C 2 216 ? 117.907 106.020 177.722 1.00 28.23 216 HIS F N 1
ATOM 3935 C CA . HIS C 2 216 ? 117.766 107.461 177.879 1.00 26.64 216 HIS F CA 1
ATOM 3936 C C . HIS C 2 216 ? 116.523 107.731 178.716 1.00 31.25 216 HIS F C 1
ATOM 3937 O O . HIS C 2 216 ? 115.398 107.564 178.225 1.00 31.72 216 HIS F O 1
ATOM 3939 N N . PRO C 2 217 ? 116.684 108.130 179.982 1.00 27.22 217 PRO F N 1
ATOM 3940 C CA . PRO C 2 217 ? 115.514 108.246 180.871 1.00 27.53 217 PRO F CA 1
ATOM 3941 C C . PRO C 2 217 ? 114.527 109.331 180.473 1.00 25.88 217 PRO F C 1
ATOM 3942 O O . PRO C 2 217 ? 113.352 109.251 180.852 1.00 29.87 217 PRO F O 1
ATOM 3944 N N . GLU C 2 218 ? 114.961 110.342 179.725 1.00 20.39 218 GLU F N 1
ATOM 3945 C CA . GLU C 2 218 ? 114.082 111.427 179.310 1.00 22.95 218 GLU F CA 1
ATOM 3946 C C . GLU C 2 218 ? 113.503 111.228 177.915 1.00 25.76 218 GLU F C 1
ATOM 3947 O O . GLU C 2 218 ? 112.761 112.095 177.441 1.00 27.66 218 GLU F O 1
ATOM 3949 N N . SER C 2 219 ? 113.818 110.121 177.251 1.00 29.56 219 SER F N 1
ATOM 3950 C CA . SER C 2 219 ? 113.326 109.881 175.904 1.00 27.81 219 SER F CA 1
ATOM 3951 C C . SER C 2 219 ? 112.000 109.124 175.941 1.00 25.79 219 SER F C 1
ATOM 3952 O O . SER C 2 219 ? 111.552 108.642 176.985 1.00 23.77 219 SER F O 1
ATOM 3954 N N . LYS C 2 220 ? 111.369 109.021 174.773 1.00 29.27 220 LYS F N 1
ATOM 3955 C CA . LYS C 2 220 ? 110.062 108.386 174.620 1.00 29.79 220 LYS F CA 1
ATOM 3956 C C . LYS C 2 220 ? 110.066 107.435 173.429 1.00 26.50 220 LYS F C 1
ATOM 3957 O O . LYS C 2 220 ? 109.169 107.462 172.582 1.00 26.93 220 LYS F O 1
ATOM 3959 N N . HIS C 2 221 ? 111.096 106.584 173.364 1.00 28.54 221 HIS F N 1
ATOM 3960 C CA . HIS C 2 221 ? 111.282 105.583 172.306 1.00 32.41 221 HIS F CA 1
ATOM 3961 C C . HIS C 2 221 ? 111.322 106.239 170.923 1.00 31.86 221 HIS F C 1
ATOM 3962 O O . HIS C 2 221 ? 110.487 105.983 170.053 1.00 30.83 221 HIS F O 1
ATOM 3964 N N . GLU C 2 222 ? 112.322 107.096 170.736 1.00 30.44 222 GLU F N 1
ATOM 3965 C CA . GLU C 2 222 ? 112.494 107.852 169.506 1.00 34.66 222 GLU F CA 1
ATOM 3966 C C . GLU C 2 222 ? 113.794 107.452 168.824 1.00 40.52 222 GLU F C 1
ATOM 3967 O O . GLU C 2 222 ? 114.741 106.994 169.470 1.00 35.30 222 GLU F O 1
ATOM 3969 N N . ILE C 2 223 ? 113.826 107.626 167.506 1.00 38.26 223 ILE F N 1
ATOM 3970 C CA . ILE C 2 223 ? 115.003 107.293 166.710 1.00 29.45 223 ILE F CA 1
ATOM 3971 C C . ILE C 2 223 ? 116.018 108.421 166.847 1.00 25.07 223 ILE F C 1
ATOM 3972 O O . ILE C 2 223 ? 115.718 109.578 166.538 1.00 29.99 223 ILE F O 1
ATOM 3977 N N . LEU C 2 224 ? 117.224 108.085 167.309 1.00 12.60 224 LEU F N 1
ATOM 3978 C CA . LEU C 2 224 ? 118.257 109.102 167.474 1.00 20.22 224 LEU F CA 1
ATOM 3979 C C . LEU C 2 224 ? 118.858 109.498 166.132 1.00 24.80 224 LEU F C 1
ATOM 3980 O O . LEU C 2 224 ? 118.742 110.651 165.701 1.00 30.25 224 LEU F O 1
ATOM 3985 N N . SER C 2 225 ? 119.496 108.550 165.450 1.00 17.74 225 SER F N 1
ATOM 3986 C CA . SER C 2 225 ? 120.154 108.837 164.185 1.00 19.31 225 SER F CA 1
ATOM 3987 C C . SER C 2 225 ? 120.257 107.558 163.369 1.00 17.83 225 SER F C 1
ATOM 3988 O O . SER C 2 225 ? 120.468 106.471 163.913 1.00 10.37 225 SER F O 1
ATOM 3991 N N . VAL C 2 226 ? 120.106 107.705 162.056 1.00 20.99 226 VAL F N 1
ATOM 3992 C CA . VAL C 2 226 ? 120.191 106.601 161.107 1.00 21.46 226 VAL F CA 1
ATOM 3993 C C . VAL C 2 226 ? 121.370 106.851 160.180 1.00 25.51 226 VAL F C 1
ATOM 3994 O O . VAL C 2 226 ? 121.523 107.951 159.636 1.00 15.57 226 VAL F O 1
ATOM 3998 N N . ALA C 2 227 ? 122.198 105.826 159.997 1.00 21.03 227 ALA F N 1
ATOM 3999 C CA . ALA C 2 227 ? 123.358 105.907 159.128 1.00 12.63 227 ALA F CA 1
ATOM 4000 C C . ALA C 2 227 ? 123.528 104.581 158.403 1.00 18.98 227 ALA F C 1
ATOM 4001 O O . ALA C 2 227 ? 122.768 103.633 158.610 1.00 20.12 227 ALA F O 1
ATOM 4003 N N . GLU C 2 228 ? 124.534 104.533 157.536 1.00 19.71 228 GLU F N 1
ATOM 4004 C CA . GLU C 2 228 ? 124.864 103.346 156.761 1.00 13.35 228 GLU F CA 1
ATOM 4005 C C . GLU C 2 228 ? 126.317 102.967 156.997 1.00 11.43 228 GLU F C 1
ATOM 4006 O O . GLU C 2 228 ? 127.203 103.825 156.935 1.00 8.64 228 GLU F O 1
ATOM 4012 N N . VAL C 2 229 ? 126.556 101.687 157.269 1.00 19.63 229 VAL F N 1
ATOM 4013 C CA . VAL C 2 229 ? 127.923 101.178 157.320 1.00 27.97 229 VAL F CA 1
ATOM 4014 C C . VAL C 2 229 ? 128.416 100.856 155.915 1.00 28.85 229 VAL F C 1
ATOM 4015 O O . VAL C 2 229 ? 129.408 101.419 155.437 1.00 20.22 229 VAL F O 1
ATOM 4019 N N . THR C 2 230 ? 127.728 99.945 155.237 1.00 20.94 230 THR F N 1
ATOM 4020 C CA . THR C 2 230 ? 127.873 99.727 153.808 1.00 12.02 230 THR F CA 1
ATOM 4021 C C . THR C 2 230 ? 126.510 99.904 153.149 1.00 17.19 230 THR F C 1
ATOM 4022 O O . THR C 2 230 ? 125.490 100.055 153.826 1.00 25.39 230 THR F O 1
ATOM 4026 N N . THR C 2 231 ? 126.502 99.918 151.815 1.00 6.22 231 THR F N 1
ATOM 4027 C CA . THR C 2 231 ? 125.256 100.094 151.078 1.00 9.26 231 THR F CA 1
ATOM 4028 C C . THR C 2 231 ? 124.310 98.929 151.332 1.00 17.10 231 THR F C 1
ATOM 4029 O O . THR C 2 231 ? 124.726 97.766 151.319 1.00 15.83 231 THR F O 1
ATOM 4033 N N . CYS C 2 232 ? 123.034 99.260 151.562 1.00 19.59 232 CYS F N 1
ATOM 4034 C CA . CYS C 2 232 ? 122.006 98.297 151.968 1.00 21.36 232 CYS F CA 1
ATOM 4035 C C . CYS C 2 232 ? 122.428 97.529 153.221 1.00 25.01 232 CYS F C 1
ATOM 4036 O O . CYS C 2 232 ? 122.240 96.316 153.329 1.00 26.38 232 CYS F O 1
ATOM 4039 N N . GLU C 2 233 ? 123.003 98.261 154.175 1.00 24.83 233 GLU F N 1
ATOM 4040 C CA . GLU C 2 233 ? 123.377 97.755 155.487 1.00 20.77 233 GLU F CA 1
ATOM 4041 C C . GLU C 2 233 ? 123.285 98.914 156.469 1.00 21.92 233 GLU F C 1
ATOM 4042 O O . GLU C 2 233 ? 123.924 99.953 156.287 1.00 25.26 233 GLU F O 1
ATOM 4048 N N . TYR C 2 234 ? 122.481 98.727 157.513 1.00 22.57 234 TYR F N 1
ATOM 4049 C CA . TYR C 2 234 ? 121.975 99.848 158.293 1.00 24.11 234 TYR F CA 1
ATOM 4050 C C . TYR C 2 234 ? 122.099 99.574 159.783 1.00 24.39 234 TYR F C 1
ATOM 4051 O O . TYR C 2 234 ? 122.217 98.427 160.222 1.00 27.71 234 TYR F O 1
ATOM 4060 N N . GLU C 2 235 ? 122.058 100.657 160.556 1.00 26.07 235 GLU F N 1
ATOM 4061 C CA . GLU C 2 235 ? 121.906 100.569 162.004 1.00 24.23 235 GLU F CA 1
ATOM 4062 C C . GLU C 2 235 ? 121.068 101.756 162.450 1.00 30.77 235 GLU F C 1
ATOM 4063 O O . GLU C 2 235 ? 121.143 102.832 161.847 1.00 30.63 235 GLU F O 1
ATOM 4069 N N . VAL C 2 236 ? 120.238 101.549 163.469 1.00 33.31 236 VAL F N 1
ATOM 4070 C CA . VAL C 2 236 ? 119.386 102.592 164.029 1.00 27.68 236 VAL F CA 1
ATOM 4071 C C . VAL C 2 236 ? 119.536 102.565 165.544 1.00 30.37 236 VAL F C 1
ATOM 4072 O O . VAL C 2 236 ? 119.386 101.510 166.172 1.00 31.55 236 VAL F O 1
ATOM 4076 N N . VAL C 2 237 ? 119.841 103.719 166.128 1.00 28.74 237 VAL F N 1
ATOM 4077 C CA . VAL C 2 237 ? 119.996 103.840 167.572 1.00 24.45 237 VAL F CA 1
ATOM 4078 C C . VAL C 2 237 ? 118.669 104.340 168.132 1.00 31.43 237 VAL F C 1
ATOM 4079 O O . VAL C 2 237 ? 118.151 105.375 167.703 1.00 32.86 237 VAL F O 1
ATOM 4083 N N . ILE C 2 238 ? 118.109 103.593 169.077 1.00 31.46 238 ILE F N 1
ATOM 4084 C CA . ILE C 2 238 ? 116.815 103.906 169.673 1.00 28.79 238 ILE F CA 1
ATOM 4085 C C . ILE C 2 238 ? 117.048 104.337 171.114 1.00 32.54 238 ILE F C 1
ATOM 4086 O O . ILE C 2 238 ? 117.619 103.583 171.912 1.00 32.79 238 ILE F O 1
ATOM 4091 N N . LEU C 2 239 ? 116.615 105.550 171.445 1.00 30.80 239 LEU F N 1
ATOM 4092 C CA . LEU C 2 239 ? 116.676 106.048 172.813 1.00 36.26 239 LEU F CA 1
ATOM 4093 C C . LEU C 2 239 ? 115.344 105.772 173.497 1.00 38.36 239 LEU F C 1
ATOM 4094 O O . LEU C 2 239 ? 114.347 106.443 173.213 1.00 33.96 239 LEU F O 1
ATOM 4099 N N . THR C 2 240 ? 115.323 104.781 174.386 1.00 32.75 240 THR F N 1
ATOM 4100 C CA . THR C 2 240 ? 114.113 104.474 175.130 1.00 31.88 240 THR F CA 1
ATOM 4101 C C . THR C 2 240 ? 114.467 104.169 176.581 1.00 34.32 240 THR F C 1
ATOM 4102 O O . THR C 2 240 ? 115.580 103.709 176.868 1.00 35.06 240 THR F O 1
ATOM 4106 N N . PRO C 2 241 ? 113.572 104.475 177.528 1.00 28.66 241 PRO F N 1
ATOM 4107 C CA . PRO C 2 241 ? 113.915 104.300 178.948 1.00 21.85 241 PRO F CA 1
ATOM 4108 C C . PRO C 2 241 ? 113.438 103.000 179.582 1.00 27.05 241 PRO F C 1
ATOM 4109 O O . PRO C 2 241 ? 113.587 102.855 180.803 1.00 27.56 241 PRO F O 1
ATOM 4113 N N . LEU C 2 242 ? 112.861 102.064 178.821 1.00 30.91 242 LEU F N 1
ATOM 4114 C CA . LEU C 2 242 ? 112.308 100.859 179.440 1.00 30.93 242 LEU F CA 1
ATOM 4115 C C . LEU C 2 242 ? 113.398 99.952 180.002 1.00 33.17 242 LEU F C 1
ATOM 4116 O O . LEU C 2 242 ? 113.209 99.318 181.047 1.00 36.84 242 LEU F O 1
ATOM 4121 N N . LEU C 2 243 ? 114.542 99.872 179.329 1.00 33.48 243 LEU F N 1
ATOM 4122 C CA . LEU C 2 243 ? 115.635 99.020 179.780 1.00 31.84 243 LEU F CA 1
ATOM 4123 C C . LEU C 2 243 ? 116.669 99.771 180.612 1.00 31.37 243 LEU F C 1
ATOM 4124 O O . LEU C 2 243 ? 117.788 99.275 180.782 1.00 31.33 243 LEU F O 1
ATOM 4129 N N . CYS C 2 244 ? 116.314 100.943 181.148 1.00 31.14 244 CYS F N 1
ATOM 4130 C CA . CYS C 2 244 ? 117.241 101.713 181.972 1.00 33.33 244 CYS F CA 1
ATOM 4131 C C . CYS C 2 244 ? 117.490 101.043 183.321 1.00 31.90 244 CYS F C 1
ATOM 4132 O O . CYS C 2 244 ? 118.505 101.313 183.973 1.00 22.78 244 CYS F O 1
ATOM 4135 N N . SER C 2 245 ? 116.594 100.142 183.736 1.00 32.42 245 SER F N 1
ATOM 4136 C CA . SER C 2 245 ? 116.704 99.507 185.048 1.00 33.82 245 SER F CA 1
ATOM 4137 C C . SER C 2 245 ? 117.931 98.603 185.142 1.00 30.51 245 SER F C 1
ATOM 4138 O O . SER C 2 245 ? 118.432 98.332 186.239 1.00 24.03 245 SER F O 1
ATOM 4141 N N . HIS C 2 246 ? 118.417 98.117 184.004 1.00 37.29 246 HIS F N 1
ATOM 4142 C CA . HIS C 2 246 ? 119.608 97.284 183.969 1.00 39.11 246 HIS F CA 1
ATOM 4143 C C . HIS C 2 246 ? 120.836 98.111 184.355 1.00 29.78 246 HIS F C 1
ATOM 4144 O O . HIS C 2 246 ? 121.097 99.146 183.722 1.00 31.37 246 HIS F O 1
ATOM 4151 N N . PRO C 2 247 ? 121.583 97.714 185.392 1.00 26.32 247 PRO F N 1
ATOM 4152 C CA . PRO C 2 247 ? 122.749 98.522 185.808 1.00 30.06 247 PRO F CA 1
ATOM 4153 C C . PRO C 2 247 ? 123.841 98.630 184.755 1.00 30.93 247 PRO F C 1
ATOM 4154 O O . PRO C 2 247 ? 124.489 99.679 184.647 1.00 22.49 247 PRO F O 1
ATOM 4158 N N . LYS C 2 248 ? 124.070 97.570 183.975 1.00 33.36 248 LYS F N 1
ATOM 4159 C CA . LYS C 2 248 ? 125.108 97.628 182.950 1.00 31.24 248 LYS F CA 1
ATOM 4160 C C . LYS C 2 248 ? 124.678 98.494 181.772 1.00 31.40 248 LYS F C 1
ATOM 4161 O O . LYS C 2 248 ? 125.484 99.260 181.231 1.00 25.41 248 LYS F O 1
ATOM 4167 N N . TYR C 2 249 ? 123.414 98.389 181.362 1.00 33.86 249 TYR F N 1
ATOM 4168 C CA . TYR C 2 249 ? 122.902 99.207 180.270 1.00 32.62 249 TYR F CA 1
ATOM 4169 C C . TYR C 2 249 ? 122.653 100.652 180.673 1.00 33.86 249 TYR F C 1
ATOM 4170 O O . TYR C 2 249 ? 122.473 101.492 179.786 1.00 34.06 249 TYR F O 1
ATOM 4179 N N . ARG C 2 250 ? 122.653 100.959 181.969 1.00 24.41 250 ARG F N 1
ATOM 4180 C CA . ARG C 2 250 ? 122.302 102.289 182.444 1.00 18.72 250 ARG F CA 1
ATOM 4181 C C . ARG C 2 250 ? 123.341 103.320 182.011 1.00 20.99 250 ARG F C 1
ATOM 4182 O O . ARG C 2 250 ? 124.454 102.988 181.593 1.00 20.57 250 ARG F O 1
ATOM 4184 N N . PHE C 2 251 ? 122.948 104.590 182.103 1.00 25.39 251 PHE F N 1
ATOM 4185 C CA . PHE C 2 251 ? 123.806 105.702 181.708 1.00 27.07 251 PHE F CA 1
ATOM 4186 C C . PHE C 2 251 ? 125.026 105.748 182.618 1.00 28.82 251 PHE F C 1
ATOM 4187 O O . PHE C 2 251 ? 124.906 106.017 183.818 1.00 31.70 251 PHE F O 1
ATOM 4189 N N . ARG C 2 252 ? 126.197 105.468 182.049 1.00 26.89 252 ARG F N 1
ATOM 4190 C CA . ARG C 2 252 ? 127.425 105.448 182.831 1.00 26.87 252 ARG F CA 1
ATOM 4191 C C . ARG C 2 252 ? 127.773 106.851 183.310 1.00 31.74 252 ARG F C 1
ATOM 4192 O O . ARG C 2 252 ? 127.714 107.821 182.550 1.00 36.88 252 ARG F O 1
ATOM 4194 N N . ALA C 2 253 ? 128.134 106.952 184.585 1.00 32.85 253 ALA F N 1
ATOM 4195 C CA . ALA C 2 253 ? 128.462 108.225 185.206 1.00 35.86 253 ALA F CA 1
ATOM 4196 C C . ALA C 2 253 ? 129.850 108.137 185.816 1.00 31.80 253 ALA F C 1
ATOM 4197 O O . ALA C 2 253 ? 130.165 107.167 186.513 1.00 23.06 253 ALA F O 1
ATOM 4199 N N . SER C 2 254 ? 130.678 109.139 185.537 1.00 35.78 254 SER F N 1
ATOM 4200 C CA . SER C 2 254 ? 131.967 109.239 186.193 1.00 32.35 254 SER F CA 1
ATOM 4201 C C . SER C 2 254 ? 131.763 109.511 187.683 1.00 22.90 254 SER F C 1
ATOM 4202 O O . SER C 2 254 ? 130.857 110.257 188.064 1.00 13.39 254 SER F O 1
ATOM 4205 N N . PRO C 2 255 ? 132.576 108.905 188.547 1.00 24.54 255 PRO F N 1
ATOM 4206 C CA . PRO C 2 255 ? 132.402 109.138 189.983 1.00 23.03 255 PRO F CA 1
ATOM 4207 C C . PRO C 2 255 ? 132.842 110.541 190.357 1.00 26.87 255 PRO F C 1
ATOM 4208 O O . PRO C 2 255 ? 133.839 111.057 189.846 1.00 34.34 255 PRO F O 1
ATOM 4212 N N . VAL C 2 256 ? 132.082 111.162 191.252 1.00 26.46 256 VAL F N 1
ATOM 4213 C CA . VAL C 2 256 ? 132.347 112.539 191.650 1.00 18.94 256 VAL F CA 1
ATOM 4214 C C . VAL C 2 256 ? 133.531 112.511 192.609 1.00 14.91 256 VAL F C 1
ATOM 4215 O O . VAL C 2 256 ? 133.503 111.821 193.631 1.00 21.03 256 VAL F O 1
ATOM 4219 N N . ASN C 2 257 ? 134.595 113.226 192.256 1.00 3.74 257 ASN F N 1
ATOM 4220 C CA . ASN C 2 257 ? 135.735 113.353 193.149 1.00 11.80 257 ASN F CA 1
ATOM 4221 C C . ASN C 2 257 ? 135.501 114.546 194.063 1.00 15.91 257 ASN F C 1
ATOM 4222 O O . ASN C 2 257 ? 136.045 115.629 193.836 1.00 20.32 257 ASN F O 1
ATOM 4227 N N . ASP C 2 258 ? 134.681 114.350 195.090 1.00 17.11 258 ASP F N 1
ATOM 4228 C CA . ASP C 2 258 ? 134.267 115.451 195.945 1.00 22.33 258 ASP F CA 1
ATOM 4229 C C . ASP C 2 258 ? 135.424 115.947 196.800 1.00 21.27 258 ASP F C 1
ATOM 4230 O O . ASP C 2 258 ? 136.345 115.196 197.130 1.00 16.41 258 ASP F O 1
ATOM 4235 N N . ILE C 2 259 ? 135.374 117.228 197.155 1.00 23.46 259 ILE F N 1
ATOM 4236 C CA . ILE C 2 259 ? 136.443 117.896 197.883 1.00 13.81 259 ILE F CA 1
ATOM 4237 C C . ILE C 2 259 ? 135.899 118.300 199.244 1.00 20.19 259 ILE F C 1
ATOM 4238 O O . ILE C 2 259 ? 134.868 118.978 199.331 1.00 21.83 259 ILE F O 1
ATOM 4243 N N . PHE C 2 260 ? 136.585 117.885 200.305 1.00 23.69 260 PHE F N 1
ATOM 4244 C CA . PHE C 2 260 ? 136.249 118.302 201.658 1.00 23.44 260 PHE F CA 1
ATOM 4245 C C . PHE C 2 260 ? 136.978 119.600 201.973 1.00 24.11 260 PHE F C 1
ATOM 4246 O O . PHE C 2 260 ? 138.206 119.611 202.105 1.00 23.73 260 PHE F O 1
ATOM 4254 N N . CYS C 2 261 ? 136.223 120.687 202.091 1.00 18.67 261 CYS F N 1
ATOM 4255 C CA . CYS C 2 261 ? 136.743 121.967 202.557 1.00 14.70 261 CYS F CA 1
ATOM 4256 C C . CYS C 2 261 ? 136.373 122.101 204.028 1.00 21.37 261 CYS F C 1
ATOM 4257 O O . CYS C 2 261 ? 135.355 122.707 204.374 1.00 18.39 261 CYS F O 1
ATOM 4260 N N . GLN C 2 262 ? 137.207 121.524 204.886 1.00 34.37 262 GLN F N 1
ATOM 4261 C CA . GLN C 2 262 ? 136.997 121.556 206.322 1.00 28.95 262 GLN F CA 1
ATOM 4262 C C . GLN C 2 262 ? 137.165 122.973 206.848 1.00 26.87 262 GLN F C 1
ATOM 4263 O O . GLN C 2 262 ? 137.870 123.798 206.262 1.00 32.23 262 GLN F O 1
ATOM 4269 N N . SER C 2 263 ? 136.501 123.250 207.964 1.00 21.68 263 SER F N 1
ATOM 4270 C CA . SER C 2 263 ? 136.619 124.547 208.616 1.00 23.42 263 SER F CA 1
ATOM 4271 C C . SER C 2 263 ? 137.801 124.501 209.573 1.00 23.94 263 SER F C 1
ATOM 4272 O O . SER C 2 263 ? 137.849 123.654 210.471 1.00 28.16 263 SER F O 1
ATOM 4275 N N . LEU C 2 264 ? 138.765 125.389 209.367 1.00 29.85 264 LEU F N 1
ATOM 4276 C CA . LEU C 2 264 ? 139.853 125.538 210.318 1.00 29.21 264 LEU F CA 1
ATOM 4277 C C . LEU C 2 264 ? 139.288 126.059 211.639 1.00 30.55 264 LEU F C 1
ATOM 4278 O O . LEU C 2 264 ? 138.386 126.909 211.621 1.00 29.12 264 LEU F O 1
ATOM 4283 N N . PRO C 2 265 ? 139.760 125.543 212.802 1.00 29.48 265 PRO F N 1
ATOM 4284 C CA . PRO C 2 265 ? 139.119 125.848 214.095 1.00 30.15 265 PRO F CA 1
ATOM 4285 C C . PRO C 2 265 ? 138.932 127.325 214.412 1.00 30.90 265 PRO F C 1
ATOM 4286 O O . PRO C 2 265 ? 139.899 128.086 214.520 1.00 31.66 265 PRO F O 1
ATOM 4290 N N . GLY C 2 266 ? 137.672 127.730 214.561 1.00 20.21 266 GLY F N 1
ATOM 4291 C CA . GLY C 2 266 ? 137.325 129.111 214.824 1.00 20.33 266 GLY F CA 1
ATOM 4292 C C . GLY C 2 266 ? 136.325 129.654 213.824 1.00 21.76 266 GLY F C 1
ATOM 4293 O O . GLY C 2 266 ? 135.446 130.446 214.175 1.00 21.52 266 GLY F O 1
ATOM 4294 N N . SER C 2 267 ? 136.451 129.227 212.576 1.00 25.69 267 SER F N 1
ATOM 4295 C CA . SER C 2 267 ? 135.581 129.679 211.498 1.00 28.72 267 SER F CA 1
ATOM 4296 C C . SER C 2 267 ? 134.258 128.920 211.553 1.00 30.52 267 SER F C 1
ATOM 4297 O O . SER C 2 267 ? 134.162 127.833 212.131 1.00 32.72 267 SER F O 1
ATOM 4300 N N . PRO C 2 268 ? 133.190 129.478 210.960 1.00 27.15 268 PRO F N 1
ATOM 4301 C CA . PRO C 2 268 ? 131.924 128.736 210.868 1.00 27.75 268 PRO F CA 1
ATOM 4302 C C . PRO C 2 268 ? 132.005 127.514 209.967 1.00 28.42 268 PRO F C 1
ATOM 4303 O O . PRO C 2 268 ? 133.017 127.282 209.298 1.00 28.45 268 PRO F O 1
ATOM 4307 N N . PHE C 2 269 ? 130.924 126.732 209.939 1.00 24.34 269 PHE F N 1
ATOM 4308 C CA . PHE C 2 269 ? 130.899 125.480 209.194 1.00 27.05 269 PHE F CA 1
ATOM 4309 C C . PHE C 2 269 ? 130.947 125.690 207.688 1.00 26.08 269 PHE F C 1
ATOM 4310 O O . PHE C 2 269 ? 131.458 124.825 206.969 1.00 24.12 269 PHE F O 1
ATOM 4318 N N . LYS C 2 270 ? 130.432 126.818 207.202 1.00 22.21 270 LYS F N 1
ATOM 4319 C CA . LYS C 2 270 ? 130.349 127.133 205.789 1.00 22.97 270 LYS F CA 1
ATOM 4320 C C . LYS C 2 270 ? 130.371 128.652 205.672 1.00 23.15 270 LYS F C 1
ATOM 4321 O O . LYS C 2 270 ? 129.797 129.340 206.530 1.00 20.83 270 LYS F O 1
ATOM 4327 N N . PRO C 2 271 ? 131.054 129.205 204.645 1.00 20.87 271 PRO F N 1
ATOM 4328 C CA . PRO C 2 271 ? 131.244 130.664 204.561 1.00 21.33 271 PRO F CA 1
ATOM 4329 C C . PRO C 2 271 ? 129.952 131.466 204.499 1.00 22.88 271 PRO F C 1
ATOM 4330 O O . PRO C 2 271 ? 128.933 130.991 203.988 1.00 21.92 271 PRO F O 1
ATOM 4334 N N . LEU C 2 272 ? 130.001 132.689 205.037 1.00 19.38 272 LEU F N 1
ATOM 4335 C CA . LEU C 2 272 ? 128.793 133.488 205.220 1.00 16.03 272 LEU F CA 1
ATOM 4336 C C . LEU C 2 272 ? 128.189 133.922 203.890 1.00 11.27 272 LEU F C 1
ATOM 4337 O O . LEU C 2 272 ? 126.963 133.930 203.733 1.00 18.86 272 LEU F O 1
ATOM 4342 N N . THR C 2 273 ? 129.030 134.294 202.921 1.00 7.31 273 THR F N 1
ATOM 4343 C CA . THR C 2 273 ? 128.504 134.765 201.644 1.00 15.48 273 THR F CA 1
ATOM 4344 C C . THR C 2 273 ? 127.905 133.614 200.845 1.00 14.91 273 THR F C 1
ATOM 4345 O O . THR C 2 273 ? 126.971 133.813 200.060 1.00 19.88 273 THR F O 1
ATOM 4349 N N . LEU C 2 274 ? 128.411 132.396 201.053 1.00 11.23 274 LEU F N 1
ATOM 4350 C CA . LEU C 2 274 ? 127.767 131.222 200.472 1.00 7.57 274 LEU F CA 1
ATOM 4351 C C . LEU C 2 274 ? 126.409 130.970 201.110 1.00 22.81 274 LEU F C 1
ATOM 4352 O O . LEU C 2 274 ? 125.435 130.671 200.413 1.00 29.75 274 LEU F O 1
ATOM 4357 N N . ARG C 2 275 ? 126.327 131.089 202.439 1.00 24.54 275 ARG F N 1
ATOM 4358 C CA . ARG C 2 275 ? 125.068 130.845 203.140 1.00 16.24 275 ARG F CA 1
ATOM 4359 C C . ARG C 2 275 ? 123.997 131.843 202.720 1.00 16.87 275 ARG F C 1
ATOM 4360 O O . ARG C 2 275 ? 122.818 131.493 202.597 1.00 27.57 275 ARG F O 1
ATOM 4368 N N . GLN C 2 276 ? 124.390 133.099 202.499 1.00 8.91 276 GLN F N 1
ATOM 4369 C CA . GLN C 2 276 ? 123.449 134.074 201.960 1.00 12.74 276 GLN F CA 1
ATOM 4370 C C . GLN C 2 276 ? 123.118 133.771 200.503 1.00 15.59 276 GLN F C 1
ATOM 4371 O O . GLN C 2 276 ? 122.040 134.133 200.019 1.00 20.81 276 GLN F O 1
ATOM 4377 N N . LEU C 2 277 ? 124.031 133.108 199.787 1.00 11.45 277 LEU F N 1
ATOM 4378 C CA . LEU C 2 277 ? 123.764 132.763 198.394 1.00 16.55 277 LEU F CA 1
ATOM 4379 C C . LEU C 2 277 ? 122.784 131.598 198.289 1.00 18.45 277 LEU F C 1
ATOM 4380 O O . LEU C 2 277 ? 121.901 131.603 197.424 1.00 16.78 277 LEU F O 1
ATOM 4385 N N . GLU C 2 278 ? 122.917 130.593 199.162 1.00 19.73 278 GLU F N 1
ATOM 4386 C CA . GLU C 2 278 ? 121.986 129.467 199.138 1.00 21.58 278 GLU F CA 1
ATOM 4387 C C . GLU C 2 278 ? 120.587 129.899 199.562 1.00 30.22 278 GLU F C 1
ATOM 4388 O O . GLU C 2 278 ? 119.587 129.315 199.129 1.00 36.47 278 GLU F O 1
ATOM 4394 N N . GLN C 2 279 ? 120.499 130.916 200.423 1.00 28.84 279 GLN F N 1
ATOM 4395 C CA . GLN C 2 279 ? 119.199 131.379 200.900 1.00 26.82 279 GLN F CA 1
ATOM 4396 C C . GLN C 2 279 ? 118.407 132.053 199.786 1.00 25.65 279 GLN F C 1
ATOM 4397 O O . GLN C 2 279 ? 117.193 131.852 199.664 1.00 26.82 279 GLN F O 1
ATOM 4403 N N . GLN C 2 280 ? 119.078 132.872 198.972 1.00 18.15 280 GLN F N 1
ATOM 4404 C CA . GLN C 2 280 ? 118.392 133.558 197.881 1.00 18.57 280 GLN F CA 1
ATOM 4405 C C . GLN C 2 280 ? 117.925 132.578 196.815 1.00 20.78 280 GLN F C 1
ATOM 4406 O O . GLN C 2 280 ? 116.848 132.749 196.233 1.00 21.82 280 GLN F O 1
ATOM 4412 N N . GLU C 2 281 ? 118.721 131.543 196.546 1.00 18.83 281 GLU F N 1
ATOM 4413 C CA . GLU C 2 281 ? 118.384 130.619 195.468 1.00 24.89 281 GLU F CA 1
ATOM 4414 C C . GLU C 2 281 ? 117.209 129.731 195.846 1.00 27.89 281 GLU F C 1
ATOM 4415 O O . GLU C 2 281 ? 116.385 129.387 194.992 1.00 24.61 281 GLU F O 1
ATOM 4421 N N . GLU C 2 282 ? 117.116 129.345 197.119 1.00 27.97 282 GLU F N 1
ATOM 4422 C CA . GLU C 2 282 ? 115.942 128.618 197.585 1.00 25.67 282 GLU F CA 1
ATOM 4423 C C . GLU C 2 282 ? 114.711 129.515 197.556 1.00 28.81 282 GLU F C 1
ATOM 4424 O O . GLU C 2 282 ? 113.580 129.041 197.403 1.00 25.54 282 GLU F O 1
ATOM 4430 N N . ILE C 2 283 ? 114.920 130.825 197.708 1.00 27.85 283 ILE F N 1
ATOM 4431 C CA . ILE C 2 283 ? 113.826 131.789 197.606 1.00 29.10 283 ILE F CA 1
ATOM 4432 C C . ILE C 2 283 ? 113.420 131.971 196.145 1.00 34.35 283 ILE F C 1
ATOM 4433 O O . ILE C 2 283 ? 112.233 132.048 195.812 1.00 35.69 283 ILE F O 1
ATOM 4438 N N . LEU C 2 284 ? 114.404 132.022 195.247 1.00 22.90 284 LEU F N 1
ATOM 4439 C CA . LEU C 2 284 ? 114.106 132.242 193.835 1.00 18.74 284 LEU F CA 1
ATOM 4440 C C . LEU C 2 284 ? 113.502 131.000 193.183 1.00 20.12 284 LEU F C 1
ATOM 4441 O O . LEU C 2 284 ? 112.823 131.089 192.157 1.00 23.41 284 LEU F O 1
ATOM 4446 N N . ARG C 2 285 ? 113.746 129.824 193.762 1.00 21.64 285 ARG F N 1
ATOM 4447 C CA . ARG C 2 285 ? 113.412 128.593 193.053 1.00 26.16 285 ARG F CA 1
ATOM 4448 C C . ARG C 2 285 ? 111.959 128.188 193.281 1.00 29.09 285 ARG F C 1
ATOM 4449 O O . ARG C 2 285 ? 111.239 127.861 192.331 1.00 23.78 285 ARG F O 1
ATOM 4457 N N . VAL C 2 286 ? 111.513 128.196 194.534 1.00 27.96 286 VAL F N 1
ATOM 4458 C CA . VAL C 2 286 ? 110.287 127.495 194.913 1.00 26.73 286 VAL F CA 1
ATOM 4459 C C . VAL C 2 286 ? 109.044 128.299 194.522 1.00 26.13 286 VAL F C 1
ATOM 4460 O O . VAL C 2 286 ? 108.056 127.685 194.094 1.00 21.35 286 VAL F O 1
ATOM 4464 N N . PRO C 2 287 ? 109.009 129.641 194.638 1.00 24.98 287 PRO F N 1
ATOM 4465 C CA . PRO C 2 287 ? 107.963 130.382 193.909 1.00 27.00 287 PRO F CA 1
ATOM 4466 C C . PRO C 2 287 ? 107.961 130.135 192.409 1.00 30.16 287 PRO F C 1
ATOM 4467 O O . PRO C 2 287 ? 106.886 130.094 191.797 1.00 30.76 287 PRO F O 1
ATOM 4471 N N . PHE C 2 288 ? 109.130 129.968 191.797 1.00 29.66 288 PHE F N 1
ATOM 4472 C CA . PHE C 2 288 ? 109.220 129.751 190.358 1.00 25.64 288 PHE F CA 1
ATOM 4473 C C . PHE C 2 288 ? 108.786 128.339 189.982 1.00 21.80 288 PHE F C 1
ATOM 4474 O O . PHE C 2 288 ? 107.760 128.148 189.330 1.00 22.91 288 PHE F O 1
ATOM 4476 N N . ALA D 3 1 ? 113.939 125.577 147.665 1.00 30.47 349 ALA H N 1
ATOM 4477 C CA . ALA D 3 1 ? 112.715 125.372 148.431 1.00 31.06 349 ALA H CA 1
ATOM 4478 C C . ALA D 3 1 ? 112.938 124.347 149.537 1.00 33.41 349 ALA H C 1
ATOM 4479 O O . ALA D 3 1 ? 112.188 123.379 149.662 1.00 34.63 349 ALA H O 1
ATOM 4481 N N . ASN D 3 2 ? 113.950 124.589 150.345 1.00 29.34 350 ASN H N 1
ATOM 4482 C CA . ASN D 3 2 ? 114.248 123.650 151.395 1.00 29.21 350 ASN H CA 1
ATOM 4483 C C . ASN D 3 2 ? 114.234 124.340 152.756 1.00 26.08 350 ASN H C 1
ATOM 4484 O O . ASN D 3 2 ? 113.783 125.480 152.861 1.00 32.28 350 ASN H O 1
ATOM 4489 N N . ALA D 3 3 ? 114.703 123.667 153.788 1.00 22.26 351 ALA H N 1
ATOM 4490 C CA . ALA D 3 3 ? 114.737 124.178 155.165 1.00 26.17 351 ALA H CA 1
ATOM 4491 C C . ALA D 3 3 ? 113.389 124.727 155.633 1.00 21.57 351 ALA H C 1
ATOM 4492 O O . ALA D 3 3 ? 112.409 123.990 155.733 1.00 14.73 351 ALA H O 1
ATOM 4494 N N . ARG E 4 1 ? 153.539 152.523 208.590 1.00 27.50 177 ARG C N 1
ATOM 4495 C CA . ARG E 4 1 ? 152.329 153.314 208.400 1.00 27.84 177 ARG C CA 1
ATOM 4496 C C . ARG E 4 1 ? 152.573 154.455 207.420 1.00 28.01 177 ARG C C 1
ATOM 4497 O O . ARG E 4 1 ? 151.685 154.827 206.654 1.00 25.18 177 ARG C O 1
ATOM 4499 N N . ARG E 4 2 ? 153.788 155.011 207.455 1.00 28.52 178 ARG C N 1
ATOM 4500 C CA . ARG E 4 2 ? 154.144 156.069 206.516 1.00 24.16 178 ARG C CA 1
ATOM 4501 C C . ARG E 4 2 ? 154.257 155.537 205.094 1.00 27.97 178 ARG C C 1
ATOM 4502 O O . ARG E 4 2 ? 154.048 156.285 204.132 1.00 22.86 178 ARG C O 1
ATOM 4504 N N . GLN E 4 3 ? 154.594 154.255 204.942 1.00 33.62 179 GLN C N 1
ATOM 4505 C CA . GLN E 4 3 ? 154.629 153.647 203.616 1.00 31.99 179 GLN C CA 1
ATOM 4506 C C . GLN E 4 3 ? 153.226 153.491 203.043 1.00 27.89 179 GLN C C 1
ATOM 4507 O O . GLN E 4 3 ? 153.029 153.624 201.830 1.00 24.01 179 GLN C O 1
ATOM 4509 N N . MET E 4 4 ? 152.243 153.201 203.901 1.00 24.81 180 MET C N 1
ATOM 4510 C CA . MET E 4 4 ? 150.873 153.006 203.436 1.00 26.76 180 MET C CA 1
ATOM 4511 C C . MET E 4 4 ? 150.277 154.298 202.892 1.00 24.24 180 MET C C 1
ATOM 4512 O O . MET E 4 4 ? 149.535 154.279 201.902 1.00 22.83 180 MET C O 1
ATOM 4514 N N . GLN E 4 5 ? 150.577 155.430 203.534 1.00 20.54 181 GLN C N 1
ATOM 4515 C CA . GLN E 4 5 ? 150.106 156.715 203.027 1.00 25.70 181 GLN C CA 1
ATOM 4516 C C . GLN E 4 5 ? 150.771 157.063 201.701 1.00 25.50 181 GLN C C 1
ATOM 4517 O O . GLN E 4 5 ? 150.129 157.620 200.802 1.00 22.19 181 GLN C O 1
ATOM 4519 N N . GLU E 4 6 ? 152.061 156.747 201.564 1.00 22.00 182 GLU C N 1
ATOM 4520 C CA . GLU E 4 6 ? 152.766 157.030 200.318 1.00 22.04 182 GLU C CA 1
ATOM 4521 C C . GLU E 4 6 ? 152.319 156.097 199.199 1.00 28.08 182 GLU C C 1
ATOM 4522 O O . GLU E 4 6 ? 152.187 156.524 198.045 1.00 28.04 182 GLU C O 1
ATOM 4524 N N . ALA E 4 7 ? 152.095 154.818 199.517 1.00 29.33 183 ALA C N 1
ATOM 4525 C CA . ALA E 4 7 ? 151.684 153.856 198.498 1.00 26.26 183 ALA C CA 1
ATOM 4526 C C . ALA E 4 7 ? 150.290 154.166 197.969 1.00 18.02 183 ALA C C 1
ATOM 4527 O O . ALA E 4 7 ? 150.034 154.038 196.765 1.00 15.20 183 ALA C O 1
ATOM 4529 N N . GLU E 4 8 ? 149.373 154.561 198.856 1.00 18.10 184 GLU C N 1
ATOM 4530 C CA . GLU E 4 8 ? 148.034 154.945 198.419 1.00 25.00 184 GLU C CA 1
ATOM 4531 C C . GLU E 4 8 ? 148.077 156.198 197.553 1.00 27.06 184 GLU C C 1
ATOM 4532 O O . GLU E 4 8 ? 147.341 156.305 196.565 1.00 24.40 184 GLU C O 1
ATOM 4534 N N . MET E 4 9 ? 148.931 157.159 197.914 1.00 22.27 185 MET C N 1
ATOM 4535 C CA . MET E 4 9 ? 149.119 158.340 197.078 1.00 19.85 185 MET C CA 1
ATOM 4536 C C . MET E 4 9 ? 149.772 157.976 195.751 1.00 19.52 185 MET C C 1
ATOM 4537 O O . MET E 4 9 ? 149.465 158.575 194.714 1.00 12.74 185 MET C O 1
ATOM 4539 N N . MET E 4 10 ? 150.687 157.003 195.767 1.00 27.22 186 MET C N 1
ATOM 4540 C CA . MET E 4 10 ? 151.313 156.551 194.529 1.00 29.34 186 MET C CA 1
ATOM 4541 C C . MET E 4 10 ? 150.310 155.830 193.635 1.00 32.56 186 MET C C 1
ATOM 4542 O O . MET E 4 10 ? 150.407 155.893 192.404 1.00 30.11 186 MET C O 1
ATOM 4544 N N . TYR E 4 11 ? 149.346 155.130 194.237 1.00 29.74 187 TYR C N 1
ATOM 4545 C CA . TYR E 4 11 ? 148.323 154.450 193.449 1.00 26.35 187 TYR C CA 1
ATOM 4546 C C . TYR E 4 11 ? 147.355 155.444 192.821 1.00 29.22 187 TYR C C 1
ATOM 4547 O O . TYR E 4 11 ? 146.985 155.306 191.649 1.00 28.02 187 TYR C O 1
ATOM 4549 N N . GLN E 4 12 ? 146.931 156.453 193.588 1.00 22.29 188 GLN C N 1
ATOM 4550 C CA . GLN E 4 12 ? 145.977 157.431 193.073 1.00 20.81 188 GLN C CA 1
ATOM 4551 C C . GLN E 4 12 ? 146.605 158.331 192.017 1.00 24.37 188 GLN C C 1
ATOM 4552 O O . GLN E 4 12 ? 145.897 158.834 191.137 1.00 23.44 188 GLN C O 1
ATOM 4554 N N . THR E 4 13 ? 147.919 158.557 192.095 1.00 24.27 189 THR C N 1
ATOM 4555 C CA . THR E 4 13 ? 148.602 159.318 191.053 1.00 26.40 189 THR C CA 1
ATOM 4556 C C . THR E 4 13 ? 148.593 158.563 189.729 1.00 30.09 189 THR C C 1
ATOM 4557 O O . THR E 4 13 ? 148.487 159.172 188.658 1.00 26.78 189 THR C O 1
ATOM 4559 N N . GLY E 4 14 ? 148.711 157.235 189.784 1.00 24.34 190 GLY C N 1
ATOM 4560 C CA . GLY E 4 14 ? 148.627 156.442 188.571 1.00 21.84 190 GLY C CA 1
ATOM 4561 C C . GLY E 4 14 ? 147.203 156.166 188.133 1.00 20.00 190 GLY C C 1
ATOM 4562 O O . GLY E 4 14 ? 146.935 156.043 186.935 1.00 22.08 190 GLY C O 1
ATOM 4563 N N . MET E 4 15 ? 146.276 156.057 189.089 1.00 20.18 191 MET C N 1
ATOM 4564 C CA . MET E 4 15 ? 144.886 155.777 188.743 1.00 25.88 191 MET C CA 1
ATOM 4565 C C . MET E 4 15 ? 144.242 156.963 188.036 1.00 23.53 191 MET C C 1
ATOM 4566 O O . MET E 4 15 ? 143.380 156.784 187.167 1.00 32.20 191 MET C O 1
ATOM 4568 N N . LYS E 4 16 ? 144.637 158.185 188.405 1.00 13.26 192 LYS C N 1
ATOM 4569 C CA . LYS E 4 16 ? 144.147 159.367 187.703 1.00 20.99 192 LYS C CA 1
ATOM 4570 C C . LYS E 4 16 ? 144.679 159.420 186.276 1.00 24.28 192 LYS C C 1
ATOM 4571 O O . LYS E 4 16 ? 143.954 159.799 185.349 1.00 21.68 192 LYS C O 1
ATOM 4573 N N . ILE E 4 17 ? 145.946 159.049 186.083 1.00 24.21 193 ILE C N 1
ATOM 4574 C CA . ILE E 4 17 ? 146.539 159.060 184.749 1.00 23.55 193 ILE C CA 1
ATOM 4575 C C . ILE E 4 17 ? 145.940 157.961 183.880 1.00 21.55 193 ILE C C 1
ATOM 4576 O O . ILE E 4 17 ? 145.827 158.111 182.658 1.00 21.74 193 ILE C O 1
ATOM 4578 N N . LEU E 4 18 ? 145.567 156.832 184.491 1.00 23.52 194 LEU C N 1
ATOM 4579 C CA . LEU E 4 18 ? 145.037 155.707 183.726 1.00 25.42 194 LEU C CA 1
ATOM 4580 C C . LEU E 4 18 ? 143.673 156.029 183.125 1.00 26.95 194 LEU C C 1
ATOM 4581 O O . LEU E 4 18 ? 143.381 155.642 181.988 1.00 22.06 194 LEU C O 1
ATOM 4583 N N . ASN E 4 19 ? 142.824 156.731 183.875 1.00 29.60 195 ASN C N 1
ATOM 4584 C CA . ASN E 4 19 ? 141.469 157.003 183.408 1.00 31.65 195 ASN C CA 1
ATOM 4585 C C . ASN E 4 19 ? 141.422 158.106 182.357 1.00 34.08 195 ASN C C 1
ATOM 4586 O O . ASN E 4 19 ? 140.598 158.040 181.438 1.00 31.64 195 ASN C O 1
ATOM 4588 N N . GLY E 4 20 ? 142.286 159.115 182.464 1.00 30.98 196 GLY C N 1
ATOM 4589 C CA . GLY E 4 20 ? 142.179 160.288 181.621 1.00 25.09 196 GLY C CA 1
ATOM 4590 C C . GLY E 4 20 ? 142.935 160.262 180.313 1.00 29.55 196 GLY C C 1
ATOM 4591 O O . GLY E 4 20 ? 142.644 161.075 179.431 1.00 28.86 196 GLY C O 1
ATOM 4592 N N . SER E 4 21 ? 143.896 159.355 180.149 1.00 28.39 197 SER C N 1
ATOM 4593 C CA . SER E 4 21 ? 144.698 159.286 178.934 1.00 25.48 197 SER C CA 1
ATOM 4594 C C . SER E 4 21 ? 144.673 157.865 178.394 1.00 32.39 197 SER C C 1
ATOM 4595 O O . SER E 4 21 ? 144.989 156.916 179.118 1.00 38.55 197 SER C O 1
ATOM 4597 N N . ASN E 4 22 ? 144.302 157.724 177.123 1.00 31.79 198 ASN C N 1
ATOM 4598 C CA . ASN E 4 22 ? 144.190 156.425 176.474 1.00 31.22 198 ASN C CA 1
ATOM 4599 C C . ASN E 4 22 ? 145.432 156.039 175.682 1.00 30.46 198 ASN C C 1
ATOM 4600 O O . ASN E 4 22 ? 145.423 154.999 175.017 1.00 32.33 198 ASN C O 1
ATOM 4602 N N . LYS E 4 23 ? 146.485 156.851 175.723 1.00 22.93 199 LYS C N 1
ATOM 4603 C CA . LYS E 4 23 ? 147.702 156.538 174.987 1.00 29.74 199 LYS C CA 1
ATOM 4604 C C . LYS E 4 23 ? 148.401 155.329 175.596 1.00 26.25 199 LYS C C 1
ATOM 4605 O O . LYS E 4 23 ? 148.380 155.128 176.814 1.00 19.40 199 LYS C O 1
ATOM 4607 N N . LYS E 4 24 ? 149.009 154.512 174.731 1.00 25.12 200 LYS C N 1
ATOM 4608 C CA . LYS E 4 24 ? 149.718 153.324 175.197 1.00 29.93 200 LYS C CA 1
ATOM 4609 C C . LYS E 4 24 ? 150.919 153.699 176.056 1.00 18.79 200 LYS C C 1
ATOM 4610 O O . LYS E 4 24 ? 151.228 153.013 177.037 1.00 17.86 200 LYS C O 1
ATOM 4612 N N . SER E 4 25 ? 151.618 154.776 175.692 1.00 14.16 201 SER C N 1
ATOM 4613 C CA . SER E 4 25 ? 152.710 155.263 176.527 1.00 24.83 201 SER C CA 1
ATOM 4614 C C . SER E 4 25 ? 152.186 155.841 177.836 1.00 32.58 201 SER C C 1
ATOM 4615 O O . SER E 4 25 ? 152.793 155.646 178.894 1.00 33.58 201 SER C O 1
ATOM 4617 N N . GLN E 4 26 ? 151.055 156.547 177.784 1.00 34.25 202 GLN C N 1
ATOM 4618 C CA . GLN E 4 26 ? 150.504 157.175 178.982 1.00 34.12 202 GLN C CA 1
ATOM 4619 C C . GLN E 4 26 ? 149.926 156.136 179.935 1.00 37.22 202 GLN C C 1
ATOM 4620 O O . GLN E 4 26 ? 150.036 156.269 181.160 1.00 31.39 202 GLN C O 1
ATOM 4622 N N . LYS E 4 27 ? 149.285 155.100 179.388 1.00 32.72 203 LYS C N 1
ATOM 4623 C CA . LYS E 4 27 ? 148.768 154.024 180.227 1.00 26.03 203 LYS C CA 1
ATOM 4624 C C . LYS E 4 27 ? 149.891 153.249 180.903 1.00 19.80 203 LYS C C 1
ATOM 4625 O O . LYS E 4 27 ? 149.755 152.843 182.062 1.00 11.10 203 LYS C O 1
ATOM 4627 N N . ARG E 4 28 ? 151.002 153.027 180.195 1.00 22.78 204 ARG C N 1
ATOM 4628 C CA . ARG E 4 28 ? 152.129 152.315 180.787 1.00 23.21 204 ARG C CA 1
ATOM 4629 C C . ARG E 4 28 ? 152.871 153.152 181.820 1.00 27.68 204 ARG C C 1
ATOM 4630 O O . ARG E 4 28 ? 153.562 152.586 182.673 1.00 33.53 204 ARG C O 1
ATOM 4638 N N . GLU E 4 29 ? 152.749 154.482 181.764 1.00 20.84 205 GLU C N 1
ATOM 4639 C CA . GLU E 4 29 ? 153.312 155.299 182.834 1.00 21.44 205 GLU C CA 1
ATOM 4640 C C . GLU E 4 29 ? 152.339 155.423 183.997 1.00 27.40 205 GLU C C 1
ATOM 4641 O O . GLU E 4 29 ? 152.750 155.739 185.120 1.00 28.76 205 GLU C O 1
ATOM 4647 N N . ALA E 4 30 ? 151.047 155.186 183.750 1.00 27.10 206 ALA C N 1
ATOM 4648 C CA . ALA E 4 30 ? 150.110 155.001 184.850 1.00 29.83 206 ALA C CA 1
ATOM 4649 C C . ALA E 4 30 ? 150.431 153.733 185.628 1.00 23.23 206 ALA C C 1
ATOM 4650 O O . ALA E 4 30 ? 150.392 153.724 186.864 1.00 18.61 206 ALA C O 1
ATOM 4652 N N . TYR E 4 31 ? 150.746 152.648 184.918 1.00 17.85 207 TYR C N 1
ATOM 4653 C CA . TYR E 4 31 ? 151.125 151.399 185.562 1.00 16.20 207 TYR C CA 1
ATOM 4654 C C . TYR E 4 31 ? 152.519 151.451 186.167 1.00 21.51 207 TYR C C 1
ATOM 4655 O O . TYR E 4 31 ? 152.888 150.538 186.912 1.00 32.82 207 TYR C O 1
ATOM 4664 N N . ARG E 4 32 ? 153.305 152.485 185.859 1.00 15.02 208 ARG C N 1
ATOM 4665 C CA . ARG E 4 32 ? 154.595 152.651 186.519 1.00 23.25 208 ARG C CA 1
ATOM 4666 C C . ARG E 4 32 ? 154.406 153.135 187.950 1.00 27.05 208 ARG C C 1
ATOM 4667 O O . ARG E 4 32 ? 155.273 152.933 188.808 1.00 35.79 208 ARG C O 1
ATOM 4675 N N . TYR E 4 33 ? 153.275 153.789 188.221 1.00 15.00 209 TYR C N 1
ATOM 4676 C CA . TYR E 4 33 ? 152.970 154.201 189.586 1.00 19.00 209 TYR C CA 1
ATOM 4677 C C . TYR E 4 33 ? 152.248 153.093 190.342 1.00 26.43 209 TYR C C 1
ATOM 4678 O O . TYR E 4 33 ? 152.440 152.931 191.553 1.00 25.83 209 TYR C O 1
ATOM 4687 N N . LEU E 4 34 ? 151.401 152.328 189.645 1.00 29.94 210 LEU C N 1
ATOM 4688 C CA . LEU E 4 34 ? 150.739 151.183 190.262 1.00 14.43 210 LEU C CA 1
ATOM 4689 C C . LEU E 4 34 ? 151.733 150.101 190.656 1.00 15.07 210 LEU C C 1
ATOM 4690 O O . LEU E 4 34 ? 151.563 149.456 191.697 1.00 24.04 210 LEU C O 1
ATOM 4695 N N . GLN E 4 35 ? 152.759 149.878 189.832 1.00 10.52 211 GLN C N 1
ATOM 4696 C CA . GLN E 4 35 ? 153.770 148.876 190.150 1.00 11.88 211 GLN C CA 1
ATOM 4697 C C . GLN E 4 35 ? 154.577 149.273 191.379 1.00 20.11 211 GLN C C 1
ATOM 4698 O O . GLN E 4 35 ? 155.040 148.407 192.129 1.00 27.56 211 GLN C O 1
ATOM 4704 N N . LYS E 4 36 ? 154.766 150.576 191.591 1.00 12.96 212 LYS C N 1
ATOM 4705 C CA . LYS E 4 36 ? 155.471 151.043 192.780 1.00 17.81 212 LYS C CA 1
ATOM 4706 C C . LYS E 4 36 ? 154.668 150.752 194.042 1.00 23.11 212 LYS C C 1
ATOM 4707 O O . LYS E 4 36 ? 155.231 150.395 195.083 1.00 23.93 212 LYS C O 1
ATOM 4713 N N . ALA E 4 37 ? 153.344 150.903 193.967 1.00 13.42 213 ALA C N 1
ATOM 4714 C CA . ALA E 4 37 ? 152.495 150.588 195.111 1.00 14.47 213 ALA C CA 1
ATOM 4715 C C . ALA E 4 37 ? 152.410 149.082 195.331 1.00 12.65 213 ALA C C 1
ATOM 4716 O O . ALA E 4 37 ? 152.166 148.619 196.451 1.00 22.00 213 ALA C O 1
ATOM 4718 N N . ALA E 4 38 ? 152.598 148.302 194.263 1.00 16.93 214 ALA C N 1
ATOM 4719 C CA . ALA E 4 38 ? 152.587 146.847 194.380 1.00 16.64 214 ALA C CA 1
ATOM 4720 C C . ALA E 4 38 ? 153.759 146.352 195.217 1.00 18.21 214 ALA C C 1
ATOM 4721 O O . ALA E 4 38 ? 153.634 145.382 195.973 1.00 21.17 214 ALA C O 1
ATOM 4723 N N . SER E 4 39 ? 154.915 147.006 195.082 1.00 29.48 215 SER C N 1
ATOM 4724 C CA . SER E 4 39 ? 156.073 146.643 195.891 1.00 30.99 215 SER C CA 1
ATOM 4725 C C . SER E 4 39 ? 155.855 146.975 197.360 1.00 29.32 215 SER C C 1
ATOM 4726 O O . SER E 4 39 ? 156.468 146.354 198.236 1.00 28.88 215 SER C O 1
ATOM 4729 N N . MET E 4 40 ? 154.989 147.942 197.650 1.00 31.56 216 MET C N 1
ATOM 4730 C CA . MET E 4 40 ? 154.666 148.325 199.016 1.00 33.19 216 MET C CA 1
ATOM 4731 C C . MET E 4 40 ? 153.467 147.563 199.569 1.00 37.15 216 MET C C 1
ATOM 4732 O O . MET E 4 40 ? 152.923 147.962 200.605 1.00 37.77 216 MET C O 1
ATOM 4737 N N . ASN E 4 41 ? 153.053 146.482 198.894 1.00 28.41 217 ASN C N 1
ATOM 4738 C CA . ASN E 4 41 ? 151.943 145.614 199.311 1.00 20.96 217 ASN C CA 1
ATOM 4739 C C . ASN E 4 41 ? 150.635 146.387 199.469 1.00 26.02 217 ASN C C 1
ATOM 4740 O O . ASN E 4 41 ? 149.831 146.106 200.359 1.00 37.26 217 ASN C O 1
ATOM 4745 N N . HIS E 4 42 ? 150.418 147.368 198.597 1.00 15.23 218 HIS C N 1
ATOM 4746 C CA . HIS E 4 42 ? 149.106 147.989 198.499 1.00 10.89 218 HIS C CA 1
ATOM 4747 C C . HIS E 4 42 ? 148.137 146.995 197.877 1.00 12.02 218 HIS C C 1
ATOM 4748 O O . HIS E 4 42 ? 148.418 146.423 196.819 1.00 23.90 218 HIS C O 1
ATOM 4755 N N . THR E 4 43 ? 147.003 146.778 198.543 1.00 11.97 219 THR C N 1
ATOM 4756 C CA . THR E 4 43 ? 146.076 145.722 198.154 1.00 7.03 219 THR C CA 1
ATOM 4757 C C . THR E 4 43 ? 145.468 145.973 196.781 1.00 0.00 219 THR C C 1
ATOM 4758 O O . THR E 4 43 ? 145.696 145.190 195.857 1.00 0.00 219 THR C O 1
ATOM 4762 N N . LYS E 4 44 ? 144.730 147.076 196.624 1.00 3.06 220 LYS C N 1
ATOM 4763 C CA . LYS E 4 44 ? 144.035 147.338 195.367 1.00 0.58 220 LYS C CA 1
ATOM 4764 C C . LYS E 4 44 ? 144.987 147.590 194.206 1.00 2.94 220 LYS C C 1
ATOM 4765 O O . LYS E 4 44 ? 144.559 147.531 193.049 1.00 6.14 220 LYS C O 1
ATOM 4771 N N . ALA E 4 45 ? 146.262 147.867 194.481 1.00 6.39 221 ALA C N 1
ATOM 4772 C CA . ALA E 4 45 ? 147.238 147.953 193.401 1.00 12.20 221 ALA C CA 1
ATOM 4773 C C . ALA E 4 45 ? 147.686 146.568 192.958 1.00 4.65 221 ALA C C 1
ATOM 4774 O O . ALA E 4 45 ? 148.012 146.364 191.784 1.00 0.00 221 ALA C O 1
ATOM 4776 N N . LEU E 4 46 ? 147.708 145.606 193.886 1.00 4.59 222 LEU C N 1
ATOM 4777 C CA . LEU E 4 46 ? 148.145 144.250 193.561 1.00 0.00 222 LEU C CA 1
ATOM 4778 C C . LEU E 4 46 ? 147.171 143.564 192.610 1.00 0.65 222 LEU C C 1
ATOM 4779 O O . LEU E 4 46 ? 147.578 142.736 191.788 1.00 9.71 222 LEU C O 1
ATOM 4784 N N . GLU E 4 47 ? 145.878 143.880 192.722 1.00 1.10 223 GLU C N 1
ATOM 4785 C CA . GLU E 4 47 ? 144.897 143.352 191.777 1.00 0.00 223 GLU C CA 1
ATOM 4786 C C . GLU E 4 47 ? 145.145 143.865 190.364 1.00 0.00 223 GLU C C 1
ATOM 4787 O O . GLU E 4 47 ? 145.024 143.112 189.394 1.00 0.00 223 GLU C O 1
ATOM 4793 N N . ARG E 4 48 ? 145.487 145.146 190.227 1.00 0.85 224 ARG C N 1
ATOM 4794 C CA . ARG E 4 48 ? 145.534 145.758 188.903 1.00 0.00 224 ARG C CA 1
ATOM 4795 C C . ARG E 4 48 ? 146.777 145.351 188.124 1.00 0.00 224 ARG C C 1
ATOM 4796 O O . ARG E 4 48 ? 146.713 145.177 186.903 1.00 0.00 224 ARG C O 1
ATOM 4804 N N . VAL E 4 49 ? 147.912 145.195 188.806 1.00 2.39 225 VAL C N 1
ATOM 4805 C CA . VAL E 4 49 ? 149.169 145.005 188.092 1.00 0.00 225 VAL C CA 1
ATOM 4806 C C . VAL E 4 49 ? 149.482 143.520 187.897 1.00 4.50 225 VAL C C 1
ATOM 4807 O O . VAL E 4 49 ? 150.146 143.149 186.922 1.00 19.51 225 VAL C O 1
ATOM 4811 N N . SER E 4 50 ? 148.995 142.645 188.783 1.00 0.00 226 SER C N 1
ATOM 4812 C CA . SER E 4 50 ? 149.233 141.215 188.606 1.00 0.00 226 SER C CA 1
ATOM 4813 C C . SER E 4 50 ? 148.441 140.668 187.427 1.00 0.00 226 SER C C 1
ATOM 4814 O O . SER E 4 50 ? 148.884 139.733 186.754 1.00 5.63 226 SER C O 1
ATOM 4817 N N . TYR E 4 51 ? 147.265 141.237 187.160 1.00 0.00 227 TYR C N 1
ATOM 4818 C CA . TYR E 4 51 ? 146.565 140.910 185.924 1.00 0.00 227 TYR C CA 1
ATOM 4819 C C . TYR E 4 51 ? 147.257 141.527 184.719 1.00 2.84 227 TYR C C 1
ATOM 4820 O O . TYR E 4 51 ? 147.158 140.996 183.609 1.00 8.11 227 TYR C O 1
ATOM 4829 N N . ALA E 4 52 ? 147.956 142.647 184.916 1.00 5.20 228 ALA C N 1
ATOM 4830 C CA . ALA E 4 52 ? 148.711 143.252 183.826 1.00 0.00 228 ALA C CA 1
ATOM 4831 C C . ALA E 4 52 ? 149.952 142.434 183.498 1.00 0.21 228 ALA C C 1
ATOM 4832 O O . ALA E 4 52 ? 150.308 142.279 182.325 1.00 13.48 228 ALA C O 1
ATOM 4834 N N . LEU E 4 53 ? 150.630 141.919 184.526 1.00 0.78 229 LEU C N 1
ATOM 4835 C CA . LEU E 4 53 ? 151.773 141.038 184.308 1.00 0.00 229 LEU C CA 1
ATOM 4836 C C . LEU E 4 53 ? 151.349 139.721 183.671 1.00 0.00 229 LEU C C 1
ATOM 4837 O O . LEU E 4 53 ? 152.047 139.196 182.797 1.00 2.74 229 LEU C O 1
ATOM 4842 N N . LEU E 4 54 ? 150.212 139.170 184.101 1.00 0.00 230 LEU C N 1
ATOM 4843 C CA . LEU E 4 54 ? 149.798 137.848 183.640 1.00 0.00 230 LEU C CA 1
ATOM 4844 C C . LEU E 4 54 ? 149.374 137.867 182.177 1.00 0.00 230 LEU C C 1
ATOM 4845 O O . LEU E 4 54 ? 149.784 137.000 181.399 1.00 12.44 230 LEU C O 1
ATOM 4850 N N . PHE E 4 55 ? 148.559 138.838 181.783 1.00 0.00 231 PHE C N 1
ATOM 4851 C CA . PHE E 4 55 ? 148.011 138.865 180.435 1.00 0.00 231 PHE C CA 1
ATOM 4852 C C . PHE E 4 55 ? 148.962 139.478 179.420 1.00 0.00 231 PHE C C 1
ATOM 4853 O O . PHE E 4 55 ? 148.644 139.488 178.227 1.00 10.49 231 PHE C O 1
ATOM 4861 N N . GLY E 4 56 ? 150.113 139.978 179.857 1.00 0.00 232 GLY C N 1
ATOM 4862 C CA . GLY E 4 56 ? 151.004 140.687 178.952 1.00 6.22 232 GLY C CA 1
ATOM 4863 C C . GLY E 4 56 ? 150.399 141.962 178.412 1.00 1.79 232 GLY C C 1
ATOM 4864 O O . GLY E 4 56 ? 150.627 142.319 177.250 1.00 6.43 232 GLY C O 1
ATOM 4865 N N . ASP E 4 57 ? 149.635 142.663 179.241 1.00 0.61 233 ASP C N 1
ATOM 4866 C CA . ASP E 4 57 ? 148.840 143.804 178.818 1.00 0.26 233 ASP C CA 1
ATOM 4867 C C . ASP E 4 57 ? 149.180 144.980 179.723 1.00 20.01 233 ASP C C 1
ATOM 4868 O O . ASP E 4 57 ? 148.988 144.903 180.941 1.00 28.58 233 ASP C O 1
ATOM 4873 N N . TYR E 4 58 ? 149.694 146.054 179.120 1.00 24.14 234 TYR C N 1
ATOM 4874 C CA . TYR E 4 58 ? 150.242 147.276 179.718 1.00 3.78 234 TYR C CA 1
ATOM 4875 C C . TYR E 4 58 ? 151.546 147.067 180.485 1.00 1.96 234 TYR C C 1
ATOM 4876 O O . TYR E 4 58 ? 152.141 148.055 180.919 1.00 13.96 234 TYR C O 1
ATOM 4885 N N . LEU E 4 59 ? 152.022 145.836 180.641 1.00 0.00 235 LEU C N 1
ATOM 4886 C CA . LEU E 4 59 ? 153.312 145.535 181.247 1.00 5.87 235 LEU C CA 1
ATOM 4887 C C . LEU E 4 59 ? 153.936 144.373 180.492 1.00 8.06 235 LEU C C 1
ATOM 4888 O O . LEU E 4 59 ? 153.232 143.640 179.788 1.00 3.58 235 LEU C O 1
ATOM 4893 N N . PRO E 4 60 ? 155.259 144.198 180.584 1.00 2.43 236 PRO C N 1
ATOM 4894 C CA . PRO E 4 60 ? 155.884 142.992 180.014 1.00 6.32 236 PRO C CA 1
ATOM 4895 C C . PRO E 4 60 ? 155.415 141.739 180.735 1.00 4.08 236 PRO C C 1
ATOM 4896 O O . PRO E 4 60 ? 155.351 141.695 181.965 1.00 3.60 236 PRO C O 1
ATOM 4900 N N . GLN E 4 61 ? 155.080 140.716 179.954 1.00 0.00 237 GLN C N 1
ATOM 4901 C CA . GLN E 4 61 ? 154.507 139.494 180.503 1.00 0.00 237 GLN C CA 1
ATOM 4902 C C . GLN E 4 61 ? 155.550 138.686 181.261 1.00 6.88 237 GLN C C 1
ATOM 4903 O O . GLN E 4 61 ? 156.657 138.459 180.767 1.00 22.67 237 GLN C O 1
ATOM 4909 N N . ASN E 4 62 ? 155.186 138.245 182.466 1.00 7.57 238 ASN C N 1
ATOM 4910 C CA . ASN E 4 62 ? 155.990 137.274 183.205 1.00 7.80 238 ASN C CA 1
ATOM 4911 C C . ASN E 4 62 ? 155.041 136.575 184.176 1.00 0.00 238 ASN C C 1
ATOM 4912 O O . ASN E 4 62 ? 154.561 137.193 185.130 1.00 0.00 238 ASN C O 1
ATOM 4917 N N . ILE E 4 63 ? 154.763 135.297 183.911 1.00 8.95 239 ILE C N 1
ATOM 4918 C CA . ILE E 4 63 ? 153.811 134.545 184.724 1.00 5.67 239 ILE C CA 1
ATOM 4919 C C . ILE E 4 63 ? 154.356 134.289 186.125 1.00 2.03 239 ILE C C 1
ATOM 4920 O O . ILE E 4 63 ? 153.585 134.198 187.087 1.00 6.10 239 ILE C O 1
ATOM 4925 N N . GLN E 4 64 ? 155.679 134.159 186.265 1.00 2.89 240 GLN C N 1
ATOM 4926 C CA . GLN E 4 64 ? 156.262 133.718 187.531 1.00 2.11 240 GLN C CA 1
ATOM 4927 C C . GLN E 4 64 ? 156.053 134.749 188.637 1.00 9.43 240 GLN C C 1
ATOM 4928 O O . GLN E 4 64 ? 155.716 134.392 189.772 1.00 18.21 240 GLN C O 1
ATOM 4934 N N . ALA E 4 65 ? 156.240 136.035 188.332 1.00 1.96 241 ALA C N 1
ATOM 4935 C CA . ALA E 4 65 ? 155.958 137.048 189.342 1.00 2.01 241 ALA C CA 1
ATOM 4936 C C . ALA E 4 65 ? 154.478 137.394 189.382 1.00 16.35 241 ALA C C 1
ATOM 4937 O O . ALA E 4 65 ? 154.002 137.953 190.374 1.00 11.63 241 ALA C O 1
ATOM 4939 N N . ALA E 4 66 ? 153.739 137.083 188.316 1.00 22.74 242 ALA C N 1
ATOM 4940 C CA . ALA E 4 66 ? 152.288 137.199 188.379 1.00 0.00 242 ALA C CA 1
ATOM 4941 C C . ALA E 4 66 ? 151.711 136.182 189.350 1.00 0.00 242 ALA C C 1
ATOM 4942 O O . ALA E 4 66 ? 150.869 136.521 190.189 1.00 6.54 242 ALA C O 1
ATOM 4944 N N . ARG E 4 67 ? 152.169 134.932 189.259 1.00 7.65 243 ARG C N 1
ATOM 4945 C CA . ARG E 4 67 ? 151.710 133.885 190.166 1.00 7.88 243 ARG C CA 1
ATOM 4946 C C . ARG E 4 67 ? 152.148 134.155 191.601 1.00 8.24 243 ARG C C 1
ATOM 4947 O O . ARG E 4 67 ? 151.379 133.934 192.544 1.00 21.03 243 ARG C O 1
ATOM 4955 N N . GLU E 4 68 ? 153.377 134.647 191.783 1.00 2.26 244 GLU C N 1
ATOM 4956 C CA . GLU E 4 68 ? 153.887 134.922 193.124 1.00 2.39 244 GLU C CA 1
ATOM 4957 C C . GLU E 4 68 ? 153.110 136.042 193.800 1.00 21.70 244 GLU C C 1
ATOM 4958 O O . GLU E 4 68 ? 152.868 135.991 195.012 1.00 26.06 244 GLU C O 1
ATOM 4964 N N . MET E 4 69 ? 152.697 137.048 193.034 1.00 25.93 245 MET C N 1
ATOM 4965 C CA . MET E 4 69 ? 151.834 138.100 193.549 1.00 5.66 245 MET C CA 1
ATOM 4966 C C . MET E 4 69 ? 150.387 137.654 193.697 1.00 11.16 245 MET C C 1
ATOM 4967 O O . MET E 4 69 ? 149.623 138.317 194.403 1.00 17.98 245 MET C O 1
ATOM 4972 N N . PHE E 4 70 ? 149.989 136.560 193.043 1.00 12.24 246 PHE C N 1
ATOM 4973 C CA . PHE E 4 70 ? 148.658 136.011 193.286 1.00 0.00 246 PHE C CA 1
ATOM 4974 C C . PHE E 4 70 ? 148.601 135.282 194.622 1.00 6.83 246 PHE C C 1
ATOM 4975 O O . PHE E 4 70 ? 147.590 135.352 195.330 1.00 25.38 246 PHE C O 1
ATOM 4983 N N . GLU E 4 71 ? 149.677 134.575 194.983 1.00 3.85 247 GLU C N 1
ATOM 4984 C CA . GLU E 4 71 ? 149.697 133.851 196.251 1.00 7.64 247 GLU C CA 1
ATOM 4985 C C . GLU E 4 71 ? 149.787 134.797 197.440 1.00 12.97 247 GLU C C 1
ATOM 4986 O O . GLU E 4 71 ? 149.329 134.455 198.535 1.00 25.20 247 GLU C O 1
ATOM 4992 N N . LYS E 4 72 ? 150.376 135.979 197.252 1.00 11.18 248 LYS C N 1
ATOM 4993 C CA . LYS E 4 72 ? 150.324 136.999 198.293 1.00 12.11 248 LYS C CA 1
ATOM 4994 C C . LYS E 4 72 ? 148.923 137.585 198.400 1.00 10.16 248 LYS C C 1
ATOM 4995 O O . LYS E 4 72 ? 148.492 137.997 199.483 1.00 10.88 248 LYS C O 1
ATOM 5001 N N . LEU E 4 73 ? 148.198 137.620 197.281 1.00 3.75 249 LEU C N 1
ATOM 5002 C CA . LEU E 4 73 ? 146.838 138.141 197.274 1.00 0.00 249 LEU C CA 1
ATOM 5003 C C . LEU E 4 73 ? 145.846 137.151 197.871 1.00 5.90 249 LEU C C 1
ATOM 5004 O O . LEU E 4 73 ? 144.812 137.562 198.408 1.00 18.12 249 LEU C O 1
ATOM 5009 N N . THR E 4 74 ? 146.138 135.852 197.783 1.00 3.32 250 THR C N 1
ATOM 5010 C CA . THR E 4 74 ? 145.192 134.841 198.244 1.00 4.46 250 THR C CA 1
ATOM 5011 C C . THR E 4 74 ? 145.143 134.780 199.767 1.00 19.43 250 THR C C 1
ATOM 5012 O O . THR E 4 74 ? 144.058 134.686 200.354 1.00 25.63 250 THR C O 1
ATOM 5016 N N . GLU E 4 75 ? 146.306 134.858 200.424 1.00 27.63 251 GLU C N 1
ATOM 5017 C CA . GLU E 4 75 ? 146.352 134.796 201.883 1.00 22.65 251 GLU C CA 1
ATOM 5018 C C . GLU E 4 75 ? 145.633 135.975 202.528 1.00 24.72 251 GLU C C 1
ATOM 5019 O O . GLU E 4 75 ? 145.096 135.843 203.634 1.00 30.41 251 GLU C O 1
ATOM 5025 N N . GLU E 4 76 ? 145.615 137.132 201.863 1.00 14.07 252 GLU C N 1
ATOM 5026 C CA . GLU E 4 76 ? 144.825 138.252 202.360 1.00 21.19 252 GLU C CA 1
ATOM 5027 C C . GLU E 4 76 ? 143.332 137.989 202.223 1.00 15.93 252 GLU C C 1
ATOM 5028 O O . GLU E 4 76 ? 142.537 138.506 203.015 1.00 25.35 252 GLU C O 1
ATOM 5034 N N . GLY E 4 77 ? 142.937 137.195 201.236 1.00 0.00 253 GLY C N 1
ATOM 5035 C CA . GLY E 4 77 ? 141.547 136.911 200.979 1.00 9.33 253 GLY C CA 1
ATOM 5036 C C . GLY E 4 77 ? 140.925 137.707 199.857 1.00 13.36 253 GLY C C 1
ATOM 5037 O O . GLY E 4 77 ? 139.735 138.030 199.939 1.00 21.76 253 GLY C O 1
ATOM 5038 N N . SER E 4 78 ? 141.685 138.041 198.821 1.00 0.28 254 SER C N 1
ATOM 5039 C CA . SER E 4 78 ? 141.152 138.853 197.739 1.00 0.00 254 SER C CA 1
ATOM 5040 C C . SER E 4 78 ? 140.206 138.028 196.869 1.00 1.11 254 SER C C 1
ATOM 5041 O O . SER E 4 78 ? 140.411 136.824 196.696 1.00 9.61 254 SER C O 1
ATOM 5044 N N . PRO E 4 79 ? 139.165 138.642 196.312 1.00 6.52 255 PRO C N 1
ATOM 5045 C CA . PRO E 4 79 ? 138.288 137.907 195.392 1.00 0.00 255 PRO C CA 1
ATOM 5046 C C . PRO E 4 79 ? 138.895 137.779 194.005 1.00 0.00 255 PRO C C 1
ATOM 5047 O O . PRO E 4 79 ? 138.617 136.815 193.286 1.00 1.21 255 PRO C O 1
ATOM 5051 N N . LYS E 4 80 ? 139.720 138.750 193.617 1.00 0.00 256 LYS C N 1
ATOM 5052 C CA . LYS E 4 80 ? 140.345 138.748 192.303 1.00 0.00 256 LYS C CA 1
ATOM 5053 C C . LYS E 4 80 ? 141.705 138.066 192.287 1.00 1.02 256 LYS C C 1
ATOM 5054 O O . LYS E 4 80 ? 142.255 137.846 191.205 1.00 0.43 256 LYS C O 1
ATOM 5060 N N . GLY E 4 81 ? 142.259 137.733 193.447 1.00 0.00 257 GLY C N 1
ATOM 5061 C CA . GLY E 4 81 ? 143.505 136.996 193.488 1.00 0.00 257 GLY C CA 1
ATOM 5062 C C . GLY E 4 81 ? 143.250 135.510 193.595 1.00 1.29 257 GLY C C 1
ATOM 5063 O O . GLY E 4 81 ? 144.072 134.689 193.181 1.00 1.91 257 GLY C O 1
ATOM 5064 N N . GLN E 4 82 ? 142.096 135.159 194.162 1.00 7.93 258 GLN C N 1
ATOM 5065 C CA . GLN E 4 82 ? 141.692 133.762 194.232 1.00 0.00 258 GLN C CA 1
ATOM 5066 C C . GLN E 4 82 ? 141.162 133.270 192.893 1.00 0.00 258 GLN C C 1
ATOM 5067 O O . GLN E 4 82 ? 141.306 132.087 192.567 1.00 4.99 258 GLN C O 1
ATOM 5073 N N . THR E 4 83 ? 140.534 134.155 192.119 1.00 0.00 259 THR C N 1
ATOM 5074 C CA . THR E 4 83 ? 139.987 133.763 190.826 1.00 0.00 259 THR C CA 1
ATOM 5075 C C . THR E 4 83 ? 141.090 133.459 189.822 1.00 3.54 259 THR C C 1
ATOM 5076 O O . THR E 4 83 ? 141.065 132.414 189.163 1.00 38.48 259 THR C O 1
ATOM 5080 N N . ALA E 4 84 ? 142.077 134.350 189.702 1.00 0.00 260 ALA C N 1
ATOM 5081 C CA . ALA E 4 84 ? 143.083 134.191 188.659 1.00 0.00 260 ALA C CA 1
ATOM 5082 C C . ALA E 4 84 ? 144.113 133.131 189.018 1.00 2.73 260 ALA C C 1
ATOM 5083 O O . ALA E 4 84 ? 144.821 132.639 188.134 1.00 18.82 260 ALA C O 1
ATOM 5085 N N . LEU E 4 85 ? 144.219 132.766 190.297 1.00 0.78 261 LEU C N 1
ATOM 5086 C CA . LEU E 4 85 ? 145.004 131.587 190.640 1.00 0.00 261 LEU C CA 1
ATOM 5087 C C . LEU E 4 85 ? 144.276 130.315 190.236 1.00 0.00 261 LEU C C 1
ATOM 5088 O O . LEU E 4 85 ? 144.917 129.303 189.936 1.00 16.38 261 LEU C O 1
ATOM 5093 N N . GLY E 4 86 ? 142.943 130.348 190.226 1.00 0.00 262 GLY C N 1
ATOM 5094 C CA . GLY E 4 86 ? 142.183 129.253 189.659 1.00 0.00 262 GLY C CA 1
ATOM 5095 C C . GLY E 4 86 ? 142.361 129.124 188.164 1.00 0.00 262 GLY C C 1
ATOM 5096 O O . GLY E 4 86 ? 142.328 128.015 187.627 1.00 26.97 262 GLY C O 1
ATOM 5097 N N . PHE E 4 87 ? 142.539 130.248 187.470 1.00 0.00 263 PHE C N 1
ATOM 5098 C CA . PHE E 4 87 ? 142.764 130.199 186.030 1.00 0.00 263 PHE C CA 1
ATOM 5099 C C . PHE E 4 87 ? 144.140 129.625 185.717 1.00 7.41 263 PHE C C 1
ATOM 5100 O O . PHE E 4 87 ? 144.319 128.941 184.704 1.00 21.00 263 PHE C O 1
ATOM 5108 N N . LEU E 4 88 ? 145.121 129.882 186.584 1.00 12.90 264 LEU C N 1
ATOM 5109 C CA . LEU E 4 88 ? 146.442 129.291 186.405 1.00 0.00 264 LEU C CA 1
ATOM 5110 C C . LEU E 4 88 ? 146.404 127.787 186.639 1.00 0.00 264 LEU C C 1
ATOM 5111 O O . LEU E 4 88 ? 146.931 127.011 185.835 1.00 11.92 264 LEU C O 1
ATOM 5116 N N . TYR E 4 89 ? 145.758 127.356 187.725 1.00 0.00 265 TYR C N 1
ATOM 5117 C CA . TYR E 4 89 ? 145.681 125.933 188.041 1.00 0.00 265 TYR C CA 1
ATOM 5118 C C . TYR E 4 89 ? 144.779 125.173 187.077 1.00 0.00 265 TYR C C 1
ATOM 5119 O O . TYR E 4 89 ? 144.825 123.941 187.035 1.00 7.90 265 TYR C O 1
ATOM 5128 N N . ALA E 4 90 ? 143.942 125.876 186.313 1.00 0.00 266 ALA C N 1
ATOM 5129 C CA . ALA E 4 90 ? 143.119 125.196 185.320 1.00 0.00 266 ALA C CA 1
ATOM 5130 C C . ALA E 4 90 ? 143.856 125.045 183.997 1.00 0.00 266 ALA C C 1
ATOM 5131 O O . ALA E 4 90 ? 143.675 124.046 183.291 1.00 21.92 266 ALA C O 1
ATOM 5133 N N . SER E 4 91 ? 144.687 126.022 183.642 1.00 0.00 267 SER C N 1
ATOM 5134 C CA . SER E 4 91 ? 145.398 126.005 182.372 1.00 0.00 267 SER C CA 1
ATOM 5135 C C . SER E 4 91 ? 146.858 125.594 182.502 1.00 0.00 267 SER C C 1
ATOM 5136 O O . SER E 4 91 ? 147.514 125.379 181.479 1.00 0.00 267 SER C O 1
ATOM 5139 N N . GLY E 4 92 ? 147.376 125.472 183.722 1.00 0.00 268 GLY C N 1
ATOM 5140 C CA . GLY E 4 92 ? 148.749 125.061 183.932 1.00 0.00 268 GLY C CA 1
ATOM 5141 C C . GLY E 4 92 ? 149.783 126.046 183.432 1.00 2.14 268 GLY C C 1
ATOM 5142 O O . GLY E 4 92 ? 150.760 125.652 182.789 1.00 21.15 268 GLY C O 1
ATOM 5143 N N . LEU E 4 93 ? 149.581 127.330 183.711 1.00 1.97 269 LEU C N 1
ATOM 5144 C CA . LEU E 4 93 ? 150.528 128.377 183.334 1.00 0.00 269 LEU C CA 1
ATOM 5145 C C . LEU E 4 93 ? 151.413 128.656 184.543 1.00 4.50 269 LEU C C 1
ATOM 5146 O O . LEU E 4 93 ? 151.084 129.492 185.387 1.00 12.25 269 LEU C O 1
ATOM 5151 N N . GLY E 4 94 ? 152.544 127.960 184.619 1.00 7.27 270 GLY C N 1
ATOM 5152 C CA . GLY E 4 94 ? 153.420 128.048 185.765 1.00 5.96 270 GLY C CA 1
ATOM 5153 C C . GLY E 4 94 ? 153.124 127.063 186.873 1.00 13.23 270 GLY C C 1
ATOM 5154 O O . GLY E 4 94 ? 153.895 126.993 187.838 1.00 26.09 270 GLY C O 1
ATOM 5155 N N . VAL E 4 95 ? 152.040 126.295 186.770 1.00 0.31 271 VAL C N 1
ATOM 5156 C CA . VAL E 4 95 ? 151.679 125.296 187.765 1.00 3.06 271 VAL C CA 1
ATOM 5157 C C . VAL E 4 95 ? 151.317 124.003 187.045 1.00 19.66 271 VAL C C 1
ATOM 5158 O O . VAL E 4 95 ? 151.289 123.935 185.815 1.00 22.74 271 VAL C O 1
ATOM 5162 N N . ASN E 4 96 ? 151.032 122.965 187.836 1.00 17.60 272 ASN C N 1
ATOM 5163 C CA . ASN E 4 96 ? 150.960 121.619 187.274 1.00 17.14 272 ASN C CA 1
ATOM 5164 C C . ASN E 4 96 ? 149.545 121.248 186.840 1.00 19.18 272 ASN C C 1
ATOM 5165 O O . ASN E 4 96 ? 149.244 120.061 186.668 1.00 33.32 272 ASN C O 1
ATOM 5170 N N . SER E 4 97 ? 148.667 122.243 186.668 1.00 0.00 273 SER C N 1
ATOM 5171 C CA . SER E 4 97 ? 147.357 122.083 186.036 1.00 0.00 273 SER C CA 1
ATOM 5172 C C . SER E 4 97 ? 146.455 121.060 186.721 1.00 0.54 273 SER C C 1
ATOM 5173 O O . SER E 4 97 ? 146.137 120.021 186.136 1.00 15.70 273 SER C O 1
ATOM 5176 N N . SER E 4 98 ? 146.042 121.333 187.956 1.00 2.36 274 SER C N 1
ATOM 5177 C CA . SER E 4 98 ? 145.137 120.445 188.682 1.00 3.27 274 SER C CA 1
ATOM 5178 C C . SER E 4 98 ? 143.745 121.061 188.671 1.00 0.00 274 SER C C 1
ATOM 5179 O O . SER E 4 98 ? 143.529 122.114 189.276 1.00 8.75 274 SER C O 1
ATOM 5182 N N . GLN E 4 99 ? 142.803 120.407 187.984 1.00 0.00 275 GLN C N 1
ATOM 5183 C CA . GLN E 4 99 ? 141.427 120.893 187.947 1.00 0.00 275 GLN C CA 1
ATOM 5184 C C . GLN E 4 99 ? 140.738 120.784 189.298 1.00 0.00 275 GLN C C 1
ATOM 5185 O O . GLN E 4 99 ? 139.747 121.483 189.532 1.00 0.50 275 GLN C O 1
ATOM 5191 N N . ALA E 4 100 ? 141.218 119.905 190.180 1.00 4.33 276 ALA C N 1
ATOM 5192 C CA . ALA E 4 100 ? 140.675 119.844 191.532 1.00 0.44 276 ALA C CA 1
ATOM 5193 C C . ALA E 4 100 ? 140.986 121.117 192.302 1.00 0.00 276 ALA C C 1
ATOM 5194 O O . ALA E 4 100 ? 140.134 121.632 193.033 1.00 2.11 276 ALA C O 1
ATOM 5196 N N . LYS E 4 101 ? 142.205 121.637 192.149 1.00 4.33 277 LYS C N 1
ATOM 5197 C CA . LYS E 4 101 ? 142.588 122.876 192.814 1.00 0.00 277 LYS C CA 1
ATOM 5198 C C . LYS E 4 101 ? 141.934 124.090 192.175 1.00 0.00 277 LYS C C 1
ATOM 5199 O O . LYS E 4 101 ? 141.631 125.060 192.874 1.00 10.61 277 LYS C O 1
ATOM 5205 N N . ALA E 4 102 ? 141.709 124.056 190.859 1.00 0.00 278 ALA C N 1
ATOM 5206 C CA . ALA E 4 102 ? 141.114 125.192 190.172 1.00 0.00 278 ALA C CA 1
ATOM 5207 C C . ALA E 4 102 ? 139.651 125.392 190.532 1.00 0.00 278 ALA C C 1
ATOM 5208 O O . ALA E 4 102 ? 139.166 126.525 190.484 1.00 24.72 278 ALA C O 1
ATOM 5210 N N . LEU E 4 103 ? 138.938 124.329 190.900 1.00 0.00 279 LEU C N 1
ATOM 5211 C CA . LEU E 4 103 ? 137.558 124.493 191.338 1.00 0.00 279 LEU C CA 1
ATOM 5212 C C . LEU E 4 103 ? 137.478 125.126 192.719 1.00 0.24 279 LEU C C 1
ATOM 5213 O O . LEU E 4 103 ? 136.565 125.915 192.984 1.00 27.72 279 LEU C O 1
ATOM 5218 N N . VAL E 4 104 ? 138.419 124.789 193.602 1.00 0.00 280 VAL C N 1
ATOM 5219 C CA . VAL E 4 104 ? 138.425 125.349 194.950 1.00 0.00 280 VAL C CA 1
ATOM 5220 C C . VAL E 4 104 ? 138.724 126.841 194.902 1.00 0.00 280 VAL C C 1
ATOM 5221 O O . VAL E 4 104 ? 138.134 127.635 195.644 1.00 9.87 280 VAL C O 1
ATOM 5225 N N . TYR E 4 105 ? 139.630 127.247 194.013 1.00 0.00 281 TYR C N 1
ATOM 5226 C CA . TYR E 4 105 ? 139.952 128.661 193.870 1.00 0.00 281 TYR C CA 1
ATOM 5227 C C . TYR E 4 105 ? 138.813 129.428 193.209 1.00 0.00 281 TYR C C 1
ATOM 5228 O O . TYR E 4 105 ? 138.537 130.574 193.576 1.00 17.33 281 TYR C O 1
ATOM 5237 N N . TYR E 4 106 ? 138.150 128.818 192.222 1.00 0.00 282 TYR C N 1
ATOM 5238 C CA . TYR E 4 106 ? 136.996 129.456 191.587 1.00 0.00 282 TYR C CA 1
ATOM 5239 C C . TYR E 4 106 ? 135.821 129.589 192.545 1.00 0.00 282 TYR C C 1
ATOM 5240 O O . TYR E 4 106 ? 135.128 130.612 192.544 1.00 21.00 282 TYR C O 1
ATOM 5249 N N . THR E 4 107 ? 135.562 128.556 193.351 1.00 7.43 283 THR C N 1
ATOM 5250 C CA . THR E 4 107 ? 134.427 128.613 194.269 1.00 0.00 283 THR C CA 1
ATOM 5251 C C . THR E 4 107 ? 134.649 129.646 195.365 1.00 7.20 283 THR C C 1
ATOM 5252 O O . THR E 4 107 ? 133.691 130.252 195.856 1.00 22.26 283 THR C O 1
ATOM 5256 N N . PHE E 4 108 ? 135.906 129.880 195.746 1.00 0.00 284 PHE C N 1
ATOM 5257 C CA . PHE E 4 108 ? 136.177 130.925 196.721 1.00 0.00 284 PHE C CA 1
ATOM 5258 C C . PHE E 4 108 ? 136.287 132.292 196.059 1.00 0.00 284 PHE C C 1
ATOM 5259 O O . PHE E 4 108 ? 136.087 133.320 196.716 1.00 0.31 284 PHE C O 1
ATOM 5267 N N . GLY E 4 109 ? 136.610 132.325 194.768 1.00 0.00 285 GLY C N 1
ATOM 5268 C CA . GLY E 4 109 ? 136.513 133.568 194.025 1.00 0.00 285 GLY C CA 1
ATOM 5269 C C . GLY E 4 109 ? 135.080 134.044 193.856 1.00 0.00 285 GLY C C 1
ATOM 5270 O O . GLY E 4 109 ? 134.805 135.246 193.908 1.00 14.71 285 GLY C O 1
ATOM 5271 N N . ALA E 4 110 ? 134.144 133.112 193.653 1.00 0.00 286 ALA C N 1
ATOM 5272 C CA . ALA E 4 110 ? 132.746 133.491 193.458 1.00 0.00 286 ALA C CA 1
ATOM 5273 C C . ALA E 4 110 ? 132.090 133.907 194.772 1.00 3.81 286 ALA C C 1
ATOM 5274 O O . ALA E 4 110 ? 131.231 134.796 194.789 1.00 14.08 286 ALA C O 1
ATOM 5276 N N . LEU E 4 111 ? 132.474 133.272 195.879 1.00 8.30 287 LEU C N 1
ATOM 5277 C CA . LEU E 4 111 ? 131.999 133.710 197.186 1.00 5.22 287 LEU C CA 1
ATOM 5278 C C . LEU E 4 111 ? 132.545 135.086 197.544 1.00 8.94 287 LEU C C 1
ATOM 5279 O O . LEU E 4 111 ? 131.887 135.860 198.250 1.00 12.86 287 LEU C O 1
ATOM 5284 N N . GLY E 4 112 ? 133.750 135.406 197.078 1.00 7.19 288 GLY C N 1
ATOM 5285 C CA . GLY E 4 112 ? 134.312 136.721 197.325 1.00 7.18 288 GLY C CA 1
ATOM 5286 C C . GLY E 4 112 ? 133.601 137.856 196.616 1.00 6.58 288 GLY C C 1
ATOM 5287 O O . GLY E 4 112 ? 133.801 139.014 196.995 1.00 13.02 288 GLY C O 1
ATOM 5288 N N . GLY E 4 113 ? 132.778 137.557 195.617 1.00 0.00 289 GLY C N 1
ATOM 5289 C CA . GLY E 4 113 ? 132.030 138.565 194.901 1.00 1.48 289 GLY C CA 1
ATOM 5290 C C . GLY E 4 113 ? 132.490 138.833 193.485 1.00 0.00 289 GLY C C 1
ATOM 5291 O O . GLY E 4 113 ? 131.951 139.742 192.845 1.00 13.09 289 GLY C O 1
ATOM 5292 N N . ASN E 4 114 ? 133.457 138.076 192.974 1.00 0.00 290 ASN C N 1
ATOM 5293 C CA . ASN E 4 114 ? 133.965 138.324 191.634 1.00 0.00 290 ASN C CA 1
ATOM 5294 C C . ASN E 4 114 ? 132.961 137.866 190.586 1.00 0.00 290 ASN C C 1
ATOM 5295 O O . ASN E 4 114 ? 132.190 136.929 190.807 1.00 22.26 290 ASN C O 1
ATOM 5300 N N . LEU E 4 115 ? 132.972 138.538 189.438 1.00 0.00 291 LEU C N 1
ATOM 5301 C CA . LEU E 4 115 ? 132.066 138.233 188.343 1.00 0.00 291 LEU C CA 1
ATOM 5302 C C . LEU E 4 115 ? 132.763 137.546 187.179 1.00 0.00 291 LEU C C 1
ATOM 5303 O O . LEU E 4 115 ? 132.146 137.351 186.130 1.00 13.41 291 LEU C O 1
ATOM 5308 N N . ILE E 4 116 ? 134.032 137.184 187.338 1.00 0.00 292 ILE C N 1
ATOM 5309 C CA . ILE E 4 116 ? 134.690 136.277 186.408 1.00 0.00 292 ILE C CA 1
ATOM 5310 C C . ILE E 4 116 ? 134.658 134.850 186.944 1.00 0.00 292 ILE C C 1
ATOM 5311 O O . ILE E 4 116 ? 134.418 133.902 186.194 1.00 0.00 292 ILE C O 1
ATOM 5316 N N . ALA E 4 117 ? 134.838 134.687 188.258 1.00 0.00 293 ALA C N 1
ATOM 5317 C CA . ALA E 4 117 ? 134.646 133.383 188.879 1.00 0.00 293 ALA C CA 1
ATOM 5318 C C . ALA E 4 117 ? 133.182 132.974 188.883 1.00 0.00 293 ALA C C 1
ATOM 5319 O O . ALA E 4 117 ? 132.871 131.791 189.049 1.00 21.37 293 ALA C O 1
ATOM 5321 N N . HIS E 4 118 ? 132.272 133.934 188.722 1.00 0.00 294 HIS C N 1
ATOM 5322 C CA . HIS E 4 118 ? 130.854 133.616 188.613 1.00 0.00 294 HIS C CA 1
ATOM 5323 C C . HIS E 4 118 ? 130.479 133.240 187.185 1.00 0.00 294 HIS C C 1
ATOM 5324 O O . HIS E 4 118 ? 129.560 132.443 186.974 1.00 13.19 294 HIS C O 1
ATOM 5331 N N . MET E 4 119 ? 131.162 133.815 186.194 1.00 0.00 295 MET C N 1
ATOM 5332 C CA . MET E 4 119 ? 130.951 133.392 184.813 1.00 0.00 295 MET C CA 1
ATOM 5333 C C . MET E 4 119 ? 131.551 132.019 184.558 1.00 2.97 295 MET C C 1
ATOM 5334 O O . MET E 4 119 ? 130.939 131.186 183.880 1.00 19.79 295 MET C O 1
ATOM 5339 N N . VAL E 4 120 ? 132.757 131.774 185.075 1.00 15.54 296 VAL C N 1
ATOM 5340 C CA . VAL E 4 120 ? 133.442 130.511 184.825 1.00 0.00 296 VAL C CA 1
ATOM 5341 C C . VAL E 4 120 ? 132.697 129.361 185.487 1.00 4.22 296 VAL C C 1
ATOM 5342 O O . VAL E 4 120 ? 132.462 128.315 184.870 1.00 32.35 296 VAL C O 1
ATOM 5346 N N . LEU E 4 121 ? 132.308 129.542 186.750 1.00 3.01 297 LEU C N 1
ATOM 5347 C CA . LEU E 4 121 ? 131.519 128.526 187.433 1.00 0.30 297 LEU C CA 1
ATOM 5348 C C . LEU E 4 121 ? 130.138 128.379 186.811 1.00 5.87 297 LEU C C 1
ATOM 5349 O O . LEU E 4 121 ? 129.572 127.283 186.821 1.00 20.60 297 LEU C O 1
ATOM 5354 N N . GLY E 4 122 ? 129.587 129.457 186.252 1.00 0.00 298 GLY C N 1
ATOM 5355 C CA . GLY E 4 122 ? 128.331 129.336 185.539 1.00 0.00 298 GLY C CA 1
ATOM 5356 C C . GLY E 4 122 ? 128.447 128.640 184.208 1.00 0.00 298 GLY C C 1
ATOM 5357 O O . GLY E 4 122 ? 127.445 128.135 183.697 1.00 29.44 298 GLY C O 1
ATOM 5358 N N . TYR E 4 123 ? 129.649 128.584 183.646 1.00 0.00 299 TYR C N 1
ATOM 5359 C CA . TYR E 4 123 ? 129.883 127.879 182.396 1.00 0.00 299 TYR C CA 1
ATOM 5360 C C . TYR E 4 123 ? 130.352 126.451 182.619 1.00 0.00 299 TYR C C 1
ATOM 5361 O O . TYR E 4 123 ? 130.098 125.582 181.778 1.00 26.03 299 TYR C O 1
ATOM 5370 N N . ARG E 4 124 ? 131.015 126.185 183.742 1.00 0.00 300 ARG C N 1
ATOM 5371 C CA . ARG E 4 124 ? 131.417 124.820 184.048 1.00 0.00 300 ARG C CA 1
ATOM 5372 C C . ARG E 4 124 ? 130.220 123.979 184.469 1.00 3.24 300 ARG C C 1
ATOM 5373 O O . ARG E 4 124 ? 130.095 122.821 184.060 1.00 26.06 300 ARG C O 1
ATOM 5381 N N . TYR E 4 125 ? 129.322 124.547 185.277 1.00 2.96 301 TYR C N 1
ATOM 5382 C CA . TYR E 4 125 ? 128.078 123.864 185.612 1.00 0.00 301 TYR C CA 1
ATOM 5383 C C . TYR E 4 125 ? 127.146 123.731 184.414 1.00 0.66 301 TYR C C 1
ATOM 5384 O O . TYR E 4 125 ? 126.278 122.854 184.420 1.00 20.82 301 TYR C O 1
ATOM 5393 N N . TRP E 4 126 ? 127.306 124.569 183.392 1.00 4.32 302 TRP C N 1
ATOM 5394 C CA . TRP E 4 126 ? 126.449 124.522 182.213 1.00 1.20 302 TRP C CA 1
ATOM 5395 C C . TRP E 4 126 ? 126.937 123.526 181.173 1.00 5.46 302 TRP C C 1
ATOM 5396 O O . TRP E 4 126 ? 126.116 122.902 180.494 1.00 22.12 302 TRP C O 1
ATOM 5407 N N . ALA E 4 127 ? 128.250 123.355 181.035 1.00 0.00 303 ALA C N 1
ATOM 5408 C CA . ALA E 4 127 ? 128.813 122.430 180.065 1.00 0.00 303 ALA C CA 1
ATOM 5409 C C . ALA E 4 127 ? 129.381 121.167 180.695 1.00 4.33 303 ALA C C 1
ATOM 5410 O O . ALA E 4 127 ? 129.861 120.295 179.965 1.00 25.61 303 ALA C O 1
ATOM 5412 N N . GLY E 4 128 ? 129.334 121.036 182.017 1.00 0.00 304 GLY C N 1
ATOM 5413 C CA . GLY E 4 128 ? 129.895 119.863 182.672 1.00 0.00 304 GLY C CA 1
ATOM 5414 C C . GLY E 4 128 ? 131.400 119.760 182.561 1.00 13.97 304 GLY C C 1
ATOM 5415 O O . GLY E 4 128 ? 131.932 118.664 182.345 1.00 16.00 304 GLY C O 1
ATOM 5416 N N . ILE E 4 129 ? 132.101 120.879 182.705 1.00 10.17 305 ILE C N 1
ATOM 5417 C CA . ILE E 4 129 ? 133.548 120.943 182.540 1.00 0.00 305 ILE C CA 1
ATOM 5418 C C . ILE E 4 129 ? 134.159 120.935 183.935 1.00 0.00 305 ILE C C 1
ATOM 5419 O O . ILE E 4 129 ? 134.160 121.950 184.635 1.00 20.48 305 ILE C O 1
ATOM 5424 N N . GLY E 4 130 ? 134.662 119.776 184.353 1.00 0.00 306 GLY C N 1
ATOM 5425 C CA . GLY E 4 130 ? 135.236 119.615 185.670 1.00 0.00 306 GLY C CA 1
ATOM 5426 C C . GLY E 4 130 ? 134.237 119.347 186.770 1.00 0.00 306 GLY C C 1
ATOM 5427 O O . GLY E 4 130 ? 134.643 118.964 187.874 1.00 5.56 306 GLY C O 1
ATOM 5428 N N . VAL E 4 131 ? 132.945 119.537 186.510 1.00 4.20 307 VAL C N 1
ATOM 5429 C CA . VAL E 4 131 ? 131.874 119.301 187.469 1.00 7.63 307 VAL C CA 1
ATOM 5430 C C . VAL E 4 131 ? 130.743 118.575 186.754 1.00 19.50 307 VAL C C 1
ATOM 5431 O O . VAL E 4 131 ? 130.769 118.378 185.538 1.00 29.45 307 VAL C O 1
ATOM 5435 N N . LEU E 4 132 ? 129.743 118.169 187.532 1.00 6.89 308 LEU C N 1
ATOM 5436 C CA . LEU E 4 132 ? 128.505 117.661 186.957 1.00 0.00 308 LEU C CA 1
ATOM 5437 C C . LEU E 4 132 ? 127.774 118.791 186.248 1.00 4.37 308 LEU C C 1
ATOM 5438 O O . LEU E 4 132 ? 127.640 119.889 186.799 1.00 17.97 308 LEU C O 1
ATOM 5443 N N . GLN E 4 133 ? 127.321 118.534 185.023 1.00 0.81 309 GLN C N 1
ATOM 5444 C CA . GLN E 4 133 ? 126.459 119.490 184.343 1.00 3.87 309 GLN C CA 1
ATOM 5445 C C . GLN E 4 133 ? 125.153 119.630 185.107 1.00 0.00 309 GLN C C 1
ATOM 5446 O O . GLN E 4 133 ? 124.528 118.633 185.478 1.00 10.24 309 GLN C O 1
ATOM 5452 N N . SER E 4 134 ? 124.744 120.873 185.349 1.00 0.00 310 SER C N 1
ATOM 5453 C CA . SER E 4 134 ? 123.522 121.114 186.107 1.00 11.54 310 SER C CA 1
ATOM 5454 C C . SER E 4 134 ? 122.953 122.447 185.647 1.00 2.82 310 SER C C 1
ATOM 5455 O O . SER E 4 134 ? 123.693 123.426 185.524 1.00 12.10 310 SER C O 1
ATOM 5458 N N . CYS E 4 135 ? 121.651 122.466 185.368 1.00 0.36 311 CYS C N 1
ATOM 5459 C CA . CYS E 4 135 ? 120.926 123.728 185.275 1.00 2.62 311 CYS C CA 1
ATOM 5460 C C . CYS E 4 135 ? 121.128 124.616 186.483 1.00 14.46 311 CYS C C 1
ATOM 5461 O O . CYS E 4 135 ? 121.719 125.695 186.377 1.00 31.02 311 CYS C O 1
ATOM 5464 N N . GLU E 4 136 ? 120.609 124.192 187.632 1.00 17.81 312 GLU C N 1
ATOM 5465 C CA . GLU E 4 136 ? 120.248 125.148 188.667 1.00 14.83 312 GLU C CA 1
ATOM 5466 C C . GLU E 4 136 ? 121.503 125.723 189.321 1.00 30.75 312 GLU C C 1
ATOM 5467 O O . GLU E 4 136 ? 121.482 126.816 189.901 1.00 32.85 312 GLU C O 1
ATOM 5473 N N . SER E 4 137 ? 122.612 124.996 189.222 1.00 18.85 313 SER C N 1
ATOM 5474 C CA . SER E 4 137 ? 123.903 125.547 189.603 1.00 1.99 313 SER C CA 1
ATOM 5475 C C . SER E 4 137 ? 124.408 126.530 188.553 1.00 0.00 313 SER C C 1
ATOM 5476 O O . SER E 4 137 ? 125.056 127.525 188.887 1.00 20.47 313 SER C O 1
ATOM 5479 N N . ALA E 4 138 ? 124.135 126.266 187.273 1.00 0.00 314 ALA C N 1
ATOM 5480 C CA . ALA E 4 138 ? 124.592 127.179 186.229 1.00 0.00 314 ALA C CA 1
ATOM 5481 C C . ALA E 4 138 ? 123.641 128.340 185.995 1.00 0.00 314 ALA C C 1
ATOM 5482 O O . ALA E 4 138 ? 123.987 129.253 185.239 1.00 10.17 314 ALA C O 1
ATOM 5484 N N . LEU E 4 139 ? 122.457 128.329 186.601 1.00 0.00 315 LEU C N 1
ATOM 5485 C CA . LEU E 4 139 ? 121.532 129.446 186.483 1.00 0.00 315 LEU C CA 1
ATOM 5486 C C . LEU E 4 139 ? 121.747 130.479 187.573 1.00 0.00 315 LEU C C 1
ATOM 5487 O O . LEU E 4 139 ? 121.644 131.676 187.306 1.00 9.89 315 LEU C O 1
ATOM 5492 N N . THR E 4 140 ? 122.080 130.046 188.790 1.00 0.00 316 THR C N 1
ATOM 5493 C CA . THR E 4 140 ? 122.395 130.986 189.856 1.00 0.94 316 THR C CA 1
ATOM 5494 C C . THR E 4 140 ? 123.687 131.755 189.610 1.00 10.52 316 THR C C 1
ATOM 5495 O O . THR E 4 140 ? 123.803 132.909 190.027 1.00 13.04 316 THR C O 1
ATOM 5499 N N . HIS E 4 141 ? 124.649 131.155 188.917 1.00 11.60 317 HIS C N 1
ATOM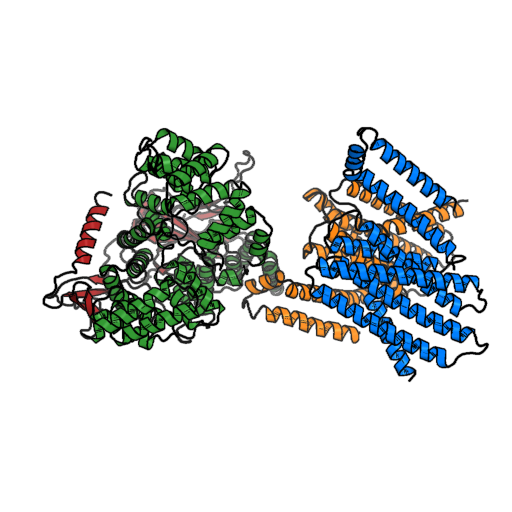 5500 C CA . HIS E 4 141 ? 125.918 131.816 188.655 1.00 0.00 317 HIS C CA 1
ATOM 5501 C C . HIS E 4 141 ? 125.876 132.666 187.398 1.00 0.00 317 HIS C C 1
ATOM 5502 O O . HIS E 4 141 ? 126.659 133.607 187.263 1.00 15.41 317 HIS C O 1
ATOM 5509 N N . TYR E 4 142 ? 124.978 132.353 186.463 1.00 0.00 318 TYR C N 1
ATOM 5510 C CA . TYR E 4 142 ? 124.819 133.201 185.288 1.00 0.00 318 TYR C CA 1
ATOM 5511 C C . TYR E 4 142 ? 123.815 134.317 185.544 1.00 0.00 318 TYR C C 1
ATOM 5512 O O . TYR E 4 142 ? 123.666 135.226 184.720 1.00 8.76 318 TYR C O 1
ATOM 5521 N N . ARG E 4 143 ? 123.078 134.265 186.628 1.00 0.00 319 ARG C N 1
ATOM 5522 C CA . ARG E 4 143 ? 122.176 135.350 186.918 1.00 0.00 319 ARG C CA 1
ATOM 5523 C C . ARG E 4 143 ? 122.937 136.467 187.578 1.00 2.58 319 ARG C C 1
ATOM 5524 O O . ARG E 4 143 ? 122.848 137.588 187.120 1.00 18.23 319 ARG C O 1
ATOM 5532 N N . LEU E 4 144 ? 123.699 136.198 188.640 1.00 4.69 320 LEU C N 1
ATOM 5533 C CA . LEU E 4 144 ? 124.368 137.283 189.358 1.00 0.00 320 LEU C CA 1
ATOM 5534 C C . LEU E 4 144 ? 125.269 138.082 188.426 1.00 0.00 320 LEU C C 1
ATOM 5535 O O . LEU E 4 144 ? 125.460 139.288 188.614 1.00 2.04 320 LEU C O 1
ATOM 5540 N N . VAL E 4 145 ? 125.837 137.427 187.413 1.00 0.00 321 VAL C N 1
ATOM 5541 C CA . VAL E 4 145 ? 126.596 138.161 186.406 1.00 0.00 321 VAL C CA 1
ATOM 5542 C C . VAL E 4 145 ? 125.666 138.988 185.531 1.00 9.10 321 VAL C C 1
ATOM 5543 O O . VAL E 4 145 ? 125.925 140.166 185.258 1.00 15.71 321 VAL C O 1
ATOM 5547 N N . ALA E 4 146 ? 124.564 138.384 185.078 1.00 8.04 322 ALA C N 1
ATOM 5548 C CA . ALA E 4 146 ? 123.655 139.088 184.180 1.00 0.00 322 ALA C CA 1
ATOM 5549 C C . ALA E 4 146 ? 122.889 140.177 184.912 1.00 0.00 322 ALA C C 1
ATOM 5550 O O . ALA E 4 146 ? 122.431 141.140 184.291 1.00 22.22 322 ALA C O 1
ATOM 5552 N N . ASN E 4 147 ? 122.726 140.037 186.228 1.00 0.00 323 ASN C N 1
ATOM 5553 C CA . ASN E 4 147 ? 122.145 141.113 187.021 1.00 0.00 323 ASN C CA 1
ATOM 5554 C C . ASN E 4 147 ? 123.062 142.329 187.030 1.00 5.98 323 ASN C C 1
ATOM 5555 O O . ASN E 4 147 ? 122.600 143.472 187.000 1.00 12.13 323 ASN C O 1
ATOM 5560 N N . HIS E 4 148 ? 124.374 142.093 187.077 1.00 2.79 324 HIS C N 1
ATOM 5561 C CA . HIS E 4 148 ? 125.331 143.193 187.074 1.00 0.00 324 HIS C CA 1
ATOM 5562 C C . HIS E 4 148 ? 125.400 143.864 185.708 1.00 3.85 324 HIS C C 1
ATOM 5563 O O . HIS E 4 148 ? 125.384 145.094 185.607 1.00 24.29 324 HIS C O 1
ATOM 5570 N N . VAL E 4 149 ? 125.485 143.065 184.644 1.00 0.00 325 VAL C N 1
ATOM 5571 C CA . VAL E 4 149 ? 125.671 143.575 183.289 1.00 0.00 325 VAL C CA 1
ATOM 5572 C C . VAL E 4 149 ? 124.451 144.383 182.861 1.00 0.00 325 VAL C C 1
ATOM 5573 O O . VAL E 4 149 ? 124.583 145.462 182.274 1.00 24.77 325 VAL C O 1
ATOM 5577 N N . ALA E 4 150 ? 123.257 143.879 183.172 1.00 0.00 326 ALA C N 1
ATOM 5578 C CA . ALA E 4 150 ? 122.034 144.559 182.757 1.00 0.00 326 ALA C CA 1
ATOM 5579 C C . ALA E 4 150 ? 121.784 145.812 183.588 1.00 11.65 326 ALA C C 1
ATOM 5580 O O . ALA E 4 150 ? 121.173 146.774 183.113 1.00 28.87 326 ALA C O 1
ATOM 5582 N N . SER E 4 151 ? 122.220 145.813 184.849 1.00 12.05 327 SER C N 1
ATOM 5583 C CA . SER E 4 151 ? 121.968 146.976 185.695 1.00 16.47 327 SER C CA 1
ATOM 5584 C C . SER E 4 151 ? 123.000 148.077 185.494 1.00 0.82 327 SER C C 1
ATOM 5585 O O . SER E 4 151 ? 122.673 149.262 185.623 1.00 3.78 327 SER C O 1
ATOM 5588 N N . ASP E 4 152 ? 124.245 147.718 185.188 1.00 0.00 328 ASP C N 1
ATOM 5589 C CA . ASP E 4 152 ? 125.320 148.703 185.189 1.00 8.85 328 ASP C CA 1
ATOM 5590 C C . ASP E 4 152 ? 125.553 149.310 183.812 1.00 12.64 328 ASP C C 1
ATOM 5591 O O . ASP E 4 152 ? 125.484 150.531 183.648 1.00 33.30 328 ASP C O 1
ATOM 5596 N N . ILE E 4 153 ? 125.825 148.469 182.817 1.00 0.00 329 ILE C N 1
ATOM 5597 C CA . ILE E 4 153 ? 126.305 148.944 181.524 1.00 17.14 329 ILE C CA 1
ATOM 5598 C C . ILE E 4 153 ? 125.305 148.624 180.419 1.00 21.89 329 ILE C C 1
ATOM 5599 O O . ILE E 4 153 ? 125.690 148.358 179.274 1.00 23.97 329 ILE C O 1
ATOM 5604 N N . SER E 4 154 ? 124.016 148.639 180.764 1.00 8.31 330 SER C N 1
ATOM 5605 C CA . SER E 4 154 ? 122.932 148.438 179.809 1.00 2.69 330 SER C CA 1
ATOM 5606 C C . SER E 4 154 ? 122.999 149.442 178.668 1.00 13.98 330 SER C C 1
ATOM 5607 O O . SER E 4 154 ? 123.270 149.080 177.519 1.00 17.87 330 SER C O 1
ATOM 5610 N N . LEU E 4 155 ? 122.744 150.705 178.989 1.00 32.76 331 LEU C N 1
ATOM 5611 C CA . LEU E 4 155 ? 123.116 151.819 178.133 1.00 34.05 331 LEU C CA 1
ATOM 5612 C C . LEU E 4 155 ? 123.738 152.950 178.935 1.00 23.32 331 LEU C C 1
ATOM 5613 O O . LEU E 4 155 ? 124.195 153.930 178.338 1.00 14.99 331 LEU C O 1
ATOM 5618 N N . THR E 4 156 ? 123.753 152.848 180.268 1.00 20.28 332 THR C N 1
ATOM 5619 C CA . THR E 4 156 ? 124.583 153.726 181.083 1.00 19.08 332 THR C CA 1
ATOM 5620 C C . THR E 4 156 ? 126.058 153.515 180.772 1.00 12.59 332 THR C C 1
ATOM 5621 O O . THR E 4 156 ? 126.851 154.462 180.824 1.00 20.07 332 THR C O 1
ATOM 5625 N N . GLY E 4 157 ? 126.439 152.283 180.450 1.00 6.21 333 GLY C N 1
ATOM 5626 C CA . GLY E 4 157 ? 127.751 151.990 179.913 1.00 15.82 333 GLY C CA 1
ATOM 5627 C C . GLY E 4 157 ? 127.653 151.569 178.462 1.00 27.35 333 GLY C C 1
ATOM 5628 O O . GLY E 4 157 ? 127.492 152.411 177.574 1.00 26.71 333 GLY C O 1
ATOM 5629 N N . GLY E 4 158 ? 127.739 150.265 178.208 1.00 36.92 334 GLY C N 1
ATOM 5630 C CA . GLY E 4 158 ? 127.587 149.744 176.864 1.00 32.33 334 GLY C CA 1
ATOM 5631 C C . GLY E 4 158 ? 128.897 149.372 176.204 1.00 32.31 334 GLY C C 1
ATOM 5632 O O . GLY E 4 158 ? 129.764 150.226 175.999 1.00 21.87 334 GLY C O 1
ATOM 5633 N N . SER E 4 159 ? 129.047 148.092 175.856 1.00 26.11 335 SER C N 1
ATOM 5634 C CA . SER E 4 159 ? 130.268 147.580 175.228 1.00 14.95 335 SER C CA 1
ATOM 5635 C C . SER E 4 159 ? 129.853 146.718 174.037 1.00 19.44 335 SER C C 1
ATOM 5636 O O . SER E 4 159 ? 129.638 145.511 174.177 1.00 18.54 335 SER C O 1
ATOM 5639 N N . VAL E 4 160 ? 129.741 147.345 172.868 1.00 33.67 336 VAL C N 1
ATOM 5640 C CA . VAL E 4 160 ? 129.447 146.628 171.625 1.00 38.22 336 VAL C CA 1
ATOM 5641 C C . VAL E 4 160 ? 130.787 146.358 170.936 1.00 33.26 336 VAL C C 1
ATOM 5642 O O . VAL E 4 160 ? 131.332 147.175 170.193 1.00 33.67 336 VAL C O 1
ATOM 5646 N N . VAL E 4 161 ? 131.344 145.186 171.224 1.00 18.00 337 VAL C N 1
ATOM 5647 C CA . VAL E 4 161 ? 132.658 144.787 170.734 1.00 18.01 337 VAL C CA 1
ATOM 5648 C C . VAL E 4 161 ? 132.485 143.665 169.723 1.00 20.21 337 VAL C C 1
ATOM 5649 O O . VAL E 4 161 ? 131.744 142.704 169.967 1.00 26.24 337 VAL C O 1
ATOM 5653 N N . GLN E 4 162 ? 133.157 143.788 168.582 1.00 15.95 338 GLN C N 1
ATOM 5654 C CA . GLN E 4 162 ? 133.083 142.757 167.560 1.00 18.90 338 GLN C CA 1
ATOM 5655 C C . GLN E 4 162 ? 133.810 141.499 168.017 1.00 18.05 338 GLN C C 1
ATOM 5656 O O . GLN E 4 162 ? 134.866 141.557 168.651 1.00 16.79 338 GLN C O 1
ATOM 5662 N N . ARG E 4 163 ? 133.229 140.353 167.687 1.00 10.74 339 ARG C N 1
ATOM 5663 C CA . ARG E 4 163 ? 133.771 139.051 168.055 1.00 6.22 339 ARG C CA 1
ATOM 5664 C C . ARG E 4 163 ? 134.343 138.423 166.786 1.00 8.21 339 ARG C C 1
ATOM 5665 O O . ARG E 4 163 ? 133.633 137.763 166.027 1.00 7.06 339 ARG C O 1
ATOM 5673 N N . ILE E 4 164 ? 135.639 138.628 166.567 1.00 8.48 340 ILE C N 1
ATOM 5674 C CA . ILE E 4 164 ? 136.299 138.252 165.322 1.00 12.27 340 ILE C CA 1
ATOM 5675 C C . ILE E 4 164 ? 137.010 136.920 165.511 1.00 6.80 340 ILE C C 1
ATOM 5676 O O . ILE E 4 164 ? 137.809 136.754 166.441 1.00 11.07 340 ILE C O 1
ATOM 5681 N N . ARG E 4 165 ? 136.718 135.969 164.627 1.00 0.00 341 ARG C N 1
ATOM 5682 C CA . ARG E 4 165 ? 137.302 134.636 164.674 1.00 0.73 341 ARG C CA 1
ATOM 5683 C C . ARG E 4 165 ? 138.537 134.585 163.787 1.00 2.95 341 ARG C C 1
ATOM 5684 O O . ARG E 4 165 ? 138.469 134.927 162.602 1.00 19.25 341 ARG C O 1
ATOM 5692 N N . LEU E 4 166 ? 139.661 134.166 164.366 1.00 0.40 342 LEU C N 1
ATOM 5693 C CA . LEU E 4 166 ? 140.881 133.975 163.584 1.00 1.73 342 LEU C CA 1
ATOM 5694 C C . LEU E 4 166 ? 140.761 132.909 162.493 1.00 12.77 342 LEU C C 1
ATOM 5695 O O . LEU E 4 166 ? 141.225 133.172 161.370 1.00 19.30 342 LEU C O 1
ATOM 5700 N N . PRO E 4 167 ? 140.204 131.700 162.732 1.00 13.59 343 PRO C N 1
ATOM 5701 C CA . PRO E 4 167 ? 140.096 130.740 161.614 1.00 19.55 343 PRO C CA 1
ATOM 5702 C C . PRO E 4 167 ? 139.213 131.209 160.468 1.00 18.11 343 PRO C C 1
ATOM 5703 O O . PRO E 4 167 ? 139.509 130.905 159.306 1.00 18.17 343 PRO C O 1
ATOM 5707 N N . ASP E 4 168 ? 138.132 131.937 160.757 1.00 16.41 344 ASP C N 1
ATOM 5708 C CA . ASP E 4 168 ? 137.316 132.498 159.684 1.00 8.30 344 ASP C CA 1
ATOM 5709 C C . ASP E 4 168 ? 138.045 133.630 158.973 1.00 4.91 344 ASP C C 1
ATOM 5710 O O . ASP E 4 168 ? 137.848 133.845 157.771 1.00 9.74 344 ASP C O 1
ATOM 5715 N N . GLU E 4 169 ? 138.880 134.372 159.703 1.00 7.09 345 GLU C N 1
ATOM 5716 C CA . GLU E 4 169 ? 139.627 135.469 159.098 1.00 17.02 345 GLU C CA 1
ATOM 5717 C C . GLU E 4 169 ? 140.713 134.948 158.164 1.00 25.77 345 GLU C C 1
ATOM 5718 O O . GLU E 4 169 ? 141.124 135.644 157.228 1.00 22.43 345 GLU C O 1
ATOM 5724 N N . VAL E 4 170 ? 141.199 133.730 158.409 1.00 31.12 346 VAL C N 1
ATOM 5725 C CA . VAL E 4 170 ? 142.175 133.125 157.507 1.00 25.84 346 VAL C CA 1
ATOM 5726 C C . VAL E 4 170 ? 141.491 132.618 156.242 1.00 28.43 346 VAL C C 1
ATOM 5727 O O . VAL E 4 170 ? 141.977 132.840 155.125 1.00 31.53 346 VAL C O 1
ATOM 5731 N N . GLU E 4 171 ? 140.350 131.938 156.393 1.00 25.11 347 GLU C N 1
ATOM 5732 C CA . GLU E 4 171 ? 139.631 131.401 155.242 1.00 24.97 347 GLU C CA 1
ATOM 5733 C C . GLU E 4 171 ? 139.056 132.496 154.355 1.00 29.59 347 GLU C C 1
ATOM 5734 O O . GLU E 4 171 ? 138.937 132.298 153.141 1.00 34.27 347 GLU C O 1
ATOM 5740 N N . ASN E 4 172 ? 138.700 133.639 154.932 1.00 22.59 348 ASN C N 1
ATOM 5741 C CA . ASN E 4 172 ? 138.151 134.770 154.198 1.00 26.22 348 ASN C CA 1
ATOM 5742 C C . ASN E 4 172 ? 138.466 136.052 154.957 1.00 26.44 348 ASN C C 1
ATOM 5743 O O . ASN E 4 172 ? 137.791 136.366 155.946 1.00 29.33 348 ASN C O 1
ATOM 5745 N N . PRO E 4 173 ? 139.491 136.799 154.545 1.00 22.46 349 PRO C N 1
ATOM 5746 C CA . PRO E 4 173 ? 139.875 138.005 155.288 1.00 23.14 349 PRO C CA 1
ATOM 5747 C C . PRO E 4 173 ? 138.797 139.078 155.231 1.00 23.49 349 PRO C C 1
ATOM 5748 O O . PRO E 4 173 ? 138.067 139.203 154.245 1.00 24.95 349 PRO C O 1
ATOM 5750 N N . GLY E 4 174 ? 138.700 139.853 156.305 1.00 20.57 350 GLY C N 1
ATOM 5751 C CA . GLY E 4 174 ? 137.702 140.901 156.402 1.00 19.44 350 GLY C CA 1
ATOM 5752 C C . GLY E 4 174 ? 138.189 142.239 155.884 1.00 21.94 350 GLY C C 1
ATOM 5753 O O . GLY E 4 174 ? 138.045 142.547 154.702 1.00 18.56 350 GLY C O 1
ATOM 5754 N N . ILE E 4 185 ? 139.232 154.818 157.457 1.00 29.89 361 ILE C N 1
ATOM 5755 C CA . ILE E 4 185 ? 138.854 155.713 158.543 1.00 32.54 361 ILE C CA 1
ATOM 5756 C C . ILE E 4 185 ? 139.254 157.143 158.207 1.00 33.06 361 ILE C C 1
ATOM 5757 O O . ILE E 4 185 ? 138.525 158.088 158.511 1.00 28.93 361 ILE C O 1
ATOM 5759 N N . GLN E 4 186 ? 140.429 157.295 157.589 1.00 33.12 362 GLN C N 1
ATOM 5760 C CA . GLN E 4 186 ? 140.877 158.616 157.160 1.00 32.00 362 GLN C CA 1
ATOM 5761 C C . GLN E 4 186 ? 139.994 159.163 156.046 1.00 30.53 362 GLN C C 1
ATOM 5762 O O . GLN E 4 186 ? 139.681 160.359 156.021 1.00 23.59 362 GLN C O 1
ATOM 5764 N N . TYR E 4 187 ? 139.595 158.301 155.105 1.00 27.86 363 TYR C N 1
ATOM 5765 C CA . TYR E 4 187 ? 138.684 158.722 154.045 1.00 28.54 363 TYR C CA 1
ATOM 5766 C C . TYR E 4 187 ? 137.309 159.068 154.603 1.00 29.13 363 TYR C C 1
ATOM 5767 O O . TYR E 4 187 ? 136.672 160.028 154.152 1.00 25.77 363 TYR C O 1
ATOM 5769 N N . TYR E 4 188 ? 136.830 158.287 155.577 1.00 28.21 364 TYR C N 1
ATOM 5770 C CA . TYR E 4 188 ? 135.547 158.582 156.208 1.00 27.96 364 TYR C CA 1
ATOM 5771 C C . TYR E 4 188 ? 135.601 159.891 156.986 1.00 25.80 364 TYR C C 1
ATOM 5772 O O . TYR E 4 188 ? 134.626 160.652 157.004 1.00 22.40 364 TYR C O 1
ATOM 5774 N N . GLN E 4 189 ? 136.729 160.162 157.647 1.00 25.96 365 GLN C N 1
ATOM 5775 C CA . GLN E 4 189 ? 136.904 161.446 158.319 1.00 29.52 365 GLN C CA 1
ATOM 5776 C C . GLN E 4 189 ? 136.996 162.585 157.311 1.00 32.84 365 GLN C C 1
ATOM 5777 O O . GLN E 4 189 ? 136.478 163.682 157.552 1.00 30.68 365 GLN C O 1
ATOM 5779 N N . PHE E 4 190 ? 137.659 162.345 156.177 1.00 33.62 366 PHE C N 1
ATOM 5780 C CA . PHE E 4 190 ? 137.754 163.369 155.141 1.00 31.62 366 PHE C CA 1
ATOM 5781 C C . PHE E 4 190 ? 136.411 163.585 154.453 1.00 32.56 366 PHE C C 1
ATOM 5782 O O . PHE E 4 190 ? 136.089 164.708 154.045 1.00 26.35 366 PHE C O 1
ATOM 5784 N N . LEU E 4 191 ? 135.624 162.516 154.297 1.00 29.78 367 LEU C N 1
ATOM 5785 C CA . LEU E 4 191 ? 134.290 162.653 153.719 1.00 30.79 367 LEU C CA 1
ATOM 5786 C C . LEU E 4 191 ? 133.377 163.469 154.626 1.00 34.12 367 LEU C C 1
ATOM 5787 O O . LEU E 4 191 ? 132.579 164.283 154.147 1.00 31.71 367 LEU C O 1
ATOM 5789 N N . ALA E 4 192 ? 133.478 163.260 155.941 1.00 32.12 368 ALA C N 1
ATOM 5790 C CA . ALA E 4 192 ? 132.708 164.067 156.881 1.00 35.80 368 ALA C CA 1
ATOM 5791 C C . ALA E 4 192 ? 133.220 165.500 156.941 1.00 31.22 368 ALA C C 1
ATOM 5792 O O . ALA E 4 192 ? 132.459 166.415 157.274 1.00 30.57 368 ALA C O 1
ATOM 5794 N N . GLU E 4 193 ? 134.501 165.714 156.627 1.00 21.54 369 GLU C N 1
ATOM 5795 C CA . GLU E 4 193 ? 135.056 167.062 156.613 1.00 27.24 369 GLU C CA 1
ATOM 5796 C C . GLU E 4 193 ? 134.547 167.889 155.440 1.00 31.37 369 GLU C C 1
ATOM 5797 O O . GLU E 4 193 ? 134.651 169.120 155.476 1.00 34.35 369 GLU C O 1
ATOM 5799 N N . LYS E 4 194 ? 134.004 167.248 154.408 1.00 25.99 370 LYS C N 1
ATOM 5800 C CA . LYS E 4 194 ? 133.470 167.946 153.247 1.00 32.01 370 LYS C CA 1
ATOM 5801 C C . LYS E 4 194 ? 132.031 168.407 153.439 1.00 31.14 370 LYS C C 1
ATOM 5802 O O . LYS E 4 194 ? 131.476 169.046 152.539 1.00 29.74 370 LYS C O 1
ATOM 5804 N N . GLY E 4 195 ? 131.417 168.104 154.578 1.00 30.79 371 GLY C N 1
ATOM 5805 C CA . GLY E 4 195 ? 130.066 168.538 154.861 1.00 33.06 371 GLY C CA 1
ATOM 5806 C C . GLY E 4 195 ? 128.985 167.493 154.700 1.00 33.95 371 GLY C C 1
ATOM 5807 O O . GLY E 4 195 ? 127.801 167.844 154.763 1.00 34.32 371 GLY C O 1
ATOM 5808 N N . ASP E 4 196 ? 129.346 166.228 154.493 1.00 32.51 372 ASP C N 1
ATOM 5809 C CA . ASP E 4 196 ? 128.348 165.176 154.338 1.00 34.45 372 ASP C CA 1
ATOM 5810 C C . ASP E 4 196 ? 127.715 164.858 155.688 1.00 30.27 372 ASP C C 1
ATOM 5811 O O . ASP E 4 196 ? 128.417 164.531 156.651 1.00 21.77 372 ASP C O 1
ATOM 5813 N N . VAL E 4 197 ? 126.386 164.961 155.758 1.00 31.24 373 VAL C N 1
ATOM 5814 C CA . VAL E 4 197 ? 125.679 164.698 157.008 1.00 32.01 373 VAL C CA 1
ATOM 5815 C C . VAL E 4 197 ? 125.714 163.213 157.346 1.00 33.81 373 VAL C C 1
ATOM 5816 O O . VAL E 4 197 ? 125.846 162.833 158.516 1.00 32.55 373 VAL C O 1
ATOM 5818 N N . GLN E 4 198 ? 125.576 162.352 156.333 1.00 29.20 374 GLN C N 1
ATOM 5819 C CA . GLN E 4 198 ? 125.609 160.910 156.566 1.00 29.66 374 GLN C CA 1
ATOM 5820 C C . GLN E 4 198 ? 126.984 160.452 157.036 1.00 31.16 374 GLN C C 1
ATOM 5821 O O . GLN E 4 198 ? 127.091 159.585 157.911 1.00 30.50 374 GLN C O 1
ATOM 5823 N N . ALA E 4 199 ? 128.048 161.013 156.455 1.00 29.73 375 ALA C N 1
ATOM 5824 C CA . ALA E 4 199 ? 129.399 160.653 156.874 1.00 32.44 375 ALA C CA 1
ATOM 5825 C C . ALA E 4 199 ? 129.692 161.145 158.286 1.00 30.55 375 ALA C C 1
ATOM 5826 O O . ALA E 4 199 ? 130.384 160.469 159.056 1.00 23.57 375 ALA C O 1
ATOM 5828 N N . GLN E 4 200 ? 129.184 162.330 158.638 1.00 33.23 376 GLN C N 1
ATOM 5829 C CA . GLN E 4 200 ? 129.366 162.843 159.993 1.00 34.38 376 GLN C CA 1
ATOM 5830 C C . GLN E 4 200 ? 128.598 162.007 161.009 1.00 29.50 376 GLN C C 1
ATOM 5831 O O . GLN E 4 200 ? 129.076 161.781 162.127 1.00 29.71 376 GLN C O 1
ATOM 5833 N N . VAL E 4 201 ? 127.398 161.550 160.641 1.00 22.14 377 VAL C N 1
ATOM 5834 C CA . VAL E 4 201 ? 126.612 160.706 161.538 1.00 31.09 377 VAL C CA 1
ATOM 5835 C C . VAL E 4 201 ? 127.270 159.342 161.701 1.00 31.26 377 VAL C C 1
ATOM 5836 O O . VAL E 4 201 ? 127.265 158.760 162.793 1.00 27.67 377 VAL C O 1
ATOM 5838 N N . GLY E 4 202 ? 127.833 158.804 160.616 1.00 29.22 378 GLY C N 1
ATOM 5839 C CA . GLY E 4 202 ? 128.558 157.548 160.716 1.00 27.89 378 GLY C CA 1
ATOM 5840 C C . GLY E 4 202 ? 129.827 157.671 161.537 1.00 30.88 378 GLY C C 1
ATOM 5841 O O . GLY E 4 202 ? 130.167 156.773 162.312 1.00 29.13 378 GLY C O 1
ATOM 5842 N N . LEU E 4 203 ? 130.548 158.783 161.375 1.00 27.01 379 LEU C N 1
ATOM 5843 C CA . LEU E 4 203 ? 131.719 159.030 162.210 1.00 25.54 379 LEU C CA 1
ATOM 5844 C C . LEU E 4 203 ? 131.312 159.408 163.628 1.00 28.08 379 LEU C C 1
ATOM 5845 O O . LEU E 4 203 ? 132.020 159.085 164.590 1.00 26.47 379 LEU C O 1
ATOM 5847 N N . GLY E 4 204 ? 130.181 160.104 163.775 1.00 25.39 380 GLY C N 1
ATOM 5848 C CA . GLY E 4 204 ? 129.693 160.435 165.104 1.00 26.34 380 GLY C CA 1
ATOM 5849 C C . GLY E 4 204 ? 129.252 159.213 165.885 1.00 27.35 380 GLY C C 1
ATOM 5850 O O . GLY E 4 204 ? 129.469 159.126 167.097 1.00 22.44 380 GLY C O 1
ATOM 5851 N N . GLN E 4 205 ? 128.618 158.255 165.204 1.00 31.46 381 GLN C N 1
ATOM 5852 C CA . GLN E 4 205 ? 128.272 156.992 165.848 1.00 33.29 381 GLN C CA 1
ATOM 5853 C C . GLN E 4 205 ? 129.522 156.188 166.181 1.00 37.32 381 GLN C C 1
ATOM 5854 O O . GLN E 4 205 ? 129.562 155.473 167.189 1.00 34.59 381 GLN C O 1
ATOM 5856 N N . LEU E 4 206 ? 130.557 156.293 165.343 1.00 35.47 382 LEU C N 1
ATOM 5857 C CA . LEU E 4 206 ? 131.822 155.620 165.606 1.00 29.03 382 LEU C CA 1
ATOM 5858 C C . LEU E 4 206 ? 132.688 156.366 166.612 1.00 33.97 382 LEU C C 1
ATOM 5859 O O . LEU E 4 206 ? 133.749 155.856 166.986 1.00 41.23 382 LEU C O 1
ATOM 5861 N N . HIS E 4 207 ? 132.275 157.557 167.044 1.00 24.88 383 HIS C N 1
ATOM 5862 C CA . HIS E 4 207 ? 132.982 158.309 168.073 1.00 29.05 383 HIS C CA 1
ATOM 5863 C C . HIS E 4 207 ? 132.240 158.332 169.402 1.00 31.64 383 HIS C C 1
ATOM 5864 O O . HIS E 4 207 ? 132.872 158.255 170.459 1.00 27.96 383 HIS C O 1
ATOM 5866 N N . LEU E 4 208 ? 130.910 158.446 169.373 1.00 31.80 384 LEU C N 1
ATOM 5867 C CA . LEU E 4 208 ? 130.138 158.403 170.611 1.00 35.90 384 LEU C CA 1
ATOM 5868 C C . LEU E 4 208 ? 130.107 156.996 171.195 1.00 35.22 384 LEU C C 1
ATOM 5869 O O . LEU E 4 208 ? 130.196 156.822 172.416 1.00 32.18 384 LEU C O 1
ATOM 5871 N N . HIS E 4 209 ? 129.981 155.981 170.342 1.00 28.21 385 HIS C N 1
ATOM 5872 C CA . HIS E 4 209 ? 129.927 154.590 170.774 1.00 27.16 385 HIS C CA 1
ATOM 5873 C C . HIS E 4 209 ? 131.237 153.846 170.558 1.00 26.81 385 HIS C C 1
ATOM 5874 O O . HIS E 4 209 ? 131.591 152.979 171.363 1.00 24.98 385 HIS C O 1
ATOM 5876 N N . GLY E 4 210 ? 131.966 154.162 169.492 1.00 23.53 386 GLY C N 1
ATOM 5877 C CA . GLY E 4 210 ? 133.210 153.490 169.188 1.00 24.03 386 GLY C CA 1
ATOM 5878 C C . GLY E 4 210 ? 133.005 152.202 168.411 1.00 25.20 386 GLY C C 1
ATOM 5879 O O . GLY E 4 210 ? 131.885 151.750 168.160 1.00 26.73 386 GLY C O 1
ATOM 5880 N N . GLY E 4 211 ? 134.122 151.603 168.021 1.00 28.70 387 GLY C N 1
ATOM 5881 C CA . GLY E 4 211 ? 134.119 150.349 167.296 1.00 33.65 387 GLY C CA 1
ATOM 5882 C C . GLY E 4 211 ? 134.908 150.439 166.005 1.00 34.93 387 GLY C C 1
ATOM 5883 O O . GLY E 4 211 ? 135.331 151.508 165.568 1.00 26.84 387 GLY C O 1
ATOM 5884 N N . ARG E 4 212 ? 135.096 149.261 165.397 1.00 35.37 388 ARG C N 1
ATOM 5885 C CA . ARG E 4 212 ? 135.823 149.094 164.133 1.00 32.23 388 ARG C CA 1
ATOM 5886 C C . ARG E 4 212 ? 137.243 149.652 164.218 1.00 34.85 388 ARG C C 1
ATOM 5887 O O . ARG E 4 212 ? 137.752 150.255 163.271 1.00 33.20 388 ARG C O 1
ATOM 5889 N N . GLY E 4 213 ? 137.890 149.446 165.363 1.00 29.48 389 GLY C N 1
ATOM 5890 C CA . GLY E 4 213 ? 139.240 149.930 165.564 1.00 24.81 389 GLY C CA 1
ATOM 5891 C C . GLY E 4 213 ? 139.358 151.404 165.871 1.00 33.47 389 GLY C C 1
ATOM 5892 O O . GLY E 4 213 ? 140.477 151.929 165.885 1.00 36.40 389 GLY C O 1
ATOM 5893 N N . VAL E 4 214 ? 138.245 152.091 166.115 1.00 36.13 390 VAL C N 1
ATOM 5894 C CA . VAL E 4 214 ? 138.239 153.521 166.402 1.00 38.05 390 VAL C CA 1
ATOM 5895 C C . VAL E 4 214 ? 137.869 153.707 167.866 1.00 39.28 390 VAL C C 1
ATOM 5896 O O . VAL E 4 214 ? 136.846 153.185 168.328 1.00 34.79 390 VAL C O 1
ATOM 5898 N N . GLU E 4 215 ? 138.700 154.447 168.594 1.00 30.10 391 GLU C N 1
ATOM 5899 C CA . GLU E 4 215 ? 138.437 154.713 169.999 1.00 28.20 391 GLU C CA 1
ATOM 5900 C C . GLU E 4 215 ? 137.293 155.712 170.152 1.00 31.51 391 GLU C C 1
ATOM 5901 O O . GLU E 4 215 ? 136.999 156.510 169.258 1.00 29.33 391 GLU C O 1
ATOM 5903 N N . GLN E 4 216 ? 136.638 155.651 171.309 1.00 34.96 392 GLN C N 1
ATOM 5904 C CA . GLN E 4 216 ? 135.522 156.543 171.587 1.00 33.98 392 GLN C CA 1
ATOM 5905 C C . GLN E 4 216 ? 136.013 157.967 171.815 1.00 29.78 392 GLN C C 1
ATOM 5906 O O . GLN E 4 216 ? 137.088 158.191 172.379 1.00 28.09 392 GLN C O 1
ATOM 5908 N N . ASN E 4 217 ? 135.214 158.936 171.367 1.00 24.47 393 ASN C N 1
ATOM 5909 C CA . ASN E 4 217 ? 135.539 160.351 171.545 1.00 27.99 393 ASN C CA 1
ATOM 5910 C C . ASN E 4 217 ? 134.221 161.100 171.721 1.00 30.29 393 ASN C C 1
ATOM 5911 O O . ASN E 4 217 ? 133.542 161.405 170.735 1.00 27.79 393 ASN C O 1
ATOM 5913 N N . HIS E 4 218 ? 133.866 161.383 172.977 1.00 34.83 394 HIS C N 1
ATOM 5914 C CA . HIS E 4 218 ? 132.602 162.056 173.263 1.00 31.21 394 HIS C CA 1
ATOM 5915 C C . HIS E 4 218 ? 132.609 163.496 172.765 1.00 27.63 394 HIS C C 1
ATOM 5916 O O . HIS E 4 218 ? 131.594 163.990 172.260 1.00 24.32 394 HIS C O 1
ATOM 5918 N N . GLN E 4 219 ? 133.742 164.189 172.908 1.00 24.23 395 GLN C N 1
ATOM 5919 C CA . GLN E 4 219 ? 133.821 165.579 172.468 1.00 29.35 395 GLN C CA 1
ATOM 5920 C C . GLN E 4 219 ? 133.804 165.686 170.948 1.00 31.38 395 GLN C C 1
ATOM 5921 O O . GLN E 4 219 ? 133.167 166.589 170.392 1.00 26.98 395 GLN C O 1
ATOM 5923 N N . ARG E 4 220 ? 134.501 164.778 170.259 1.00 26.79 396 ARG C N 1
ATOM 5924 C CA . ARG E 4 220 ? 134.522 164.809 168.800 1.00 27.81 396 ARG C CA 1
ATOM 5925 C C . ARG E 4 220 ? 133.171 164.410 168.217 1.00 29.42 396 ARG C C 1
ATOM 5926 O O . ARG E 4 220 ? 132.793 164.878 167.137 1.00 25.95 396 ARG C O 1
ATOM 5928 N N . ALA E 4 221 ? 132.436 163.540 168.913 1.00 27.19 397 ALA C N 1
ATOM 5929 C CA . ALA E 4 221 ? 131.115 163.143 168.439 1.00 26.03 397 ALA C CA 1
ATOM 5930 C C . ALA E 4 221 ? 130.109 164.278 168.583 1.00 26.07 397 ALA C C 1
ATOM 5931 O O . ALA E 4 221 ? 129.183 164.398 167.772 1.00 24.07 397 ALA C O 1
ATOM 5933 N N . PHE E 4 222 ? 130.266 165.110 169.617 1.00 27.60 398 PHE C N 1
ATOM 5934 C CA . PHE E 4 222 ? 129.344 166.223 169.826 1.00 27.32 398 PHE C CA 1
ATOM 5935 C C . PHE E 4 222 ? 129.472 167.268 168.725 1.00 27.49 398 PHE C C 1
ATOM 5936 O O . PHE E 4 222 ? 128.466 167.818 168.261 1.00 21.06 398 PHE C O 1
ATOM 5938 N N . ASP E 4 223 ? 130.702 167.560 168.298 1.00 27.99 399 ASP C N 1
ATOM 5939 C CA . ASP E 4 223 ? 130.901 168.528 167.225 1.00 29.46 399 ASP C CA 1
ATOM 5940 C C . ASP E 4 223 ? 130.467 167.961 165.879 1.00 29.65 399 ASP C C 1
ATOM 5941 O O . ASP E 4 223 ? 129.931 168.690 165.036 1.00 21.58 399 ASP C O 1
ATOM 5943 N N . TYR E 4 224 ? 130.697 166.664 165.657 1.00 30.30 400 TYR C N 1
ATOM 5944 C CA . TYR E 4 224 ? 130.293 166.041 164.400 1.00 30.84 400 TYR C CA 1
ATOM 5945 C C . TYR E 4 224 ? 128.776 165.930 164.297 1.00 30.81 400 TYR C C 1
ATOM 5946 O O . TYR E 4 224 ? 128.211 166.083 163.208 1.00 29.76 400 TYR C O 1
ATOM 5948 N N . PHE E 4 225 ? 128.103 165.651 165.417 1.00 29.90 401 PHE C N 1
ATOM 5949 C CA . PHE E 4 225 ? 126.645 165.564 165.403 1.00 32.09 401 PHE C CA 1
ATOM 5950 C C . PHE E 4 225 ? 126.012 166.931 165.180 1.00 31.93 401 PHE C C 1
ATOM 5951 O O . PHE E 4 225 ? 124.998 167.047 164.481 1.00 30.53 401 PHE C O 1
ATOM 5953 N N . ASN E 4 226 ? 126.593 167.979 165.772 1.00 27.64 402 ASN C N 1
ATOM 5954 C CA . ASN E 4 226 ? 126.059 169.326 165.598 1.00 27.31 402 ASN C CA 1
ATOM 5955 C C . ASN E 4 226 ? 126.235 169.826 164.170 1.00 32.84 402 ASN C C 1
ATOM 5956 O O . ASN E 4 226 ? 125.418 170.620 163.690 1.00 28.09 402 ASN C O 1
ATOM 5958 N N . LEU E 4 227 ? 127.298 169.391 163.487 1.00 36.45 403 LEU C N 1
ATOM 5959 C CA . LEU E 4 227 ? 127.479 169.747 162.082 1.00 33.48 403 LEU C CA 1
ATOM 5960 C C . LEU E 4 227 ? 126.378 169.141 161.220 1.00 31.36 403 LEU C C 1
ATOM 5961 O O . LEU E 4 227 ? 125.835 169.802 160.328 1.00 33.33 403 LEU C O 1
ATOM 5963 N N . ALA E 4 228 ? 126.038 167.876 161.473 1.00 21.85 404 ALA C N 1
ATOM 5964 C CA . ALA E 4 228 ? 124.929 167.240 160.775 1.00 33.41 404 ALA C CA 1
ATOM 5965 C C . ALA E 4 228 ? 123.572 167.694 161.295 1.00 34.60 404 ALA C C 1
ATOM 5966 O O . ALA E 4 228 ? 122.572 167.544 160.584 1.00 34.29 404 ALA C O 1
ATOM 5968 N N . ALA E 4 229 ? 123.515 168.232 162.517 1.00 25.61 405 ALA C N 1
ATOM 5969 C CA . ALA E 4 229 ? 122.254 168.745 163.046 1.00 26.80 405 ALA C CA 1
ATOM 5970 C C . ALA E 4 229 ? 121.795 169.976 162.277 1.00 26.24 405 ALA C C 1
ATOM 5971 O O . ALA E 4 229 ? 120.595 170.162 162.046 1.00 28.97 405 ALA C O 1
ATOM 5973 N N . ASN E 4 230 ? 122.739 170.836 161.883 1.00 23.44 406 ASN C N 1
ATOM 5974 C CA . ASN E 4 230 ? 122.394 171.992 161.063 1.00 26.61 406 ASN C CA 1
ATOM 5975 C C . ASN E 4 230 ? 121.940 171.573 159.671 1.00 24.78 406 ASN C C 1
ATOM 5976 O O . ASN E 4 230 ? 121.154 172.284 159.034 1.00 25.43 406 ASN C O 1
ATOM 5978 N N . ALA E 4 231 ? 122.420 170.427 159.183 1.00 20.79 407 ALA C N 1
ATOM 5979 C CA . ALA E 4 231 ? 121.998 169.912 157.887 1.00 28.23 407 ALA C CA 1
ATOM 5980 C C . ALA E 4 231 ? 120.567 169.392 157.893 1.00 27.68 407 ALA C C 1
ATOM 5981 O O . ALA E 4 231 ? 119.986 169.223 156.816 1.00 28.73 407 ALA C O 1
ATOM 5983 N N . GLY E 4 232 ? 119.989 169.137 159.064 1.00 29.34 408 GLY C N 1
ATOM 5984 C CA . GLY E 4 232 ? 118.615 168.687 159.146 1.00 33.02 408 GLY C CA 1
ATOM 5985 C C . GLY E 4 232 ? 118.404 167.195 159.044 1.00 36.81 408 GLY C C 1
ATOM 5986 O O . GLY E 4 232 ? 117.303 166.767 158.679 1.00 36.19 408 GLY C O 1
ATOM 5987 N N . ASN E 4 233 ? 119.421 166.388 159.341 1.00 34.82 409 ASN C N 1
ATOM 5988 C CA . ASN E 4 233 ? 119.272 164.938 159.308 1.00 32.32 409 ASN C CA 1
ATOM 5989 C C . ASN E 4 233 ? 118.358 164.483 160.441 1.00 31.47 409 ASN C C 1
ATOM 5990 O O . ASN E 4 233 ? 118.468 164.971 161.571 1.00 28.23 409 ASN C O 1
ATOM 5992 N N . SER E 4 234 ? 117.448 163.555 160.133 1.00 30.04 410 SER C N 1
ATOM 5993 C CA . SER E 4 234 ? 116.502 163.071 161.135 1.00 32.76 410 SER C CA 1
ATOM 5994 C C . SER E 4 234 ? 117.207 162.262 162.217 1.00 32.45 410 SER C C 1
ATOM 5995 O O . SER E 4 234 ? 116.876 162.369 163.404 1.00 31.53 410 SER C O 1
ATOM 5997 N N . HIS E 4 235 ? 118.179 161.435 161.822 1.00 22.91 411 HIS C N 1
ATOM 5998 C CA . HIS E 4 235 ? 118.915 160.639 162.799 1.00 20.29 411 HIS C CA 1
ATOM 5999 C C . HIS E 4 235 ? 119.816 161.515 163.660 1.00 26.99 411 HIS C C 1
ATOM 6000 O O . HIS E 4 235 ? 120.004 161.243 164.852 1.00 24.60 411 HIS C O 1
ATOM 6002 N N . ALA E 4 236 ? 120.387 162.570 163.074 1.00 27.64 412 ALA C N 1
ATOM 6003 C CA . ALA E 4 236 ? 121.259 163.462 163.831 1.00 27.35 412 ALA C CA 1
ATOM 6004 C C . ALA E 4 236 ? 120.459 164.322 164.803 1.00 25.09 412 ALA C C 1
ATOM 6005 O O . ALA E 4 236 ? 120.954 164.691 165.874 1.00 20.42 412 ALA C O 1
ATOM 6007 N N . MET E 4 237 ? 119.223 164.669 164.431 1.00 24.88 413 MET C N 1
ATOM 6008 C CA . MET E 4 237 ? 118.380 165.487 165.299 1.00 28.83 413 MET C CA 1
ATOM 6009 C C . MET E 4 237 ? 118.030 164.748 166.586 1.00 29.93 413 MET C C 1
ATOM 6010 O O . MET E 4 237 ? 118.042 165.332 167.675 1.00 28.35 413 MET C O 1
ATOM 6012 N N . ALA E 4 238 ? 117.710 163.458 166.475 1.00 28.64 414 ALA C N 1
ATOM 6013 C CA . ALA E 4 238 ? 117.418 162.662 167.663 1.00 27.61 414 ALA C CA 1
ATOM 6014 C C . ALA E 4 238 ? 118.687 162.375 168.456 1.00 22.35 414 ALA C C 1
ATOM 6015 O O . ALA E 4 238 ? 118.667 162.342 169.692 1.00 21.75 414 ALA C O 1
ATOM 6017 N N . PHE E 4 239 ? 119.803 162.151 167.756 1.00 15.93 415 PHE C N 1
ATOM 6018 C CA . PHE E 4 239 ? 121.064 161.862 168.434 1.00 22.65 415 PHE C CA 1
ATOM 6019 C C . PHE E 4 239 ? 121.574 163.078 169.198 1.00 26.82 415 PHE C C 1
ATOM 6020 O O . PHE E 4 239 ? 122.171 162.938 170.273 1.00 20.57 415 PHE C O 1
ATOM 6022 N N . LEU E 4 240 ? 121.364 164.278 168.650 1.00 32.90 416 LEU C N 1
ATOM 6023 C CA . LEU E 4 240 ? 121.717 165.495 169.374 1.00 31.53 416 LEU C CA 1
ATOM 6024 C C . LEU E 4 240 ? 120.857 165.662 170.620 1.00 31.21 416 LEU C C 1
ATOM 6025 O O . LEU E 4 240 ? 121.350 166.082 171.674 1.00 28.85 416 LEU C O 1
ATOM 6027 N N . GLY E 4 241 ? 119.564 165.348 170.515 1.00 23.79 417 GLY C N 1
ATOM 6028 C CA . GLY E 4 241 ? 118.705 165.384 171.687 1.00 25.98 417 GLY C CA 1
ATOM 6029 C C . GLY E 4 241 ? 119.062 164.320 172.707 1.00 28.86 417 GLY C C 1
ATOM 6030 O O . GLY E 4 241 ? 118.955 164.544 173.915 1.00 29.72 417 GLY C O 1
ATOM 6031 N N . LYS E 4 242 ? 119.483 163.144 172.234 1.00 22.34 418 LYS C N 1
ATOM 6032 C CA . LYS E 4 242 ? 119.866 162.069 173.146 1.00 25.03 418 LYS C CA 1
ATOM 6033 C C . LYS E 4 242 ? 121.132 162.420 173.918 1.00 24.86 418 LYS C C 1
ATOM 6034 O O . LYS E 4 242 ? 121.276 162.048 175.089 1.00 21.20 418 LYS C O 1
ATOM 6036 N N . MET E 4 243 ? 122.067 163.123 173.273 1.00 28.15 419 MET C N 1
ATOM 6037 C CA . MET E 4 243 ? 123.293 163.532 173.953 1.00 30.45 419 MET C CA 1
ATOM 6038 C C . MET E 4 243 ? 123.007 164.554 175.047 1.00 28.35 419 MET C C 1
ATOM 6039 O O . MET E 4 243 ? 123.633 164.522 176.113 1.00 25.34 419 MET C O 1
ATOM 6041 N N . TYR E 4 244 ? 122.069 165.471 174.800 1.00 29.88 420 TYR C N 1
ATOM 6042 C CA . TYR E 4 244 ? 121.709 166.452 175.819 1.00 34.03 420 TYR C CA 1
ATOM 6043 C C . TYR E 4 244 ? 120.897 165.812 176.938 1.00 33.34 420 TYR C C 1
ATOM 6044 O O . TYR E 4 244 ? 120.920 166.286 178.080 1.00 26.35 420 TYR C O 1
ATOM 6046 N N . SER E 4 245 ? 120.172 164.737 176.630 1.00 30.17 421 SER C N 1
ATOM 6047 C CA . SER E 4 245 ? 119.309 164.089 177.609 1.00 29.12 421 SER C CA 1
ATOM 6048 C C . SER E 4 245 ? 120.111 163.261 178.605 1.00 28.72 421 SER C C 1
ATOM 6049 O O . SER E 4 245 ? 120.070 163.527 179.810 1.00 26.29 421 SER C O 1
ATOM 6051 N N . GLU E 4 246 ? 120.836 162.254 178.111 1.00 25.02 422 GLU C N 1
ATOM 6052 C CA . GLU E 4 246 ? 121.601 161.350 178.964 1.00 28.94 422 GLU C CA 1
ATOM 6053 C C . GLU E 4 246 ? 122.706 162.087 179.710 1.00 31.64 422 GLU C C 1
ATOM 6054 O O . GLU E 4 246 ? 122.919 161.856 180.904 1.00 32.07 422 GLU C O 1
ATOM 6056 N N . GLY E 4 247 ? 123.410 162.972 179.016 1.00 29.67 423 GLY C N 1
ATOM 6057 C CA . GLY E 4 247 ? 124.401 163.819 179.642 1.00 26.26 423 GLY C CA 1
ATOM 6058 C C . GLY E 4 247 ? 125.767 163.162 179.742 1.00 26.38 423 GLY C C 1
ATOM 6059 O O . GLY E 4 247 ? 125.912 161.940 179.737 1.00 22.26 423 GLY C O 1
ATOM 6060 N N . SER E 4 248 ? 126.784 164.011 179.843 1.00 31.58 424 SER C N 1
ATOM 6061 C CA . SER E 4 248 ? 128.173 163.591 179.978 1.00 30.22 424 SER C CA 1
ATOM 6062 C C . SER E 4 248 ? 128.962 164.772 180.531 1.00 28.29 424 SER C C 1
ATOM 6063 O O . SER E 4 248 ? 128.386 165.758 181.003 1.00 28.67 424 SER C O 1
ATOM 6065 N N . ASP E 4 249 ? 130.291 164.667 180.489 1.00 26.89 425 ASP C N 1
ATOM 6066 C CA . ASP E 4 249 ? 131.127 165.798 180.877 1.00 30.97 425 ASP C CA 1
ATOM 6067 C C . ASP E 4 249 ? 131.070 166.902 179.827 1.00 33.06 425 ASP C C 1
ATOM 6068 O O . ASP E 4 249 ? 130.949 168.086 180.162 1.00 27.38 425 ASP C O 1
ATOM 6070 N N . ILE E 4 250 ? 131.163 166.530 178.549 1.00 36.44 426 ILE C N 1
ATOM 6071 C CA . ILE E 4 250 ? 131.120 167.518 177.475 1.00 36.20 426 ILE C CA 1
ATOM 6072 C C . ILE E 4 250 ? 129.714 168.089 177.324 1.00 36.91 426 ILE C C 1
ATOM 6073 O O . ILE E 4 250 ? 129.531 169.305 177.193 1.00 36.45 426 ILE C O 1
ATOM 6075 N N . VAL E 4 251 ? 128.707 167.228 177.340 1.00 32.65 427 VAL C N 1
ATOM 6076 C CA . VAL E 4 251 ? 127.317 167.613 177.110 1.00 36.84 427 VAL C CA 1
ATOM 6077 C C . VAL E 4 251 ? 126.571 167.512 178.436 1.00 36.59 427 VAL C C 1
ATOM 6078 O O . VAL E 4 251 ? 126.446 166.410 178.986 1.00 34.04 427 VAL C O 1
ATOM 6080 N N . PRO E 4 252 ? 126.064 168.617 178.981 1.00 31.33 428 PRO C N 1
ATOM 6081 C CA . PRO E 4 252 ? 125.323 168.545 180.245 1.00 28.51 428 PRO C CA 1
ATOM 6082 C C . PRO E 4 252 ? 123.983 167.844 180.078 1.00 29.83 428 PRO C C 1
ATOM 6083 O O . PRO E 4 252 ? 123.393 167.806 178.995 1.00 30.22 428 PRO C O 1
ATOM 6085 N N . GLN E 4 253 ? 123.504 167.281 181.185 1.00 27.01 429 GLN C N 1
ATOM 6086 C CA . GLN E 4 253 ? 122.244 166.549 181.206 1.00 27.23 429 GLN C CA 1
ATOM 6087 C C . GLN E 4 253 ? 121.102 167.512 181.509 1.00 29.18 429 GLN C C 1
ATOM 6088 O O . GLN E 4 253 ? 121.102 168.176 182.551 1.00 33.84 429 GLN C O 1
ATOM 6090 N N . SER E 4 254 ? 120.132 167.582 180.600 1.00 26.29 430 SER C N 1
ATOM 6091 C CA . SER E 4 254 ? 118.974 168.456 180.778 1.00 31.99 430 SER C CA 1
ATOM 6092 C C . SER E 4 254 ? 117.818 167.892 179.970 1.00 35.85 430 SER C C 1
ATOM 6093 O O . SER E 4 254 ? 117.962 167.664 178.765 1.00 37.12 430 SER C O 1
ATOM 6096 N N . ASN E 4 255 ? 116.678 167.663 180.629 1.00 32.74 431 ASN C N 1
ATOM 6097 C CA . ASN E 4 255 ? 115.516 167.127 179.926 1.00 34.84 431 ASN C CA 1
ATOM 6098 C C . ASN E 4 255 ? 114.886 168.160 178.998 1.00 33.64 431 ASN C C 1
ATOM 6099 O O . ASN E 4 255 ? 114.439 167.815 177.898 1.00 25.69 431 ASN C O 1
ATOM 6104 N N . GLU E 4 256 ? 114.836 169.425 179.428 1.00 32.25 432 GLU C N 1
ATOM 6105 C CA . GLU E 4 256 ? 114.003 170.456 178.810 1.00 31.87 432 GLU C CA 1
ATOM 6106 C C . GLU E 4 256 ? 114.325 170.723 177.342 1.00 34.84 432 GLU C C 1
ATOM 6107 O O . GLU E 4 256 ? 113.433 170.664 176.490 1.00 27.85 432 GLU C O 1
ATOM 6109 N N . THR E 4 257 ? 115.588 171.022 177.036 1.00 36.57 433 THR C N 1
ATOM 6110 C CA . THR E 4 257 ? 115.967 171.259 175.646 1.00 36.29 433 THR C CA 1
ATOM 6111 C C . THR E 4 257 ? 115.984 169.959 174.853 1.00 34.45 433 THR C C 1
ATOM 6112 O O . THR E 4 257 ? 115.693 169.951 173.650 1.00 30.96 433 THR C O 1
ATOM 6114 N N . ALA E 4 258 ? 116.335 168.851 175.510 1.00 23.24 434 ALA C N 1
ATOM 6115 C CA . ALA E 4 258 ? 116.417 167.566 174.823 1.00 22.46 434 ALA C CA 1
ATOM 6116 C C . ALA E 4 258 ? 115.041 167.059 174.409 1.00 30.20 434 ALA C C 1
ATOM 6117 O O . ALA E 4 258 ? 114.877 166.519 173.308 1.00 27.94 434 ALA C O 1
ATOM 6119 N N . LEU E 4 259 ? 114.041 167.216 175.280 1.00 33.20 435 LEU C N 1
ATOM 6120 C CA . LEU E 4 259 ? 112.709 166.694 174.985 1.00 33.80 435 LEU C CA 1
ATOM 6121 C C . LEU E 4 259 ? 112.028 167.505 173.889 1.00 29.53 435 LEU C C 1
ATOM 6122 O O . LEU E 4 259 ? 111.269 166.960 173.079 1.00 24.86 435 LEU C O 1
ATOM 6124 N N . HIS E 4 260 ? 112.276 168.818 173.862 1.00 30.97 436 HIS C N 1
ATOM 6125 C CA . HIS E 4 260 ? 111.691 169.665 172.827 1.00 30.70 436 HIS C CA 1
ATOM 6126 C C . HIS E 4 260 ? 112.235 169.311 171.448 1.00 30.46 436 HIS C C 1
ATOM 6127 O O . HIS E 4 260 ? 111.487 169.292 170.463 1.00 25.14 436 HIS C O 1
ATOM 6129 N N . TYR E 4 261 ? 113.539 169.037 171.357 1.00 22.03 437 TYR C N 1
ATOM 6130 C CA . TYR E 4 261 ? 114.120 168.600 170.091 1.00 23.63 437 TYR C CA 1
ATOM 6131 C C . TYR E 4 261 ? 113.612 167.218 169.701 1.00 26.91 437 TYR C C 1
ATOM 6132 O O . TYR E 4 261 ? 113.379 166.945 168.517 1.00 20.60 437 TYR C O 1
ATOM 6134 N N . PHE E 4 262 ? 113.444 166.329 170.684 1.00 28.42 438 PHE C N 1
ATOM 6135 C CA . PHE E 4 262 ? 112.899 165.005 170.402 1.00 31.43 438 PHE C CA 1
ATOM 6136 C C . PHE E 4 262 ? 111.429 165.086 170.009 1.00 28.95 438 PHE C C 1
ATOM 6137 O O . PHE E 4 262 ? 110.946 164.271 169.214 1.00 20.40 438 PHE C O 1
ATOM 6139 N N . LYS E 4 263 ? 110.698 166.054 170.569 1.00 32.23 439 LYS C N 1
ATOM 6140 C CA . LYS E 4 263 ? 109.309 166.265 170.171 1.00 26.44 439 LYS C CA 1
ATOM 6141 C C . LYS E 4 263 ? 109.221 166.742 168.727 1.00 25.53 439 LYS C C 1
ATOM 6142 O O . LYS E 4 263 ? 108.297 166.374 167.992 1.00 24.98 439 LYS C O 1
ATOM 6144 N N . LYS E 4 264 ? 110.173 167.579 168.307 1.00 28.41 440 LYS C N 1
ATOM 6145 C CA . LYS E 4 264 ? 110.208 168.024 166.918 1.00 31.97 440 LYS C CA 1
ATOM 6146 C C . LYS E 4 264 ? 110.590 166.884 165.982 1.00 33.03 440 LYS C C 1
ATOM 6147 O O . LYS E 4 264 ? 110.063 166.783 164.868 1.00 27.02 440 LYS C O 1
ATOM 6149 N N . ALA E 4 265 ? 111.517 166.023 166.413 1.00 28.67 441 ALA C N 1
ATOM 6150 C CA . ALA E 4 265 ? 111.930 164.898 165.580 1.00 31.20 441 ALA C CA 1
ATOM 6151 C C . ALA E 4 265 ? 110.813 163.872 165.441 1.00 28.39 441 ALA C C 1
ATOM 6152 O O . ALA E 4 265 ? 110.573 163.349 164.346 1.00 23.95 441 ALA C O 1
ATOM 6154 N N . ALA E 4 266 ? 110.109 163.581 166.538 1.00 26.27 442 ALA C N 1
ATOM 6155 C CA . ALA E 4 266 ? 109.029 162.600 166.498 1.00 25.79 442 ALA C CA 1
ATOM 6156 C C . ALA E 4 266 ? 107.857 163.093 165.659 1.00 23.72 442 ALA C C 1
ATOM 6157 O O . ALA E 4 266 ? 107.069 162.287 165.151 1.00 20.25 442 ALA C O 1
ATOM 6159 N N . ASP E 4 267 ? 107.719 164.413 165.519 1.00 23.64 443 ASP C N 1
ATOM 6160 C CA . ASP E 4 267 ? 106.611 164.969 164.752 1.00 24.52 443 ASP C CA 1
ATOM 6161 C C . ASP E 4 267 ? 106.740 164.660 163.266 1.00 29.70 443 ASP C C 1
ATOM 6162 O O . ASP E 4 267 ? 105.760 164.273 162.619 1.00 24.32 443 ASP C O 1
ATOM 6164 N N . MET E 4 268 ? 107.937 164.828 162.700 1.00 39.53 444 MET C N 1
ATOM 6165 C CA . MET E 4 268 ? 108.056 164.714 161.251 1.00 33.95 444 MET C CA 1
ATOM 6166 C C . MET E 4 268 ? 108.212 163.276 160.767 1.00 33.24 444 MET C C 1
ATOM 6167 O O . MET E 4 268 ? 107.290 162.729 160.152 1.00 33.85 444 MET C O 1
ATOM 6169 N N . GLY E 4 269 ? 109.360 162.649 161.027 1.00 33.11 445 GLY C N 1
ATOM 6170 C CA . GLY E 4 269 ? 109.545 161.278 160.586 1.00 34.97 445 GLY C CA 1
ATOM 6171 C C . GLY E 4 269 ? 110.483 160.391 161.382 1.00 35.52 445 GLY C C 1
ATOM 6172 O O . GLY E 4 269 ? 110.733 159.252 160.975 1.00 39.69 445 GLY C O 1
ATOM 6173 N N . ASN E 4 270 ? 111.004 160.871 162.503 1.00 26.43 446 ASN C N 1
ATOM 6174 C CA . ASN E 4 270 ? 112.146 160.204 163.121 1.00 32.80 446 ASN C CA 1
ATOM 6175 C C . ASN E 4 270 ? 111.717 158.989 163.936 1.00 31.39 446 ASN C C 1
ATOM 6176 O O . ASN E 4 270 ? 110.941 159.136 164.893 1.00 27.84 446 ASN C O 1
ATOM 6178 N N . PRO E 4 271 ? 112.189 157.785 163.601 1.00 27.29 447 PRO C N 1
ATOM 6179 C CA . PRO E 4 271 ? 111.956 156.644 164.503 1.00 24.75 447 PRO C CA 1
ATOM 6180 C C . PRO E 4 271 ? 112.769 156.734 165.781 1.00 31.32 447 PRO C C 1
ATOM 6181 O O . PRO E 4 271 ? 112.267 156.389 166.859 1.00 31.36 447 PRO C O 1
ATOM 6183 N N . VAL E 4 272 ? 114.025 157.179 165.686 1.00 33.36 448 VAL C N 1
ATOM 6184 C CA . VAL E 4 272 ? 114.839 157.389 166.880 1.00 29.65 448 VAL C CA 1
ATOM 6185 C C . VAL E 4 272 ? 114.276 158.535 167.709 1.00 27.72 448 VAL C C 1
ATOM 6186 O O . VAL E 4 272 ? 114.329 158.515 168.944 1.00 33.09 448 VAL C O 1
ATOM 6188 N N . GLY E 4 273 ? 113.741 159.559 167.041 1.00 23.40 449 GLY C N 1
ATOM 6189 C CA . GLY E 4 273 ? 113.087 160.640 167.761 1.00 27.78 449 GLY C CA 1
ATOM 6190 C C . GLY E 4 273 ? 111.801 160.198 168.433 1.00 23.61 449 GLY C C 1
ATOM 6191 O O . GLY E 4 273 ? 111.452 160.681 169.513 1.00 18.77 449 GLY C O 1
ATOM 6192 N N . GLN E 4 274 ? 111.070 159.283 167.789 1.00 22.28 450 GLN C N 1
ATOM 6193 C CA . GLN E 4 274 ? 109.798 158.815 168.335 1.00 27.01 450 GLN C CA 1
ATOM 6194 C C . GLN E 4 274 ? 110.000 158.055 169.640 1.00 31.67 450 GLN C C 1
ATOM 6195 O O . GLN E 4 274 ? 109.216 158.201 170.584 1.00 32.16 450 GLN C O 1
ATOM 6197 N N . SER E 4 275 ? 111.045 157.227 169.703 1.00 28.10 451 SER C N 1
ATOM 6198 C CA . SER E 4 275 ? 111.325 156.456 170.910 1.00 27.69 451 SER C CA 1
ATOM 6199 C C . SER E 4 275 ? 111.705 157.367 172.072 1.00 26.28 451 SER C C 1
ATOM 6200 O O . SER E 4 275 ? 111.228 157.194 173.199 1.00 23.94 451 SER C O 1
ATOM 6202 N N . GLY E 4 276 ? 112.566 158.353 171.808 1.00 27.41 452 GLY C N 1
ATOM 6203 C CA . GLY E 4 276 ? 112.997 159.255 172.865 1.00 27.58 452 GLY C CA 1
ATOM 6204 C C . GLY E 4 276 ? 111.890 160.169 173.357 1.00 33.50 452 GLY C C 1
ATOM 6205 O O . GLY E 4 276 ? 111.788 160.445 174.555 1.00 31.01 452 GLY C O 1
ATOM 6206 N N . LEU E 4 277 ? 111.057 160.664 172.437 1.00 32.93 453 LEU C N 1
ATOM 6207 C CA . LEU E 4 277 ? 109.949 161.534 172.823 1.00 32.79 453 LEU C CA 1
ATOM 6208 C C . LEU E 4 277 ? 108.928 160.780 173.664 1.00 29.57 453 LEU C C 1
ATOM 6209 O O . LEU E 4 277 ? 108.374 161.323 174.627 1.00 29.18 453 LEU C O 1
ATOM 6211 N N . GLY E 4 278 ? 108.658 159.524 173.305 1.00 20.10 454 GLY C N 1
ATOM 6212 C CA . GLY E 4 278 ? 107.779 158.707 174.123 1.00 24.06 454 GLY C CA 1
ATOM 6213 C C . GLY E 4 278 ? 108.390 158.355 175.466 1.00 26.00 454 GLY C C 1
ATOM 6214 O O . GLY E 4 278 ? 107.700 158.348 176.488 1.00 22.65 454 GLY C O 1
ATOM 6215 N N . MET E 4 279 ? 109.694 158.059 175.480 1.00 29.41 455 MET C N 1
ATOM 6216 C CA . MET E 4 279 ? 110.361 157.658 176.717 1.00 29.70 455 MET C CA 1
ATOM 6217 C C . MET E 4 279 ? 110.436 158.814 177.707 1.00 28.21 455 MET C C 1
ATOM 6218 O O . MET E 4 279 ? 110.318 158.614 178.921 1.00 33.29 455 MET C O 1
ATOM 6220 N N . ALA E 4 280 ? 110.654 160.031 177.204 1.00 20.64 456 ALA C N 1
ATOM 6221 C CA . ALA E 4 280 ? 110.672 161.207 178.068 1.00 22.88 456 ALA C CA 1
ATOM 6222 C C . ALA E 4 280 ? 109.301 161.447 178.687 1.00 26.65 456 ALA C C 1
ATOM 6223 O O . ALA E 4 280 ? 109.187 161.834 179.856 1.00 27.26 456 ALA C O 1
ATOM 6225 N N . TYR E 4 281 ? 108.241 161.225 177.906 1.00 29.03 457 TYR C N 1
ATOM 6226 C CA . TYR E 4 281 ? 106.888 161.346 178.439 1.00 30.44 457 TYR C CA 1
ATOM 6227 C C . TYR E 4 281 ? 106.553 160.191 179.375 1.00 34.51 457 TYR C C 1
ATOM 6228 O O . TYR E 4 281 ? 105.838 160.374 180.367 1.00 29.47 457 TYR C O 1
ATOM 6230 N N . LEU E 4 282 ? 107.055 158.991 179.072 1.00 37.01 458 LEU C N 1
ATOM 6231 C CA . LEU E 4 282 ? 106.743 157.820 179.888 1.00 33.87 458 LEU C CA 1
ATOM 6232 C C . LEU E 4 282 ? 107.425 157.895 181.249 1.00 33.39 458 LEU C C 1
ATOM 6233 O O . LEU E 4 282 ? 106.801 157.646 182.287 1.00 29.47 458 LEU C O 1
ATOM 6235 N N . TYR E 4 283 ? 108.712 158.240 181.265 1.00 28.42 459 TYR C N 1
ATOM 6236 C CA . TYR E 4 283 ? 109.469 158.296 182.509 1.00 29.54 459 TYR C CA 1
ATOM 6237 C C . TYR E 4 283 ? 109.260 159.627 183.219 1.00 31.05 459 TYR C C 1
ATOM 6238 O O . TYR E 4 283 ? 109.706 159.806 184.357 1.00 34.17 459 TYR C O 1
ATOM 6240 N N . GLY E 4 284 ? 108.578 160.559 182.561 1.00 25.44 460 GLY C N 1
ATOM 6241 C CA . GLY E 4 284 ? 108.357 161.876 183.140 1.00 27.76 460 GLY C CA 1
ATOM 6242 C C . GLY E 4 284 ? 109.619 162.697 183.289 1.00 27.95 460 GLY C C 1
ATOM 6243 O O . GLY E 4 284 ? 109.796 163.383 184.303 1.00 28.65 460 GLY C O 1
ATOM 6244 N N . ARG E 4 285 ? 110.505 162.643 182.296 1.00 27.39 461 ARG C N 1
ATOM 6245 C CA . ARG E 4 285 ? 111.759 163.393 182.326 1.00 28.34 461 ARG C CA 1
ATOM 6246 C C . ARG E 4 285 ? 111.482 164.811 181.844 1.00 28.33 461 ARG C C 1
ATOM 6247 O O . ARG E 4 285 ? 111.555 165.116 180.653 1.00 32.67 461 ARG C O 1
ATOM 6249 N N . GLY E 4 286 ? 111.148 165.690 182.788 1.00 25.82 462 GLY C N 1
ATOM 6250 C CA . GLY E 4 286 ? 110.887 167.080 182.485 1.00 24.12 462 GLY C CA 1
ATOM 6251 C C . GLY E 4 286 ? 109.495 167.384 181.978 1.00 25.60 462 GLY C C 1
ATOM 6252 O O . GLY E 4 286 ? 109.192 168.556 181.720 1.00 29.55 462 GLY C O 1
ATOM 6253 N N . VAL E 4 287 ? 108.638 166.375 181.826 1.00 21.93 463 VAL C N 1
ATOM 6254 C CA . VAL E 4 287 ? 107.276 166.555 181.341 1.00 26.48 463 VAL C CA 1
ATOM 6255 C C . VAL E 4 287 ? 106.348 165.670 182.163 1.00 27.45 463 VAL C C 1
ATOM 6256 O O . VAL E 4 287 ? 106.786 164.793 182.910 1.00 27.14 463 VAL C O 1
ATOM 6258 N N . GLN E 4 288 ? 105.049 165.919 182.022 1.00 31.29 464 GLN C N 1
ATOM 6259 C CA . GLN E 4 288 ? 104.051 165.123 182.721 1.00 31.97 464 GLN C CA 1
ATOM 6260 C C . GLN E 4 288 ? 103.979 163.716 182.136 1.00 33.33 464 GLN C C 1
ATOM 6261 O O . GLN E 4 288 ? 104.223 163.498 180.946 1.00 32.10 464 GLN C O 1
ATOM 6263 N N . VAL E 4 289 ? 103.642 162.756 182.991 1.00 30.78 465 VAL C N 1
ATOM 6264 C CA . VAL E 4 289 ? 103.564 161.357 182.583 1.00 26.74 465 VAL C CA 1
ATOM 6265 C C . VAL E 4 289 ? 102.301 161.156 181.755 1.00 30.86 465 VAL C C 1
ATOM 6266 O O . VAL E 4 289 ? 101.191 161.443 182.214 1.00 31.37 465 VAL C O 1
ATOM 6268 N N . ASN E 4 290 ? 102.470 160.662 180.531 1.00 29.45 466 ASN C N 1
ATOM 6269 C CA . ASN E 4 290 ? 101.361 160.372 179.624 1.00 29.55 466 ASN C CA 1
ATOM 6270 C C . ASN E 4 290 ? 101.510 158.928 179.156 1.00 29.06 466 ASN C C 1
ATOM 6271 O O . ASN E 4 290 ? 102.304 158.640 178.256 1.00 30.36 466 ASN C O 1
ATOM 6273 N N . TYR E 4 291 ? 100.745 158.022 179.772 1.00 27.20 467 TYR C N 1
ATOM 6274 C CA . TYR E 4 291 ? 100.860 156.604 179.442 1.00 29.02 467 TYR C CA 1
ATOM 6275 C C . TYR E 4 291 ? 100.290 156.301 178.062 1.00 29.02 467 TYR C C 1
ATOM 6276 O O . TYR E 4 291 ? 100.878 155.526 177.299 1.00 25.90 467 TYR C O 1
ATOM 6278 N N . ASP E 4 292 ? 99.141 156.895 177.727 1.00 34.47 468 ASP C N 1
ATOM 6279 C CA . ASP E 4 292 ? 98.522 156.637 176.430 1.00 36.25 468 ASP C CA 1
ATOM 6280 C C . ASP E 4 292 ? 99.332 157.249 175.293 1.00 32.86 468 ASP C C 1
ATOM 6281 O O . ASP E 4 292 ? 99.437 156.659 174.211 1.00 29.63 468 ASP C O 1
ATOM 6283 N N . LEU E 4 293 ? 99.904 158.435 175.516 1.00 27.01 469 LEU C N 1
ATOM 6284 C CA . LEU E 4 293 ? 100.714 159.073 174.482 1.00 34.44 469 LEU C CA 1
ATOM 6285 C C . LEU E 4 293 ? 102.025 158.328 174.266 1.00 32.68 469 LEU C C 1
ATOM 6286 O O . LEU E 4 293 ? 102.513 158.239 173.133 1.00 31.61 469 LEU C O 1
ATOM 6288 N N . ALA E 4 294 ? 102.616 157.799 175.342 1.00 26.13 470 ALA C N 1
ATOM 6289 C CA . ALA E 4 294 ? 103.867 157.057 175.215 1.00 26.58 470 ALA C CA 1
ATOM 6290 C C . ALA E 4 294 ? 103.667 155.756 174.449 1.00 22.03 470 ALA C C 1
ATOM 6291 O O . ALA E 4 294 ? 104.498 155.390 173.609 1.00 15.15 470 ALA C O 1
ATOM 6293 N N . LEU E 4 295 ? 102.577 155.039 174.734 1.00 28.94 471 LEU C N 1
ATOM 6294 C CA . LEU E 4 295 ? 102.308 153.784 174.038 1.00 30.51 471 LEU C CA 1
ATOM 6295 C C . LEU E 4 295 ? 102.006 154.021 172.564 1.00 28.08 471 LEU C C 1
ATOM 6296 O O . LEU E 4 295 ? 102.431 153.241 171.703 1.00 21.98 471 LEU C O 1
ATOM 6298 N N . LYS E 4 296 ? 101.265 155.088 172.255 1.00 28.89 472 LYS C N 1
ATOM 6299 C CA . LYS E 4 296 ? 100.972 155.412 170.862 1.00 29.40 472 LYS C CA 1
ATOM 6300 C C . LYS E 4 296 ? 102.228 155.842 170.115 1.00 29.49 472 LYS C C 1
ATOM 6301 O O . LYS E 4 296 ? 102.419 155.476 168.949 1.00 29.41 472 LYS C O 1
ATOM 6303 N N . TYR E 4 297 ? 103.092 156.627 170.766 1.00 27.54 473 TYR C N 1
ATOM 6304 C CA . TYR E 4 297 ? 104.325 157.068 170.121 1.00 26.52 473 TYR C CA 1
ATOM 6305 C C . TYR E 4 297 ? 105.299 155.911 169.934 1.00 31.64 473 TYR C C 1
ATOM 6306 O O . TYR E 4 297 ? 105.943 155.798 168.885 1.00 30.80 473 TYR C O 1
ATOM 6308 N N . PHE E 4 298 ? 105.423 155.042 170.941 1.00 29.33 474 PHE C N 1
ATOM 6309 C CA . PHE E 4 298 ? 106.335 153.910 170.836 1.00 24.59 474 PHE C CA 1
ATOM 6310 C C . PHE E 4 298 ? 105.784 152.799 169.953 1.00 20.60 474 PHE C C 1
ATOM 6311 O O . PHE E 4 298 ? 106.545 151.911 169.555 1.00 23.41 474 PHE C O 1
ATOM 6313 N N . GLN E 4 299 ? 104.481 152.817 169.654 1.00 16.35 475 GLN C N 1
ATOM 6314 C CA . GLN E 4 299 ? 103.918 151.830 168.737 1.00 20.34 475 GLN C CA 1
ATOM 6315 C C . GLN E 4 299 ? 104.482 152.002 167.333 1.00 22.34 475 GLN C C 1
ATOM 6316 O O . GLN E 4 299 ? 104.827 151.018 166.669 1.00 23.54 475 GLN C O 1
ATOM 6318 N N . LYS E 4 300 ? 104.585 153.249 166.866 1.00 23.56 476 LYS C N 1
ATOM 6319 C CA . LYS E 4 300 ? 105.202 153.501 165.569 1.00 24.56 476 LYS C CA 1
ATOM 6320 C C . LYS E 4 300 ? 106.705 153.263 165.612 1.00 27.64 476 LYS C C 1
ATOM 6321 O O . LYS E 4 300 ? 107.310 152.952 164.581 1.00 21.01 476 LYS C O 1
ATOM 6323 N N . ALA E 4 301 ? 107.324 153.419 166.787 1.00 22.20 477 ALA C N 1
ATOM 6324 C CA . ALA E 4 301 ? 108.727 153.049 166.939 1.00 16.23 477 ALA C CA 1
ATOM 6325 C C . ALA E 4 301 ? 108.915 151.549 166.766 1.00 21.90 477 ALA C C 1
ATOM 6326 O O . ALA E 4 301 ? 109.880 151.103 166.134 1.00 18.59 477 ALA C O 1
ATOM 6328 N N . ALA E 4 302 ? 108.003 150.753 167.328 1.00 21.59 478 ALA C N 1
ATOM 6329 C CA . ALA E 4 302 ? 108.011 149.318 167.070 1.00 13.59 478 ALA C CA 1
ATOM 6330 C C . ALA E 4 302 ? 107.636 149.017 165.625 1.00 14.48 478 ALA C C 1
ATOM 6331 O O . ALA E 4 302 ? 108.188 148.094 165.014 1.00 16.52 478 ALA C O 1
ATOM 6333 N N . GLU E 4 303 ? 106.687 149.777 165.069 1.00 21.53 479 GLU C N 1
ATOM 6334 C CA . GLU E 4 303 ? 106.264 149.557 163.689 1.00 23.27 479 GLU C CA 1
ATOM 6335 C C . GLU E 4 303 ? 107.377 149.890 162.703 1.00 23.18 479 GLU C C 1
ATOM 6336 O O . GLU E 4 303 ? 107.570 149.178 161.711 1.00 19.01 479 GLU C O 1
ATOM 6338 N N . GLN E 4 304 ? 108.121 150.970 162.957 1.00 24.51 480 GLN C N 1
ATOM 6339 C CA . GLN E 4 304 ? 109.232 151.327 162.082 1.00 20.60 480 GLN C CA 1
ATOM 6340 C C . GLN E 4 304 ? 110.418 150.386 162.241 1.00 24.72 480 GLN C C 1
ATOM 6341 O O . GLN E 4 304 ? 111.268 150.327 161.346 1.00 29.93 480 GLN C O 1
ATOM 6343 N N . GLY E 4 305 ? 110.495 149.655 163.346 1.00 21.98 481 GLY C N 1
ATOM 6344 C CA . GLY E 4 305 ? 111.569 148.714 163.569 1.00 19.81 481 GLY C CA 1
ATOM 6345 C C . GLY E 4 305 ? 112.684 149.183 164.477 1.00 16.83 481 GLY C C 1
ATOM 6346 O O . GLY E 4 305 ? 113.813 148.701 164.333 1.00 20.85 481 GLY C O 1
ATOM 6347 N N . TRP E 4 306 ? 112.412 150.104 165.398 1.00 14.89 482 TRP C N 1
ATOM 6348 C CA . TRP E 4 306 ? 113.440 150.562 166.322 1.00 16.27 482 TRP C CA 1
ATOM 6349 C C . TRP E 4 306 ? 113.735 149.486 167.360 1.00 21.02 482 TRP C C 1
ATOM 6350 O O . TRP E 4 306 ? 112.816 148.898 167.939 1.00 27.36 482 TRP C O 1
ATOM 6352 N N . VAL E 4 307 ? 115.024 149.225 167.587 1.00 22.37 483 VAL C N 1
ATOM 6353 C CA . VAL E 4 307 ? 115.424 148.225 168.573 1.00 15.92 483 VAL C CA 1
ATOM 6354 C C . VAL E 4 307 ? 115.088 148.700 169.982 1.00 10.70 483 VAL C C 1
ATOM 6355 O O . VAL E 4 307 ? 114.528 147.952 170.790 1.00 19.93 483 VAL C O 1
ATOM 6357 N N . ASP E 4 308 ? 115.422 149.954 170.295 1.00 14.76 484 ASP C N 1
ATOM 6358 C CA . ASP E 4 308 ? 115.184 150.477 171.635 1.00 17.66 484 ASP C CA 1
ATOM 6359 C C . ASP E 4 308 ? 113.728 150.857 171.865 1.00 11.83 484 ASP C C 1
ATOM 6360 O O . ASP E 4 308 ? 113.362 151.194 172.996 1.00 16.32 484 ASP C O 1
ATOM 6362 N N . GLY E 4 309 ? 112.897 150.822 170.827 1.00 6.76 485 GLY C N 1
ATOM 6363 C CA . GLY E 4 309 ? 111.488 151.125 170.974 1.00 16.41 485 GLY C CA 1
ATOM 6364 C C . GLY E 4 309 ? 110.645 149.887 171.193 1.00 15.92 485 GLY C C 1
ATOM 6365 O O . GLY E 4 309 ? 109.653 149.925 171.928 1.00 12.74 485 GLY C O 1
ATOM 6366 N N . GLN E 4 310 ? 111.025 148.786 170.540 1.00 19.88 486 GLN C N 1
ATOM 6367 C CA . GLN E 4 310 ? 110.312 147.526 170.729 1.00 15.01 486 GLN C CA 1
ATOM 6368 C C . GLN E 4 310 ? 110.484 147.003 172.150 1.00 24.89 486 GLN C C 1
ATOM 6369 O O . GLN E 4 310 ? 109.524 146.520 172.761 1.00 28.92 486 GLN C O 1
ATOM 6371 N N . LEU E 4 311 ? 111.700 147.093 172.695 1.00 20.09 487 LEU C N 1
ATOM 6372 C CA . LEU E 4 311 ? 111.926 146.676 174.075 1.00 6.95 487 LEU C CA 1
ATOM 6373 C C . LEU E 4 311 ? 111.315 147.656 175.068 1.00 14.37 487 LEU C C 1
ATOM 6374 O O . LEU E 4 311 ? 111.072 147.293 176.224 1.00 17.82 487 LEU C O 1
ATOM 6376 N N . GLN E 4 312 ? 111.069 148.897 174.645 1.00 22.62 488 GLN C N 1
ATOM 6377 C CA . GLN E 4 312 ? 110.481 149.883 175.545 1.00 22.56 488 GLN C CA 1
ATOM 6378 C C . GLN E 4 312 ? 108.990 149.639 175.736 1.00 18.33 488 GLN C C 1
ATOM 6379 O O . GLN E 4 312 ? 108.458 149.840 176.833 1.00 20.13 488 GLN C O 1
ATOM 6381 N N . LEU E 4 313 ? 108.298 149.216 174.677 1.00 13.89 489 LEU C N 1
ATOM 6382 C CA . LEU E 4 313 ? 106.865 148.959 174.786 1.00 17.52 489 LEU C CA 1
ATOM 6383 C C . LEU E 4 313 ? 106.590 147.691 175.583 1.00 31.36 489 LEU C C 1
ATOM 6384 O O . LEU E 4 313 ? 105.589 147.610 176.305 1.00 38.86 489 LEU C O 1
ATOM 6386 N N . GLY E 4 314 ? 107.463 146.688 175.455 1.00 18.48 490 GLY C N 1
ATOM 6387 C CA . GLY E 4 314 ? 107.256 145.440 176.172 1.00 14.54 490 GLY C CA 1
ATOM 6388 C C . GLY E 4 314 ? 107.377 145.596 177.675 1.00 18.21 490 GLY C C 1
ATOM 6389 O O . GLY E 4 314 ? 106.648 144.955 178.435 1.00 24.41 490 GLY C O 1
ATOM 6390 N N . SER E 4 315 ? 108.298 146.452 178.125 1.00 16.29 491 SER C N 1
ATOM 6391 C CA . SER E 4 315 ? 108.449 146.703 179.553 1.00 21.87 491 SER C CA 1
ATOM 6392 C C . SER E 4 315 ? 107.249 147.433 180.140 1.00 25.90 491 SER C C 1
ATOM 6393 O O . SER E 4 315 ? 107.033 147.370 181.355 1.00 28.28 491 SER C O 1
ATOM 6395 N N . MET E 4 316 ? 106.468 148.128 179.310 1.00 15.90 492 MET C N 1
ATOM 6396 C CA . MET E 4 316 ? 105.243 148.751 179.800 1.00 10.74 492 MET C CA 1
ATOM 6397 C C . MET E 4 316 ? 104.142 147.716 179.994 1.00 17.41 492 MET C C 1
ATOM 6398 O O . MET E 4 316 ? 103.298 147.859 180.886 1.00 25.07 492 MET C O 1
ATOM 6400 N N . TYR E 4 317 ? 104.132 146.668 179.167 1.00 16.11 493 TYR C N 1
ATOM 6401 C CA . TYR E 4 317 ? 103.114 145.632 179.286 1.00 22.61 493 TYR C CA 1
ATOM 6402 C C . TYR E 4 317 ? 103.526 144.526 180.250 1.00 24.93 493 TYR C C 1
ATOM 6403 O O . TYR E 4 317 ? 102.664 143.944 180.917 1.00 18.15 493 TYR C O 1
ATOM 6405 N N . TYR E 4 318 ? 104.824 144.214 180.328 1.00 23.91 494 TYR C N 1
ATOM 6406 C CA . TYR E 4 318 ? 105.289 143.211 181.281 1.00 13.59 494 TYR C CA 1
ATOM 6407 C C . TYR E 4 318 ? 105.126 143.697 182.715 1.00 16.07 494 TYR C C 1
ATOM 6408 O O . TYR E 4 318 ? 104.783 142.915 183.609 1.00 16.85 494 TYR C O 1
ATOM 6410 N N . ASN E 4 319 ? 105.371 144.982 182.953 1.00 21.00 495 ASN C N 1
ATOM 6411 C CA . ASN E 4 319 ? 105.165 145.583 184.262 1.00 24.94 495 ASN C CA 1
ATOM 6412 C C . ASN E 4 319 ? 103.762 146.150 184.436 1.00 27.91 495 ASN C C 1
ATOM 6413 O O . ASN E 4 319 ? 103.424 146.601 185.535 1.00 28.75 495 ASN C O 1
ATOM 6415 N N . GLY E 4 320 ? 102.943 146.130 183.389 1.00 26.76 496 GLY C N 1
ATOM 6416 C CA . GLY E 4 320 ? 101.581 146.631 183.473 1.00 23.94 496 GLY C CA 1
ATOM 6417 C C . GLY E 4 320 ? 101.459 148.121 183.710 1.00 28.40 496 GLY C C 1
ATOM 6418 O O . GLY E 4 320 ? 100.625 148.548 184.519 1.00 30.46 496 GLY C O 1
ATOM 6419 N N . ILE E 4 321 ? 102.269 148.925 183.028 1.00 29.71 497 ILE C N 1
ATOM 6420 C CA . ILE E 4 321 ? 102.256 150.376 183.180 1.00 20.21 497 ILE C CA 1
ATOM 6421 C C . ILE E 4 321 ? 101.666 150.960 181.901 1.00 20.82 497 ILE C C 1
ATOM 6422 O O . ILE E 4 321 ? 102.348 151.070 180.878 1.00 24.60 497 ILE C O 1
ATOM 6424 N N . GLY E 4 322 ? 100.395 151.343 181.959 1.00 20.66 498 GLY C N 1
ATOM 6425 C CA . GLY E 4 322 ? 99.692 151.942 180.836 1.00 19.77 498 GLY C CA 1
ATOM 6426 C C . GLY E 4 322 ? 98.830 150.979 180.047 1.00 23.41 498 GLY C C 1
ATOM 6427 O O . GLY E 4 322 ? 97.723 151.330 179.632 1.00 29.66 498 GLY C O 1
ATOM 6428 N N . VAL E 4 323 ? 99.322 149.762 179.830 1.00 18.12 499 VAL C N 1
ATOM 6429 C CA . VAL E 4 323 ? 98.578 148.724 179.135 1.00 19.75 499 VAL C CA 1
ATOM 6430 C C . VAL E 4 323 ? 98.300 147.592 180.114 1.00 27.05 499 VAL C C 1
ATOM 6431 O O . VAL E 4 323 ? 98.926 147.482 181.171 1.00 19.16 499 VAL C O 1
ATOM 6433 N N . LYS E 4 324 ? 97.334 146.751 179.752 1.00 34.79 500 LYS C N 1
ATOM 6434 C CA . LYS E 4 324 ? 97.033 145.571 180.550 1.00 31.56 500 LYS C CA 1
ATOM 6435 C C . LYS E 4 324 ? 98.198 144.591 180.500 1.00 33.57 500 LYS C C 1
ATOM 6436 O O . LYS E 4 324 ? 98.924 144.505 179.506 1.00 34.61 500 LYS C O 1
ATOM 6438 N N . ARG E 4 325 ? 98.371 143.839 181.588 1.00 33.51 501 ARG C N 1
ATOM 6439 C CA . ARG E 4 325 ? 99.522 142.949 181.747 1.00 29.44 501 ARG C CA 1
ATOM 6440 C C . ARG E 4 325 ? 99.333 141.718 180.865 1.00 28.66 501 ARG C C 1
ATOM 6441 O O . ARG E 4 325 ? 99.060 140.608 181.329 1.00 31.11 501 ARG C O 1
ATOM 6443 N N . ASP E 4 326 ? 99.490 141.926 179.560 1.00 27.76 502 ASP C N 1
ATOM 6444 C CA . ASP E 4 326 ? 99.391 140.861 178.565 1.00 26.90 502 ASP C CA 1
ATOM 6445 C C . ASP E 4 326 ? 100.800 140.327 178.336 1.00 24.56 502 ASP C C 1
ATOM 6446 O O . ASP E 4 326 ? 101.567 140.866 177.537 1.00 25.43 502 ASP C O 1
ATOM 6448 N N . TYR E 4 327 ? 101.142 139.258 179.062 1.00 20.83 503 TYR C N 1
ATOM 6449 C CA . TYR E 4 327 ? 102.461 138.654 178.917 1.00 21.75 503 TYR C CA 1
ATOM 6450 C C . TYR E 4 327 ? 102.647 138.034 177.539 1.00 23.47 503 TYR C C 1
ATOM 6451 O O . TYR E 4 327 ? 103.781 137.906 177.067 1.00 18.11 503 TYR C O 1
ATOM 6453 N N . LYS E 4 328 ? 101.552 137.637 176.884 1.00 23.14 504 LYS C N 1
ATOM 6454 C CA . LYS E 4 328 ? 101.640 137.206 175.493 1.00 20.27 504 LYS C CA 1
ATOM 6455 C C . LYS E 4 328 ? 102.047 138.361 174.587 1.00 20.42 504 LYS C C 1
ATOM 6456 O O . LYS E 4 328 ? 102.833 138.180 173.651 1.00 25.37 504 LYS C O 1
ATOM 6458 N N . GLN E 4 329 ? 101.517 139.558 174.849 1.00 15.74 505 GLN C N 1
ATOM 6459 C CA . GLN E 4 329 ? 101.941 140.740 174.108 1.00 18.73 505 GLN C CA 1
ATOM 6460 C C . GLN E 4 329 ? 103.291 141.249 174.598 1.00 21.37 505 GLN C C 1
ATOM 6461 O O . GLN E 4 329 ? 104.077 141.787 173.811 1.00 16.25 505 GLN C O 1
ATOM 6463 N N . ALA E 4 330 ? 103.568 141.097 175.897 1.00 24.44 506 ALA C N 1
ATOM 6464 C CA . ALA E 4 330 ? 104.855 141.518 176.442 1.00 20.87 506 ALA C CA 1
ATOM 6465 C C . ALA E 4 330 ? 105.993 140.675 175.882 1.00 22.38 506 ALA C C 1
ATOM 6466 O O . ALA E 4 330 ? 107.032 141.206 175.477 1.00 31.55 506 ALA C O 1
ATOM 6468 N N . LEU E 4 331 ? 105.813 139.351 175.850 1.00 22.20 507 LEU C N 1
ATOM 6469 C CA . LEU E 4 331 ? 106.832 138.481 175.269 1.00 19.59 507 LEU C CA 1
ATOM 6470 C C . LEU E 4 331 ? 106.918 138.647 173.759 1.00 18.04 507 LEU C C 1
ATOM 6471 O O . LEU E 4 331 ? 107.932 138.284 173.154 1.00 15.10 507 LEU C O 1
ATOM 6473 N N . LYS E 4 332 ? 105.864 139.175 173.132 1.00 18.18 508 LYS C N 1
ATOM 6474 C CA . LYS E 4 332 ? 105.915 139.445 171.699 1.00 19.22 508 LYS C CA 1
ATOM 6475 C C . LYS E 4 332 ? 106.910 140.554 171.384 1.00 20.11 508 LYS C C 1
ATOM 6476 O O . LYS E 4 332 ? 107.655 140.470 170.401 1.00 21.92 508 LYS C O 1
ATOM 6478 N N . TYR E 4 333 ? 106.933 141.605 172.206 1.00 16.40 509 TYR C N 1
ATOM 6479 C CA . TYR E 4 333 ? 107.856 142.711 171.974 1.00 15.26 509 TYR C CA 1
ATOM 6480 C C . TYR E 4 333 ? 109.288 142.317 172.312 1.00 21.04 509 TYR C C 1
ATOM 6481 O O . TYR E 4 333 ? 110.223 142.639 171.569 1.00 22.91 509 TYR C O 1
ATOM 6483 N N . PHE E 4 334 ? 109.480 141.622 173.437 1.00 21.08 510 PHE C N 1
ATOM 6484 C CA . PHE E 4 334 ? 110.828 141.291 173.888 1.00 7.47 510 PHE C CA 1
ATOM 6485 C C . PHE E 4 334 ? 111.490 140.265 172.974 1.00 18.98 510 PHE C C 1
ATOM 6486 O O . PHE E 4 334 ? 112.698 140.341 172.725 1.00 13.07 510 PHE C O 1
ATOM 6488 N N . ASN E 4 335 ? 110.717 139.305 172.456 1.00 22.74 511 ASN C N 1
ATOM 6489 C CA . ASN E 4 335 ? 111.283 138.348 171.510 1.00 16.49 511 ASN C CA 1
ATOM 6490 C C . ASN E 4 335 ? 111.515 138.983 170.146 1.00 26.02 511 ASN C C 1
ATOM 6491 O O . ASN E 4 335 ? 112.355 138.505 169.375 1.00 19.97 511 ASN C O 1
ATOM 6493 N N . LEU E 4 336 ? 110.780 140.051 169.828 1.00 25.63 512 LEU C N 1
ATOM 6494 C CA . LEU E 4 336 ? 111.055 140.798 168.606 1.00 22.73 512 LEU C CA 1
ATOM 6495 C C . LEU E 4 336 ? 112.326 141.626 168.743 1.00 20.60 512 LEU C C 1
ATOM 6496 O O . LEU E 4 336 ? 113.136 141.691 167.812 1.00 20.24 512 LEU C O 1
ATOM 6498 N N . ALA E 4 337 ? 112.515 142.270 169.898 1.00 12.16 513 ALA C N 1
ATOM 6499 C CA . ALA E 4 337 ? 113.704 143.089 170.106 1.00 9.57 513 ALA C CA 1
ATOM 6500 C C . ALA E 4 337 ? 114.952 142.240 170.306 1.00 20.63 513 ALA C C 1
ATOM 6501 O O . ALA E 4 337 ? 116.067 142.725 170.082 1.00 31.70 513 ALA C O 1
ATOM 6503 N N . SER E 4 338 ? 114.789 140.986 170.740 1.00 14.24 514 SER C N 1
ATOM 6504 C CA . SER E 4 338 ? 115.941 140.115 170.959 1.00 9.71 514 SER C CA 1
ATOM 6505 C C . SER E 4 338 ? 116.649 139.788 169.652 1.00 11.71 514 SER C C 1
ATOM 6506 O O . SER E 4 338 ? 117.884 139.737 169.602 1.00 12.16 514 SER C O 1
ATOM 6508 N N . GLN E 4 339 ? 115.884 139.560 168.581 1.00 23.05 515 GLN C N 1
ATOM 6509 C CA . GLN E 4 339 ? 116.481 139.277 167.282 1.00 21.26 515 GLN C CA 1
ATOM 6510 C C . GLN E 4 339 ? 117.198 140.489 166.701 1.00 18.82 515 GLN C C 1
ATOM 6511 O O . GLN E 4 339 ? 118.090 140.325 165.862 1.00 27.92 515 GLN C O 1
ATOM 6513 N N . GLY E 4 340 ? 116.830 141.697 167.127 1.00 14.50 516 GLY C N 1
ATOM 6514 C CA . GLY E 4 340 ? 117.545 142.889 166.717 1.00 21.22 516 GLY C CA 1
ATOM 6515 C C . GLY E 4 340 ? 118.859 143.121 167.428 1.00 20.33 516 GLY C C 1
ATOM 6516 O O . GLY E 4 340 ? 119.620 144.004 167.021 1.00 27.98 516 GLY C O 1
ATOM 6517 N N . GLY E 4 341 ? 119.141 142.355 168.480 1.00 13.15 517 GLY C N 1
ATOM 6518 C CA . GLY E 4 341 ? 120.406 142.466 169.173 1.00 15.38 517 GLY C CA 1
ATOM 6519 C C . GLY E 4 341 ? 120.417 143.392 170.366 1.00 13.54 517 GLY C C 1
ATOM 6520 O O . GLY E 4 341 ? 121.406 144.103 170.573 1.00 20.43 517 GLY C O 1
ATOM 6521 N N . HIS E 4 342 ? 119.353 143.409 171.163 1.00 0.00 518 HIS C N 1
ATOM 6522 C CA . HIS E 4 342 ? 119.265 144.277 172.329 1.00 1.86 518 HIS C CA 1
ATOM 6523 C C . HIS E 4 342 ? 119.500 143.467 173.596 1.00 8.24 518 HIS C C 1
ATOM 6524 O O . HIS E 4 342 ? 118.880 142.417 173.792 1.00 10.66 518 HIS C O 1
ATOM 6531 N N . ILE E 4 343 ? 120.411 143.957 174.442 1.00 15.58 519 ILE C N 1
ATOM 6532 C CA . ILE E 4 343 ? 120.767 143.256 175.675 1.00 0.00 519 ILE C CA 1
ATOM 6533 C C . ILE E 4 343 ? 119.569 143.180 176.614 1.00 4.27 519 ILE C C 1
ATOM 6534 O O . ILE E 4 343 ? 119.273 142.124 177.185 1.00 24.24 519 ILE C O 1
ATOM 6539 N N . LEU E 4 344 ? 118.851 144.295 176.776 1.00 0.00 520 LEU C N 1
ATOM 6540 C CA . LEU E 4 344 ? 117.699 144.321 177.674 1.00 0.00 520 LEU C CA 1
ATOM 6541 C C . LEU E 4 344 ? 116.557 143.442 177.194 1.00 4.84 520 LEU C C 1
ATOM 6542 O O . LEU E 4 344 ? 115.709 143.056 178.004 1.00 2.17 520 LEU C O 1
ATOM 6547 N N . ALA E 4 345 ? 116.503 143.130 175.902 1.00 0.00 521 ALA C N 1
ATOM 6548 C CA . ALA E 4 345 ? 115.573 142.108 175.448 1.00 0.00 521 ALA C CA 1
ATOM 6549 C C . ALA E 4 345 ? 116.028 140.727 175.895 1.00 3.64 521 ALA C C 1
ATOM 6550 O O . ALA E 4 345 ? 115.207 139.906 176.314 1.00 8.42 521 ALA C O 1
ATOM 6552 N N . PHE E 4 346 ? 117.335 140.454 175.810 1.00 8.52 522 PHE C N 1
ATOM 6553 C CA . PHE E 4 346 ? 117.866 139.168 176.258 1.00 0.00 522 PHE C CA 1
ATOM 6554 C C . PHE E 4 346 ? 117.691 138.977 177.760 1.00 0.00 522 PHE C C 1
ATOM 6555 O O . PHE E 4 346 ? 117.347 137.881 178.216 1.00 2.65 522 PHE C O 1
ATOM 6563 N N . TYR E 4 347 ? 117.938 140.024 178.547 1.00 0.06 523 TYR C N 1
ATOM 6564 C CA . TYR E 4 347 ? 117.841 139.894 179.997 1.00 0.00 523 TYR C CA 1
ATOM 6565 C C . TYR E 4 347 ? 116.392 139.759 180.446 1.00 9.91 523 TYR C C 1
ATOM 6566 O O . TYR E 4 347 ? 116.082 138.963 181.339 1.00 26.50 523 TYR C O 1
ATOM 6575 N N . ASN E 4 348 ? 115.485 140.525 179.836 1.00 8.37 524 ASN C N 1
ATOM 6576 C CA . ASN E 4 348 ? 114.092 140.483 180.263 1.00 0.00 524 ASN C CA 1
ATOM 6577 C C . ASN E 4 348 ? 113.402 139.215 179.777 1.00 6.31 524 ASN C C 1
ATOM 6578 O O . ASN E 4 348 ? 112.472 138.723 180.427 1.00 19.17 524 ASN C O 1
ATOM 6583 N N . LEU E 4 349 ? 113.827 138.686 178.627 1.00 5.31 525 LEU C N 1
ATOM 6584 C CA . LEU E 4 349 ? 113.339 137.382 178.185 1.00 1.95 525 LEU C CA 1
ATOM 6585 C C . LEU E 4 349 ? 113.761 136.285 179.151 1.00 14.53 525 LEU C C 1
ATOM 6586 O O . LEU E 4 349 ? 112.953 135.426 179.520 1.00 20.71 525 LEU C O 1
ATOM 6591 N N . ALA E 4 350 ? 115.027 136.303 179.571 1.00 7.83 526 ALA C N 1
ATOM 6592 C CA . ALA E 4 350 ? 115.540 135.260 180.448 1.00 0.00 526 ALA C CA 1
ATOM 6593 C C . ALA E 4 350 ? 114.973 135.371 181.855 1.00 0.00 526 ALA C C 1
ATOM 6594 O O . ALA E 4 350 ? 114.872 134.361 182.559 1.00 16.79 526 ALA C O 1
ATOM 6596 N N . GLN E 4 351 ? 114.601 136.576 182.287 1.00 0.00 527 GLN C N 1
ATOM 6597 C CA . GLN E 4 351 ? 113.963 136.719 183.589 1.00 0.00 527 GLN C CA 1
ATOM 6598 C C . GLN E 4 351 ? 112.515 136.249 183.572 1.00 8.07 527 GLN C C 1
ATOM 6599 O O . GLN E 4 351 ? 111.937 136.029 184.640 1.00 12.95 527 GLN C O 1
ATOM 6605 N N . MET E 4 352 ? 111.918 136.098 182.389 1.00 6.70 528 MET C N 1
ATOM 6606 C CA . MET E 4 352 ? 110.565 135.559 182.305 1.00 0.82 528 MET C CA 1
ATOM 6607 C C . MET E 4 352 ? 110.586 134.036 182.274 1.00 6.47 528 MET C C 1
ATOM 6608 O O . MET E 4 352 ? 109.747 133.382 182.904 1.00 15.42 528 MET C O 1
ATOM 6613 N N . HIS E 4 353 ? 111.529 133.456 181.527 1.00 3.78 529 HIS C N 1
ATOM 6614 C CA . HIS E 4 353 ? 111.661 132.003 181.477 1.00 2.56 529 HIS C CA 1
ATOM 6615 C C . HIS E 4 353 ? 112.052 131.433 182.835 1.00 13.61 529 HIS C C 1
ATOM 6616 O O . HIS E 4 353 ? 111.499 130.420 183.277 1.00 22.48 529 HIS C O 1
ATOM 6623 N N . ALA E 4 354 ? 113.020 132.066 183.505 1.00 13.58 530 ALA C N 1
ATOM 6624 C CA . ALA E 4 354 ? 113.506 131.546 184.780 1.00 6.66 530 ALA C CA 1
ATOM 6625 C C . ALA E 4 354 ? 112.445 131.644 185.869 1.00 12.13 530 ALA C C 1
ATOM 6626 O O . ALA E 4 354 ? 112.297 130.729 186.686 1.00 26.39 530 ALA C O 1
ATOM 6628 N N . SER E 4 355 ? 111.695 132.747 185.899 1.00 4.55 531 SER C N 1
ATOM 6629 C CA . SER E 4 355 ? 110.651 132.912 186.902 1.00 13.02 531 SER C CA 1
ATOM 6630 C C . SER E 4 355 ? 109.409 132.086 186.600 1.00 17.14 531 SER C C 1
ATOM 6631 O O . SER E 4 355 ? 108.683 131.722 187.531 1.00 23.83 531 SER C O 1
ATOM 6634 N N . GLY E 4 356 ? 109.151 131.781 185.331 1.00 16.24 532 GLY C N 1
ATOM 6635 C CA . GLY E 4 356 ? 107.983 131.008 184.961 1.00 20.91 532 GLY C CA 1
ATOM 6636 C C . GLY E 4 356 ? 106.749 131.814 184.628 1.00 25.76 532 GLY C C 1
ATOM 6637 O O . GLY E 4 356 ? 105.652 131.246 184.593 1.00 32.66 532 GLY C O 1
ATOM 6638 N N . THR E 4 357 ? 106.885 133.114 184.385 1.00 17.15 533 THR C N 1
ATOM 6639 C CA . THR E 4 357 ? 105.755 133.979 184.074 1.00 16.56 533 THR C CA 1
ATOM 6640 C C . THR E 4 357 ? 105.721 134.270 182.580 1.00 17.89 533 THR C C 1
ATOM 6641 O O . THR E 4 357 ? 106.739 134.654 181.994 1.00 17.94 533 THR C O 1
ATOM 6645 N N . GLY E 4 358 ? 104.551 134.088 181.971 1.00 15.25 534 GLY C N 1
ATOM 6646 C CA . GLY E 4 358 ? 104.387 134.301 180.546 1.00 14.08 534 GLY C CA 1
ATOM 6647 C C . GLY E 4 358 ? 104.741 133.069 179.742 1.00 17.02 534 GLY C C 1
ATOM 6648 O O . GLY E 4 358 ? 103.939 132.583 178.938 1.00 24.44 534 GLY C O 1
ATOM 6649 N N . VAL E 4 359 ? 105.946 132.556 179.957 1.00 14.78 535 VAL C N 1
ATOM 6650 C CA . VAL E 4 359 ? 106.399 131.299 179.380 1.00 18.33 535 VAL C CA 1
ATOM 6651 C C . VAL E 4 359 ? 106.514 130.304 180.527 1.00 19.62 535 VAL C C 1
ATOM 6652 O O . VAL E 4 359 ? 106.617 130.697 181.694 1.00 15.29 535 VAL C O 1
ATOM 6656 N N . MET E 4 360 ? 106.463 129.013 180.200 1.00 26.21 536 MET C N 1
ATOM 6657 C CA . MET E 4 360 ? 106.648 127.972 181.202 1.00 19.51 536 MET C CA 1
ATOM 6658 C C . MET E 4 360 ? 108.036 128.075 181.820 1.00 21.06 536 MET C C 1
ATOM 6659 O O . MET E 4 360 ? 108.975 128.573 181.190 1.00 29.82 536 MET C O 1
ATOM 6664 N N . ARG E 4 361 ? 108.158 127.634 183.073 1.00 20.74 537 ARG C N 1
ATOM 6665 C CA . ARG E 4 361 ? 109.430 127.751 183.774 1.00 21.01 537 ARG C CA 1
ATOM 6666 C C . ARG E 4 361 ? 110.440 126.801 183.159 1.00 16.66 537 ARG C C 1
ATOM 6667 O O . ARG E 4 361 ? 110.459 125.608 183.471 1.00 26.54 537 ARG C O 1
ATOM 6675 N N . SER E 4 362 ? 111.291 127.330 182.287 1.00 6.54 538 SER C N 1
ATOM 6676 C CA . SER E 4 362 ? 112.240 126.517 181.534 1.00 12.03 538 SER C CA 1
ATOM 6677 C C . SER E 4 362 ? 113.644 126.930 181.942 1.00 6.63 538 SER C C 1
ATOM 6678 O O . SER E 4 362 ? 114.011 128.103 181.810 1.00 19.34 538 SER C O 1
ATOM 6681 N N . CYS E 4 363 ? 114.393 125.975 182.487 1.00 9.77 539 CYS C N 1
ATOM 6682 C CA . CYS E 4 363 ? 115.834 126.129 182.632 1.00 1.82 539 CYS C CA 1
ATOM 6683 C C . CYS E 4 363 ? 116.526 126.555 181.350 1.00 4.74 539 CYS C C 1
ATOM 6684 O O . CYS E 4 363 ? 117.096 127.650 181.276 1.00 5.95 539 CYS C O 1
ATOM 6687 N N . HIS E 4 364 ? 116.489 125.691 180.339 1.00 8.05 540 HIS C N 1
ATOM 6688 C CA . HIS E 4 364 ? 117.527 125.702 179.321 1.00 1.22 540 HIS C CA 1
ATOM 6689 C C . HIS E 4 364 ? 117.431 126.939 178.443 1.00 13.34 540 HIS C C 1
ATOM 6690 O O . HIS E 4 364 ? 118.452 127.479 178.012 1.00 22.92 540 HIS C O 1
ATOM 6697 N N . THR E 4 365 ? 116.215 127.425 178.194 1.00 12.52 541 THR C N 1
ATOM 6698 C CA . THR E 4 365 ? 116.079 128.636 177.392 1.00 2.35 541 THR C CA 1
ATOM 6699 C C . THR E 4 365 ? 116.545 129.863 178.168 1.00 8.95 541 THR C C 1
ATOM 6700 O O . THR E 4 365 ? 116.958 130.858 177.567 1.00 26.75 541 THR C O 1
ATOM 6704 N N . ALA E 4 366 ? 116.494 129.810 179.501 1.00 5.15 542 ALA C N 1
ATOM 6705 C CA . ALA E 4 366 ? 116.963 130.934 180.306 1.00 0.00 542 ALA C CA 1
ATOM 6706 C C . ALA E 4 366 ? 118.484 131.032 180.286 1.00 0.00 542 ALA C C 1
ATOM 6707 O O . ALA E 4 366 ? 119.044 132.124 180.148 1.00 19.95 542 ALA C O 1
ATOM 6709 N N . VAL E 4 367 ? 119.173 129.897 180.437 1.00 0.00 543 VAL C N 1
ATOM 6710 C CA . VAL E 4 367 ? 120.630 129.913 180.549 1.00 0.00 543 VAL C CA 1
ATOM 6711 C C . VAL E 4 367 ? 121.332 130.264 179.247 1.00 0.00 543 VAL C C 1
ATOM 6712 O O . VAL E 4 367 ? 122.374 130.927 179.286 1.00 16.85 543 VAL C O 1
ATOM 6716 N N . GLU E 4 368 ? 120.802 129.863 178.089 1.00 0.00 544 GLU C N 1
ATOM 6717 C CA . GLU E 4 368 ? 121.373 130.348 176.838 1.00 0.00 544 GLU C CA 1
ATOM 6718 C C . GLU E 4 368 ? 121.010 131.793 176.541 1.00 2.07 544 GLU C C 1
ATOM 6719 O O . GLU E 4 368 ? 121.680 132.422 175.719 1.00 8.73 544 GLU C O 1
ATOM 6725 N N . LEU E 4 369 ? 119.975 132.336 177.182 1.00 0.00 545 LEU C N 1
ATOM 6726 C CA . LEU E 4 369 ? 119.701 133.762 177.071 1.00 0.00 545 LEU C CA 1
ATOM 6727 C C . LEU E 4 369 ? 120.466 134.565 178.112 1.00 0.65 545 LEU C C 1
ATOM 6728 O O . LEU E 4 369 ? 120.894 135.690 177.834 1.00 15.97 545 LEU C O 1
ATOM 6733 N N . PHE E 4 370 ? 120.652 134.007 179.310 1.00 2.46 546 PHE C N 1
ATOM 6734 C CA . PHE E 4 370 ? 121.545 134.630 180.278 1.00 0.00 546 PHE C CA 1
ATOM 6735 C C . PHE E 4 370 ? 123.001 134.558 179.843 1.00 0.00 546 PHE C C 1
ATOM 6736 O O . PHE E 4 370 ? 123.817 135.341 180.331 1.00 9.91 546 PHE C O 1
ATOM 6744 N N . LYS E 4 371 ? 123.349 133.645 178.938 1.00 0.00 547 LYS C N 1
ATOM 6745 C CA . LYS E 4 371 ? 124.729 133.556 178.482 1.00 0.00 547 LYS C CA 1
ATOM 6746 C C . LYS E 4 371 ? 125.087 134.684 177.523 1.00 0.00 547 LYS C C 1
ATOM 6747 O O . LYS E 4 371 ? 126.221 135.170 177.552 1.00 8.42 547 LYS C O 1
ATOM 6753 N N . ASN E 4 372 ? 124.148 135.120 176.676 1.00 0.00 548 ASN C N 1
ATOM 6754 C CA . ASN E 4 372 ? 124.450 136.186 175.728 1.00 0.00 548 ASN C CA 1
ATOM 6755 C C . ASN E 4 372 ? 124.515 137.562 176.376 1.00 6.20 548 ASN C C 1
ATOM 6756 O O . ASN E 4 372 ? 125.300 138.401 175.925 1.00 16.38 548 ASN C O 1
ATOM 6761 N N . VAL E 4 373 ? 123.704 137.825 177.401 1.00 0.00 549 VAL C N 1
ATOM 6762 C CA . VAL E 4 373 ? 123.829 139.093 178.109 1.00 0.00 549 VAL C CA 1
ATOM 6763 C C . VAL E 4 373 ? 125.107 139.114 178.948 1.00 2.31 549 VAL C C 1
ATOM 6764 O O . VAL E 4 373 ? 125.755 140.160 179.073 1.00 18.96 549 VAL C O 1
ATOM 6768 N N . CYS E 4 374 ? 125.515 137.965 179.496 1.00 4.82 550 CYS C N 1
ATOM 6769 C CA . CYS E 4 374 ? 126.753 137.903 180.268 1.00 0.00 550 CYS C CA 1
ATOM 6770 C C . CYS E 4 374 ? 127.975 138.083 179.381 1.00 0.00 550 CYS C C 1
ATOM 6771 O O . CYS E 4 374 ? 128.979 138.661 179.809 1.00 13.12 550 CYS C O 1
ATOM 6774 N N . GLU E 4 375 ? 127.913 137.600 178.144 1.00 0.00 551 GLU C N 1
ATOM 6775 C CA . GLU E 4 375 ? 129.043 137.685 177.227 1.00 6.47 551 GLU C CA 1
ATOM 6776 C C . GLU E 4 375 ? 129.167 139.043 176.548 1.00 5.37 551 GLU C C 1
ATOM 6777 O O . GLU E 4 375 ? 129.904 139.158 175.564 1.00 15.65 551 GLU C O 1
ATOM 6783 N N . ARG E 4 376 ? 128.466 140.062 177.039 1.00 0.00 552 ARG C N 1
ATOM 6784 C CA . ARG E 4 376 ? 128.588 141.428 176.545 1.00 0.43 552 ARG C CA 1
ATOM 6785 C C . ARG E 4 376 ? 128.855 142.403 177.686 1.00 0.74 552 ARG C C 1
ATOM 6786 O O . ARG E 4 376 ? 128.291 143.498 177.722 1.00 8.50 552 ARG C O 1
ATOM 6794 N N . GLY E 4 377 ? 129.708 142.013 178.630 1.00 2.39 553 GLY C N 1
ATOM 6795 C CA . GLY E 4 377 ? 130.034 142.843 179.768 1.00 1.92 553 GLY C CA 1
ATOM 6796 C C . GLY E 4 377 ? 131.301 143.649 179.556 1.00 0.02 553 GLY C C 1
ATOM 6797 O O . GLY E 4 377 ? 131.777 143.844 178.437 1.00 0.00 553 GLY C O 1
ATOM 6798 N N . ARG E 4 378 ? 131.853 144.128 180.674 1.00 1.99 554 ARG C N 1
ATOM 6799 C CA . ARG E 4 378 ? 133.103 144.880 180.640 1.00 2.41 554 ARG C CA 1
ATOM 6800 C C . ARG E 4 378 ? 134.321 144.003 180.383 1.00 14.72 554 ARG C C 1
ATOM 6801 O O . ARG E 4 378 ? 135.389 144.531 180.064 1.00 21.61 554 ARG C O 1
ATOM 6809 N N . TRP E 4 379 ? 134.196 142.688 180.534 1.00 17.74 555 TRP C N 1
ATOM 6810 C CA . TRP E 4 379 ? 135.307 141.783 180.274 1.00 9.02 555 TRP C CA 1
ATOM 6811 C C . TRP E 4 379 ? 135.394 141.361 178.816 1.00 9.88 555 TRP C C 1
ATOM 6812 O O . TRP E 4 379 ? 136.383 140.733 178.428 1.00 14.68 555 TRP C O 1
ATOM 6823 N N . SER E 4 380 ? 134.390 141.689 178.003 1.00 13.29 556 SER C N 1
ATOM 6824 C CA . SER E 4 380 ? 134.381 141.261 176.612 1.00 4.53 556 SER C CA 1
ATOM 6825 C C . SER E 4 380 ? 135.271 142.119 175.727 1.00 3.66 556 SER C C 1
ATOM 6826 O O . SER E 4 380 ? 135.561 141.719 174.595 1.00 0.00 556 SER C O 1
ATOM 6829 N N . GLU E 4 381 ? 135.708 143.287 176.207 1.00 9.71 557 GLU C N 1
ATOM 6830 C CA . GLU E 4 381 ? 136.637 144.102 175.434 1.00 14.94 557 GLU C CA 1
ATOM 6831 C C . GLU E 4 381 ? 138.040 143.517 175.405 1.00 9.89 557 GLU C C 1
ATOM 6832 O O . GLU E 4 381 ? 138.862 143.964 174.599 1.00 23.63 557 GLU C O 1
ATOM 6838 N N . ARG E 4 382 ? 138.331 142.531 176.258 1.00 0.00 558 ARG C N 1
ATOM 6839 C CA . ARG E 4 382 ? 139.606 141.829 176.206 1.00 0.56 558 ARG C CA 1
ATOM 6840 C C . ARG E 4 382 ? 139.722 140.929 174.985 1.00 2.08 558 ARG C C 1
ATOM 6841 O O . ARG E 4 382 ? 140.807 140.399 174.727 1.00 17.04 558 ARG C O 1
ATOM 6849 N N . LEU E 4 383 ? 138.630 140.731 174.243 1.00 2.63 559 LEU C N 1
ATOM 6850 C CA . LEU E 4 383 ? 138.719 140.094 172.936 1.00 0.39 559 LEU C CA 1
ATOM 6851 C C . LEU E 4 383 ? 139.511 140.960 171.966 1.00 5.87 559 LEU C C 1
ATOM 6852 O O . LEU E 4 383 ? 140.306 140.447 171.170 1.00 10.13 559 LEU C O 1
ATOM 6857 N N . MET E 4 384 ? 139.305 142.279 172.019 1.00 10.85 560 MET C N 1
ATOM 6858 C CA . MET E 4 384 ? 140.069 143.192 171.173 1.00 12.31 560 MET C CA 1
ATOM 6859 C C . MET E 4 384 ? 141.528 143.263 171.601 1.00 21.08 560 MET C C 1
ATOM 6860 O O . MET E 4 384 ? 142.426 143.301 170.754 1.00 32.34 560 MET C O 1
ATOM 6865 N N . THR E 4 385 ? 141.783 143.300 172.911 1.00 8.00 561 THR C N 1
ATOM 6866 C CA . THR E 4 385 ? 143.157 143.353 173.396 1.00 0.00 561 THR C CA 1
ATOM 6867 C C . THR E 4 385 ? 143.896 142.058 173.084 1.00 3.50 561 THR C C 1
ATOM 6868 O O . THR E 4 385 ? 145.101 142.071 172.807 1.00 8.92 561 THR C O 1
ATOM 6872 N N . ALA E 4 386 ? 143.188 140.927 173.111 1.00 2.17 562 ALA C N 1
ATOM 6873 C CA . ALA E 4 386 ? 143.794 139.673 172.685 1.00 0.00 562 ALA C CA 1
ATOM 6874 C C . ALA E 4 386 ? 143.984 139.630 171.176 1.00 2.28 562 ALA C C 1
ATOM 6875 O O . ALA E 4 386 ? 144.943 139.021 170.690 1.00 19.26 562 ALA C O 1
ATOM 6877 N N . TYR E 4 387 ? 143.087 140.267 170.423 1.00 0.00 563 TYR C N 1
ATOM 6878 C CA . TYR E 4 387 ? 143.221 140.294 168.971 1.00 4.31 563 TYR C CA 1
ATOM 6879 C C . TYR E 4 387 ? 144.347 141.226 168.539 1.00 13.93 563 TYR C C 1
ATOM 6880 O O . TYR E 4 387 ? 145.129 140.895 167.640 1.00 25.84 563 TYR C O 1
ATOM 6889 N N . ASN E 4 388 ? 144.433 142.405 169.159 1.00 7.25 564 ASN C N 1
ATOM 6890 C CA . ASN E 4 388 ? 145.500 143.343 168.829 1.00 1.41 564 ASN C CA 1
ATOM 6891 C C . ASN E 4 388 ? 146.865 142.804 169.227 1.00 12.39 564 ASN C C 1
ATOM 6892 O O . ASN E 4 388 ? 147.855 143.060 168.536 1.00 19.75 564 ASN C O 1
ATOM 6897 N N . SER E 4 389 ? 146.943 142.063 170.332 1.00 7.01 565 SER C N 1
ATOM 6898 C CA . SER E 4 389 ? 148.201 141.426 170.697 1.00 0.00 565 SER C CA 1
ATOM 6899 C C . SER E 4 389 ? 148.541 140.261 169.778 1.00 0.00 565 SER C C 1
ATOM 6900 O O . SER E 4 389 ? 149.704 139.851 169.722 1.00 0.00 565 SER C O 1
ATOM 6903 N N . TYR E 4 390 ? 147.556 139.720 169.058 1.00 0.00 566 TYR C N 1
ATOM 6904 C CA . TYR E 4 390 ? 147.838 138.712 168.042 1.00 1.16 566 TYR C CA 1
ATOM 6905 C C . TYR E 4 390 ? 148.459 139.332 166.799 1.00 13.49 566 TYR C C 1
ATOM 6906 O O . TYR E 4 390 ? 149.379 138.755 166.210 1.00 13.46 566 TYR C O 1
ATOM 6915 N N . LYS E 4 391 ? 147.952 140.493 166.376 1.00 13.32 567 LYS C N 1
ATOM 6916 C CA . LYS E 4 391 ? 148.481 141.143 165.181 1.00 10.46 567 LYS C CA 1
ATOM 6917 C C . LYS E 4 391 ? 149.895 141.662 165.409 1.00 13.17 567 LYS C C 1
ATOM 6918 O O . LYS E 4 391 ? 150.729 141.621 164.497 1.00 21.34 567 LYS C O 1
ATOM 6924 N N . ASP E 4 392 ? 150.190 142.136 166.617 1.00 4.24 568 ASP C N 1
ATOM 6925 C CA . ASP E 4 392 ? 151.475 142.755 166.917 1.00 8.23 568 ASP C CA 1
ATOM 6926 C C . ASP E 4 392 ? 152.561 141.746 167.286 1.00 8.66 568 ASP C C 1
ATOM 6927 O O . ASP E 4 392 ? 153.553 142.130 167.917 1.00 14.65 568 ASP C O 1
ATOM 6932 N N . GLY E 4 393 ? 152.399 140.475 166.925 1.00 0.00 569 GLY C N 1
ATOM 6933 C CA . GLY E 4 393 ? 153.441 139.491 167.139 1.00 0.92 569 GLY C CA 1
ATOM 6934 C C . GLY E 4 393 ? 153.654 139.062 168.572 1.00 6.07 569 GLY C C 1
ATOM 6935 O O . GLY E 4 393 ? 154.655 138.400 168.858 1.00 9.23 569 GLY C O 1
ATOM 6936 N N . ASP E 4 394 ? 152.747 139.414 169.483 1.00 7.57 570 ASP C N 1
ATOM 6937 C CA . ASP E 4 394 ? 152.849 139.005 170.883 1.00 0.00 570 ASP C CA 1
ATOM 6938 C C . ASP E 4 394 ? 151.936 137.802 171.093 1.00 7.21 570 ASP C C 1
ATOM 6939 O O . ASP E 4 394 ? 150.814 137.909 171.585 1.00 16.19 570 ASP C O 1
ATOM 6944 N N . TYR E 4 395 ? 152.446 136.629 170.711 1.00 2.91 571 TYR C N 1
ATOM 6945 C CA . TYR E 4 395 ? 151.638 135.421 170.762 1.00 0.00 571 TYR C CA 1
ATOM 6946 C C . TYR E 4 395 ? 151.576 134.852 172.170 1.00 0.00 571 TYR C C 1
ATOM 6947 O O . TYR E 4 395 ? 150.652 134.100 172.491 1.00 2.60 571 TYR C O 1
ATOM 6956 N N . ASN E 4 396 ? 152.551 135.193 173.013 1.00 0.00 572 ASN C N 1
ATOM 6957 C CA . ASN E 4 396 ? 152.493 134.799 174.414 1.00 0.00 572 ASN C CA 1
ATOM 6958 C C . ASN E 4 396 ? 151.417 135.568 175.166 1.00 0.00 572 ASN C C 1
ATOM 6959 O O . ASN E 4 396 ? 150.831 135.041 176.114 1.00 9.98 572 ASN C O 1
ATOM 6964 N N . ALA E 4 397 ? 151.151 136.811 174.769 1.00 0.44 573 ALA C N 1
ATOM 6965 C CA . ALA E 4 397 ? 150.165 137.651 175.431 1.00 0.00 573 ALA C CA 1
ATOM 6966 C C . ALA E 4 397 ? 148.855 137.720 174.666 1.00 0.00 573 ALA C C 1
ATOM 6967 O O . ALA E 4 397 ? 147.956 138.467 175.062 1.00 0.00 573 ALA C O 1
ATOM 6969 N N . ALA E 4 398 ? 148.730 136.973 173.574 1.00 0.00 574 ALA C N 1
ATOM 6970 C CA . ALA E 4 398 ? 147.467 136.876 172.865 1.00 0.00 574 ALA C CA 1
ATOM 6971 C C . ALA E 4 398 ? 146.731 135.583 173.152 1.00 0.00 574 ALA C C 1
ATOM 6972 O O . ALA E 4 398 ? 145.551 135.476 172.813 1.00 3.24 574 ALA C O 1
ATOM 6974 N N . VAL E 4 399 ? 147.392 134.605 173.764 1.00 0.67 575 VAL C N 1
ATOM 6975 C CA . VAL E 4 399 ? 146.734 133.341 174.057 1.00 0.00 575 VAL C CA 1
ATOM 6976 C C . VAL E 4 399 ? 146.295 133.336 175.515 1.00 0.00 575 VAL C C 1
ATOM 6977 O O . VAL E 4 399 ? 145.314 132.677 175.863 1.00 29.98 575 VAL C O 1
ATOM 6981 N N . ILE E 4 400 ? 146.986 134.094 176.373 1.00 0.00 576 ILE C N 1
ATOM 6982 C CA . ILE E 4 400 ? 146.595 134.151 177.779 1.00 0.00 576 ILE C CA 1
ATOM 6983 C C . ILE E 4 400 ? 145.295 134.926 177.941 1.00 0.00 576 ILE C C 1
ATOM 6984 O O . ILE E 4 400 ? 144.402 134.518 178.692 1.00 13.02 576 ILE C O 1
ATOM 6989 N N . GLN E 4 401 ? 145.163 136.050 177.236 1.00 0.00 577 GLN C N 1
ATOM 6990 C CA . GLN E 4 401 ? 143.901 136.777 177.230 1.00 0.00 577 GLN C CA 1
ATOM 6991 C C . GLN E 4 401 ? 142.821 136.030 176.465 1.00 0.00 577 GLN C C 1
ATOM 6992 O O . GLN E 4 401 ? 141.638 136.345 176.620 1.00 20.68 577 GLN C O 1
ATOM 6998 N N . TYR E 4 402 ? 143.204 135.063 175.633 1.00 0.00 578 TYR C N 1
ATOM 6999 C CA . TYR E 4 402 ? 142.248 134.191 174.971 1.00 0.00 578 TYR C CA 1
ATOM 7000 C C . TYR E 4 402 ? 141.991 132.903 175.736 1.00 0.00 578 TYR C C 1
ATOM 7001 O O . TYR E 4 402 ? 141.007 132.220 175.444 1.00 6.16 578 TYR C O 1
ATOM 7010 N N . LEU E 4 403 ? 142.850 132.548 176.696 1.00 3.04 579 LEU C N 1
ATOM 7011 C CA . LEU E 4 403 ? 142.586 131.374 177.522 1.00 0.00 579 LEU C CA 1
ATOM 7012 C C . LEU E 4 403 ? 141.694 131.702 178.710 1.00 3.43 579 LEU C C 1
ATOM 7013 O O . LEU E 4 403 ? 141.018 130.809 179.230 1.00 21.38 579 LEU C O 1
ATOM 7018 N N . LEU E 4 404 ? 141.680 132.960 179.156 1.00 4.19 580 LEU C N 1
ATOM 7019 C CA . LEU E 4 404 ? 140.755 133.343 180.217 1.00 0.00 580 LEU C CA 1
ATOM 7020 C C . LEU E 4 404 ? 139.333 133.443 179.689 1.00 2.06 580 LEU C C 1
ATOM 7021 O O . LEU E 4 404 ? 138.389 132.977 180.337 1.00 35.88 580 LEU C O 1
ATOM 7026 N N . LEU E 4 405 ? 139.160 134.040 178.511 1.00 4.04 581 LEU C N 1
ATOM 7027 C CA . LEU E 4 405 ? 137.829 134.141 177.930 1.00 0.80 581 LEU C CA 1
ATOM 7028 C C . LEU E 4 405 ? 137.342 132.791 177.421 1.00 0.00 581 LEU C C 1
ATOM 7029 O O . LEU E 4 405 ? 136.132 132.550 177.377 1.00 3.99 581 LEU C O 1
ATOM 7034 N N . ALA E 4 406 ? 138.261 131.905 177.030 1.00 2.98 582 ALA C N 1
ATOM 7035 C CA . ALA E 4 406 ? 137.885 130.522 176.757 1.00 0.00 582 ALA C CA 1
ATOM 7036 C C . ALA E 4 406 ? 137.402 129.825 178.017 1.00 0.00 582 ALA C C 1
ATOM 7037 O O . ALA E 4 406 ? 136.491 128.994 177.958 1.00 7.06 582 ALA C O 1
ATOM 7039 N N . GLU E 4 407 ? 138.015 130.136 179.158 1.00 3.61 583 GLU C N 1
ATOM 7040 C CA . GLU E 4 407 ? 137.552 129.595 180.430 1.00 7.46 583 GLU C CA 1
ATOM 7041 C C . GLU E 4 407 ? 136.186 130.149 180.808 1.00 3.46 583 GLU C C 1
ATOM 7042 O O . GLU E 4 407 ? 135.354 129.429 181.369 1.00 10.08 583 GLU C O 1
ATOM 7048 N N . GLN E 4 408 ? 135.938 131.428 180.513 1.00 8.59 584 GLN C N 1
ATOM 7049 C CA . GLN E 4 408 ? 134.696 132.070 180.925 1.00 0.00 584 GLN C CA 1
ATOM 7050 C C . GLN E 4 408 ? 133.484 131.548 180.168 1.00 0.00 584 GLN C C 1
ATOM 7051 O O . GLN E 4 408 ? 132.366 131.634 180.682 1.00 5.76 584 GLN C O 1
ATOM 7057 N N . GLY E 4 409 ? 133.673 131.019 178.973 1.00 3.39 585 GLY C N 1
ATOM 7058 C CA . GLY E 4 409 ? 132.597 130.442 178.209 1.00 0.00 585 GLY C CA 1
ATOM 7059 C C . GLY E 4 409 ? 132.363 131.038 176.844 1.00 0.00 585 GLY C C 1
ATOM 7060 O O . GLY E 4 409 ? 131.318 130.762 176.244 1.00 15.72 585 GLY C O 1
ATOM 7061 N N . TYR E 4 410 ? 133.291 131.834 176.331 1.00 0.00 586 TYR C N 1
ATOM 7062 C CA . TYR E 4 410 ? 133.130 132.415 175.012 1.00 0.00 586 TYR C CA 1
ATOM 7063 C C . TYR E 4 410 ? 133.397 131.361 173.949 1.00 0.00 586 TYR C C 1
ATOM 7064 O O . TYR E 4 410 ? 134.201 130.447 174.141 1.00 14.37 586 TYR C O 1
ATOM 7073 N N . GLU E 4 411 ? 132.701 131.484 172.823 1.00 6.01 587 GLU C N 1
ATOM 7074 C CA . GLU E 4 411 ? 132.875 130.545 171.723 1.00 0.00 587 GLU C CA 1
ATOM 7075 C C . GLU E 4 411 ? 133.896 131.028 170.708 1.00 0.00 587 GLU C C 1
ATOM 7076 O O . GLU E 4 411 ? 134.622 130.215 170.132 1.00 0.00 587 GLU C O 1
ATOM 7082 N N . VAL E 4 412 ? 133.970 132.340 170.484 1.00 7.32 588 VAL C N 1
ATOM 7083 C CA . VAL E 4 412 ? 135.017 132.883 169.630 1.00 0.00 588 VAL C CA 1
ATOM 7084 C C . VAL E 4 412 ? 136.381 132.715 170.291 1.00 12.21 588 VAL C C 1
ATOM 7085 O O . VAL E 4 412 ? 137.363 132.357 169.632 1.00 32.56 588 VAL C O 1
ATOM 7089 N N . ALA E 4 413 ? 136.458 132.907 171.606 1.00 3.02 589 ALA C N 1
ATOM 7090 C CA . ALA E 4 413 ? 137.730 132.780 172.301 1.00 0.00 589 ALA C CA 1
ATOM 7091 C C . ALA E 4 413 ? 138.083 131.342 172.644 1.00 0.00 589 ALA C C 1
ATOM 7092 O O . ALA E 4 413 ? 139.218 131.087 173.052 1.00 0.00 589 ALA C O 1
ATOM 7094 N N . GLN E 4 414 ? 137.151 130.402 172.509 1.00 7.74 590 GLN C N 1
ATOM 7095 C CA . GLN E 4 414 ? 137.505 128.995 172.620 1.00 0.00 590 GLN C CA 1
ATOM 7096 C C . GLN E 4 414 ? 138.029 128.433 171.310 1.00 1.56 590 GLN C C 1
ATOM 7097 O O . GLN E 4 414 ? 138.577 127.328 171.300 1.00 9.31 590 GLN C O 1
ATOM 7103 N N . SER E 4 415 ? 137.874 129.167 170.213 1.00 16.07 591 SER C N 1
ATOM 7104 C CA . SER E 4 415 ? 138.436 128.786 168.927 1.00 0.00 591 SER C CA 1
ATOM 7105 C C . SER E 4 415 ? 139.675 129.592 168.569 1.00 0.00 591 SER C C 1
ATOM 7106 O O . SER E 4 415 ? 140.595 129.054 167.953 1.00 14.91 591 SER C O 1
ATOM 7109 N N . ASN E 4 416 ? 139.728 130.869 168.958 1.00 0.00 592 ASN C N 1
ATOM 7110 C CA . ASN E 4 416 ? 140.925 131.666 168.712 1.00 0.00 592 ASN C CA 1
ATOM 7111 C C . ASN E 4 416 ? 142.071 131.250 169.623 1.00 0.00 592 ASN C C 1
ATOM 7112 O O . ASN E 4 416 ? 143.239 131.301 169.220 1.00 0.00 592 ASN C O 1
ATOM 7117 N N . ALA E 4 417 ? 141.767 130.864 170.864 1.00 0.00 593 ALA C N 1
ATOM 7118 C CA . ALA E 4 417 ? 142.803 130.300 171.721 1.00 0.00 593 ALA C CA 1
ATOM 7119 C C . ALA E 4 417 ? 143.278 128.962 171.183 1.00 0.00 593 ALA C C 1
ATOM 7120 O O . ALA E 4 417 ? 144.475 128.668 171.201 1.00 13.76 593 ALA C O 1
ATOM 7122 N N . ALA E 4 418 ? 142.352 128.146 170.680 1.00 0.00 594 ALA C N 1
ATOM 7123 C CA . ALA E 4 418 ? 142.722 126.857 170.114 1.00 0.00 594 ALA C CA 1
ATOM 7124 C C . ALA E 4 418 ? 143.439 127.006 168.782 1.00 0.00 594 ALA C C 1
ATOM 7125 O O . ALA E 4 418 ? 144.296 126.181 168.456 1.00 9.40 594 ALA C O 1
ATOM 7127 N N . PHE E 4 419 ? 143.108 128.042 168.007 1.00 0.00 595 PHE C N 1
ATOM 7128 C CA . PHE E 4 419 ? 143.802 128.282 166.744 1.00 0.00 595 PHE C CA 1
ATOM 7129 C C . PHE E 4 419 ? 145.253 128.686 166.976 1.00 0.00 595 PHE C C 1
ATOM 7130 O O . PHE E 4 419 ? 146.151 128.216 166.271 1.00 20.35 595 PHE C O 1
ATOM 7138 N N . ILE E 4 420 ? 145.500 129.559 167.955 1.00 0.97 596 ILE C N 1
ATOM 7139 C CA . ILE E 4 420 ? 146.863 129.991 168.251 1.00 0.00 596 ILE C CA 1
ATOM 7140 C C . ILE E 4 420 ? 147.687 128.831 168.800 1.00 0.00 596 ILE C C 1
ATOM 7141 O O . ILE E 4 420 ? 148.867 128.676 168.464 1.00 15.92 596 ILE C O 1
ATOM 7146 N N . LEU E 4 421 ? 147.075 127.979 169.625 1.00 1.39 597 LEU C N 1
ATOM 7147 C CA . LEU E 4 421 ? 147.786 126.807 170.126 1.00 0.00 597 LEU C CA 1
ATOM 7148 C C . LEU E 4 421 ? 147.971 125.753 169.043 1.00 0.00 597 LEU C C 1
ATOM 7149 O O . LEU E 4 421 ? 148.885 124.928 169.137 1.00 0.00 597 LEU C O 1
ATOM 7154 N N . ASP E 4 422 ? 147.111 125.753 168.021 1.00 0.00 598 ASP C N 1
ATOM 7155 C CA . ASP E 4 422 ? 147.231 124.769 166.949 1.00 0.00 598 ASP C CA 1
ATOM 7156 C C . ASP E 4 422 ? 148.432 125.066 166.060 1.00 2.58 598 ASP C C 1
ATOM 7157 O O . ASP E 4 422 ? 149.207 124.164 165.726 1.00 17.08 598 ASP C O 1
ATOM 7162 N N . GLN E 4 423 ? 148.611 126.332 165.674 1.00 2.13 599 GLN C N 1
ATOM 7163 C CA . GLN E 4 423 ? 149.716 126.731 164.801 1.00 3.63 599 GLN C CA 1
ATOM 7164 C C . GLN E 4 423 ? 151.073 126.779 165.517 1.00 7.37 599 GLN C C 1
ATOM 7165 O O . GLN E 4 423 ? 152.015 127.268 164.885 1.00 23.21 599 GLN C O 1
ATOM 7171 N N . ARG E 4 424 ? 151.186 126.300 166.761 1.00 0.00 600 ARG C N 1
ATOM 7172 C CA . ARG E 4 424 ? 152.419 126.278 167.556 1.00 0.00 600 ARG C CA 1
ATOM 7173 C C . ARG E 4 424 ? 153.054 127.660 167.717 1.00 0.00 600 ARG C C 1
ATOM 7174 O O . ARG E 4 424 ? 154.258 127.762 167.965 1.00 2.95 600 ARG C O 1
ATOM 7182 N N . GLU E 4 425 ? 152.276 128.737 167.583 1.00 0.00 601 GLU C N 1
ATOM 7183 C CA . GLU E 4 425 ? 152.844 130.077 167.697 1.00 0.00 601 GLU C CA 1
ATOM 7184 C C . GLU E 4 425 ? 153.126 130.466 169.145 1.00 3.60 601 GLU C C 1
ATOM 7185 O O . GLU E 4 425 ? 154.177 131.048 169.437 1.00 2.92 601 GLU C O 1
ATOM 7191 N N . ALA E 4 426 ? 152.207 130.162 170.059 1.00 3.04 602 ALA C N 1
ATOM 7192 C CA . ALA E 4 426 ? 152.349 130.606 171.439 1.00 0.00 602 ALA C CA 1
ATOM 7193 C C . ALA E 4 426 ? 153.388 129.764 172.168 1.00 2.19 602 ALA C C 1
ATOM 7194 O O . ALA E 4 426 ? 153.238 128.546 172.298 1.00 13.01 602 ALA C O 1
ATOM 7196 N N . SER E 4 427 ? 154.438 130.421 172.656 1.00 0.00 603 SER C N 1
ATOM 7197 C CA . SER E 4 427 ? 155.549 129.741 173.308 1.00 0.00 603 SER C CA 1
ATOM 7198 C C . SER E 4 427 ? 155.433 129.706 174.826 1.00 0.00 603 SER C C 1
ATOM 7199 O O . SER E 4 427 ? 156.339 129.189 175.486 1.00 4.21 603 SER C O 1
ATOM 7202 N N . ILE E 4 428 ? 154.359 130.255 175.400 1.00 1.62 604 ILE C N 1
ATOM 7203 C CA . ILE E 4 428 ? 154.203 130.209 176.851 1.00 0.00 604 ILE C CA 1
ATOM 7204 C C . ILE E 4 428 ? 153.912 128.783 177.311 1.00 6.58 604 ILE C C 1
ATOM 7205 O O . ILE E 4 428 ? 154.412 128.336 178.351 1.00 8.66 604 ILE C O 1
ATOM 7210 N N . VAL E 4 429 ? 153.130 128.042 176.540 1.00 23.74 605 VAL C N 1
ATOM 7211 C CA . VAL E 4 429 ? 152.957 126.611 176.752 1.00 10.74 605 VAL C CA 1
ATOM 7212 C C . VAL E 4 429 ? 154.046 125.892 175.974 1.00 11.02 605 VAL C C 1
ATOM 7213 O O . VAL E 4 429 ? 154.538 126.399 174.958 1.00 25.11 605 VAL C O 1
ATOM 7217 N N . GLY E 4 430 ? 154.457 124.731 176.465 1.00 14.30 606 GLY C N 1
ATOM 7218 C CA . GLY E 4 430 ? 155.478 123.979 175.776 1.00 17.27 606 GLY C CA 1
ATOM 7219 C C . GLY E 4 430 ? 154.979 123.405 174.465 1.00 14.11 606 GLY C C 1
ATOM 7220 O O . GLY E 4 430 ? 153.780 123.341 174.189 1.00 28.18 606 GLY C O 1
ATOM 7221 N N . GLU E 4 431 ? 155.936 122.989 173.633 1.00 18.42 607 GLU C N 1
ATOM 7222 C CA . GLU E 4 431 ? 155.603 122.220 172.439 1.00 21.88 607 GLU C CA 1
ATOM 7223 C C . GLU E 4 431 ? 155.070 120.839 172.793 1.00 23.14 607 GLU C C 1
ATOM 7224 O O . GLU E 4 431 ? 154.408 120.198 171.969 1.00 20.48 607 GLU C O 1
ATOM 7230 N N . ASN E 4 432 ? 155.342 120.375 174.003 1.00 20.67 608 ASN C N 1
ATOM 7231 C CA . ASN E 4 432 ? 155.073 119.019 174.434 1.00 19.79 608 ASN C CA 1
ATOM 7232 C C . ASN E 4 432 ? 153.683 118.916 175.043 1.00 23.09 608 ASN C C 1
ATOM 7233 O O . ASN E 4 432 ? 153.268 117.835 175.471 1.00 26.49 608 ASN C O 1
ATOM 7238 N N . GLU E 4 433 ? 152.962 120.034 175.082 1.00 13.18 609 GLU C N 1
ATOM 7239 C CA . GLU E 4 433 ? 151.671 120.154 175.734 1.00 9.78 609 GLU C CA 1
ATOM 7240 C C . GLU E 4 433 ? 150.656 120.876 174.860 1.00 4.06 609 GLU C C 1
ATOM 7241 O O . GLU E 4 433 ? 149.454 120.721 175.086 1.00 18.52 609 GLU C O 1
ATOM 7247 N N . THR E 4 434 ? 151.096 121.561 173.804 1.00 0.00 610 THR C N 1
ATOM 7248 C CA . THR E 4 434 ? 150.226 122.490 173.090 1.00 0.00 610 THR C CA 1
ATOM 7249 C C . THR E 4 434 ? 149.148 121.792 172.270 1.00 3.01 610 THR C C 1
ATOM 7250 O O . THR E 4 434 ? 148.114 122.403 171.981 1.00 19.48 610 THR C O 1
ATOM 7254 N N . TYR E 4 435 ? 149.368 120.543 171.857 1.00 5.16 611 TYR C N 1
ATOM 7255 C CA . TYR E 4 435 ? 148.338 119.832 171.101 1.00 0.00 611 TYR C CA 1
ATOM 7256 C C . TYR E 4 435 ? 147.229 119.259 171.991 1.00 0.00 611 TYR C C 1
ATOM 7257 O O . TYR E 4 435 ? 146.061 119.302 171.583 1.00 4.94 611 TYR C O 1
ATOM 7266 N N . PRO E 4 436 ? 147.516 118.681 173.171 1.00 0.00 612 PRO C N 1
ATOM 7267 C CA . PRO E 4 436 ? 146.408 118.427 174.109 1.00 0.00 612 PRO C CA 1
ATOM 7268 C C . PRO E 4 436 ? 145.671 119.683 174.547 1.00 0.00 612 PRO C C 1
ATOM 7269 O O . PRO E 4 436 ? 144.454 119.635 174.756 1.00 2.84 612 PRO C O 1
ATOM 7273 N N . ARG E 4 437 ? 146.370 120.811 174.687 1.00 7.68 613 ARG C N 1
ATOM 7274 C CA . ARG E 4 437 ? 145.712 122.045 175.107 1.00 0.00 613 ARG C CA 1
ATOM 7275 C C . ARG E 4 437 ? 144.910 122.682 173.981 1.00 0.00 613 ARG C C 1
ATOM 7276 O O . ARG E 4 437 ? 143.987 123.457 174.249 1.00 8.55 613 ARG C O 1
ATOM 7284 N N . ALA E 4 438 ? 145.252 122.387 172.726 1.00 0.00 614 ALA C N 1
ATOM 7285 C CA . ALA E 4 438 ? 144.466 122.892 171.607 1.00 0.00 614 ALA C CA 1
ATOM 7286 C C . ALA E 4 438 ? 143.290 121.983 171.297 1.00 0.00 614 ALA C C 1
ATOM 7287 O O . ALA E 4 438 ? 142.248 122.461 170.841 1.00 16.99 614 ALA C O 1
ATOM 7289 N N . LEU E 4 439 ? 143.440 120.680 171.539 1.00 0.00 615 LEU C N 1
ATOM 7290 C CA . LEU E 4 439 ? 142.313 119.764 171.415 1.00 0.00 615 LEU C CA 1
ATOM 7291 C C . LEU E 4 439 ? 141.244 120.060 172.454 1.00 4.32 615 LEU C C 1
ATOM 7292 O O . LEU E 4 439 ? 140.053 119.872 172.187 1.00 14.04 615 LEU C O 1
ATOM 7297 N N . LEU E 4 440 ? 141.655 120.534 173.633 1.00 3.98 616 LEU C N 1
ATOM 7298 C CA . LEU E 4 440 ? 140.710 120.822 174.705 1.00 0.00 616 LEU C CA 1
ATOM 7299 C C . LEU E 4 440 ? 139.751 121.938 174.322 1.00 0.00 616 LEU C C 1
ATOM 7300 O O . LEU E 4 440 ? 138.555 121.866 174.619 1.00 25.78 616 LEU C O 1
ATOM 7305 N N . HIS E 4 441 ? 140.252 122.972 173.655 1.00 0.00 617 HIS C N 1
ATOM 7306 C CA . HIS E 4 441 ? 139.417 124.104 173.292 1.00 0.00 617 HIS C CA 1
ATOM 7307 C C . HIS E 4 441 ? 138.771 123.948 171.926 1.00 0.00 617 HIS C C 1
ATOM 7308 O O . HIS E 4 441 ? 137.768 124.615 171.654 1.00 20.19 617 HIS C O 1
ATOM 7315 N N . TRP E 4 442 ? 139.311 123.086 171.062 1.00 4.34 618 TRP C N 1
ATOM 7316 C CA . TRP E 4 442 ? 138.549 122.662 169.893 1.00 0.00 618 TRP C CA 1
ATOM 7317 C C . TRP E 4 442 ? 137.341 121.841 170.316 1.00 0.00 618 TRP C C 1
ATOM 7318 O O . TRP E 4 442 ? 136.262 121.958 169.728 1.00 25.07 618 TRP C O 1
ATOM 7329 N N . ASN E 4 443 ? 137.511 120.997 171.337 1.00 0.00 619 ASN C N 1
ATOM 7330 C CA . ASN E 4 443 ? 136.406 120.193 171.846 1.00 0.00 619 ASN C CA 1
ATOM 7331 C C . ASN E 4 443 ? 135.350 121.063 172.517 1.00 4.80 619 ASN C C 1
ATOM 7332 O O . ASN E 4 443 ? 134.150 120.788 172.404 1.00 20.16 619 ASN C O 1
ATOM 7337 N N . ARG E 4 444 ? 135.776 122.111 173.227 1.00 8.86 620 ARG C N 1
ATOM 7338 C CA . ARG E 4 444 ? 134.819 123.001 173.877 1.00 0.00 620 ARG C CA 1
ATOM 7339 C C . ARG E 4 444 ? 134.068 123.847 172.859 1.00 0.00 620 ARG C C 1
ATOM 7340 O O . ARG E 4 444 ? 132.875 124.114 173.030 1.00 12.54 620 ARG C O 1
ATOM 7348 N N . ALA E 4 445 ? 134.749 124.287 171.802 1.00 0.00 621 ALA C N 1
ATOM 7349 C CA . ALA E 4 445 ? 134.098 125.127 170.806 1.00 0.00 621 ALA C CA 1
ATOM 7350 C C . ALA E 4 445 ? 133.206 124.328 169.869 1.00 2.84 621 ALA C C 1
ATOM 7351 O O . ALA E 4 445 ? 132.212 124.863 169.370 1.00 26.63 621 ALA C O 1
ATOM 7353 N N . ALA E 4 446 ? 133.544 123.062 169.615 1.00 5.78 622 ALA C N 1
ATOM 7354 C CA . ALA E 4 446 ? 132.727 122.237 168.729 1.00 0.00 622 ALA C CA 1
ATOM 7355 C C . ALA E 4 446 ? 131.368 121.945 169.344 1.00 0.00 622 ALA C C 1
ATOM 7356 O O . ALA E 4 446 ? 130.359 121.891 168.634 1.00 17.91 622 ALA C O 1
ATOM 7358 N N . SER E 4 447 ? 131.321 121.761 170.659 1.00 0.00 623 SER C N 1
ATOM 7359 C CA . SER E 4 447 ? 130.070 121.519 171.363 1.00 0.00 623 SER C CA 1
ATOM 7360 C C . SER E 4 447 ? 129.309 122.801 171.676 1.00 0.00 623 SER C C 1
ATOM 7361 O O . SER E 4 447 ? 128.381 122.769 172.489 1.00 0.00 623 SER C O 1
ATOM 7364 N N . GLN E 4 448 ? 129.684 123.920 171.060 1.00 0.00 624 GLN C N 1
ATOM 7365 C CA . GLN E 4 448 ? 128.971 125.183 171.192 1.00 0.00 624 GLN C CA 1
ATOM 7366 C C . GLN E 4 448 ? 128.456 125.661 169.840 1.00 3.00 624 GLN C C 1
ATOM 7367 O O . GLN E 4 448 ? 128.322 126.863 169.607 1.00 2.97 624 GLN C O 1
ATOM 7373 N N . GLY E 4 449 ? 128.167 124.726 168.942 1.00 16.28 625 GLY C N 1
ATOM 7374 C CA . GLY E 4 449 ? 127.681 125.066 167.617 1.00 20.06 625 GLY C CA 1
ATOM 7375 C C . GLY E 4 449 ? 128.677 125.778 166.729 1.00 7.50 625 GLY C C 1
ATOM 7376 O O . GLY E 4 449 ? 128.313 126.751 166.057 1.00 10.76 625 GLY C O 1
ATOM 7377 N N . TYR E 4 450 ? 129.926 125.322 166.708 1.00 0.00 626 TYR C N 1
ATOM 7378 C CA . TYR E 4 450 ? 130.934 125.819 165.780 1.00 0.00 626 TYR C CA 1
ATOM 7379 C C . TYR E 4 450 ? 131.370 124.668 164.889 1.00 8.08 626 TYR C C 1
ATOM 7380 O O . TYR E 4 450 ? 131.593 123.554 165.373 1.00 15.17 626 TYR C O 1
ATOM 7389 N N . THR E 4 451 ? 131.490 124.938 163.592 1.00 21.54 627 THR C N 1
ATOM 7390 C CA . THR E 4 451 ? 131.661 123.879 162.607 1.00 0.66 627 THR C CA 1
ATOM 7391 C C . THR E 4 451 ? 133.123 123.541 162.344 1.00 0.00 627 THR C C 1
ATOM 7392 O O . THR E 4 451 ? 133.472 122.362 162.224 1.00 23.12 627 THR C O 1
ATOM 7396 N N . VAL E 4 452 ? 133.980 124.559 162.232 1.00 0.00 628 VAL C N 1
ATOM 7397 C CA . VAL E 4 452 ? 135.402 124.324 162.003 1.00 0.00 628 VAL C CA 1
ATOM 7398 C C . VAL E 4 452 ? 136.006 123.561 163.171 1.00 0.00 628 VAL C C 1
ATOM 7399 O O . VAL E 4 452 ? 136.882 122.709 162.983 1.00 1.80 628 VAL C O 1
ATOM 7403 N N . ALA E 4 453 ? 135.525 123.823 164.388 1.00 0.00 629 ALA C N 1
ATOM 7404 C CA . ALA E 4 453 ? 135.988 123.074 165.549 1.00 0.00 629 ALA C CA 1
ATOM 7405 C C . ALA E 4 453 ? 135.508 121.630 165.521 1.00 0.00 629 ALA C C 1
ATOM 7406 O O . ALA E 4 453 ? 136.109 120.770 166.171 1.00 5.58 629 ALA C O 1
ATOM 7408 N N . ARG E 4 454 ? 134.431 121.344 164.789 1.00 0.00 630 ARG C N 1
ATOM 7409 C CA . ARG E 4 454 ? 133.984 119.962 164.652 1.00 0.00 630 ARG C CA 1
ATOM 7410 C C . ARG E 4 454 ? 134.799 119.218 163.603 1.00 0.00 630 ARG C C 1
ATOM 7411 O O . ARG E 4 454 ? 135.074 118.025 163.758 1.00 9.68 630 ARG C O 1
ATOM 7419 N N . ILE E 4 455 ? 135.165 119.900 162.518 1.00 1.82 631 ILE C N 1
ATOM 7420 C CA . ILE E 4 455 ? 136.066 119.307 161.537 1.00 0.00 631 ILE C CA 1
ATOM 7421 C C . ILE E 4 455 ? 137.458 119.140 162.134 1.00 7.73 631 ILE C C 1
ATOM 7422 O O . ILE E 4 455 ? 138.089 118.087 161.992 1.00 5.88 631 ILE C O 1
ATOM 7427 N N . LYS E 4 456 ? 137.949 120.171 162.830 1.00 10.55 632 LYS C N 1
ATOM 7428 C CA . LYS E 4 456 ? 139.266 120.098 163.452 1.00 0.00 632 LYS C CA 1
ATOM 7429 C C . LYS E 4 456 ? 139.313 119.101 164.600 1.00 0.00 632 LYS C C 1
ATOM 7430 O O . LYS E 4 456 ? 140.397 118.623 164.941 1.00 12.29 632 LYS C O 1
ATOM 7436 N N . LEU E 4 457 ? 138.170 118.781 165.206 1.00 3.16 633 LEU C N 1
ATOM 7437 C CA . LEU E 4 457 ? 138.127 117.653 166.129 1.00 3.51 633 LEU C CA 1
ATOM 7438 C C . LEU E 4 457 ? 138.309 116.339 165.383 1.00 9.78 633 LEU C C 1
ATOM 7439 O O . LEU E 4 457 ? 138.900 115.392 165.915 1.00 14.29 633 LEU C O 1
ATOM 7444 N N . GLY E 4 458 ? 137.794 116.259 164.156 1.00 0.00 634 GLY C N 1
ATOM 7445 C CA . GLY E 4 458 ? 138.026 115.080 163.343 1.00 0.00 634 GLY C CA 1
ATOM 7446 C C . GLY E 4 458 ? 139.470 114.948 162.898 1.00 10.19 634 GLY C C 1
ATOM 7447 O O . GLY E 4 458 ? 140.019 113.844 162.877 1.00 22.89 634 GLY C O 1
ATOM 7448 N N . ASP E 4 459 ? 140.102 116.069 162.533 1.00 11.36 635 ASP C N 1
ATOM 7449 C CA . ASP E 4 459 ? 141.477 116.031 162.041 1.00 0.00 635 ASP C CA 1
ATOM 7450 C C . ASP E 4 459 ? 142.444 115.561 163.119 1.00 0.00 635 ASP C C 1
ATOM 7451 O O . ASP E 4 459 ? 143.413 114.851 162.825 1.00 3.21 635 ASP C O 1
ATOM 7456 N N . TYR E 4 460 ? 142.198 115.947 164.372 1.00 0.00 636 TYR C N 1
ATOM 7457 C CA . TYR E 4 460 ? 143.108 115.591 165.455 1.00 0.00 636 TYR C CA 1
ATOM 7458 C C . TYR E 4 460 ? 143.067 114.096 165.746 1.00 0.00 636 TYR C C 1
ATOM 7459 O O . TYR E 4 460 ? 144.100 113.486 166.039 1.00 0.21 636 TYR C O 1
ATOM 7468 N N . HIS E 4 461 ? 141.885 113.488 165.667 1.00 0.00 637 HIS C N 1
ATOM 7469 C CA . HIS E 4 461 ? 141.778 112.041 165.802 1.00 2.76 637 HIS C CA 1
ATOM 7470 C C . HIS E 4 461 ? 142.168 111.308 164.526 1.00 1.15 637 HIS C C 1
ATOM 7471 O O . HIS E 4 461 ? 142.523 110.126 164.587 1.00 0.00 637 HIS C O 1
ATOM 7478 N N . PHE E 4 462 ? 142.095 111.980 163.377 1.00 1.16 638 PHE C N 1
ATOM 7479 C CA . PHE E 4 462 ? 142.558 111.401 162.122 1.00 0.00 638 PHE C CA 1
ATOM 7480 C C . PHE E 4 462 ? 144.078 111.285 162.099 1.00 0.00 638 PHE C C 1
ATOM 7481 O O . PHE E 4 462 ? 144.618 110.243 161.713 1.00 7.09 638 PHE C O 1
ATOM 7489 N N . TYR E 4 463 ? 144.776 112.338 162.516 1.00 4.50 639 TYR C N 1
ATOM 7490 C CA . TYR E 4 463 ? 146.228 112.409 162.439 1.00 0.00 639 TYR C CA 1
ATOM 7491 C C . TYR E 4 463 ? 146.920 112.024 163.737 1.00 1.49 639 TYR C C 1
ATOM 7492 O O . TYR E 4 463 ? 148.151 111.941 163.762 1.00 4.99 639 TYR C O 1
ATOM 7501 N N . GLY E 4 464 ? 146.171 111.782 164.807 1.00 1.70 640 GLY C N 1
ATOM 7502 C CA . GLY E 4 464 ? 146.784 111.595 166.110 1.00 0.00 640 GLY C CA 1
ATOM 7503 C C . GLY E 4 464 ? 147.439 112.846 166.652 1.00 12.05 640 GLY C C 1
ATOM 7504 O O . GLY E 4 464 ? 148.562 112.780 167.168 1.00 20.39 640 GLY C O 1
ATOM 7505 N N . PHE E 4 465 ? 146.766 113.991 166.542 1.00 7.76 641 PHE C N 1
ATOM 7506 C CA . PHE E 4 465 ? 147.293 115.275 167.007 1.00 0.00 641 PHE C CA 1
ATOM 7507 C C . PHE E 4 465 ? 146.933 115.434 168.477 1.00 3.96 641 PHE C C 1
ATOM 7508 O O . PHE E 4 465 ? 145.901 116.002 168.830 1.00 4.52 641 PHE C O 1
ATOM 7516 N N . GLY E 4 466 ? 147.797 114.922 169.350 1.00 1.97 642 GLY C N 1
ATOM 7517 C CA . GLY E 4 466 ? 147.562 114.967 170.775 1.00 5.52 642 GLY C CA 1
ATOM 7518 C C . GLY E 4 466 ? 146.788 113.793 171.328 1.00 4.56 642 GLY C C 1
ATOM 7519 O O . GLY E 4 466 ? 146.728 113.631 172.553 1.00 18.65 642 GLY C O 1
ATOM 7520 N N . THR E 4 467 ? 146.193 112.972 170.470 1.00 1.63 643 THR C N 1
ATOM 7521 C CA . THR E 4 467 ? 145.568 111.721 170.866 1.00 12.68 643 THR C CA 1
ATOM 7522 C C . THR E 4 467 ? 146.271 110.584 170.143 1.00 13.47 643 THR C C 1
ATOM 7523 O O . THR E 4 467 ? 147.113 110.801 169.269 1.00 9.70 643 THR C O 1
ATOM 7527 N N . ASP E 4 468 ? 145.929 109.358 170.522 1.00 16.68 644 ASP C N 1
ATOM 7528 C CA . ASP E 4 468 ? 146.282 108.224 169.685 1.00 17.07 644 ASP C CA 1
ATOM 7529 C C . ASP E 4 468 ? 145.475 108.297 168.397 1.00 8.69 644 ASP C C 1
ATOM 7530 O O . ASP E 4 468 ? 144.344 108.791 168.388 1.00 15.04 644 ASP C O 1
ATOM 7535 N N . VAL E 4 469 ? 146.071 107.832 167.296 1.00 7.71 645 VAL C N 1
ATOM 7536 C CA . VAL E 4 469 ? 145.393 107.909 166.009 1.00 5.63 645 VAL C CA 1
ATOM 7537 C C . VAL E 4 469 ? 144.185 106.980 166.013 1.00 7.05 645 VAL C C 1
ATOM 7538 O O . VAL E 4 469 ? 144.292 105.773 166.270 1.00 13.22 645 VAL C O 1
ATOM 7542 N N . ASP E 4 470 ? 143.009 107.561 165.784 1.00 3.30 646 ASP C N 1
ATOM 7543 C CA . ASP E 4 470 ? 141.751 106.836 165.942 1.00 5.89 646 ASP C CA 1
ATOM 7544 C C . ASP E 4 470 ? 140.862 107.216 164.763 1.00 5.56 646 ASP C C 1
ATOM 7545 O O . ASP E 4 470 ? 140.277 108.302 164.747 1.00 7.32 646 ASP C O 1
ATOM 7550 N N . TYR E 4 471 ? 140.774 106.318 163.782 1.00 0.06 647 TYR C N 1
ATOM 7551 C CA . TYR E 4 471 ? 139.989 106.602 162.590 1.00 0.00 647 TYR C CA 1
ATOM 7552 C C . TYR E 4 471 ? 138.497 106.534 162.873 1.00 3.57 647 TYR C C 1
ATOM 7553 O O . TYR E 4 471 ? 137.710 107.211 162.205 1.00 16.55 647 TYR C O 1
ATOM 7562 N N . GLU E 4 472 ? 138.091 105.713 163.845 1.00 3.13 648 GLU C N 1
ATOM 7563 C CA . GLU E 4 472 ? 136.673 105.566 164.159 1.00 0.00 648 GLU C CA 1
ATOM 7564 C C . GLU E 4 472 ? 136.105 106.832 164.788 1.00 4.68 648 GLU C C 1
ATOM 7565 O O . GLU E 4 472 ? 134.982 107.237 164.472 1.00 12.01 648 GLU C O 1
ATOM 7571 N N . THR E 4 473 ? 136.864 107.470 165.683 1.00 1.54 649 THR C N 1
ATOM 7572 C CA . THR E 4 473 ? 136.377 108.685 166.326 1.00 0.00 649 THR C CA 1
ATOM 7573 C C . THR E 4 473 ? 136.444 109.877 165.382 1.00 1.45 649 THR C C 1
ATOM 7574 O O . THR E 4 473 ? 135.607 110.781 165.469 1.00 17.88 649 THR C O 1
ATOM 7578 N N . ALA E 4 474 ? 137.423 109.892 164.475 1.00 0.00 650 ALA C N 1
ATOM 7579 C CA . ALA E 4 474 ? 137.491 110.946 163.470 1.00 0.00 650 ALA C CA 1
ATOM 7580 C C . ALA E 4 474 ? 136.298 110.886 162.529 1.00 0.00 650 ALA C C 1
ATOM 7581 O O . ALA E 4 474 ? 135.781 111.924 162.103 1.00 18.26 650 ALA C O 1
ATOM 7583 N N . PHE E 4 475 ? 135.852 109.674 162.191 1.00 1.43 651 PHE C N 1
ATOM 7584 C CA . PHE E 4 475 ? 134.686 109.503 161.330 1.00 0.00 651 PHE C CA 1
ATOM 7585 C C . PHE E 4 475 ? 133.432 110.073 161.978 1.00 2.47 651 PHE C C 1
ATOM 7586 O O . PHE E 4 475 ? 132.571 110.638 161.294 1.00 12.74 651 PHE C O 1
ATOM 7594 N N . ILE E 4 476 ? 133.307 109.920 163.298 1.00 0.00 652 ILE C N 1
ATOM 7595 C CA . ILE E 4 476 ? 132.141 110.426 164.016 1.00 0.00 652 ILE C CA 1
ATOM 7596 C C . ILE E 4 476 ? 132.109 111.949 163.986 1.00 4.30 652 ILE C C 1
ATOM 7597 O O . ILE E 4 476 ? 131.061 112.556 163.736 1.00 14.09 652 ILE C O 1
ATOM 7602 N N . HIS E 4 477 ? 133.255 112.592 164.220 1.00 0.00 653 HIS C N 1
ATOM 7603 C CA . 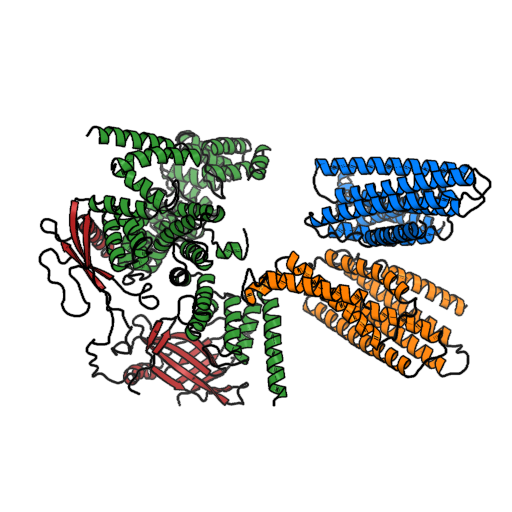HIS E 4 477 ? 133.284 114.051 164.245 1.00 0.00 653 HIS C CA 1
ATOM 7604 C C . HIS E 4 477 ? 133.131 114.648 162.852 1.00 0.00 653 HIS C C 1
ATOM 7605 O O . HIS E 4 477 ? 132.629 115.768 162.717 1.00 6.87 653 HIS C O 1
ATOM 7612 N N . TYR E 4 478 ? 133.559 113.930 161.811 1.00 1.49 654 TYR C N 1
ATOM 7613 C CA . TYR E 4 478 ? 133.282 114.386 160.452 1.00 0.00 654 TYR C CA 1
ATOM 7614 C C . TYR E 4 478 ? 131.804 114.242 160.123 1.00 2.70 654 TYR C C 1
ATOM 7615 O O . TYR E 4 478 ? 131.234 115.084 159.422 1.00 22.49 654 TYR C O 1
ATOM 7624 N N . ARG E 4 479 ? 131.173 113.171 160.610 1.00 0.32 655 ARG C N 1
ATOM 7625 C CA . ARG E 4 479 ? 129.743 112.983 160.400 1.00 0.00 655 ARG C CA 1
ATOM 7626 C C . ARG E 4 479 ? 128.923 114.007 161.176 1.00 0.00 655 ARG C C 1
ATOM 7627 O O . ARG E 4 479 ? 127.924 114.516 160.657 1.00 4.69 655 ARG C O 1
ATOM 7635 N N . LEU E 4 480 ? 129.339 114.337 162.402 1.00 1.04 656 LEU C N 1
ATOM 7636 C CA . LEU E 4 480 ? 128.611 115.308 163.216 1.00 0.00 656 LEU C CA 1
ATOM 7637 C C . LEU E 4 480 ? 128.696 116.720 162.656 1.00 0.00 656 LEU C C 1
ATOM 7638 O O . LEU E 4 480 ? 127.840 117.549 162.975 1.00 4.56 656 LEU C O 1
ATOM 7643 N N . ALA E 4 481 ? 129.704 117.014 161.840 1.00 0.00 657 ALA C N 1
ATOM 7644 C CA . ALA E 4 481 ? 129.778 118.296 161.153 1.00 0.00 657 ALA C CA 1
ATOM 7645 C C . ALA E 4 481 ? 129.051 118.281 159.818 1.00 6.43 657 ALA C C 1
ATOM 7646 O O . ALA E 4 481 ? 129.102 119.278 159.092 1.00 7.70 657 ALA C O 1
ATOM 7648 N N . SER E 4 482 ? 128.384 117.179 159.480 1.00 7.08 658 SER C N 1
ATOM 7649 C CA . SER E 4 482 ? 127.667 117.033 158.222 1.00 0.00 658 SER C CA 1
ATOM 7650 C C . SER E 4 482 ? 126.157 117.016 158.401 1.00 6.57 658 SER C C 1
ATOM 7651 O O . SER E 4 482 ? 125.446 117.718 157.676 1.00 14.48 658 SER C O 1
ATOM 7654 N N . GLU E 4 483 ? 125.679 116.255 159.385 1.00 12.72 659 GLU C N 1
ATOM 7655 C CA . GLU E 4 483 ? 124.247 116.113 159.632 1.00 8.62 659 GLU C CA 1
ATOM 7656 C C . GLU E 4 483 ? 123.598 117.260 160.378 1.00 11.40 659 GLU C C 1
ATOM 7657 O O . GLU E 4 483 ? 122.384 117.385 160.358 1.00 15.01 659 GLU C O 1
ATOM 7663 N N . GLN E 4 484 ? 124.370 118.087 161.050 1.00 0.00 660 GLN C N 1
ATOM 7664 C CA . GLN E 4 484 ? 123.842 119.245 161.758 1.00 16.61 660 GLN C CA 1
ATOM 7665 C C . GLN E 4 484 ? 124.250 120.563 161.107 1.00 16.84 660 GLN C C 1
ATOM 7666 O O . GLN E 4 484 ? 123.391 121.387 160.782 1.00 25.09 660 GLN C O 1
ATOM 7672 N N . GLN E 4 485 ? 125.548 120.779 160.910 1.00 0.00 661 GLN C N 1
ATOM 7673 C CA . GLN E 4 485 ? 126.030 122.063 160.423 1.00 3.89 661 GLN C CA 1
ATOM 7674 C C . GLN E 4 485 ? 126.214 122.116 158.912 1.00 7.30 661 GLN C C 1
ATOM 7675 O O . GLN E 4 485 ? 126.340 123.217 158.364 1.00 6.06 661 GLN C O 1
ATOM 7681 N N . HIS E 4 486 ? 126.240 120.958 158.241 1.00 17.65 662 HIS C N 1
ATOM 7682 C CA . HIS E 4 486 ? 126.231 120.852 156.775 1.00 23.70 662 HIS C CA 1
ATOM 7683 C C . HIS E 4 486 ? 127.425 121.549 156.117 1.00 24.55 662 HIS C C 1
ATOM 7684 O O . HIS E 4 486 ? 127.281 122.218 155.092 1.00 34.04 662 HIS C O 1
ATOM 7691 N N . SER E 4 487 ? 128.613 121.393 156.698 1.00 2.54 663 SER C N 1
ATOM 7692 C CA . SER E 4 487 ? 129.819 121.901 156.056 1.00 0.00 663 SER C CA 1
ATOM 7693 C C . SER E 4 487 ? 130.189 121.021 154.873 1.00 3.18 663 SER C C 1
ATOM 7694 O O . SER E 4 487 ? 130.178 119.792 154.981 1.00 14.57 663 SER C O 1
ATOM 7697 N N . ALA E 4 488 ? 130.534 121.654 153.748 1.00 5.06 664 ALA C N 1
ATOM 7698 C CA . ALA E 4 488 ? 130.858 120.908 152.535 1.00 0.39 664 ALA C CA 1
ATOM 7699 C C . ALA E 4 488 ? 132.110 120.060 152.713 1.00 4.35 664 ALA C C 1
ATOM 7700 O O . ALA E 4 488 ? 132.187 118.941 152.195 1.00 22.98 664 ALA C O 1
ATOM 7702 N N . GLN E 4 489 ? 133.106 120.583 153.433 1.00 0.00 665 GLN C N 1
ATOM 7703 C CA . GLN E 4 489 ? 134.308 119.812 153.724 1.00 0.00 665 GLN C CA 1
ATOM 7704 C C . GLN E 4 489 ? 134.014 118.616 154.623 1.00 0.00 665 GLN C C 1
ATOM 7705 O O . GLN E 4 489 ? 134.771 117.641 154.610 1.00 1.72 665 GLN C O 1
ATOM 7711 N N . ALA E 4 490 ? 132.916 118.653 155.377 1.00 0.00 666 ALA C N 1
ATOM 7712 C CA . ALA E 4 490 ? 132.603 117.547 156.271 1.00 0.00 666 ALA C CA 1
ATOM 7713 C C . ALA E 4 490 ? 132.076 116.324 155.534 1.00 1.38 666 ALA C C 1
ATOM 7714 O O . ALA E 4 490 ? 132.239 115.205 156.028 1.00 10.24 666 ALA C O 1
ATOM 7716 N N . MET E 4 491 ? 131.436 116.494 154.373 1.00 8.38 667 MET C N 1
ATOM 7717 C CA . MET E 4 491 ? 131.063 115.323 153.587 1.00 0.00 667 MET C CA 1
ATOM 7718 C C . MET E 4 491 ? 132.062 114.981 152.492 1.00 0.84 667 MET C C 1
ATOM 7719 O O . MET E 4 491 ? 132.079 113.832 152.037 1.00 4.21 667 MET C O 1
ATOM 7724 N N . PHE E 4 492 ? 132.888 115.931 152.053 1.00 0.00 668 PHE C N 1
ATOM 7725 C CA . PHE E 4 492 ? 134.023 115.560 151.216 1.00 0.00 668 PHE C CA 1
ATOM 7726 C C . PHE E 4 492 ? 135.001 114.689 151.994 1.00 0.00 668 PHE C C 1
ATOM 7727 O O . PHE E 4 492 ? 135.489 113.677 151.481 1.00 5.93 668 PHE C O 1
ATOM 7735 N N . ASN E 4 493 ? 135.308 115.078 153.235 1.00 0.00 669 ASN C N 1
ATOM 7736 C CA . ASN E 4 493 ? 136.146 114.237 154.081 1.00 0.00 669 ASN C CA 1
ATOM 7737 C C . ASN E 4 493 ? 135.438 112.948 154.456 1.00 0.00 669 ASN C C 1
ATOM 7738 O O . ASN E 4 493 ? 136.094 111.940 154.724 1.00 4.37 669 ASN C O 1
ATOM 7743 N N . LEU E 4 494 ? 134.104 112.958 154.480 1.00 0.00 670 LEU C N 1
ATOM 7744 C CA . LEU E 4 494 ? 133.360 111.736 154.755 1.00 0.00 670 LEU C CA 1
ATOM 7745 C C . LEU E 4 494 ? 133.424 110.774 153.577 1.00 0.00 670 LEU C C 1
ATOM 7746 O O . LEU E 4 494 ? 133.397 109.554 153.770 1.00 1.50 670 LEU C O 1
ATOM 7751 N N . GLY E 4 495 ? 133.498 111.305 152.356 1.00 0.00 671 GLY C N 1
ATOM 7752 C CA . GLY E 4 495 ? 133.641 110.448 151.193 1.00 0.00 671 GLY C CA 1
ATOM 7753 C C . GLY E 4 495 ? 134.990 109.758 151.132 1.00 0.93 671 GLY C C 1
ATOM 7754 O O . GLY E 4 495 ? 135.091 108.619 150.670 1.00 24.80 671 GLY C O 1
ATOM 7755 N N . TYR E 4 496 ? 136.045 110.444 151.580 1.00 0.00 672 TYR C N 1
ATOM 7756 C CA . TYR E 4 496 ? 137.385 109.864 151.540 1.00 0.00 672 TYR C CA 1
ATOM 7757 C C . TYR E 4 496 ? 137.497 108.658 152.465 1.00 0.00 672 TYR C C 1
ATOM 7758 O O . TYR E 4 496 ? 138.140 107.662 152.120 1.00 1.98 672 TYR C O 1
ATOM 7767 N N . MET E 4 497 ? 136.880 108.728 153.647 1.00 0.00 673 MET C N 1
ATOM 7768 C CA . MET E 4 497 ? 136.915 107.600 154.570 1.00 0.00 673 MET C CA 1
ATOM 7769 C C . MET E 4 497 ? 136.069 106.432 154.082 1.00 0.00 673 MET C C 1
ATOM 7770 O O . MET E 4 497 ? 136.246 105.311 154.568 1.00 0.00 673 MET C O 1
ATOM 7775 N N . HIS E 4 498 ? 135.154 106.668 153.142 1.00 3.55 674 HIS C N 1
ATOM 7776 C CA . HIS E 4 498 ? 134.329 105.606 152.582 1.00 3.16 674 HIS C CA 1
ATOM 7777 C C . HIS E 4 498 ? 134.939 104.963 151.345 1.00 2.64 674 HIS C C 1
ATOM 7778 O O . HIS E 4 498 ? 134.647 103.796 151.061 1.00 6.46 674 HIS C O 1
ATOM 7785 N N . GLU E 4 499 ? 135.768 105.694 150.594 1.00 0.00 675 GLU C N 1
ATOM 7786 C CA . GLU E 4 499 ? 136.461 105.080 149.467 1.00 0.00 675 GLU C CA 1
ATOM 7787 C C . GLU E 4 499 ? 137.742 104.381 149.901 1.00 0.00 675 GLU C C 1
ATOM 7788 O O . GLU E 4 499 ? 138.210 103.475 149.204 1.00 0.00 675 GLU C O 1
ATOM 7794 N N . LYS E 4 500 ? 138.312 104.776 151.043 1.00 0.87 676 LYS C N 1
ATOM 7795 C CA . LYS E 4 500 ? 139.579 104.237 151.514 1.00 0.00 676 LYS C CA 1
ATOM 7796 C C . LYS E 4 500 ? 139.421 103.246 152.658 1.00 0.00 676 LYS C C 1
ATOM 7797 O O . LYS E 4 500 ? 140.380 102.536 152.974 1.00 0.00 676 LYS C O 1
ATOM 7803 N N . GLY E 4 501 ? 138.245 103.170 153.272 1.00 0.00 677 GLY C N 1
ATOM 7804 C CA . GLY E 4 501 ? 138.014 102.226 154.351 1.00 0.00 677 GLY C CA 1
ATOM 7805 C C . GLY E 4 501 ? 138.758 102.517 155.636 1.00 8.30 677 GLY C C 1
ATOM 7806 O O . GLY E 4 501 ? 139.276 101.589 156.270 1.00 12.44 677 GLY C O 1
ATOM 7807 N N . LEU E 4 502 ? 138.822 103.784 156.040 1.00 12.40 678 LEU C N 1
ATOM 7808 C CA . LEU E 4 502 ? 139.473 104.188 157.284 1.00 0.00 678 LEU C CA 1
ATOM 7809 C C . LEU E 4 502 ? 138.411 104.308 158.372 1.00 0.00 678 LEU C C 1
ATOM 7810 O O . LEU E 4 502 ? 137.554 105.194 158.317 1.00 0.60 678 LEU C O 1
ATOM 7815 N N . GLY E 4 503 ? 138.453 103.401 159.344 1.00 0.00 679 GLY C N 1
ATOM 7816 C CA . GLY E 4 503 ? 137.522 103.420 160.452 1.00 6.51 679 GLY C CA 1
ATOM 7817 C C . GLY E 4 503 ? 136.150 102.863 160.149 1.00 9.09 679 GLY C C 1
ATOM 7818 O O . GLY E 4 503 ? 135.339 102.721 161.073 1.00 8.24 679 GLY C O 1
ATOM 7819 N N . ILE E 4 504 ? 135.865 102.544 158.888 1.00 3.32 680 ILE C N 1
ATOM 7820 C CA . ILE E 4 504 ? 134.592 101.964 158.483 1.00 0.00 680 ILE C CA 1
ATOM 7821 C C . ILE E 4 504 ? 134.875 101.013 157.329 1.00 1.58 680 ILE C C 1
ATOM 7822 O O . ILE E 4 504 ? 135.935 101.066 156.701 1.00 16.66 680 ILE C O 1
ATOM 7827 N N . LYS E 4 505 ? 133.933 100.110 157.072 1.00 4.59 681 LYS C N 1
ATOM 7828 C CA . LYS E 4 505 ? 134.087 99.181 155.962 1.00 2.54 681 LYS C CA 1
ATOM 7829 C C . LYS E 4 505 ? 133.974 99.927 154.640 1.00 3.87 681 LYS C C 1
ATOM 7830 O O . LYS E 4 505 ? 133.056 100.728 154.443 1.00 7.59 681 LYS C O 1
ATOM 7836 N N . GLN E 4 506 ? 134.926 99.675 153.744 1.00 1.45 682 GLN C N 1
ATOM 7837 C CA . GLN E 4 506 ? 135.021 100.428 152.501 1.00 0.00 682 GLN C CA 1
ATOM 7838 C C . GLN E 4 506 ? 133.847 100.120 151.581 1.00 12.22 682 GLN C C 1
ATOM 7839 O O . GLN E 4 506 ? 133.465 98.961 151.400 1.00 37.98 682 GLN C O 1
ATOM 7845 N N . ASP E 4 507 ? 133.275 101.170 150.998 1.00 0.00 683 ASP C N 1
ATOM 7846 C CA . ASP E 4 507 ? 132.239 101.007 149.987 1.00 0.00 683 ASP C CA 1
ATOM 7847 C C . ASP E 4 507 ? 132.299 102.203 149.056 1.00 0.00 683 ASP C C 1
ATOM 7848 O O . ASP E 4 507 ? 132.136 103.342 149.501 1.00 9.83 683 ASP C O 1
ATOM 7853 N N . ILE E 4 508 ? 132.536 101.938 147.771 1.00 0.00 684 ILE C N 1
ATOM 7854 C CA . ILE E 4 508 ? 132.727 103.009 146.800 1.00 0.00 684 ILE C CA 1
ATOM 7855 C C . ILE E 4 508 ? 131.410 103.728 146.531 1.00 2.29 684 ILE C C 1
ATOM 7856 O O . ILE E 4 508 ? 131.389 104.937 146.269 1.00 1.59 684 ILE C O 1
ATOM 7861 N N . HIS E 4 509 ? 130.290 103.000 146.601 1.00 14.94 685 HIS C N 1
ATOM 7862 C CA . HIS E 4 509 ? 128.988 103.585 146.289 1.00 5.29 685 HIS C CA 1
ATOM 7863 C C . HIS E 4 509 ? 128.614 104.683 147.278 1.00 1.45 685 HIS C C 1
ATOM 7864 O O . HIS E 4 509 ? 128.056 105.715 146.887 1.00 2.61 685 HIS C O 1
ATOM 7871 N N . LEU E 4 510 ? 128.906 104.478 148.565 1.00 0.01 686 LEU C N 1
ATOM 7872 C CA . LEU E 4 510 ? 128.664 105.523 149.554 1.00 0.00 686 LEU C CA 1
ATOM 7873 C C . LEU E 4 510 ? 129.609 106.700 149.379 1.00 0.00 686 LEU C C 1
ATOM 7874 O O . LEU E 4 510 ? 129.239 107.836 149.698 1.00 8.46 686 LEU C O 1
ATOM 7879 N N . ALA E 4 511 ? 130.832 106.446 148.909 1.00 0.00 687 ALA C N 1
ATOM 7880 C CA . ALA E 4 511 ? 131.798 107.523 148.730 1.00 0.00 687 ALA C CA 1
ATOM 7881 C C . ALA E 4 511 ? 131.326 108.518 147.681 1.00 0.58 687 ALA C C 1
ATOM 7882 O O . ALA E 4 511 ? 131.442 109.733 147.873 1.00 8.24 687 ALA C O 1
ATOM 7884 N N . LYS E 4 512 ? 130.730 108.036 146.601 1.00 4.28 688 LYS C N 1
ATOM 7885 C CA . LYS E 4 512 ? 130.196 108.941 145.591 1.00 0.00 688 LYS C CA 1
ATOM 7886 C C . LYS E 4 512 ? 129.061 109.707 146.188 1.00 5.58 688 LYS C C 1
ATOM 7887 O O . LYS E 4 512 ? 128.936 110.898 145.961 1.00 13.03 688 LYS C O 1
ATOM 7893 N N . ARG E 4 513 ? 128.244 109.049 147.011 1.00 7.48 689 ARG C N 1
ATOM 7894 C CA . ARG E 4 513 ? 127.102 109.702 147.635 1.00 0.00 689 ARG C CA 1
ATOM 7895 C C . ARG E 4 513 ? 127.570 110.860 148.431 1.00 3.66 689 ARG C C 1
ATOM 7896 O O . ARG E 4 513 ? 127.020 111.942 148.329 1.00 9.26 689 ARG C O 1
ATOM 7904 N N . PHE E 4 514 ? 128.599 110.650 149.238 1.00 3.63 690 PHE C N 1
ATOM 7905 C CA . PHE E 4 514 ? 129.097 111.711 150.101 1.00 0.00 690 PHE C CA 1
ATOM 7906 C C . PHE E 4 514 ? 129.991 112.696 149.363 1.00 0.00 690 PHE C C 1
ATOM 7907 O O . PHE E 4 514 ? 130.224 113.798 149.869 1.00 2.73 690 PHE C O 1
ATOM 7915 N N . TYR E 4 515 ? 130.481 112.338 148.176 1.00 0.00 691 TYR C N 1
ATOM 7916 C CA . TYR E 4 515 ? 131.257 113.291 147.393 1.00 0.00 691 TYR C CA 1
ATOM 7917 C C . TYR E 4 515 ? 130.356 114.354 146.780 1.00 5.98 691 TYR C C 1
ATOM 7918 O O . TYR E 4 515 ? 130.539 115.550 147.029 1.00 15.15 691 TYR C O 1
ATOM 7927 N N . ASP E 4 516 ? 129.359 113.940 145.992 1.00 8.96 692 ASP C N 1
ATOM 7928 C CA . ASP E 4 516 ? 128.487 114.911 145.341 1.00 2.33 692 ASP C CA 1
ATOM 7929 C C . ASP E 4 516 ? 127.548 115.614 146.314 1.00 12.30 692 ASP C C 1
ATOM 7930 O O . ASP E 4 516 ? 126.907 116.596 145.927 1.00 17.11 692 ASP C O 1
ATOM 7935 N N . MET E 4 517 ? 127.446 115.131 147.557 1.00 6.43 693 MET C N 1
ATOM 7936 C CA . MET E 4 517 ? 126.778 115.905 148.597 1.00 0.00 693 MET C CA 1
ATOM 7937 C C . MET E 4 517 ? 127.500 117.216 148.864 1.00 0.00 693 MET C C 1
ATOM 7938 O O . MET E 4 517 ? 126.859 118.223 149.180 1.00 10.29 693 MET C O 1
ATOM 7943 N N . ALA E 4 518 ? 128.830 117.223 148.752 1.00 0.00 694 ALA C N 1
ATOM 7944 C CA . ALA E 4 518 ? 129.572 118.466 148.912 1.00 0.00 694 ALA C CA 1
ATOM 7945 C C . ALA E 4 518 ? 129.326 119.417 147.751 1.00 11.30 694 ALA C C 1
ATOM 7946 O O . ALA E 4 518 ? 129.365 120.638 147.937 1.00 18.99 694 ALA C O 1
ATOM 7948 N N . ALA E 4 519 ? 129.063 118.878 146.557 1.00 8.33 695 ALA C N 1
ATOM 7949 C CA . ALA E 4 519 ? 128.850 119.715 145.380 1.00 5.51 695 ALA C CA 1
ATOM 7950 C C . ALA E 4 519 ? 127.592 120.564 145.519 1.00 11.26 695 ALA C C 1
ATOM 7951 O O . ALA E 4 519 ? 127.593 121.753 145.181 1.00 5.29 695 ALA C O 1
ATOM 7953 N N . GLU E 4 520 ? 126.506 119.972 146.017 1.00 16.85 696 GLU C N 1
ATOM 7954 C CA . GLU E 4 520 ? 125.266 120.720 146.180 1.00 7.06 696 GLU C CA 1
ATOM 7955 C C . GLU E 4 520 ? 125.242 121.555 147.453 1.00 0.91 696 GLU C C 1
ATOM 7956 O O . GLU E 4 520 ? 124.380 122.429 147.585 1.00 9.31 696 GLU C O 1
ATOM 7962 N N . ALA E 4 521 ? 126.157 121.309 148.389 1.00 2.93 697 ALA C N 1
ATOM 7963 C CA . ALA E 4 521 ? 126.155 122.025 149.656 1.00 5.69 697 ALA C CA 1
ATOM 7964 C C . ALA E 4 521 ? 127.001 123.290 149.638 1.00 9.70 697 ALA C C 1
ATOM 7965 O O . ALA E 4 521 ? 126.894 124.095 150.569 1.00 14.38 697 ALA C O 1
ATOM 7967 N N . SER E 4 522 ? 127.833 123.489 148.610 1.00 7.41 698 SER C N 1
ATOM 7968 C CA . SER E 4 522 ? 128.630 124.705 148.506 1.00 10.64 698 SER C CA 1
ATOM 7969 C C . SER E 4 522 ? 129.080 124.900 147.072 1.00 15.00 698 SER C C 1
ATOM 7970 O O . SER E 4 522 ? 129.388 123.911 146.394 1.00 14.10 698 SER C O 1
ATOM 7973 N N . PRO E 4 523 ? 129.131 126.140 146.576 1.00 24.74 699 PRO C N 1
ATOM 7974 C CA . PRO E 4 523 ? 129.711 126.376 145.245 1.00 23.28 699 PRO C CA 1
ATOM 7975 C C . PRO E 4 523 ? 131.223 126.249 145.210 1.00 29.36 699 PRO C C 1
ATOM 7976 O O . PRO E 4 523 ? 131.800 126.250 144.116 1.00 36.78 699 PRO C O 1
ATOM 7980 N N . ASP E 4 524 ? 131.887 126.163 146.363 1.00 27.77 700 ASP C N 1
ATOM 7981 C CA . ASP E 4 524 ? 133.336 126.019 146.401 1.00 17.70 700 ASP C CA 1
ATOM 7982 C C . ASP E 4 524 ? 133.794 124.579 146.228 1.00 8.69 700 ASP C C 1
ATOM 7983 O O . ASP E 4 524 ? 134.988 124.351 146.007 1.00 13.96 700 ASP C O 1
ATOM 7988 N N . ALA E 4 525 ? 132.889 123.611 146.322 1.00 0.86 701 ALA C N 1
ATOM 7989 C CA . ALA E 4 525 ? 133.260 122.207 146.248 1.00 0.96 701 ALA C CA 1
ATOM 7990 C C . ALA E 4 525 ? 133.135 121.618 144.852 1.00 9.59 701 ALA C C 1
ATOM 7991 O O . ALA E 4 525 ? 133.367 120.418 144.692 1.00 9.36 701 ALA C O 1
ATOM 7993 N N . GLN E 4 526 ? 132.778 122.420 143.844 1.00 8.53 702 GLN C N 1
ATOM 7994 C CA . GLN E 4 526 ? 132.644 121.890 142.488 1.00 3.80 702 GLN C CA 1
ATOM 7995 C C . GLN E 4 526 ? 133.984 121.427 141.932 1.00 7.58 702 GLN C C 1
ATOM 7996 O O . GLN E 4 526 ? 134.057 120.396 141.255 1.00 13.86 702 GLN C O 1
ATOM 8002 N N . VAL E 4 527 ? 135.049 122.174 142.196 1.00 9.10 703 VAL C N 1
ATOM 8003 C CA . VAL E 4 527 ? 136.380 121.785 141.733 1.00 0.00 703 VAL C CA 1
ATOM 8004 C C . VAL E 4 527 ? 136.911 120.574 142.504 1.00 8.10 703 VAL C C 1
ATOM 8005 O O . VAL E 4 527 ? 137.155 119.544 141.862 1.00 12.06 703 VAL C O 1
ATOM 8009 N N . PRO E 4 528 ? 137.095 120.591 143.839 1.00 3.74 704 PRO C N 1
ATOM 8010 C CA . PRO E 4 528 ? 137.792 119.456 144.471 1.00 0.00 704 PRO C CA 1
ATOM 8011 C C . PRO E 4 528 ? 136.979 118.175 144.532 1.00 5.85 704 PRO C C 1
ATOM 8012 O O . PRO E 4 528 ? 137.540 117.138 144.907 1.00 4.84 704 PRO C O 1
ATOM 8016 N N . VAL E 4 529 ? 135.692 118.200 144.185 1.00 12.68 705 VAL C N 1
ATOM 8017 C CA . VAL E 4 529 ? 134.978 116.938 144.033 1.00 0.00 705 VAL C CA 1
ATOM 8018 C C . VAL E 4 529 ? 135.151 116.399 142.618 1.00 9.01 705 VAL C C 1
ATOM 8019 O O . VAL E 4 529 ? 134.964 115.200 142.381 1.00 26.33 705 VAL C O 1
ATOM 8023 N N . PHE E 4 530 ? 135.510 117.262 141.664 1.00 8.89 706 PHE C N 1
ATOM 8024 C CA . PHE E 4 530 ? 135.684 116.829 140.282 1.00 5.26 706 PHE C CA 1
ATOM 8025 C C . PHE E 4 530 ? 136.944 115.970 140.176 1.00 9.64 706 PHE C C 1
ATOM 8026 O O . PHE E 4 530 ? 136.918 114.871 139.610 1.00 15.14 706 PHE C O 1
ATOM 8034 N N . LEU E 4 531 ? 138.047 116.438 140.766 1.00 1.02 707 LEU C N 1
ATOM 8035 C CA . LEU E 4 531 ? 139.268 115.641 140.786 1.00 2.71 707 LEU C CA 1
ATOM 8036 C C . LEU E 4 531 ? 139.145 114.421 141.692 1.00 9.97 707 LEU C C 1
ATOM 8037 O O . LEU E 4 531 ? 139.910 113.465 141.536 1.00 14.46 707 LEU C O 1
ATOM 8042 N N . ALA E 4 532 ? 138.204 114.429 142.640 1.00 4.28 708 ALA C N 1
ATOM 8043 C CA . ALA E 4 532 ? 138.080 113.298 143.554 1.00 0.00 708 ALA C CA 1
ATOM 8044 C C . ALA E 4 532 ? 137.136 112.242 142.999 1.00 2.34 708 ALA C C 1
ATOM 8045 O O . ALA E 4 532 ? 137.313 111.044 143.249 1.00 14.43 708 ALA C O 1
ATOM 8047 N N . LEU E 4 533 ? 136.118 112.666 142.249 1.00 5.46 709 LEU C N 1
ATOM 8048 C CA . LEU E 4 533 ? 135.225 111.707 141.608 1.00 7.95 709 LEU C CA 1
ATOM 8049 C C . LEU E 4 533 ? 135.919 111.012 140.443 1.00 15.75 709 LEU C C 1
ATOM 8050 O O . LEU E 4 533 ? 135.678 109.827 140.181 1.00 18.37 709 LEU C O 1
ATOM 8055 N N . CYS E 4 534 ? 136.776 111.743 139.727 1.00 8.91 710 CYS C N 1
ATOM 8056 C CA . CYS E 4 534 ? 137.545 111.156 138.637 1.00 8.56 710 CYS C CA 1
ATOM 8057 C C . CYS E 4 534 ? 138.557 110.134 139.142 1.00 15.54 710 CYS C C 1
ATOM 8058 O O . CYS E 4 534 ? 138.739 109.087 138.510 1.00 23.38 710 CYS C O 1
ATOM 8061 N N . LYS E 4 535 ? 139.232 110.422 140.259 1.00 19.62 711 LYS C N 1
ATOM 8062 C CA . LYS E 4 535 ? 140.094 109.420 140.879 1.00 6.41 711 LYS C CA 1
ATOM 8063 C C . LYS E 4 535 ? 139.278 108.217 141.333 1.00 12.21 711 LYS C C 1
ATOM 8064 O O . LYS E 4 535 ? 139.716 107.070 141.186 1.00 20.98 711 LYS C O 1
ATOM 8070 N N . LEU E 4 536 ? 138.078 108.464 141.862 1.00 15.19 712 LEU C N 1
ATOM 8071 C CA . LEU E 4 536 ? 137.164 107.378 142.204 1.00 16.50 712 LEU C CA 1
ATOM 8072 C C . LEU E 4 536 ? 136.754 106.592 140.964 1.00 18.22 712 LEU C C 1
ATOM 8073 O O . LEU E 4 536 ? 136.668 105.359 141.001 1.00 19.74 712 LEU C O 1
ATOM 8078 N N . GLY E 4 537 ? 136.494 107.291 139.857 1.00 16.08 713 GLY C N 1
ATOM 8079 C CA . GLY E 4 537 ? 136.133 106.609 138.625 1.00 17.80 713 GLY C CA 1
ATOM 8080 C C . GLY E 4 537 ? 137.278 105.811 138.030 1.00 19.85 713 GLY C C 1
ATOM 8081 O O . GLY E 4 537 ? 137.067 104.731 137.473 1.00 23.54 713 GLY C O 1
ATOM 8082 N N . VAL E 4 538 ? 138.501 106.341 138.121 1.00 16.06 714 VAL C N 1
ATOM 8083 C CA . VAL E 4 538 ? 139.667 105.642 137.587 1.00 15.90 714 VAL C CA 1
ATOM 8084 C C . VAL E 4 538 ? 139.915 104.349 138.358 1.00 21.23 714 VAL C C 1
ATOM 8085 O O . VAL E 4 538 ? 140.237 103.309 137.767 1.00 23.39 714 VAL C O 1
ATOM 8089 N N . VAL E 4 539 ? 139.741 104.385 139.682 1.00 20.59 715 VAL C N 1
ATOM 8090 C CA . VAL E 4 539 ? 139.805 103.166 140.485 1.00 24.91 715 VAL C CA 1
ATOM 8091 C C . VAL E 4 539 ? 138.699 102.202 140.072 1.00 27.01 715 VAL C C 1
ATOM 8092 O O . VAL E 4 539 ? 138.924 100.992 139.948 1.00 27.18 715 VAL C O 1
ATOM 8096 N N . TYR E 4 540 ? 137.493 102.729 139.831 1.00 27.11 716 TYR C N 1
ATOM 8097 C CA . TYR E 4 540 ? 136.396 101.912 139.315 1.00 31.24 716 TYR C CA 1
ATOM 8098 C C . TYR E 4 540 ? 136.750 101.316 137.957 1.00 34.02 716 TYR C C 1
ATOM 8099 O O . TYR E 4 540 ? 136.414 100.163 137.663 1.00 30.07 716 TYR C O 1
ATOM 8108 N N . PHE E 4 541 ? 137.426 102.099 137.113 1.00 29.83 717 PHE C N 1
ATOM 8109 C CA . PHE E 4 541 ? 137.926 101.580 135.843 1.00 29.11 717 PHE C CA 1
ATOM 8110 C C . PHE E 4 541 ? 139.024 100.545 136.072 1.00 24.81 717 PHE C C 1
ATOM 8111 O O . PHE E 4 541 ? 139.174 99.601 135.287 1.00 23.43 717 PHE C O 1
ATOM 8119 N N . LEU E 4 542 ? 139.793 100.699 137.153 1.00 22.32 718 LEU C N 1
ATOM 8120 C CA . LEU E 4 542 ? 140.881 99.767 137.435 1.00 25.13 718 LEU C CA 1
ATOM 8121 C C . LEU E 4 542 ? 140.347 98.429 137.938 1.00 29.29 718 LEU C C 1
ATOM 8122 O O . LEU E 4 542 ? 140.911 97.370 137.634 1.00 31.02 718 LEU C O 1
ATOM 8127 N N . GLN E 4 543 ? 139.258 98.457 138.712 1.00 28.10 719 GLN C N 1
ATOM 8128 C CA . GLN E 4 543 ? 138.662 97.220 139.211 1.00 33.30 719 GLN C CA 1
ATOM 8129 C C . GLN E 4 543 ? 138.108 96.372 138.073 1.00 35.35 719 GLN C C 1
ATOM 8130 O O . GLN E 4 543 ? 138.225 95.141 138.086 1.00 33.03 719 GLN C O 1
ATOM 8136 N N . TYR E 4 544 ? 137.492 97.015 137.079 1.00 33.10 720 TYR C N 1
ATOM 8137 C CA . TYR E 4 544 ? 136.884 96.267 135.983 1.00 31.08 720 TYR C CA 1
ATOM 8138 C C . TYR E 4 544 ? 137.934 95.682 135.047 1.00 33.24 720 TYR C C 1
ATOM 8139 O O . TYR E 4 544 ? 137.662 94.698 134.350 1.00 32.67 720 TYR C O 1
ATOM 8148 N N . ILE E 4 545 ? 139.130 96.275 135.007 1.00 31.18 721 ILE C N 1
ATOM 8149 C CA . ILE E 4 545 ? 140.212 95.718 134.201 1.00 27.52 721 ILE C CA 1
ATOM 8150 C C . ILE E 4 545 ? 140.685 94.394 134.790 1.00 25.91 721 ILE C C 1
ATOM 8151 O O . ILE E 4 545 ? 140.866 93.403 134.071 1.00 22.99 721 ILE C O 1
ATOM 8156 N N . ARG E 4 546 ? 140.866 94.349 136.113 1.00 27.48 722 ARG C N 1
ATOM 8157 C CA . ARG E 4 546 ? 141.344 93.128 136.755 1.00 37.58 722 ARG C CA 1
ATOM 8158 C C . ARG E 4 546 ? 140.271 92.044 136.792 1.00 39.88 722 ARG C C 1
ATOM 8159 O O . ARG E 4 546 ? 140.576 90.884 137.093 1.00 35.44 722 ARG C O 1
ATOM 8167 N N . GLU E 4 547 ? 139.022 92.394 136.497 1.00 36.74 723 GLU C N 1
ATOM 8168 C CA . GLU E 4 547 ? 137.959 91.402 136.371 1.00 34.29 723 GLU C CA 1
ATOM 8169 C C . GLU E 4 547 ? 138.107 90.613 135.073 1.00 33.19 723 GLU C C 1
ATOM 8170 O O . GLU E 4 547 ? 138.964 89.737 134.959 1.00 29.17 723 GLU C O 1
#

Nearest PDB structures (foldseek):
  5v6p-assembly1_B  TM=7.767E-01  e=2.492E-08  Saccharomyces cerevisiae S288C
  6vk1-assembly1_B  TM=8.337E-01  e=5.505E-07  Saccharomyces cerevisiae
  8fvt-assembly1_B  TM=6.838E-01  e=7.620E+00  synthetic construct
  6ok3-assembly1_B  TM=3.439E-01  e=2.397E-16  Oxalobacter formigenes OXCC13
  8sxq-assembly2_B  TM=4.510E-01  e=1.315E-12  Legionella pneumophila

Foldseek 3Di:
DVVLVVVLVVLVVLLVVLLCVLCVPDVDPVSSVVVLVVDPVSVVSVVVNVVSVLVVVLVVLCVVQPVDDPVVLVVVLVVLLVLLVVLVVCCCVQQPPDDDPVCVVVSSVLSSLVSLLSSLVVVLVVVLVDLDDDVVNVVSSVVSLVVSLVVLVVLLVVLVVCCVPPHDGCSVVSNLSSVLSNLSSVLSVQSSVLSVVQSVDPDGDPCSVVSNLVSLLVSLVVLQVSVVVLVVVQVVDPTHDRRNVVVSVVSVVSNVVSVVVVVVVD/DVVLVVVLVVLVVVLVVLLVVLCVVPVDDVSSVVVQVPDVVSVVSVVVNVVSVVVVVLVVVCCQLDVDAPVVLVVVLVVVVVLLVVLLVVLPVQLVPDDDPVSVVLSVVLSSLVSVLSSLLVVLVVLLVDLDDDPSNLVSSVVSLVVLLVVLVVLLVVLVVVCVVPNDGSSVVSSLVSPLVNLSSVLSVQSSVLSVVVSVDPDDDPCSVVSNLVSLLVSLVVLQVSVVVQQVVQVPDPGHSPRNVVVSVVSNVSNVVSVVVVVVVVD/DPPCVVPAAAEAEDQPAQPDDDDPDDFDFDPVQWDWDADPVRFIWIKTFTDDDLDDDPPPQDDPDDDLVVLCVVVLVVQPFEWADDDAKIWTCTRQAFTWIKGADDDPNPGGHIPGWTQFGNVVPPFDWDCDVNRTAGWDKDKGWQIQFDPPPPRHTQIEMEIEAEDQPDDFYWDDKDAPDPSYIYTYTYHHSSCVRPRRHDDGRDHRYMHTYGDPPGDSDDPVVVVVVVVVVVVPPVD/DVLQVVLVVLLVVLVVQCVPDPDLVSNLVSLVSLVVSVVVVDQVSLLPVLVCQPLVHSDHHDPVVSLVSLVVNVVVQALSSLQVNLLCLCQVLVHDNDNVSSLVSLVSSVVNPDLLSLLLQLQCLCVVPSHPNDLVSNLVSLVSLLVCLCPPCQPVNFFDADLDFPVVCVVPNDAVVLVVVLVVQDLVSLQVVLCCACHNYPPGYHHNQSSQVSLVSSVVVPDLVSLLVNLVDCCSADPNHHHANVVSLVSLVVSLVPDHLSSLQVNLVCLCVVRVHDNDLVSSLVSLVVNVVVPPLSSLLVNLVCLCVVPSHDVDLLSSLVSLVSSVVVPRLSSLQVNLVCCCVCHSHGNDRPSNSVSSSVSSCGGPLVCLSVVLVVCVVVLNLQSNLSSLSSVLSSQDLSSLNNNLVSLVVVSHPSDPPVCSQVVSLVSLVSNVVVPDQVSLLVNLVCLCPVRVHPNHQQVSLVSLVVSCPPVNALVSLLVNLVCQCPVRNHRHDLVVSLVSLCSSVVSDVVSPPVSVVVVVVSVVVVVVVVVVD

InterPro domains:
  IPR001841 Zinc finger, RING-type [PF13639] (290-330)
  IPR001841 Zinc finger, RING-type [PS50089] (291-330)
  IPR001841 Zinc finger, RING-type [SM00184] (291-329)
  IPR013083 Zinc finger, RING/FYVE/PHD-type [G3DSA:3.30.40.10] (264-337)
  IPR050731 HRD1 family E3 ubiquitin-protein ligases [PTHR22763] (1-504)
  IPR057992 E3 ubiquitin-protein ligase synoviolin-like, TPR repeats [PF25563] (4-271)
  IPR058051 Synoviolin-like, RING finger [cd16479] (288-330)

Sequence (1312 aa):
MFRTAVMMAASLALTGAVVAHAYYLKHQFYPTVVYLTKSSPSMAVLYIQAFVLVFLLGKVMGKVFFGQLRAAEMEHLLERSWYAVTETCLAFTVFRDDFSPRFVALFTLLLFLKCFHWLAEDRVDFMERSPNISWLFHCRIVSLMFLLGILDFLFVSHAYHSILTRGASVQLVFGFEYAILMTMVLTIFIKYVLHSVDLQSENPWDNKAVYMLYTELFTGFIKVLLYMAFMTIMIKVHTFPLFAIRPMYLAMRQFKKAVTDAIMSRMFRTAVMMAASLALTGAVVAHAYYLKHQFYPTVVYLTKSSPSMAVLYIQAFVLVFLLGKVMGKVFFGQLRAAEMEHLLERSWYAVTETCLAFTVFRDDFSPRFVALFTLLLFLKCFHWLAEDRVDFMERSPNISWLFHCRIVSLMFLLGILDFLFVSHAYHSILTRGASVQLVFGFEYAILMTMVLTIFIKYVLHSVDLQSENPWDNKAVYMLYTELFTGFIKVLLYMAFMTIMIKVHTFPLFAIRPMYLAMRQFKKAVTDAIMSRRALPQLSDDIPFRVNWPGTEFSLPTTGVLYKEDNYVIMTTAHKEKYKCILPLVTSGDEEEEKDYKGPNPRELLEPLFKQSSCSYRIESYWTYEVCHGKHIRQYHEEKETGQKINIHEYYLGNMLSNEIPTKNIEGQMTPYYPVGMGNGTPCSLKQNRPRSSTVMYICHPESKHEILSVAEVTTCEYEVVILTPLLCSHPKYRFRASPVNDIFCQSLPGSPFKPLTLRQLEQQEEILRVPFANARRQMQEAEMMYQTGMKILNGSNKKSQKREAYRYLQKAASMNHTKALERVSYALLFGDYLPQNIQAAREMFEKLTEEGSPKGQTALGFLYASGLGVNSSQAKALVYYTFGALGGNLIAHMVLGYRYWAGIGVLQSCESALTHYRLVANHVASDISLTGGSVVQRIRLPDEVENPGIQYYQFLAEKGDVQAQVGLGQLHLHGGRGVEQNHQRAFDYFNLAANAGNSHAMAFLGKMYSEGSDIVPQSNETALHYFKKAADMGNPVGQSGLGMAYLYGRGVQVNYDLALKYFQKAAEQGWVDGQLQLGSMYYNGIGVKRDYKQALKYFNLASQGGHILAFYNLAQMHASGTGVMRSCHTAVELFKNVCERGRWSERLMTAYNSYKDGDYNAAVIQYLLLAEQGYEVAQSNAAFILDQREASIVGENETYPRALLHWNRAASQGYTVARIKLGDYHFYGFGTDVDYETAFIHYRLASEQQHSAQAMFNLGYMHEKGLGIKQDIHLAKRFYDMAAEASPDAQVPVFLALCKLGVVYFLQYIRE

Radius of gyration: 42.29 Å; Cα contacts (8 Å, |Δi|>4): 1735; chains: 5; bounding box: 82×86×134 Å

=== Feature glossary ===
The record interleaves many kinds of information about one protein. Here is each kind framed as the question it answers.

Q: What does the local fold look like, residue by residue?
A: A 3Di character summarizes, for each residue, the relative orientation of the Cα frame of its nearest spatial neighbor. Because it encodes fold topology rather than chemistry, 3Di alignments detect remote structural similarity that sequence alignment misses.

Q: Which residues are in helices, strands, or loops?
A: Secondary structure is the local, repeating backbone conformation. DSSP classifies it into eight states by reading the hydrogen-bond network: three helix types (H, G, I), two β types (E, B), two non-regular types (T, S), and unstructured coil (-).

Q: How big and how compact is the whole molecule?
A: Three whole-structure scalars: the radius of gyration (RMS distance of Cα from centroid, in Å), the count of Cα–Cα contacts (pairs closer than 8 Å and separated by more than four residues in sequence — i.e. tertiary, not local, contacts), and the bounding-box dimensions. Together they distinguish compact globular folds from extended fibres or disordered chains.

Q: How confident is the AlphaFold model at each residue?
A: For AlphaFold models, the B-factor field carries pLDDT — the model's own estimate of local accuracy on a 0–100 scale. Regions with pLDDT<50 should be treated as essentially unmodeled; they often correspond to intrinsically disordered segments.

Q: What family and function is it annotated with?
A: Functional annotations link the protein to curated databases. InterPro entries identify conserved domains and families by matching the sequence against member-database signatures (Pfam, PROSITE, CDD, …). Gene Ontology (GO) terms describe molecular function, biological process, and cellular component in a controlled vocabulary. CATH places the structure in a hierarchical fold classification (Class/Architecture/Topology/Homologous-superfamily). The organism is the source species.

Q: What known structures does this most resemble?
A: Nearest PDB neighbors are the top structural matches found by Foldseek when searching this structure against the entire Protein Data Bank. Each hit reports a TM-score (0 to 1; >0.5 almost always implies the same fold) and an E-value. These are *structural* homologs — they may share no detectable sequence similarity.

Q: Which residues are buried vs exposed?
A: Solvent-accessible surface area (SASA) is the area in Å² traced out by the centre of a 1.4 Å probe sphere (a water molecule) rolled over the protein's van der Waals surface (Shrake–Rupley / Lee–Richards construction). Buried residues have near-zero SASA; fully exposed residues can exceed 200 Å². The total SASA scales roughly with the number of surface residues.

Q: What are the backbone torsion angles?
A: φ (phi) and ψ (psi) are the two rotatable backbone dihedrals per residue: φ is the C(i-1)–N–Cα–C torsion, ψ is the N–Cα–C–N(i+1) torsion, both in degrees on (−180°, 180°]. α-helical residues cluster near (−60°, −45°); β-strand residues near (−120°, +130°). A Ramachandran plot is simply a scatter of (φ, ψ) for every residue.

Q: Are the domains correctly placed relative to each other?
A: Predicted aligned error is AlphaFold's pairwise confidence. Unlike pLDDT (per-residue), PAE is per-residue-pair and captures whether two parts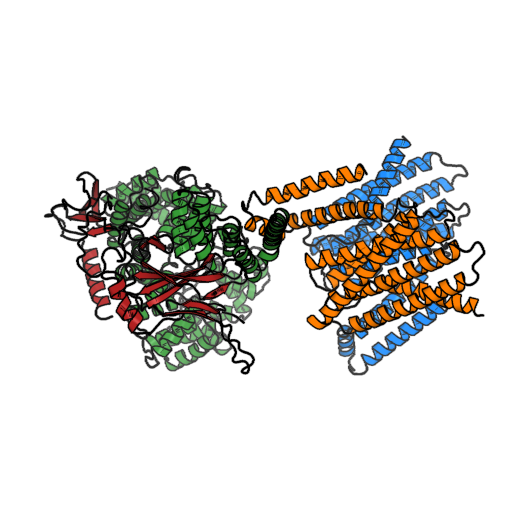 of the structure are correctly placed relative to each other. Units are ångströms of expected positional error.

Q: What if only a Cα trace is available?
A: P-SEA three-state annotation labels each residue as helix, strand, or coil based purely on the geometry of the Cα trace. It serves as a fallback when the full backbone (and thus DSSP) is unavailable.

Q: What is the amino-acid chain?
A: This is the polypeptide sequence — one letter per residue, N-terminus first. Length ranges from a few dozen residues for small domains to over a thousand for large multi-domain proteins.

Q: What do the rendered images show?
A: The six renders are orthographic views along the three Cartesian axes in both directions. Representation (cartoon, sticks, or surface) and color scheme (sequence-rainbow or by-chain) vary across proteins so the training set covers all the common visualization conventions.

Q: What do the diagnostic plots show?
A: Plot images: a contact map (which residues are close in 3D, as an N×N binary image), a Ramachandran scatter (backbone torsion angles, revealing secondary-structure composition at a glance), and — for AlphaFold structures — a PAE heatmap (pairwise prediction confidence).

Q: How mobile is each atom in the crystal?
A: B-factor (Debye–Waller factor) reflects atomic displacement in the crystal lattice. It is an experimental observable (units Å²), not a prediction; low values mean the atom is pinned down, high values mean it moves or is heterogeneous across the crystal.

Q: Where is each backbone atom in 3D?
A: The mmCIF table is the protein's shape written out atom by atom. For each backbone N, Cα, C, and carbonyl O, it records an (x, y, z) coordinate triple in Å plus the residue type, chain letter, and residue number.